Protein AF-0000000078824421 (afdb_homodimer)

Foldseek 3Di:
DDPVVVVVVVVLVVLVVVLVVVCVVQWFQDADPVFEDDQQEGEAQPPDQPAHKYWHWYWWWKFWQDDDLDDSPPTDIDTPPDFQQCPDDPNDGDAQFFKIKTKHKYFYNDWFKKKKWAFFAAFWKWKDKPSRTQDTAFDDDGDPVRTAGHGAIDITMDTDPHRMMMIMMIFGHDAALTHGRLDIMMMHHSVNVVVSLVSQVVVLVVLLVVLVVQLVVLCVCLVVPVQNLLSVLSSLLSVLLNLQSCCFQNVVVCVVPVPDGPQVSLLSNLLSLLSNLLSLLSNLCSQPVPLQDPVLSVVLVVLSVVLNVCSVPDGCVPSVNPPVVSVVNSVSSLVSSLNSLVSCVVVVHPLSVLLNSLSVLLVVLVVVQVCVSVPVDPGGTSTRCNSVSSSSNSVSVVVVVVVVVVVVVVVVVVVVLVVLVVLLPPDPVVLVVVLVVLLVVCCVVDVVVSVVSVVLVVLLVVLSPVDDSVPDQKDFQLSQVSNQVSSLVSVCSVVVNLEAEAEADDPVRRRPIDGPLLCNLVVVCCCVPFADPNGKYWYWHWDDDPQKIKIKIWMQGQWDDPVVVCCLQPPPPDPPNSSNNSSQVVCCVPAVKGWDWDIDGNGTIMIMIIHGRDDPPVVPD/DDPVVVVVVVVLVVLVVVLVVVCVVAWFQDADPVFEDDQQEGEAQPPDQVAHKYWHWYWWWKFWQDDDDDDSPPTDIDTPPDFQQCPDDPNDGDAQFFKIKTKHKYFYNDWFKKKKWAFFAAFWKWKAKPNRTFDTAFDDDGDDVRTAGHRAIDITMDTDPHRMMMIMMIFGHDAALTHGRLDIMMMHHSVNVVVSLVSQVVVLVVLLVVLVVQLVVLCVCLPPPVQNLLSVLSSLLSVLLNLQSCCFQNVVVCVVPVPDGPQVSLLSNLLSLLSNLLSLLSNLCSQVVPLQDPVLSVVLVVLSVVLNVCSVPDGCVPSVNPPVVSVVNSVSSLVSSLNSLVSCVVVVHPLSVLLNSLSVLLVVLVVVQVCVSVPVDPGGTSGRCNSVSSSSNSVSVVVVVVVVVVVVVVVVVVVVLVVLVVLLPPDPVVLVVVLVVLLVVCCVVDVVVSVVSVVLVVLLVVLSPVDDSVPDQKAFQLSQVSNQVSSLVSVCSVVVNLEAEAEAEDPVRRRPIDGPLLCNLVVVCCCVPFADPNGKYWYWHWDDDPQKIKIKIWMQGQWDDPVVVCCLQPPPPDPPNSSNNSSQVVCCVPAVKGWDWDIDGNGTIMIMIIHGRDDPPPPPD

Secondary structure (DSSP, 8-state):
--HHHHHHHHHHHHHHHHHHHHHHHHH-----TT--BBTTEEE-TT--TTT--EE--EEEEEEET---SS---S-EEEEESS-GGG-EETTEEPPSSEEEEEEEEEE-SS-EEEEEEE---BSEEEEEETTEEEEEESB--SSTTT-B-----EEEEEEESSSEEEEEEEEEESSSSS-B--S-EEEEEHHHHHHHHHHHHHHHHHHHHHHHHHHHHHHHGGG-GGGHHHHHHHHHHHHHHHHHHHHSTT-THHHH-TT--HHHHHHHHHHHHHHHHHHHHHHHHHH-TTTS-HHHHHHHHHHHHHHHHHHHHS-HHHHSS-HHHHHHHHHHHHHHHHHHHHHHHHTT-TTHHHHHHHHHHHHHHHHHHHHHHTT-S----SS-SHHHHHHHHHHHHHHHHHHHHHHHHHHHHHHHHHHHHHHHH---HHHHHHHHHHHHHHHHH-HHHHHHHHHHHHHHHHHHHT-BTTTB-EEEHHHHHHHHHHHHHHHHHHTTT-EEEEEE--GGGTT-EEETTSSHHHHHHHHHHH--TT-EEEEEEEEEETTEEEEEEEE-SS---HHHHHHHHH-TT-STTHHHHHHHHHHHHHH----EEEEETTTEEEEEEEEESS----TT-/--HHHHHHHHHHHHHHHHHHHHHHHHH-----TT--BBTTEEE-TT--TTT--EE--EEEEEEET---SS---S-EEEEESS-GGG-EETTEEPPSSEEEEEEEEEE-SS-EEEEEEE---BSEEEEEETTEEEEEESB--SSTTT-B-----EEEEEEESSSEEEEEEEEEESSSSS-B--SPEEEEEHHHHHHHHHHHHHHHHHHHHHHHHHHHHHHHGGG-GGGHHHHHHHHHHHHHHHHHHHHSTT-THHHH-TT--HHHHHHHHHHHHHHHHHHHHHHHHHH-TTTS-HHHHHHHHHHHHHHHHHHHHS-HHHHSS-HHHHHHHHHHHHHHHHHHHHHHHHTT-TTHHHHHHHHHHHHHHHHHHHHHHTT-S----SS-SHHHHHHHHHHHHHHHHHHHHHHHHHHHHHHHHHHHHHHHH---HHHHHHHHHHHHHHHHH-HHHHHHHHHHHHHHHHHHHT-BTTTB-EEEHHHHHHHHHHHHHHHHHHTTT-EEEEEE--GGGTT-EEETTSSHHHHHHHHHHH-BTTBEEEEEEEEEETTEEEEEEEE-SS---HHHHHHHHH-TT-STTHHHHHHHHHHHHHH----EEEEETTTEEEEEEEEESS----TT-

Structure (mmCIF, N/CA/C/O backbone):
data_AF-0000000078824421-model_v1
#
loop_
_entity.id
_entity.type
_entity.pdbx_description
1 polymer 'Predicted sensor protein'
#
loop_
_atom_site.group_PDB
_atom_site.id
_atom_site.type_symbol
_atom_site.label_atom_id
_atom_site.label_alt_id
_atom_site.label_comp_id
_atom_site.label_asym_id
_atom_site.label_entity_id
_atom_site.label_seq_id
_atom_site.pdbx_PDB_ins_code
_atom_site.Cartn_x
_atom_site.Cartn_y
_atom_site.Cartn_z
_atom_site.occupancy
_atom_site.B_iso_or_equiv
_atom_site.auth_seq_id
_atom_site.auth_comp_id
_atom_site.auth_asym_id
_atom_site.auth_atom_id
_atom_site.pdbx_PDB_model_num
ATOM 1 N N . MET A 1 1 ? 18.969 7.34 28.594 1 39.47 1 MET A N 1
ATOM 2 C CA . MET A 1 1 ? 18.375 7.074 27.297 1 39.47 1 MET A CA 1
ATOM 3 C C . MET A 1 1 ? 16.875 7.336 27.312 1 39.47 1 MET A C 1
ATOM 5 O O . MET A 1 1 ? 16.156 6.738 28.109 1 39.47 1 MET A O 1
ATOM 9 N N . HIS A 1 2 ? 16.422 8.445 26.891 1 52 2 HIS A N 1
ATOM 10 C CA . HIS A 1 2 ? 15.031 8.891 27 1 52 2 HIS A CA 1
ATOM 11 C C . HIS A 1 2 ? 14.078 7.914 26.328 1 52 2 HIS A C 1
ATOM 13 O O . HIS A 1 2 ? 14.484 7.164 25.438 1 52 2 HIS A O 1
ATOM 19 N N . ASN A 1 3 ? 12.914 7.762 27 1 53.03 3 ASN A N 1
ATOM 20 C CA . ASN A 1 3 ? 11.828 6.859 26.641 1 53.03 3 ASN A CA 1
ATOM 21 C C . ASN A 1 3 ? 11.617 6.809 25.125 1 53.03 3 ASN A C 1
ATOM 23 O O . ASN A 1 3 ? 11.32 5.746 24.578 1 53.03 3 ASN A O 1
ATOM 27 N N . LYS A 1 4 ? 11.898 7.883 24.547 1 61.66 4 LYS A N 1
ATOM 28 C CA . LYS A 1 4 ? 11.742 7.961 23.094 1 61.66 4 LYS A CA 1
ATOM 29 C C . LYS A 1 4 ? 12.82 7.164 22.375 1 61.66 4 LYS A C 1
ATOM 31 O O . LYS A 1 4 ? 12.562 6.543 21.344 1 61.66 4 LYS A O 1
ATOM 36 N N . ASP A 1 5 ? 13.969 7.07 22.922 1 60.97 5 ASP A N 1
ATOM 37 C CA . ASP A 1 5 ? 15.07 6.344 22.297 1 60.97 5 ASP A CA 1
ATOM 38 C C . ASP A 1 5 ? 14.867 4.836 22.422 1 60.97 5 ASP A C 1
ATOM 40 O O . ASP A 1 5 ? 15.172 4.086 21.484 1 60.97 5 ASP A O 1
ATOM 44 N N . ILE A 1 6 ? 14.258 4.469 23.484 1 57.25 6 ILE A N 1
ATOM 45 C CA . ILE A 1 6 ? 13.984 3.053 23.703 1 57.25 6 ILE A CA 1
ATOM 46 C C . ILE A 1 6 ? 12.922 2.578 22.703 1 57.25 6 ILE A C 1
ATOM 48 O O . ILE A 1 6 ? 13.039 1.488 22.141 1 57.25 6 ILE A O 1
ATOM 52 N N . ALA A 1 7 ? 12.055 3.414 22.5 1 60.78 7 ALA A N 1
ATOM 53 C CA . ALA A 1 7 ? 10.984 3.053 21.578 1 60.78 7 ALA A CA 1
ATOM 54 C C . ALA A 1 7 ? 11.516 2.879 20.156 1 60.78 7 ALA A C 1
ATOM 56 O O . ALA A 1 7 ? 11.102 1.966 19.438 1 60.78 7 ALA A O 1
ATOM 57 N N . LYS A 1 8 ? 12.508 3.646 19.969 1 65.56 8 LYS A N 1
ATOM 58 C CA . LYS A 1 8 ? 13.156 3.527 18.656 1 65.56 8 LYS A CA 1
ATOM 59 C C . LYS A 1 8 ? 13.891 2.195 18.531 1 65.56 8 LYS A C 1
ATOM 61 O O . LYS A 1 8 ? 13.82 1.539 17.484 1 65.56 8 LYS A O 1
ATOM 66 N N . ILE A 1 9 ? 14.438 1.854 19.516 1 61.06 9 ILE A N 1
ATOM 67 C CA . ILE A 1 9 ? 15.227 0.625 19.516 1 61.06 9 ILE A CA 1
ATOM 68 C C . ILE A 1 9 ? 14.297 -0.582 19.422 1 61.06 9 ILE A C 1
ATOM 70 O O . ILE A 1 9 ? 14.547 -1.519 18.672 1 61.06 9 ILE A O 1
ATOM 74 N N . ILE A 1 10 ? 13.234 -0.468 20.016 1 58.38 10 ILE A N 1
ATOM 75 C CA . ILE A 1 10 ? 12.281 -1.572 20.016 1 58.38 10 ILE A CA 1
ATOM 76 C C . ILE A 1 10 ? 11.68 -1.731 18.625 1 58.38 10 ILE A C 1
ATOM 78 O O . ILE A 1 10 ? 11.547 -2.85 18.125 1 58.38 10 ILE A O 1
ATOM 82 N N . LEU A 1 11 ? 11.516 -0.625 18.094 1 63.53 11 LEU A N 1
ATOM 83 C CA . LEU A 1 11 ? 10.961 -0.686 16.75 1 63.53 11 LEU A CA 1
ATOM 84 C C . LEU A 1 11 ? 11.953 -1.312 15.781 1 63.53 11 LEU A C 1
ATOM 86 O O . LEU A 1 11 ? 11.578 -2.141 14.945 1 63.53 11 LEU A O 1
ATOM 90 N N . ALA A 1 12 ? 13.164 -0.911 16.031 1 63 12 ALA A N 1
ATOM 91 C CA . ALA A 1 12 ? 14.219 -1.475 15.18 1 63 12 ALA A CA 1
ATOM 92 C C . ALA A 1 12 ? 14.336 -2.982 15.383 1 63 12 ALA A C 1
ATOM 94 O O . ALA A 1 12 ? 14.477 -3.736 14.414 1 63 12 ALA A O 1
ATOM 95 N N . ILE A 1 13 ? 14.164 -3.393 16.469 1 59.22 13 ILE A N 1
ATOM 96 C CA . ILE A 1 13 ? 14.281 -4.809 16.797 1 59.22 13 ILE A CA 1
ATOM 97 C C . ILE A 1 13 ? 13.102 -5.578 16.219 1 59.22 13 ILE A C 1
ATOM 99 O O . ILE A 1 13 ? 13.281 -6.645 15.617 1 59.22 13 ILE A O 1
ATOM 103 N N . ILE A 1 14 ? 12.023 -4.957 16.297 1 58.12 14 ILE A N 1
ATOM 104 C CA . ILE A 1 14 ? 10.82 -5.629 15.812 1 58.12 14 ILE A CA 1
ATOM 105 C C . ILE A 1 14 ? 10.883 -5.742 14.289 1 58.12 14 ILE A C 1
ATOM 107 O O . ILE A 1 14 ? 10.617 -6.809 13.734 1 58.12 14 ILE A O 1
ATOM 111 N N . LEU A 1 15 ? 11.422 -4.699 13.789 1 61.94 15 LEU A N 1
ATOM 112 C CA . LEU A 1 15 ? 11.469 -4.727 12.328 1 61.94 15 LEU A CA 1
ATOM 113 C C . LEU A 1 15 ? 12.516 -5.727 11.836 1 61.94 15 LEU A C 1
ATOM 115 O O . LEU A 1 15 ? 12.266 -6.469 10.883 1 61.94 15 LEU A O 1
ATOM 119 N N . THR A 1 16 ? 13.594 -5.766 12.562 1 61.06 16 THR A N 1
ATOM 120 C CA . THR A 1 16 ? 14.648 -6.711 12.195 1 61.06 16 THR A CA 1
ATOM 121 C C . THR A 1 16 ? 14.195 -8.148 12.453 1 61.06 16 THR A C 1
ATOM 123 O O . THR A 1 16 ? 14.484 -9.039 11.656 1 61.06 16 THR A O 1
ATOM 126 N N . ALA A 1 17 ? 13.445 -8.312 13.438 1 58.34 17 ALA A N 1
ATOM 127 C CA . ALA A 1 17 ? 12.938 -9.648 13.75 1 58.34 17 ALA A CA 1
ATOM 128 C C . ALA A 1 17 ? 11.945 -10.109 12.688 1 58.34 17 ALA A C 1
ATOM 130 O O . ALA A 1 17 ? 12 -11.258 12.234 1 58.34 17 ALA A O 1
ATOM 131 N N . ILE A 1 18 ? 11.117 -9.219 12.32 1 58.75 18 ILE A N 1
ATOM 132 C CA . ILE A 1 18 ? 10.125 -9.555 11.305 1 58.75 18 ILE A CA 1
ATOM 133 C C . ILE A 1 18 ? 10.82 -9.898 9.992 1 58.75 18 ILE A C 1
ATOM 135 O O . ILE A 1 18 ? 10.445 -10.852 9.312 1 58.75 18 ILE A O 1
ATOM 139 N N . PHE A 1 19 ? 11.883 -9.156 9.883 1 61.84 19 PHE A N 1
ATOM 140 C CA . PHE A 1 19 ? 12.672 -9.375 8.68 1 61.84 19 PHE A CA 1
ATOM 141 C C . PHE A 1 19 ? 13.336 -10.742 8.711 1 61.84 19 PHE A C 1
ATOM 143 O O . PHE A 1 19 ? 13.289 -11.484 7.727 1 61.84 19 PHE A O 1
ATOM 150 N N . LEU A 1 20 ? 13.773 -11.172 9.836 1 59.06 20 LEU A N 1
ATOM 151 C CA . LEU A 1 20 ? 14.461 -12.453 9.969 1 59.06 20 LEU A CA 1
ATOM 152 C C . LEU A 1 20 ? 13.469 -13.609 9.922 1 59.06 20 LEU A C 1
ATOM 154 O O . LEU A 1 20 ? 13.758 -14.656 9.328 1 59.06 20 LEU A O 1
ATOM 158 N N . ILE A 1 21 ? 12.336 -13.398 10.484 1 57.28 21 ILE A N 1
ATOM 159 C CA . ILE A 1 21 ? 11.297 -14.414 10.445 1 57.28 21 ILE A CA 1
ATOM 160 C C . ILE A 1 21 ? 10.828 -14.625 9 1 57.28 21 ILE A C 1
ATOM 162 O O . ILE A 1 21 ? 10.641 -15.758 8.562 1 57.28 21 ILE A O 1
ATOM 166 N N . TYR A 1 22 ? 10.734 -13.531 8.422 1 58.75 22 TYR A N 1
ATOM 167 C CA . TYR A 1 22 ? 10.32 -13.617 7.027 1 58.75 22 TYR A CA 1
ATOM 168 C C . TYR A 1 22 ? 11.336 -14.391 6.199 1 58.75 22 TYR A C 1
ATOM 170 O O . TYR A 1 22 ? 10.961 -15.227 5.367 1 58.75 22 TYR A O 1
ATOM 178 N N . LEU A 1 23 ? 12.57 -14.148 6.484 1 58.44 23 LEU A N 1
ATOM 179 C CA . LEU A 1 23 ? 13.625 -14.859 5.762 1 58.44 23 LEU A CA 1
ATOM 180 C C . LEU A 1 23 ? 13.57 -16.359 6.059 1 58.44 23 LEU A C 1
ATOM 182 O O . LEU A 1 23 ? 13.805 -17.172 5.172 1 58.44 23 LEU A O 1
ATOM 186 N N . ARG A 1 24 ? 13.133 -16.609 7.258 1 57.06 24 ARG A N 1
ATOM 187 C CA . ARG A 1 24 ? 13.055 -18.016 7.637 1 57.06 24 ARG A CA 1
ATOM 188 C C . ARG A 1 24 ? 11.828 -18.688 7.02 1 57.06 24 ARG A C 1
ATOM 190 O O . ARG A 1 24 ? 11.898 -19.828 6.566 1 57.06 24 ARG A O 1
ATOM 197 N N . LEU A 1 25 ? 10.703 -18.062 7.09 1 53.81 25 LEU A N 1
ATOM 198 C CA . LEU A 1 25 ? 9.445 -18.656 6.648 1 53.81 25 LEU A CA 1
ATOM 199 C C . LEU A 1 25 ? 9.438 -18.859 5.137 1 53.81 25 LEU A C 1
ATOM 201 O O . LEU A 1 25 ? 8.852 -19.812 4.637 1 53.81 25 LEU A O 1
ATOM 205 N N . PHE A 1 26 ? 9.93 -17.953 4.449 1 53.06 26 PHE A N 1
ATOM 206 C CA . PHE A 1 26 ? 9.727 -18.031 3.008 1 53.06 26 PHE A CA 1
ATOM 207 C C . PHE A 1 26 ? 10.898 -18.719 2.332 1 53.06 26 PHE A C 1
ATOM 209 O O . PHE A 1 26 ? 10.836 -19.047 1.144 1 53.06 26 PHE A O 1
ATOM 216 N N . ASN A 1 27 ? 11.953 -18.828 2.953 1 55.16 27 ASN A N 1
ATOM 217 C CA . ASN A 1 27 ? 13.031 -19.281 2.08 1 55.16 27 ASN A CA 1
ATOM 218 C C . ASN A 1 27 ? 13.258 -20.797 2.203 1 55.16 27 ASN A C 1
ATOM 220 O O . ASN A 1 27 ? 13.633 -21.453 1.232 1 55.16 27 ASN A O 1
ATOM 224 N N . GLY A 1 28 ? 13.695 -21.422 3.252 1 55.31 28 GLY A N 1
ATOM 225 C CA . GLY A 1 28 ? 14.609 -22.547 3.127 1 55.31 28 GLY A CA 1
ATOM 226 C C . GLY A 1 28 ? 13.891 -23.891 3.064 1 55.31 28 GLY A C 1
ATOM 227 O O . GLY A 1 28 ? 13.008 -24.172 3.877 1 55.31 28 GLY A O 1
ATOM 228 N N . ILE A 1 29 ? 13.586 -24.453 1.746 1 61.97 29 ILE A N 1
ATOM 229 C CA . ILE A 1 29 ? 13.203 -25.859 1.654 1 61.97 29 ILE A CA 1
ATOM 230 C C . ILE A 1 29 ? 14.438 -26.734 1.853 1 61.97 29 ILE A C 1
ATOM 232 O O . ILE A 1 29 ? 15.469 -26.531 1.204 1 61.97 29 ILE A O 1
ATOM 236 N N . SER A 1 30 ? 14.273 -27.484 2.85 1 60.59 30 SER A N 1
ATOM 237 C CA . SER A 1 30 ? 15.383 -28.406 3.119 1 60.59 30 SER A CA 1
ATOM 238 C C . SER A 1 30 ? 15.477 -29.5 2.062 1 60.59 30 SER A C 1
ATOM 240 O O . SER A 1 30 ? 14.453 -30.016 1.609 1 60.59 30 SER A O 1
ATOM 242 N N . TYR A 1 31 ? 16.516 -29.469 1.315 1 63.38 31 TYR A N 1
ATOM 243 C CA . TYR A 1 31 ? 16.766 -30.578 0.4 1 63.38 31 TYR A CA 1
ATOM 244 C C . TYR A 1 31 ? 17.969 -31.406 0.852 1 63.38 31 TYR A C 1
ATOM 246 O O . TYR A 1 31 ? 18.797 -30.938 1.64 1 63.38 31 TYR A O 1
ATOM 254 N N . GLU A 1 32 ? 17.812 -32.719 0.594 1 65.19 32 GLU A N 1
ATOM 255 C CA . GLU A 1 32 ? 18.906 -33.625 0.968 1 65.19 32 GLU A CA 1
ATOM 256 C C . GLU A 1 32 ? 20.172 -33.281 0.182 1 65.19 32 GLU A C 1
ATOM 258 O O . GLU A 1 32 ? 20.234 -33.5 -1.029 1 65.19 32 GLU A O 1
ATOM 263 N N . LYS A 1 33 ? 21.219 -32.719 0.879 1 66.12 33 LYS A N 1
ATOM 264 C CA . LYS A 1 33 ? 22.453 -32.281 0.247 1 66.12 33 LYS A CA 1
ATOM 265 C C . LYS A 1 33 ? 23.312 -33.469 -0.159 1 66.12 33 LYS A C 1
ATOM 267 O O . LYS A 1 33 ? 24.156 -33.344 -1.056 1 66.12 33 LYS A O 1
ATOM 272 N N . ASP A 1 34 ? 23.016 -34.531 0.33 1 69.88 34 ASP A N 1
ATOM 273 C CA . ASP A 1 34 ? 23.969 -35.625 0.174 1 69.88 34 ASP A CA 1
ATOM 274 C C . ASP A 1 34 ? 23.703 -36.406 -1.113 1 69.88 34 ASP A C 1
ATOM 276 O O . ASP A 1 34 ? 24.547 -37.188 -1.559 1 69.88 34 ASP A O 1
ATOM 280 N N . ILE A 1 35 ? 22.688 -36.094 -1.797 1 86.12 35 ILE A N 1
ATOM 281 C CA . ILE A 1 35 ? 22.406 -36.812 -3.031 1 86.12 35 ILE A CA 1
ATOM 282 C C . ILE A 1 35 ? 22.922 -36.031 -4.227 1 86.12 35 ILE A C 1
ATOM 284 O O . ILE A 1 35 ? 22.391 -34.969 -4.551 1 86.12 35 ILE A O 1
ATOM 288 N N . LYS A 1 36 ? 24.031 -36.562 -4.848 1 92.19 36 LYS A N 1
ATOM 289 C CA . LYS A 1 36 ? 24.641 -35.906 -5.996 1 92.19 36 LYS A CA 1
ATOM 290 C C . LYS A 1 36 ? 24.844 -36.906 -7.145 1 92.19 36 LYS A C 1
ATOM 292 O O . LYS A 1 36 ? 25.062 -38.094 -6.918 1 92.19 36 LYS A O 1
ATOM 297 N N . ALA A 1 37 ? 24.703 -36.375 -8.328 1 95.88 37 ALA A N 1
ATOM 298 C CA . ALA A 1 37 ? 25 -37.188 -9.508 1 95.88 37 ALA A CA 1
ATOM 299 C C . ALA A 1 37 ? 26.484 -37.5 -9.602 1 95.88 37 ALA A C 1
ATOM 301 O O . ALA A 1 37 ? 27.328 -36.625 -9.297 1 95.88 37 ALA A O 1
ATOM 302 N N . ASN A 1 38 ? 26.766 -38.75 -9.883 1 95.62 38 ASN A N 1
ATOM 303 C CA . ASN A 1 38 ? 28.125 -39.219 -10.094 1 95.62 38 ASN A CA 1
ATOM 304 C C . ASN A 1 38 ? 28.281 -39.938 -11.43 1 95.62 38 ASN A C 1
ATOM 306 O O . ASN A 1 38 ? 27.578 -40.938 -11.688 1 95.62 38 ASN A O 1
ATOM 310 N N . LEU A 1 39 ? 29.188 -39.438 -12.25 1 95.75 39 LEU A N 1
ATOM 311 C CA . LEU A 1 39 ? 29.5 -40.031 -13.555 1 95.75 39 LEU A CA 1
ATOM 312 C C . LEU A 1 39 ? 28.234 -40.125 -14.406 1 95.75 39 LEU A C 1
ATOM 314 O O . LEU A 1 39 ? 27.953 -41.188 -14.984 1 95.75 39 LEU A O 1
ATOM 318 N N . GLY A 1 40 ? 27.422 -39.125 -14.258 1 96.56 40 GLY A N 1
ATOM 319 C CA . GLY A 1 40 ? 26.25 -39.031 -15.109 1 96.56 40 GLY A CA 1
ATOM 320 C C . GLY A 1 40 ? 25.078 -39.844 -14.602 1 96.56 40 GLY A C 1
ATOM 321 O O . GLY A 1 40 ? 24.109 -40.062 -15.336 1 96.56 40 GLY A O 1
ATOM 322 N N . TYR A 1 41 ? 25.219 -40.281 -13.398 1 97.19 41 TYR A N 1
ATOM 323 C CA . TYR A 1 41 ? 24.172 -41.156 -12.867 1 97.19 41 TYR A CA 1
ATOM 324 C C . TYR A 1 41 ? 23.781 -40.719 -11.453 1 97.19 41 TYR A C 1
ATOM 326 O O . TYR A 1 41 ? 24.625 -40.344 -10.664 1 97.19 41 TYR A O 1
ATOM 334 N N . MET A 1 42 ? 22.5 -40.781 -11.242 1 95.62 42 MET A N 1
ATOM 335 C CA . MET A 1 42 ? 21.969 -40.469 -9.922 1 95.62 42 MET A CA 1
ATOM 336 C C . MET A 1 42 ? 20.938 -41.5 -9.484 1 95.62 42 MET A C 1
ATOM 338 O O . MET A 1 42 ? 19.938 -41.719 -10.172 1 95.62 42 MET A O 1
ATOM 342 N N . ASP A 1 43 ? 21.109 -42.125 -8.367 1 94.94 43 ASP A N 1
ATOM 343 C CA . ASP A 1 43 ? 20.203 -43.156 -7.848 1 94.94 43 ASP A CA 1
ATOM 344 C C . ASP A 1 43 ? 19.219 -42.562 -6.852 1 94.94 43 ASP A C 1
ATOM 346 O O . ASP A 1 43 ? 19.609 -42.219 -5.73 1 94.94 43 ASP A O 1
ATOM 350 N N . LEU A 1 44 ? 18.031 -42.5 -7.352 1 94.5 44 LEU A N 1
ATOM 351 C CA . LEU A 1 44 ? 16.984 -41.938 -6.492 1 94.5 44 LEU A CA 1
ATOM 352 C C . LEU A 1 44 ? 15.953 -43 -6.129 1 94.5 44 LEU A C 1
ATOM 354 O O . LEU A 1 44 ? 14.805 -42.688 -5.82 1 94.5 44 LEU A O 1
ATOM 358 N N . SER A 1 45 ? 16.266 -44.188 -6.141 1 93.19 45 SER A N 1
ATOM 359 C CA . SER A 1 45 ? 15.336 -45.312 -5.93 1 93.19 45 SER A CA 1
ATOM 360 C C . SER A 1 45 ? 14.781 -45.281 -4.508 1 93.19 45 SER A C 1
ATOM 362 O O . SER A 1 45 ? 13.68 -45.781 -4.266 1 93.19 45 SER A O 1
ATOM 364 N N . SER A 1 46 ? 15.523 -44.688 -3.572 1 89.12 46 SER A N 1
ATOM 365 C CA . SER A 1 46 ? 15.086 -44.688 -2.178 1 89.12 46 SER A CA 1
ATOM 366 C C . SER A 1 46 ? 14.594 -43.312 -1.743 1 89.12 46 SER A C 1
ATOM 368 O O . SER A 1 46 ? 14.32 -43.094 -0.562 1 89.12 46 SER A O 1
ATOM 370 N N . ALA A 1 47 ? 14.477 -42.438 -2.693 1 88.25 47 ALA A N 1
ATOM 371 C CA . ALA A 1 47 ? 14.078 -41.062 -2.346 1 88.25 47 ALA A CA 1
ATOM 372 C C . ALA A 1 47 ? 12.578 -41 -2.062 1 88.25 47 ALA A C 1
ATOM 374 O O . ALA A 1 47 ? 11.781 -41.688 -2.699 1 88.25 47 ALA A O 1
ATOM 375 N N . ASP A 1 48 ? 12.195 -40.219 -1.082 1 85.69 48 ASP A N 1
ATOM 376 C CA . ASP A 1 48 ? 10.797 -39.969 -0.759 1 85.69 48 ASP A CA 1
ATOM 377 C C . ASP A 1 48 ? 10.273 -38.719 -1.484 1 85.69 48 ASP A C 1
ATOM 379 O O . ASP A 1 48 ? 10.406 -37.625 -0.983 1 85.69 48 ASP A O 1
ATOM 383 N N . PHE A 1 49 ? 9.586 -38.906 -2.58 1 86.56 49 PHE A N 1
ATOM 384 C CA . PHE A 1 49 ? 9.156 -37.812 -3.428 1 86.56 49 PHE A CA 1
ATOM 385 C C . PHE A 1 49 ? 7.809 -37.25 -2.967 1 86.56 49 PHE A C 1
ATOM 387 O O . PHE A 1 49 ? 7.312 -36.281 -3.508 1 86.56 49 PHE A O 1
ATOM 394 N N . ASP A 1 50 ? 7.207 -37.781 -1.91 1 80 50 ASP A N 1
ATOM 395 C CA . ASP A 1 50 ? 5.914 -37.281 -1.442 1 80 50 ASP A CA 1
ATOM 396 C C . ASP A 1 50 ? 6.082 -36.031 -0.597 1 80 50 ASP A C 1
ATOM 398 O O . ASP A 1 50 ? 5.164 -35.188 -0.511 1 80 50 ASP A O 1
ATOM 402 N N . ASN A 1 51 ? 7.273 -35.906 -0.112 1 77.88 51 ASN A N 1
ATOM 403 C CA . ASN A 1 51 ? 7.441 -34.75 0.767 1 77.88 51 ASN A CA 1
ATOM 404 C C . ASN A 1 51 ? 8.695 -33.938 0.408 1 77.88 51 ASN A C 1
ATOM 406 O O . ASN A 1 51 ? 8.844 -32.781 0.831 1 77.88 51 ASN A O 1
ATOM 410 N N . ASP A 1 52 ? 9.531 -34.562 -0.365 1 81.25 52 ASP A N 1
ATOM 411 C CA . ASP A 1 52 ? 10.82 -33.906 -0.549 1 81.25 52 ASP A CA 1
ATOM 412 C C . ASP A 1 52 ? 11.094 -33.625 -2.027 1 81.25 52 ASP A C 1
ATOM 414 O O . ASP A 1 52 ? 10.469 -34.25 -2.898 1 81.25 52 ASP A O 1
ATOM 418 N N . ILE A 1 53 ? 11.914 -32.688 -2.24 1 87.81 53 ILE A N 1
ATOM 419 C CA . ILE A 1 53 ? 12.422 -32.406 -3.578 1 87.81 53 ILE A CA 1
ATOM 420 C C . ILE A 1 53 ? 13.906 -32.719 -3.648 1 87.81 53 ILE A C 1
ATOM 422 O O . ILE A 1 53 ? 14.586 -32.781 -2.621 1 87.81 53 ILE A O 1
ATOM 426 N N . ILE A 1 54 ? 14.344 -33 -4.781 1 91.25 54 ILE A N 1
ATOM 427 C CA . ILE A 1 54 ? 15.758 -33.281 -5.004 1 91.25 54 ILE A CA 1
ATOM 428 C C . ILE A 1 54 ? 16.344 -32.281 -5.988 1 91.25 54 ILE A C 1
ATOM 430 O O . ILE A 1 54 ? 15.695 -31.922 -6.973 1 91.25 54 ILE A O 1
ATOM 434 N N . ILE A 1 55 ? 17.484 -31.828 -5.695 1 90.69 55 ILE A N 1
ATOM 435 C CA . ILE A 1 55 ? 18.219 -30.984 -6.625 1 90.69 55 ILE A CA 1
ATOM 436 C C . ILE A 1 55 ? 19.141 -31.844 -7.492 1 90.69 55 ILE A C 1
ATOM 438 O O . ILE A 1 55 ? 19.906 -32.656 -6.98 1 90.69 55 ILE A O 1
ATOM 442 N N . LEU A 1 56 ? 19.031 -31.656 -8.805 1 93.88 56 LEU A N 1
ATOM 443 C CA . LEU A 1 56 ? 19.844 -32.438 -9.719 1 93.88 56 LEU A CA 1
ATOM 444 C C . LEU A 1 56 ? 21.234 -31.859 -9.859 1 93.88 56 LEU A C 1
ATOM 446 O O . LEU A 1 56 ? 21.625 -31.422 -10.945 1 93.88 56 LEU A O 1
ATOM 450 N N . GLN A 1 57 ? 21.906 -32.031 -8.797 1 92.06 57 GLN A N 1
ATOM 451 C CA . GLN A 1 57 ? 23.266 -31.484 -8.766 1 92.06 57 GLN A CA 1
ATOM 452 C C . GLN A 1 57 ? 24.297 -32.594 -8.844 1 92.06 57 GLN A C 1
ATOM 454 O O . GLN A 1 57 ? 23.984 -33.781 -8.602 1 92.06 57 GLN A O 1
ATOM 459 N N . GLY A 1 58 ? 25.531 -32.219 -9.25 1 93.81 58 GLY A N 1
ATOM 460 C CA . GLY A 1 58 ? 26.641 -33.188 -9.32 1 93.81 58 GLY A CA 1
ATOM 461 C C . GLY A 1 58 ? 27.281 -33.25 -10.688 1 93.81 58 GLY A C 1
ATOM 462 O O . GLY A 1 58 ? 27.266 -32.281 -11.445 1 93.81 58 GLY A O 1
ATOM 463 N N . LYS A 1 59 ? 27.891 -34.406 -10.961 1 96.69 59 LYS A N 1
ATOM 464 C CA . LYS A 1 59 ? 28.625 -34.594 -12.203 1 96.69 59 LYS A CA 1
ATOM 465 C C . LYS A 1 59 ? 27.734 -35.156 -13.297 1 96.69 59 LYS A C 1
ATOM 467 O O . LYS A 1 59 ? 27.375 -36.344 -13.242 1 96.69 59 LYS A O 1
ATOM 472 N N . TRP A 1 60 ? 27.453 -34.344 -14.289 1 97.75 60 TRP A N 1
ATOM 473 C CA . TRP A 1 60 ? 26.672 -34.781 -15.453 1 97.75 60 TRP A CA 1
ATOM 474 C C . TRP A 1 60 ? 27.594 -35.156 -16.609 1 97.75 60 TRP A C 1
ATOM 476 O O . TRP A 1 60 ? 28.75 -34.719 -16.656 1 97.75 60 TRP A O 1
ATOM 486 N N . GLU A 1 61 ? 27.094 -35.938 -17.531 1 97.62 61 GLU A N 1
ATOM 487 C CA . GLU A 1 61 ? 27.781 -36.094 -18.812 1 97.62 61 GLU A CA 1
ATOM 488 C C . GLU A 1 61 ? 27.672 -34.812 -19.656 1 97.62 61 GLU A C 1
ATOM 490 O O . GLU A 1 61 ? 26.625 -34.156 -19.641 1 97.62 61 GLU A O 1
ATOM 495 N N . PHE A 1 62 ? 28.75 -34.531 -20.281 1 96.94 62 PHE A N 1
ATOM 496 C CA . PHE A 1 62 ? 28.75 -33.281 -21.031 1 96.94 62 PHE A CA 1
ATOM 497 C C . PHE A 1 62 ? 29.453 -33.469 -22.375 1 96.94 62 PHE A C 1
ATOM 499 O O . PHE A 1 62 ? 30.516 -34.094 -22.453 1 96.94 62 PHE A O 1
ATOM 506 N N . TYR A 1 63 ? 28.828 -32.969 -23.438 1 96.19 63 TYR A N 1
ATOM 507 C CA . TYR A 1 63 ? 29.344 -33 -24.812 1 96.19 63 TYR A CA 1
ATOM 508 C C . TYR A 1 63 ? 29.422 -31.578 -25.391 1 96.19 63 TYR A C 1
ATOM 510 O O . TYR A 1 63 ? 28.438 -31.078 -25.938 1 96.19 63 TYR A O 1
ATOM 518 N N . PRO A 1 64 ? 30.578 -31 -25.312 1 94.94 64 PRO A N 1
ATOM 519 C CA . PRO A 1 64 ? 30.734 -29.609 -25.719 1 94.94 64 PRO A CA 1
ATOM 520 C C . PRO A 1 64 ? 30.625 -29.406 -27.234 1 94.94 64 PRO A C 1
ATOM 522 O O . PRO A 1 64 ? 31.078 -30.266 -28 1 94.94 64 PRO A O 1
ATOM 525 N N . TYR A 1 65 ? 29.938 -28.344 -27.719 1 92.94 65 TYR A N 1
ATOM 526 C CA . TYR A 1 65 ? 29.875 -27.812 -29.062 1 92.94 65 TYR A CA 1
ATOM 527 C C . TYR A 1 65 ? 29.109 -28.75 -29.984 1 92.94 65 TYR A C 1
ATOM 529 O O . TYR A 1 65 ? 29.359 -28.781 -31.188 1 92.94 65 TYR A O 1
ATOM 537 N N . GLU A 1 66 ? 28.219 -29.531 -29.359 1 92.88 66 GLU A N 1
ATOM 538 C CA . GLU A 1 66 ? 27.406 -30.453 -30.156 1 92.88 66 GLU A CA 1
ATOM 539 C C . GLU A 1 66 ? 26.031 -30.672 -29.516 1 92.88 66 GLU A C 1
ATOM 541 O O . GLU A 1 66 ? 25.922 -30.688 -28.297 1 92.88 66 GLU A O 1
ATOM 546 N N . PHE A 1 67 ? 25.062 -30.828 -30.391 1 95.44 67 PHE A N 1
ATOM 547 C CA . PHE A 1 67 ? 23.75 -31.266 -29.953 1 95.44 67 PHE A CA 1
ATOM 548 C C . PHE A 1 67 ? 23.562 -32.75 -30.234 1 95.44 67 PHE A C 1
ATOM 550 O O . PHE A 1 67 ? 23.406 -33.156 -31.391 1 95.44 67 PHE A O 1
ATOM 557 N N . ARG A 1 68 ? 23.578 -33.469 -29.219 1 93.69 68 ARG A N 1
ATOM 558 C CA . ARG A 1 68 ? 23.516 -34.906 -29.375 1 93.69 68 ARG A CA 1
ATOM 559 C C . ARG A 1 68 ? 22.203 -35.469 -28.828 1 93.69 68 ARG A C 1
ATOM 561 O O . ARG A 1 68 ? 21.703 -35 -27.797 1 93.69 68 ARG A O 1
ATOM 568 N N . THR A 1 69 ? 21.641 -36.406 -29.516 1 91.94 69 THR A N 1
ATOM 569 C CA . THR A 1 69 ? 20.453 -37.125 -29.031 1 91.94 69 THR A CA 1
ATOM 570 C C . THR A 1 69 ? 20.734 -38.625 -28.938 1 91.94 69 THR A C 1
ATOM 572 O O . THR A 1 69 ? 19.953 -39.344 -28.312 1 91.94 69 THR A O 1
ATOM 575 N N . SER A 1 70 ? 21.828 -38.969 -29.641 1 91.31 70 SER A N 1
ATOM 576 C CA . SER A 1 70 ? 22.219 -40.375 -29.641 1 91.31 70 SER A CA 1
ATOM 577 C C . SER A 1 70 ? 23.734 -40.531 -29.688 1 91.31 70 SER A C 1
ATOM 579 O O . SER A 1 70 ? 24.469 -39.562 -29.828 1 91.31 70 SER A O 1
ATOM 581 N N . ASN A 1 71 ? 24.281 -41.719 -29.484 1 89.56 71 ASN A N 1
ATOM 582 C CA . ASN A 1 71 ? 25.719 -42 -29.547 1 89.56 71 ASN A CA 1
ATOM 583 C C . ASN A 1 71 ? 26.516 -41.156 -28.562 1 89.56 71 ASN A C 1
ATOM 585 O O . ASN A 1 71 ? 27.344 -40.344 -28.969 1 89.56 71 ASN A O 1
ATOM 589 N N . PHE A 1 72 ? 26.438 -41.469 -27.328 1 92.69 72 PHE A N 1
ATOM 590 C CA . PHE A 1 72 ? 27.016 -40.656 -26.25 1 92.69 72 PHE A CA 1
ATOM 591 C C . PHE A 1 72 ? 28.438 -41.125 -25.938 1 92.69 72 PHE A C 1
ATOM 593 O O . PHE A 1 72 ? 28.719 -41.562 -24.828 1 92.69 72 PHE A O 1
ATOM 600 N N . GLU A 1 73 ? 29.344 -41.188 -26.875 1 90.69 73 GLU A N 1
ATOM 601 C CA . GLU A 1 73 ? 30.781 -41.438 -26.734 1 90.69 73 GLU A CA 1
ATOM 602 C C . GLU A 1 73 ? 31.609 -40.406 -27.5 1 90.69 73 GLU A C 1
ATOM 604 O O . GLU A 1 73 ? 31.203 -39.969 -28.578 1 90.69 73 GLU A O 1
ATOM 609 N N . PRO A 1 74 ? 32.75 -40 -26.969 1 88.56 74 PRO A N 1
ATOM 610 C CA . PRO A 1 74 ? 33.344 -40.188 -25.656 1 88.56 74 PRO A CA 1
ATOM 611 C C . PRO A 1 74 ? 32.656 -39.406 -24.547 1 88.56 74 PRO A C 1
ATOM 613 O O . PRO A 1 74 ? 32.156 -38.312 -24.797 1 88.56 74 PRO A O 1
ATOM 616 N N . ILE A 1 75 ? 32.781 -39.875 -23.344 1 91.62 75 ILE A N 1
ATOM 617 C CA . ILE A 1 75 ? 32.031 -39.281 -22.234 1 91.62 75 ILE A CA 1
ATOM 618 C C . ILE A 1 75 ? 32.938 -38.312 -21.484 1 91.62 75 ILE A C 1
ATOM 620 O O . ILE A 1 75 ? 34.094 -38.625 -21.156 1 91.62 75 ILE A O 1
ATOM 624 N N . ASN A 1 76 ? 32.438 -37.062 -21.344 1 94 76 ASN A N 1
ATOM 625 C CA . ASN A 1 76 ? 33 -36.094 -20.438 1 94 76 ASN A CA 1
ATOM 626 C C . ASN A 1 76 ? 32.062 -35.688 -19.328 1 94 76 ASN A C 1
ATOM 628 O O . ASN A 1 76 ? 30.844 -35.938 -19.422 1 94 76 ASN A O 1
ATOM 632 N N . TYR A 1 77 ? 32.656 -35.188 -18.25 1 95.81 77 TYR A N 1
ATOM 633 C CA . TYR A 1 77 ? 31.812 -34.844 -17.109 1 95.81 77 TYR A CA 1
ATOM 634 C C . TYR A 1 77 ? 31.969 -33.375 -16.734 1 95.81 77 TYR A C 1
ATOM 636 O O . TYR A 1 77 ? 33.031 -32.812 -16.891 1 95.81 77 TYR A O 1
ATOM 644 N N . ILE A 1 78 ? 30.891 -32.812 -16.266 1 95.31 78 ILE A N 1
ATOM 645 C CA . ILE A 1 78 ? 30.891 -31.422 -15.836 1 95.31 78 ILE A CA 1
ATOM 646 C C . ILE A 1 78 ? 30.031 -31.281 -14.578 1 95.31 78 ILE A C 1
ATOM 648 O O . ILE A 1 78 ? 29.062 -32.031 -14.383 1 95.31 78 ILE A O 1
ATOM 652 N N . ASP A 1 79 ? 30.297 -30.359 -13.711 1 93.44 79 ASP A N 1
ATOM 653 C CA . ASP A 1 79 ? 29.531 -30.109 -12.5 1 93.44 79 ASP A CA 1
ATOM 654 C C . ASP A 1 79 ? 28.297 -29.25 -12.805 1 93.44 79 ASP A C 1
ATOM 656 O O . ASP A 1 79 ? 28.391 -28.266 -13.523 1 93.44 79 ASP A O 1
ATOM 660 N N . VAL A 1 80 ? 27.203 -29.656 -12.297 1 92.75 80 VAL A N 1
ATOM 661 C CA . VAL A 1 80 ? 25.953 -28.906 -12.406 1 92.75 80 VAL A CA 1
ATOM 662 C C . VAL A 1 80 ? 25.391 -28.641 -11.016 1 92.75 80 VAL A C 1
ATOM 664 O O . VAL A 1 80 ? 25.234 -29.547 -10.203 1 92.75 80 VAL A O 1
ATOM 667 N N . PRO A 1 81 ? 25.031 -27.562 -10.688 1 89.62 81 PRO A N 1
ATOM 668 C CA . PRO A 1 81 ? 25.125 -26.359 -11.531 1 89.62 81 PRO A CA 1
ATOM 669 C C . PRO A 1 81 ? 26.516 -25.75 -11.523 1 89.62 81 PRO A C 1
ATOM 671 O O . PRO A 1 81 ? 27.203 -25.781 -10.5 1 89.62 81 PRO A O 1
ATOM 674 N N . ASN A 1 82 ? 26.938 -25.234 -12.656 1 89 82 ASN A N 1
ATOM 675 C CA . ASN A 1 82 ? 28.188 -24.5 -12.805 1 89 82 ASN A CA 1
ATOM 676 C C . ASN A 1 82 ? 28.312 -23.859 -14.188 1 89 82 ASN A C 1
ATOM 678 O O . ASN A 1 82 ? 27.766 -24.375 -15.164 1 89 82 ASN A O 1
ATOM 682 N N . GLN A 1 83 ? 29.062 -22.844 -14.242 1 89.56 83 GLN A N 1
ATOM 683 C CA . GLN A 1 83 ? 29.328 -22.234 -15.539 1 89.56 83 GLN A CA 1
ATOM 684 C C . GLN A 1 83 ? 30.328 -23.047 -16.344 1 89.56 83 GLN A C 1
ATOM 686 O O . GLN A 1 83 ? 31.312 -23.562 -15.797 1 89.56 83 GLN A O 1
ATOM 691 N N . TRP A 1 84 ? 30.047 -23.203 -17.625 1 92.5 84 TRP A N 1
ATOM 692 C CA . TRP A 1 84 ? 30.938 -24.062 -18.406 1 92.5 84 TRP A CA 1
ATOM 693 C C . TRP A 1 84 ? 32.188 -23.297 -18.844 1 92.5 84 TRP A C 1
ATOM 695 O O . TRP A 1 84 ? 33.156 -23.891 -19.344 1 92.5 84 TRP A O 1
ATOM 705 N N . ASN A 1 85 ? 32.188 -21.984 -18.5 1 86.81 85 ASN A N 1
ATOM 706 C CA . ASN A 1 85 ? 33.406 -21.219 -18.734 1 86.81 85 ASN A CA 1
ATOM 707 C C . ASN A 1 85 ? 34.594 -21.781 -17.938 1 86.81 85 ASN A C 1
ATOM 709 O O . ASN A 1 85 ? 35.75 -21.609 -18.328 1 86.81 85 ASN A O 1
ATOM 713 N N . ASN A 1 86 ? 34.375 -22.469 -16.859 1 83.25 86 ASN A N 1
ATOM 714 C CA . ASN A 1 86 ? 35.406 -23.031 -15.992 1 83.25 86 ASN A CA 1
ATOM 715 C C . ASN A 1 86 ? 35.75 -24.453 -16.406 1 83.25 86 ASN A C 1
ATOM 717 O O . ASN A 1 86 ? 36.656 -25.062 -15.828 1 83.25 86 ASN A O 1
ATOM 721 N N . TYR A 1 87 ? 35.031 -24.922 -17.375 1 89.25 87 TYR A N 1
ATOM 722 C CA . TYR A 1 87 ? 35.219 -26.281 -17.844 1 89.25 87 TYR A CA 1
ATOM 723 C C . TYR A 1 87 ? 36.344 -26.359 -18.875 1 89.25 87 TYR A C 1
ATOM 725 O O . TYR A 1 87 ? 36.438 -25.5 -19.766 1 89.25 87 TYR A O 1
ATOM 733 N N . THR A 1 88 ? 37.25 -27.266 -18.672 1 90.25 88 THR A N 1
ATOM 734 C CA . THR A 1 88 ? 38.344 -27.453 -19.609 1 90.25 88 THR A CA 1
ATOM 735 C C . THR A 1 88 ? 38.094 -28.609 -20.547 1 90.25 88 THR A C 1
ATOM 737 O O . THR A 1 88 ? 37.844 -29.734 -20.109 1 90.25 88 THR A O 1
ATOM 740 N N . TYR A 1 89 ? 3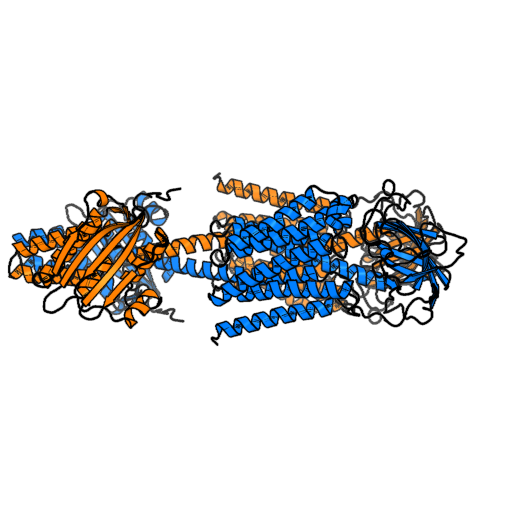8.031 -28.297 -21.766 1 87.94 89 TYR A N 1
ATOM 741 C CA . TYR A 1 89 ? 37.844 -29.281 -22.828 1 87.94 89 TYR A CA 1
ATOM 742 C C . TYR A 1 89 ? 39.031 -29.281 -23.781 1 87.94 89 TYR A C 1
ATOM 744 O O . TYR A 1 89 ? 39.375 -28.25 -24.359 1 87.94 89 TYR A O 1
ATOM 752 N N . ASN A 1 90 ? 39.719 -30.391 -23.984 1 87.75 90 ASN A N 1
ATOM 753 C CA . ASN A 1 90 ? 40.875 -30.547 -24.844 1 87.75 90 ASN A CA 1
ATOM 754 C C . ASN A 1 90 ? 41.969 -29.547 -24.484 1 87.75 90 ASN A C 1
ATOM 756 O O . ASN A 1 90 ? 42.531 -28.891 -25.359 1 87.75 90 ASN A O 1
ATOM 760 N N . GLY A 1 91 ? 42.156 -29.25 -23.188 1 84.56 91 GLY A N 1
ATOM 761 C CA . GLY A 1 91 ? 43.25 -28.438 -22.672 1 84.56 91 GLY A CA 1
ATOM 762 C C . GLY A 1 91 ? 42.938 -26.953 -22.688 1 84.56 91 GLY A C 1
ATOM 763 O O . GLY A 1 91 ? 43.75 -26.125 -22.266 1 84.56 91 GLY A O 1
ATOM 764 N N . ARG A 1 92 ? 41.812 -26.547 -23.156 1 89.75 92 ARG A N 1
ATOM 765 C CA . ARG A 1 92 ? 41.438 -25.141 -23.188 1 89.75 92 ARG A CA 1
ATOM 766 C C . ARG A 1 92 ? 40.125 -24.922 -22.453 1 89.75 92 ARG A C 1
ATOM 768 O O . ARG A 1 92 ? 39.219 -25.781 -22.469 1 89.75 92 ARG A O 1
ATOM 775 N N . LYS A 1 93 ? 40.031 -23.844 -21.875 1 91.38 93 LYS A N 1
ATOM 776 C CA . LYS A 1 93 ? 38.781 -23.469 -21.203 1 91.38 93 LYS A CA 1
ATOM 777 C C . LYS A 1 93 ? 37.688 -23.172 -22.219 1 91.38 93 LYS A C 1
ATOM 779 O O . LYS A 1 93 ? 37.906 -22.547 -23.25 1 91.38 93 LYS A O 1
ATOM 784 N N . MET A 1 94 ? 36.562 -23.688 -21.938 1 91.94 94 MET A N 1
ATOM 785 C CA . MET A 1 94 ? 35.438 -23.469 -22.828 1 91.94 94 MET A CA 1
ATOM 786 C C . MET A 1 94 ? 35.031 -22 -22.844 1 91.94 94 MET A C 1
ATOM 788 O O . MET A 1 94 ? 35.062 -21.328 -21.797 1 91.94 94 MET A O 1
ATOM 792 N N . ASN A 1 95 ? 34.719 -21.516 -23.969 1 88.25 95 ASN A N 1
ATOM 793 C CA . ASN A 1 95 ? 34.25 -20.125 -24.125 1 88.25 95 ASN A CA 1
ATOM 794 C C . ASN A 1 95 ? 32.875 -19.922 -23.5 1 88.25 95 ASN A C 1
ATOM 796 O O . ASN A 1 95 ? 32.094 -20.844 -23.406 1 88.25 95 ASN A O 1
ATOM 800 N N . THR A 1 96 ? 32.656 -18.75 -23.172 1 88 96 THR A N 1
ATOM 801 C CA . THR A 1 96 ? 31.359 -18.391 -22.609 1 88 96 THR A CA 1
ATOM 802 C C . THR A 1 96 ? 30.25 -18.641 -23.625 1 88 96 THR A C 1
ATOM 804 O O . THR A 1 96 ? 29.156 -19.125 -23.266 1 88 96 THR A O 1
ATOM 807 N N . TYR A 1 97 ? 30.594 -18.328 -24.875 1 91.06 97 TYR A N 1
ATOM 808 C CA . TYR A 1 97 ? 29.609 -18.516 -25.953 1 91.06 97 TYR A CA 1
ATOM 809 C C . TYR A 1 97 ? 29.828 -19.859 -26.641 1 91.06 97 TYR A C 1
ATOM 811 O O . TYR A 1 97 ? 30.938 -20.172 -27.078 1 91.06 97 TYR A O 1
ATOM 819 N N . GLY A 1 98 ? 28.844 -20.625 -26.594 1 93.75 98 GLY A N 1
ATOM 820 C CA . GLY A 1 98 ? 28.906 -21.953 -27.188 1 93.75 98 GLY A CA 1
ATOM 821 C C . GLY A 1 98 ? 27.641 -22.766 -26.938 1 93.75 98 GLY A C 1
ATOM 822 O O . GLY A 1 98 ? 26.578 -22.188 -26.656 1 93.75 98 GLY A O 1
ATOM 823 N N . CYS A 1 99 ? 27.734 -23.969 -27.25 1 95.75 99 CYS A N 1
ATOM 824 C CA . CYS A 1 99 ? 26.625 -24.875 -27.062 1 95.75 99 CYS A CA 1
ATOM 825 C C . CYS A 1 99 ? 27.109 -26.234 -26.562 1 95.75 99 CYS A C 1
ATOM 827 O O . CYS A 1 99 ? 28.312 -26.5 -26.562 1 95.75 99 CYS A O 1
ATOM 829 N N . GLY A 1 100 ? 26.219 -26.984 -26.031 1 96 100 GLY A N 1
ATOM 830 C CA . GLY A 1 100 ? 26.562 -28.312 -25.531 1 96 100 GLY A CA 1
ATOM 831 C C . GLY A 1 100 ? 25.344 -29.125 -25.125 1 96 100 GLY A C 1
ATOM 832 O O . GLY A 1 100 ? 24.234 -28.594 -25.031 1 96 100 GLY A O 1
ATOM 833 N N . THR A 1 101 ? 25.594 -30.406 -24.953 1 97.62 101 THR A N 1
ATOM 834 C CA . THR A 1 101 ? 24.547 -31.344 -24.531 1 97.62 101 THR A CA 1
ATOM 835 C C . THR A 1 101 ? 24.875 -31.938 -23.172 1 97.62 101 THR A C 1
ATOM 837 O O . THR A 1 101 ? 25.969 -32.469 -22.953 1 97.62 101 THR A O 1
ATOM 840 N N . TYR A 1 102 ? 24.016 -31.719 -22.234 1 97.81 102 TYR A N 1
ATOM 841 C CA . TYR A 1 102 ? 24.094 -32.344 -20.922 1 97.81 102 TYR A CA 1
ATOM 842 C C . TYR A 1 102 ? 23.266 -33.625 -20.875 1 97.81 102 TYR A C 1
ATOM 844 O O . TYR A 1 102 ? 22.188 -33.688 -21.469 1 97.81 102 TYR A O 1
ATOM 852 N N . ARG A 1 103 ? 23.703 -34.656 -20.188 1 98.06 103 ARG A N 1
ATOM 853 C CA . ARG A 1 103 ? 22.953 -35.906 -20.031 1 98.06 103 ARG A CA 1
ATOM 854 C C . ARG A 1 103 ? 23.047 -36.406 -18.609 1 98.06 103 ARG A C 1
ATOM 856 O O . ARG A 1 103 ? 24.125 -36.469 -18.016 1 98.06 103 ARG A O 1
ATOM 863 N N . LEU A 1 104 ? 21.953 -36.719 -18.016 1 98.19 104 LEU A N 1
ATOM 864 C CA . LEU A 1 104 ? 21.875 -37.312 -16.688 1 98.19 104 LEU A CA 1
ATOM 865 C C . LEU A 1 104 ? 20.906 -38.5 -16.672 1 98.19 104 LEU A C 1
ATOM 867 O O . LEU A 1 104 ? 19.797 -38.406 -17.203 1 98.19 104 LEU A O 1
ATOM 871 N N . ARG A 1 105 ? 21.328 -39.594 -16.188 1 97.56 105 ARG A N 1
ATOM 872 C CA . ARG A 1 105 ? 20.484 -40.781 -16 1 97.56 105 ARG A CA 1
ATOM 873 C C . ARG A 1 105 ? 20.094 -40.938 -14.547 1 97.56 105 ARG A C 1
ATOM 875 O O . ARG A 1 105 ? 20.938 -40.844 -13.656 1 97.56 105 ARG A O 1
ATOM 882 N N . LEU A 1 106 ? 18.766 -41.031 -14.352 1 95.5 106 LEU A N 1
ATOM 883 C CA . LEU A 1 106 ? 18.219 -41.188 -13.008 1 95.5 106 LEU A CA 1
ATOM 884 C C . LEU A 1 106 ? 17.422 -42.469 -12.867 1 95.5 106 LEU A C 1
ATOM 886 O O . LEU A 1 106 ? 16.859 -42.969 -13.852 1 95.5 106 LEU A O 1
ATOM 890 N N . LYS A 1 107 ? 17.406 -43 -11.648 1 96.81 107 LYS A N 1
ATOM 891 C CA . LYS A 1 107 ? 16.531 -44.125 -11.289 1 96.81 107 LYS A CA 1
ATOM 892 C C . LYS A 1 107 ? 15.547 -43.719 -10.195 1 96.81 107 LYS A C 1
ATOM 894 O O . LYS A 1 107 ? 15.961 -43.344 -9.094 1 96.81 107 LYS A O 1
ATOM 899 N N . VAL A 1 108 ? 14.312 -43.719 -10.531 1 95.44 108 VAL A N 1
ATOM 900 C CA . VAL A 1 108 ? 13.281 -43.312 -9.586 1 95.44 108 VAL A CA 1
ATOM 901 C C . VAL A 1 108 ? 12.641 -44.531 -8.93 1 95.44 108 VAL A C 1
ATOM 903 O O . VAL A 1 108 ? 12.773 -45.656 -9.422 1 95.44 108 VAL A O 1
ATOM 906 N N . PRO A 1 109 ? 11.977 -44.375 -7.855 1 94.62 109 PRO A N 1
ATOM 907 C CA . PRO A 1 109 ? 11.398 -45.5 -7.129 1 94.62 109 PRO A CA 1
ATOM 908 C C . PRO A 1 109 ? 10.234 -46.156 -7.879 1 94.62 109 PRO A C 1
ATOM 910 O O . PRO A 1 109 ? 10.086 -47.375 -7.844 1 94.62 109 PRO A O 1
ATOM 913 N N . GLU A 1 110 ? 9.375 -45.344 -8.555 1 93.69 110 GLU A N 1
ATOM 914 C CA . GLU A 1 110 ? 8.211 -45.875 -9.266 1 93.69 110 GLU A CA 1
ATOM 915 C C . GLU A 1 110 ? 7.906 -45.062 -10.516 1 93.69 110 GLU A C 1
ATOM 917 O O . GLU A 1 110 ? 8.352 -43.906 -10.633 1 93.69 110 GLU A O 1
ATOM 922 N N . LYS A 1 111 ? 7.176 -45.719 -11.375 1 91.44 111 LYS A N 1
ATOM 923 C CA . LYS A 1 111 ? 6.691 -45 -12.547 1 91.44 111 LYS A CA 1
ATOM 924 C C . LYS A 1 111 ? 5.613 -43.969 -12.172 1 91.44 111 LYS A C 1
ATOM 926 O O . LYS A 1 111 ? 4.988 -44.094 -11.109 1 91.44 111 LYS A O 1
ATOM 931 N N . GLY A 1 112 ? 5.527 -42.938 -13.031 1 90.44 112 GLY A N 1
ATOM 932 C CA . GLY A 1 112 ? 4.484 -41.969 -12.734 1 90.44 112 GLY A CA 1
ATOM 933 C C . GLY A 1 112 ? 4.809 -40.594 -13.219 1 90.44 112 GLY A C 1
ATOM 934 O O . GLY A 1 112 ? 5.598 -40.406 -14.148 1 90.44 112 GLY A O 1
ATOM 935 N N . LEU A 1 113 ? 4.066 -39.688 -12.656 1 92.94 113 LEU A N 1
ATOM 936 C CA . LEU A 1 113 ? 4.188 -38.312 -13.055 1 92.94 113 LEU A CA 1
ATOM 937 C C . LEU A 1 113 ? 5.223 -37.562 -12.203 1 92.94 113 LEU A C 1
ATOM 939 O O . LEU A 1 113 ? 5.09 -37.5 -10.977 1 92.94 113 LEU A O 1
ATOM 943 N N . TYR A 1 114 ? 6.258 -37.094 -12.773 1 94.81 114 TYR A N 1
ATOM 944 C CA . TYR A 1 114 ? 7.309 -36.312 -12.148 1 94.81 114 TYR A CA 1
ATOM 945 C C . TYR A 1 114 ? 7.367 -34.906 -12.766 1 94.81 114 TYR A C 1
ATOM 947 O O . TYR A 1 114 ? 6.609 -34.594 -13.688 1 94.81 114 TYR A O 1
ATOM 955 N N . CYS A 1 115 ? 8.109 -34.094 -12.141 1 96 115 CYS A N 1
ATOM 956 C CA . CYS A 1 115 ? 8.141 -32.688 -12.594 1 96 115 CYS A CA 1
ATOM 957 C C . CYS A 1 115 ? 9.523 -32.094 -12.367 1 96 115 CYS A C 1
ATOM 959 O O . CYS A 1 115 ? 10.188 -32.406 -11.383 1 96 115 CYS A O 1
ATOM 961 N N . LEU A 1 116 ? 9.969 -31.297 -13.273 1 95.88 116 LEU A N 1
ATOM 962 C CA . LEU A 1 116 ? 11.188 -30.5 -13.156 1 95.88 116 LEU A CA 1
ATOM 963 C C . LEU A 1 116 ? 10.859 -29.016 -13.047 1 95.88 116 LEU A C 1
ATOM 965 O O . LEU A 1 116 ? 9.961 -28.516 -13.727 1 95.88 116 LEU A O 1
ATOM 969 N N . LYS A 1 117 ? 11.367 -28.453 -12.141 1 93.5 117 LYS A N 1
ATOM 970 C CA . LYS A 1 117 ? 11.367 -26.984 -12.109 1 93.5 117 LYS A CA 1
ATOM 971 C C . LYS A 1 117 ? 12.719 -26.438 -12.555 1 93.5 117 LYS A C 1
ATOM 973 O O . LYS A 1 117 ? 13.734 -26.641 -11.883 1 93.5 117 LYS A O 1
ATOM 978 N N . ILE A 1 118 ? 12.75 -25.766 -13.656 1 93.12 118 ILE A N 1
ATOM 979 C CA . ILE A 1 118 ? 13.984 -25.281 -14.266 1 93.12 118 ILE A CA 1
ATOM 980 C C . ILE A 1 118 ? 13.977 -23.75 -14.297 1 93.12 118 ILE A C 1
ATOM 982 O O . ILE A 1 118 ? 13.148 -23.156 -14.984 1 93.12 118 ILE A O 1
ATOM 986 N N . ASN A 1 119 ? 14.828 -23.312 -13.562 1 87.25 119 ASN A N 1
ATOM 987 C CA . ASN A 1 119 ? 15.062 -21.875 -13.703 1 87.25 119 ASN A CA 1
ATOM 988 C C . ASN A 1 119 ? 15.766 -21.547 -15.016 1 87.25 119 ASN A C 1
ATOM 990 O O . ASN A 1 119 ? 16.062 -22.438 -15.805 1 87.25 119 ASN A O 1
ATOM 994 N N . PHE A 1 120 ? 16.031 -20.406 -15.32 1 83.25 120 PHE A N 1
ATOM 995 C CA . PHE A 1 120 ? 16.562 -20.078 -16.641 1 83.25 120 PHE A CA 1
ATOM 996 C C . PHE A 1 120 ? 17.922 -20.719 -16.844 1 83.25 120 PHE A C 1
ATOM 998 O O . PHE A 1 120 ? 18.719 -20.844 -15.906 1 83.25 120 PHE A O 1
ATOM 1005 N N . ILE A 1 121 ? 18.141 -21.328 -17.922 1 89.75 121 ILE A N 1
ATOM 1006 C CA . ILE A 1 121 ? 19.406 -21.812 -18.453 1 89.75 121 ILE A CA 1
ATOM 1007 C C . ILE A 1 121 ? 19.891 -20.922 -19.578 1 89.75 121 ILE A C 1
ATOM 1009 O O . ILE A 1 121 ? 19.125 -20.625 -20.516 1 89.75 121 ILE A O 1
ATOM 1013 N N . SER A 1 122 ? 21.031 -20.391 -19.516 1 85.06 122 SER A N 1
ATOM 1014 C CA . SER A 1 122 ? 21.578 -19.453 -20.5 1 85.06 122 SER A CA 1
ATOM 1015 C C . SER A 1 122 ? 21.922 -20.156 -21.812 1 85.06 122 SER A C 1
ATOM 1017 O O . SER A 1 122 ? 22.625 -21.172 -21.812 1 85.06 122 SER A O 1
ATOM 1019 N N . SER A 1 123 ? 21.469 -19.594 -22.859 1 89.94 123 SER A N 1
ATOM 1020 C CA . SER A 1 123 ? 20.391 -18.625 -22.969 1 89.94 123 SER A CA 1
ATOM 1021 C C . SER A 1 123 ? 19.141 -19.266 -23.578 1 89.94 123 SER A C 1
ATOM 1023 O O . SER A 1 123 ? 18.125 -18.609 -23.766 1 89.94 123 SER A O 1
ATOM 1025 N N . ALA A 1 124 ? 19.328 -20.516 -24.031 1 95.38 124 ALA A N 1
ATOM 1026 C CA . ALA A 1 124 ? 18.25 -21.344 -24.578 1 95.38 124 ALA A CA 1
ATOM 1027 C C . ALA A 1 124 ? 18.5 -22.828 -24.328 1 95.38 124 ALA A C 1
ATOM 1029 O O . ALA A 1 124 ? 19.656 -23.25 -24.203 1 95.38 124 ALA A O 1
ATOM 1030 N N . TYR A 1 125 ? 17.469 -23.531 -24.219 1 96.88 125 TYR A N 1
ATOM 1031 C CA . TYR A 1 125 ? 17.703 -24.953 -24 1 96.88 125 TYR A CA 1
ATOM 1032 C C . TYR A 1 125 ? 16.547 -25.781 -24.547 1 96.88 125 TYR A C 1
ATOM 1034 O O . TYR A 1 125 ? 15.445 -25.25 -24.75 1 96.88 125 TYR A O 1
ATOM 1042 N N . LYS A 1 126 ? 16.828 -26.938 -24.891 1 97.31 126 LYS A N 1
ATOM 1043 C CA . LYS A 1 126 ? 15.883 -27.969 -25.297 1 97.31 126 LYS A CA 1
ATOM 1044 C C . LYS A 1 126 ? 15.961 -29.172 -24.359 1 97.31 126 LYS A C 1
ATOM 1046 O O . LYS A 1 126 ? 17.047 -29.719 -24.109 1 97.31 126 LYS A O 1
ATOM 1051 N N . LEU A 1 127 ? 14.867 -29.562 -23.797 1 97.5 127 LEU A N 1
ATOM 1052 C CA . LEU A 1 127 ? 14.805 -30.656 -22.844 1 97.5 127 LEU A CA 1
ATOM 1053 C C . LEU A 1 127 ? 14.227 -31.906 -23.484 1 97.5 127 LEU A C 1
ATOM 1055 O O . LEU A 1 127 ? 13.133 -31.875 -24.047 1 97.5 127 LEU A O 1
ATOM 1059 N N . ILE A 1 128 ? 14.953 -33 -23.422 1 97.25 128 ILE A N 1
ATOM 1060 C CA . ILE A 1 128 ? 14.547 -34.281 -23.922 1 97.25 128 ILE A CA 1
ATOM 1061 C C . ILE A 1 128 ? 14.57 -35.312 -22.797 1 97.25 128 ILE A C 1
ATOM 1063 O O . ILE A 1 128 ? 15.57 -35.438 -22.078 1 97.25 128 ILE A O 1
ATOM 1067 N N . ILE A 1 129 ? 13.492 -35.969 -22.578 1 96.62 129 ILE A N 1
ATOM 1068 C CA . ILE A 1 129 ? 13.414 -37 -21.547 1 96.62 129 ILE A CA 1
ATOM 1069 C C . ILE A 1 129 ? 13 -38.344 -22.172 1 96.62 129 ILE A C 1
ATOM 1071 O O . ILE A 1 129 ? 11.961 -38.406 -22.844 1 96.62 129 ILE A O 1
ATOM 1075 N N . ASN A 1 130 ? 13.727 -39.312 -21.969 1 94.75 130 ASN A N 1
ATOM 1076 C CA . ASN A 1 130 ? 13.469 -40.656 -22.531 1 94.75 130 ASN A CA 1
ATOM 1077 C C . ASN A 1 130 ? 13.148 -40.594 -24.016 1 94.75 130 ASN A C 1
ATOM 1079 O O . ASN A 1 130 ? 12.133 -41.125 -24.469 1 94.75 130 ASN A O 1
ATOM 1083 N N . ASN A 1 131 ? 13.898 -39.781 -24.719 1 91.88 131 ASN A N 1
ATOM 1084 C CA . ASN A 1 131 ? 13.906 -39.688 -26.172 1 91.88 131 ASN A CA 1
ATOM 1085 C C . ASN A 1 131 ? 12.672 -38.938 -26.672 1 91.88 131 ASN A C 1
ATOM 1087 O O . ASN A 1 131 ? 12.312 -39.031 -27.844 1 91.88 131 ASN A O 1
ATOM 1091 N N . GLU A 1 132 ? 12.008 -38.281 -25.828 1 92 132 GLU A N 1
ATOM 1092 C CA . GLU A 1 132 ? 10.883 -37.438 -26.203 1 92 132 GLU A CA 1
ATOM 1093 C C . GLU A 1 132 ? 11.18 -35.969 -25.922 1 92 132 GLU A C 1
ATOM 1095 O O . GLU A 1 132 ? 11.609 -35.594 -24.828 1 92 132 GLU A O 1
ATOM 1100 N N . LYS A 1 133 ? 10.992 -35.188 -26.938 1 93.75 133 LYS A N 1
ATOM 1101 C CA . LYS A 1 133 ? 11.125 -33.719 -26.75 1 93.75 133 LYS A CA 1
ATOM 1102 C C . LYS A 1 133 ? 10.008 -33.188 -25.875 1 93.75 133 LYS A C 1
ATOM 1104 O O . LYS A 1 133 ? 8.828 -33.25 -26.25 1 93.75 133 LYS A O 1
ATOM 1109 N N . ILE A 1 134 ? 10.336 -32.656 -24.75 1 92.75 134 ILE A N 1
ATOM 1110 C CA . ILE A 1 134 ? 9.336 -32.219 -23.797 1 92.75 134 ILE A CA 1
ATOM 1111 C C . ILE A 1 134 ? 9.062 -30.719 -23.969 1 92.75 134 ILE A C 1
ATOM 1113 O O . ILE A 1 134 ? 7.914 -30.312 -24.141 1 92.75 134 ILE A O 1
ATOM 1117 N N . ILE A 1 135 ? 10.18 -29.969 -23.906 1 93.19 135 ILE A N 1
ATOM 1118 C CA . ILE A 1 135 ? 9.984 -28.516 -24.031 1 93.19 135 ILE A CA 1
ATOM 1119 C C . ILE A 1 135 ? 11.219 -27.891 -24.672 1 93.19 135 ILE A C 1
ATOM 1121 O O . ILE A 1 135 ? 12.305 -28.469 -24.641 1 93.19 135 ILE A O 1
ATOM 1125 N N . VAL A 1 136 ? 10.984 -26.734 -25.281 1 94.19 136 VAL A N 1
ATOM 1126 C CA . VAL A 1 136 ? 12.047 -25.859 -25.797 1 94.19 136 VAL A CA 1
ATOM 1127 C C . VAL A 1 136 ? 11.875 -24.453 -25.234 1 94.19 136 VAL A C 1
ATOM 1129 O O . VAL A 1 136 ? 10.789 -23.875 -25.297 1 94.19 136 VAL A O 1
ATOM 1132 N N . ASN A 1 137 ? 12.797 -24.031 -24.578 1 93.75 137 ASN A N 1
ATOM 1133 C CA . ASN A 1 137 ? 12.836 -22.641 -24.125 1 93.75 137 ASN A CA 1
ATOM 1134 C C . ASN A 1 137 ? 13.68 -21.766 -25.047 1 93.75 137 ASN A C 1
ATOM 1136 O O . ASN A 1 137 ? 14.906 -21.797 -24.984 1 93.75 137 ASN A O 1
ATOM 1140 N N . GLY A 1 138 ? 13.008 -21.031 -25.828 1 92.56 138 GLY A N 1
ATOM 1141 C CA . GLY A 1 138 ? 13.688 -20.344 -26.906 1 92.56 138 GLY A CA 1
ATOM 1142 C C . GLY A 1 138 ? 13.977 -21.234 -28.109 1 92.56 138 GLY A C 1
ATOM 1143 O O . GLY A 1 138 ? 13.117 -22.016 -28.516 1 92.56 138 GLY A O 1
ATOM 1144 N N . ALA A 1 139 ? 15.062 -20.953 -28.719 1 94.69 139 ALA A N 1
ATOM 1145 C CA . ALA A 1 139 ? 15.523 -21.797 -29.828 1 94.69 139 ALA A CA 1
ATOM 1146 C C . ALA A 1 139 ? 17.031 -22.016 -29.75 1 94.69 139 ALA A C 1
ATOM 1148 O O . ALA A 1 139 ? 17.812 -21.062 -29.781 1 94.69 139 ALA A O 1
ATOM 1149 N N . VAL A 1 140 ? 17.344 -23.25 -29.547 1 96.25 140 VAL A N 1
ATOM 1150 C CA . VAL A 1 140 ? 18.766 -23.594 -29.453 1 96.25 140 VAL A CA 1
ATOM 1151 C C . VAL A 1 140 ? 19.391 -23.547 -30.844 1 96.25 140 VAL A C 1
ATOM 1153 O O . VAL A 1 140 ? 18.766 -23.938 -31.828 1 96.25 140 VAL A O 1
ATOM 1156 N N . ASN A 1 141 ? 20.562 -23 -30.844 1 94.56 141 ASN A N 1
ATOM 1157 C CA . ASN A 1 141 ? 21.328 -22.938 -32.094 1 94.56 141 ASN A CA 1
ATOM 1158 C C . ASN A 1 141 ? 22.828 -22.844 -31.812 1 94.56 141 ASN A C 1
ATOM 1160 O O . ASN A 1 141 ? 23.25 -22.625 -30.672 1 94.56 141 ASN A O 1
ATOM 1164 N N . ASN A 1 142 ? 23.656 -23.016 -32.875 1 92.81 142 ASN A N 1
ATOM 1165 C CA . ASN A 1 142 ? 25.109 -22.953 -32.719 1 92.81 142 ASN A CA 1
ATOM 1166 C C . ASN A 1 142 ? 25.656 -21.594 -33.094 1 92.81 142 ASN A C 1
ATOM 1168 O O . ASN A 1 142 ? 26.875 -21.422 -33.219 1 92.81 142 ASN A O 1
ATOM 1172 N N . SER A 1 143 ? 24.719 -20.641 -33.25 1 91.94 143 SER A N 1
ATOM 1173 C CA . SER A 1 143 ? 25.156 -19.312 -33.625 1 91.94 143 SER A CA 1
ATOM 1174 C C . SER A 1 143 ? 24.344 -18.234 -32.906 1 91.94 143 SER A C 1
ATOM 1176 O O . SER A 1 143 ? 23.203 -18.484 -32.5 1 91.94 143 SER A O 1
ATOM 1178 N N . TYR A 1 144 ? 24.969 -17.156 -32.812 1 89 144 TYR A N 1
ATOM 1179 C CA . TYR A 1 144 ? 24.359 -16.016 -32.156 1 89 144 TYR A CA 1
ATOM 1180 C C . TYR A 1 144 ? 23.125 -15.555 -32.938 1 89 144 TYR A C 1
ATOM 1182 O O . TYR A 1 144 ? 22.109 -15.203 -32.312 1 89 144 TYR A O 1
ATOM 1190 N N . VAL A 1 145 ? 23.109 -15.562 -34.188 1 89 145 VAL A N 1
ATOM 1191 C CA . VAL A 1 145 ? 22.094 -14.984 -35.062 1 89 145 VAL A CA 1
ATOM 1192 C C . VAL A 1 145 ? 20.828 -15.836 -35 1 89 145 VAL A C 1
ATOM 1194 O O . VAL A 1 145 ? 19.703 -15.312 -35.031 1 89 145 VAL A O 1
ATOM 1197 N N . ASN A 1 146 ? 20.984 -17.125 -34.781 1 92.44 146 ASN A N 1
ATOM 1198 C CA . ASN A 1 146 ? 19.828 -18.016 -34.906 1 92.44 146 ASN A CA 1
ATOM 1199 C C . ASN A 1 146 ? 19.312 -18.438 -33.531 1 92.44 146 ASN A C 1
ATOM 1201 O O . ASN A 1 146 ? 18.203 -18.984 -33.438 1 92.44 146 ASN A O 1
ATOM 1205 N N . GLU A 1 147 ? 20.109 -18.172 -32.562 1 93.69 147 GLU A N 1
ATOM 1206 C CA . GLU A 1 147 ? 19.641 -18.484 -31.219 1 93.69 147 GLU A CA 1
ATOM 1207 C C . GLU A 1 147 ? 18.578 -17.5 -30.766 1 93.69 147 GLU A C 1
ATOM 1209 O O . GLU A 1 147 ? 18.703 -16.297 -30.984 1 93.69 147 GLU A O 1
ATOM 1214 N N . ILE A 1 148 ? 17.484 -17.984 -30.281 1 93.25 148 ILE A N 1
ATOM 1215 C CA . ILE A 1 148 ? 16.484 -17.141 -29.625 1 93.25 148 ILE A CA 1
ATOM 1216 C C . ILE A 1 148 ? 16.516 -17.391 -28.125 1 93.25 148 ILE A C 1
ATOM 1218 O O . ILE A 1 148 ? 16.109 -18.453 -27.641 1 93.25 148 ILE A O 1
ATOM 1222 N N . PRO A 1 149 ? 17.031 -16.422 -27.391 1 91.75 149 PRO A N 1
ATOM 1223 C CA . PRO A 1 149 ? 17.141 -16.594 -25.938 1 91.75 149 PRO A CA 1
ATOM 1224 C C . PRO A 1 149 ? 15.797 -16.469 -25.219 1 91.75 149 PRO A C 1
ATOM 1226 O O . PRO A 1 149 ? 14.906 -15.766 -25.703 1 91.75 149 PRO A O 1
ATOM 1229 N N . SER A 1 150 ? 15.625 -17.25 -24.078 1 90.19 150 SER A N 1
ATOM 1230 C CA . SER A 1 150 ? 14.469 -17.156 -23.188 1 90.19 150 SER A CA 1
ATOM 1231 C C . SER A 1 150 ? 14.844 -17.516 -21.75 1 90.19 150 SER A C 1
ATOM 1233 O O . SER A 1 150 ? 15.422 -18.578 -21.5 1 90.19 150 SER A O 1
ATOM 1235 N N . TRP A 1 151 ? 14.484 -16.672 -20.859 1 87.56 151 TRP A N 1
ATOM 1236 C CA . TRP A 1 151 ? 14.789 -16.906 -19.453 1 87.56 151 TRP A CA 1
ATOM 1237 C C . TRP A 1 151 ? 13.539 -17.297 -18.688 1 87.56 151 TRP A C 1
ATOM 1239 O O . TRP A 1 151 ? 13.516 -17.234 -17.453 1 87.56 151 TRP A O 1
ATOM 1249 N N . LYS A 1 152 ? 12.594 -17.75 -19.375 1 88.5 152 LYS A N 1
ATOM 1250 C CA . LYS A 1 152 ? 11.328 -18.109 -18.734 1 88.5 152 LYS A CA 1
ATOM 1251 C C . LYS A 1 152 ? 11.492 -19.328 -17.828 1 88.5 152 LYS A C 1
ATOM 1253 O O . LYS A 1 152 ? 12.055 -20.344 -18.234 1 88.5 152 LYS A O 1
ATOM 1258 N N . LEU A 1 153 ? 11.078 -19.141 -16.578 1 89.81 153 LEU A N 1
ATOM 1259 C CA . LEU A 1 153 ? 11.023 -20.281 -15.672 1 89.81 153 LEU A CA 1
ATOM 1260 C C . LEU A 1 153 ? 9.977 -21.297 -16.125 1 89.81 153 LEU A C 1
ATOM 1262 O O . LEU A 1 153 ? 8.883 -20.922 -16.547 1 89.81 153 LEU A O 1
ATOM 1266 N N . ARG A 1 154 ? 10.391 -22.562 -16.078 1 91.75 154 ARG A N 1
ATOM 1267 C CA . ARG A 1 154 ? 9.469 -23.594 -16.562 1 91.75 154 ARG A CA 1
ATOM 1268 C C . ARG A 1 154 ? 9.266 -24.672 -15.5 1 91.75 154 ARG A C 1
ATOM 1270 O O . ARG A 1 154 ? 10.219 -25.109 -14.852 1 91.75 154 ARG A O 1
ATOM 1277 N N . VAL A 1 155 ? 8.055 -24.953 -15.25 1 93.12 155 VAL A N 1
ATOM 1278 C CA . VAL A 1 155 ? 7.648 -26.156 -14.531 1 93.12 155 VAL A CA 1
ATOM 1279 C C . VAL A 1 155 ? 7.184 -27.219 -15.523 1 93.12 155 VAL A C 1
ATOM 1281 O O . VAL A 1 155 ? 6.172 -27.031 -16.203 1 93.12 155 VAL A O 1
ATOM 1284 N N . VAL A 1 156 ? 7.934 -28.281 -15.562 1 95.06 156 VAL A N 1
ATOM 1285 C CA . VAL A 1 156 ? 7.746 -29.234 -16.656 1 95.06 156 VAL A CA 1
ATOM 1286 C C . VAL A 1 156 ? 7.352 -30.594 -16.094 1 95.06 156 VAL A C 1
ATOM 1288 O O . VAL A 1 156 ? 8.211 -31.438 -15.805 1 95.06 156 VAL A O 1
ATOM 1291 N N . PRO A 1 157 ? 6.051 -30.828 -16.078 1 95.88 157 PRO A N 1
ATOM 1292 C CA . PRO A 1 157 ? 5.633 -32.188 -15.734 1 95.88 157 PRO A CA 1
ATOM 1293 C C . PRO A 1 157 ? 5.867 -33.188 -16.875 1 95.88 157 PRO A C 1
ATOM 1295 O O . PRO A 1 157 ? 5.746 -32.844 -18.047 1 95.88 157 PRO A O 1
ATOM 1298 N N . PHE A 1 158 ? 6.258 -34.406 -16.578 1 94.75 158 PHE A N 1
ATOM 1299 C CA . PHE A 1 158 ? 6.398 -35.469 -17.562 1 94.75 158 PHE A CA 1
ATOM 1300 C C . PHE A 1 158 ? 6.07 -36.812 -16.938 1 94.75 158 PHE A C 1
ATOM 1302 O O . PHE A 1 158 ? 6.172 -37 -15.727 1 94.75 158 PHE A O 1
ATOM 1309 N N . TYR A 1 159 ? 5.613 -37.688 -17.781 1 93.56 159 TYR A N 1
ATOM 1310 C CA . TYR A 1 159 ? 5.262 -39.031 -17.344 1 93.56 159 TYR A CA 1
ATOM 1311 C C . TYR A 1 159 ? 6.312 -40.031 -17.797 1 93.56 159 TYR A C 1
ATOM 1313 O O . TYR A 1 159 ? 6.809 -39.969 -18.922 1 93.56 159 TYR A O 1
ATOM 1321 N N . THR A 1 160 ? 6.758 -40.875 -16.859 1 93.75 160 THR A N 1
ATOM 1322 C CA . THR A 1 160 ? 7.715 -41.938 -17.203 1 93.75 160 THR A CA 1
ATOM 1323 C C . THR A 1 160 ? 7.102 -43.312 -17 1 93.75 160 THR A C 1
ATOM 1325 O O . THR A 1 160 ? 6.457 -43.562 -15.977 1 93.75 160 THR A O 1
ATOM 1328 N N . GLN A 1 161 ? 7.297 -44.156 -17.938 1 90 161 GLN A N 1
ATOM 1329 C CA . GLN A 1 161 ? 6.82 -45.531 -17.859 1 90 161 GLN A CA 1
ATOM 1330 C C . GLN A 1 161 ? 7.883 -46.438 -17.281 1 90 161 GLN A C 1
ATOM 1332 O O . GLN A 1 161 ? 7.598 -47.594 -16.953 1 90 161 GLN A O 1
ATOM 1337 N N . SER A 1 162 ? 9.047 -45.906 -17.141 1 93.44 162 SER A N 1
ATOM 1338 C CA . SER A 1 162 ? 10.164 -46.688 -16.625 1 93.44 162 SER A CA 1
ATOM 1339 C C . SER A 1 162 ? 10.75 -46.031 -15.375 1 93.44 162 SER A C 1
ATOM 1341 O O . SER A 1 162 ? 10.57 -44.844 -15.156 1 93.44 162 SER A O 1
ATOM 1343 N N . LYS A 1 163 ? 11.438 -46.875 -14.586 1 95.88 163 LYS A N 1
ATOM 1344 C CA . LYS A 1 163 ? 12.125 -46.344 -13.406 1 95.88 163 LYS A CA 1
ATOM 1345 C C . LYS A 1 163 ? 13.406 -45.625 -13.805 1 95.88 163 LYS A C 1
ATOM 1347 O O . LYS A 1 163 ? 13.938 -44.812 -13.031 1 95.88 163 LYS A O 1
ATOM 1352 N N . ASP A 1 164 ? 13.867 -46.031 -14.953 1 96.75 164 ASP A N 1
ATOM 1353 C CA . ASP A 1 164 ? 15.07 -45.375 -15.461 1 96.75 164 ASP A CA 1
ATOM 1354 C C . ASP A 1 164 ? 14.711 -44.188 -16.328 1 96.75 164 ASP A C 1
ATOM 1356 O O . ASP A 1 164 ? 13.969 -44.312 -17.312 1 96.75 164 ASP A O 1
ATOM 1360 N N . ILE A 1 165 ? 15.188 -43.062 -15.969 1 97.19 165 ILE A N 1
ATOM 1361 C CA . ILE A 1 165 ? 14.906 -41.812 -16.688 1 97.19 165 ILE A CA 1
ATOM 1362 C C . ILE A 1 165 ? 16.188 -41.281 -17.281 1 97.19 165 ILE A C 1
ATOM 1364 O O . ILE A 1 165 ? 17.234 -41.219 -16.609 1 97.19 165 ILE A O 1
ATOM 1368 N N . GLU A 1 166 ? 16.141 -40.906 -18.469 1 97.38 166 GLU A N 1
ATOM 1369 C CA . GLU A 1 166 ? 17.234 -40.25 -19.141 1 97.38 166 GLU A CA 1
ATOM 1370 C C . GLU A 1 166 ? 16.875 -38.781 -19.453 1 97.38 166 GLU A C 1
ATOM 1372 O O . GLU A 1 166 ? 15.922 -38.531 -20.188 1 97.38 166 GLU A O 1
ATOM 1377 N N . ILE A 1 167 ? 17.641 -37.906 -18.875 1 97.88 167 ILE A N 1
ATOM 1378 C CA . ILE A 1 167 ? 17.422 -36.5 -19.094 1 97.88 167 ILE A CA 1
ATOM 1379 C C . ILE A 1 167 ? 18.531 -35.938 -19.984 1 97.88 167 ILE A C 1
ATOM 1381 O O . ILE A 1 167 ? 19.719 -36.031 -19.656 1 97.88 167 ILE A O 1
ATOM 1385 N N . ILE A 1 168 ? 18.188 -35.344 -21.109 1 98.12 168 ILE A N 1
ATOM 1386 C CA . ILE A 1 168 ? 19.109 -34.688 -22.031 1 98.12 168 ILE A CA 1
ATOM 1387 C C . ILE A 1 168 ? 18.719 -33.219 -22.172 1 98.12 168 ILE A C 1
ATOM 1389 O O . ILE A 1 168 ? 17.578 -32.906 -22.484 1 98.12 168 ILE A O 1
ATOM 1393 N N . ILE A 1 169 ? 19.625 -32.375 -21.891 1 98.06 169 ILE A N 1
ATOM 1394 C CA . ILE A 1 169 ? 19.391 -30.953 -22.062 1 98.06 169 ILE A CA 1
ATOM 1395 C C . ILE A 1 169 ? 20.406 -30.375 -23.047 1 98.06 169 ILE A C 1
ATOM 1397 O O . ILE A 1 169 ? 21.609 -30.375 -22.781 1 98.06 169 ILE A O 1
ATOM 1401 N N . GLN A 1 170 ? 19.953 -29.922 -24.141 1 97.81 170 GLN A N 1
ATOM 1402 C CA . GLN A 1 170 ? 20.797 -29.203 -25.094 1 97.81 170 GLN A CA 1
ATOM 1403 C C . GLN A 1 170 ? 20.781 -27.703 -24.812 1 97.81 170 GLN A C 1
ATOM 1405 O O . GLN A 1 170 ? 19.719 -27.078 -24.828 1 97.81 170 GLN A O 1
ATOM 1410 N N . VAL A 1 171 ? 21.922 -27.172 -24.562 1 97.31 171 VAL A N 1
ATOM 1411 C CA . VAL A 1 171 ? 22.016 -25.766 -24.141 1 97.31 171 VAL A CA 1
ATOM 1412 C C . VAL A 1 171 ? 22.844 -24.984 -25.172 1 97.31 171 VAL A C 1
ATOM 1414 O O . VAL A 1 171 ? 23.844 -25.484 -25.688 1 97.31 171 VAL A O 1
ATOM 1417 N N . SER A 1 172 ? 22.375 -23.859 -25.562 1 96.44 172 SER A N 1
ATOM 1418 C CA . SER A 1 172 ? 23.141 -22.875 -26.328 1 96.44 172 SER A CA 1
ATOM 1419 C C . SER A 1 172 ? 23.203 -21.531 -25.609 1 96.44 172 SER A C 1
ATOM 1421 O O . SER A 1 172 ? 22.203 -21.078 -25.062 1 96.44 172 SER A O 1
ATOM 1423 N N . ASN A 1 173 ? 24.391 -20.953 -25.547 1 94.38 173 ASN A N 1
ATOM 1424 C CA . ASN A 1 173 ? 24.547 -19.656 -24.891 1 94.38 173 ASN A CA 1
ATOM 1425 C C . ASN A 1 173 ? 25.312 -18.672 -25.766 1 94.38 173 ASN A C 1
ATOM 1427 O O . ASN A 1 173 ? 26.531 -18.766 -25.875 1 94.38 173 ASN A O 1
ATOM 1431 N N . TYR A 1 174 ? 24.609 -17.688 -26.234 1 90.62 174 TYR A N 1
ATOM 1432 C CA . TYR A 1 174 ? 25.25 -16.672 -27.047 1 90.62 174 TYR A CA 1
ATOM 1433 C C . TYR A 1 174 ? 24.797 -15.281 -26.641 1 90.62 174 TYR A C 1
ATOM 1435 O O . TYR A 1 174 ? 25.203 -14.289 -27.25 1 90.62 174 TYR A O 1
ATOM 1443 N N . HIS A 1 175 ? 24.016 -15.234 -25.594 1 87.06 175 HIS A N 1
ATOM 1444 C CA . HIS A 1 175 ? 23.453 -13.938 -25.219 1 87.06 175 HIS A CA 1
ATOM 1445 C C . HIS A 1 175 ? 23.688 -13.641 -23.734 1 87.06 175 HIS A C 1
ATOM 1447 O O . HIS A 1 175 ? 23.266 -12.594 -23.25 1 87.06 175 HIS A O 1
ATOM 1453 N N . HIS A 1 176 ? 24.25 -14.531 -23.062 1 83.5 176 HIS A N 1
ATOM 1454 C CA . HIS A 1 176 ? 24.516 -14.344 -21.641 1 83.5 176 HIS A CA 1
ATOM 1455 C C . HIS A 1 176 ? 26 -14.531 -21.328 1 83.5 176 HIS A C 1
ATOM 1457 O O . HIS A 1 176 ? 26.688 -15.297 -22 1 83.5 176 HIS A O 1
ATOM 1463 N N . ASN A 1 177 ? 26.438 -13.914 -20.297 1 80.94 177 ASN A N 1
ATOM 1464 C CA . ASN A 1 177 ? 27.859 -13.922 -19.969 1 80.94 177 ASN A CA 1
ATOM 1465 C C . ASN A 1 177 ? 28.25 -15.164 -19.188 1 80.94 177 ASN A C 1
ATOM 1467 O O . ASN A 1 177 ? 29.438 -15.43 -18.984 1 80.94 177 ASN A O 1
ATOM 1471 N N . LYS A 1 178 ? 27.312 -15.875 -18.766 1 82.56 178 LYS A N 1
ATOM 1472 C CA . LYS A 1 178 ? 27.547 -17.156 -18.125 1 82.56 178 LYS A CA 1
ATOM 1473 C C . LYS A 1 178 ? 26.875 -18.297 -18.891 1 82.56 178 LYS A C 1
ATOM 1475 O O . LYS A 1 178 ? 25.656 -18.312 -19.047 1 82.56 178 LYS A O 1
ATOM 1480 N N . GLY A 1 179 ? 27.719 -19.234 -19.25 1 88.25 179 GLY A N 1
ATOM 1481 C CA . GLY A 1 179 ? 27.156 -20.297 -20.062 1 88.25 179 GLY A CA 1
ATOM 1482 C C . GLY A 1 179 ? 26.906 -21.578 -19.281 1 88.25 179 GLY A C 1
ATOM 1483 O O . GLY A 1 179 ? 27.531 -21.812 -18.234 1 88.25 179 GLY A O 1
ATOM 1484 N N . GLY A 1 180 ? 25.875 -22.328 -19.781 1 92.81 180 GLY A N 1
ATOM 1485 C CA . GLY A 1 180 ? 25.609 -23.625 -19.188 1 92.81 180 GLY A CA 1
ATOM 1486 C C . GLY A 1 180 ? 24.484 -23.594 -18.172 1 92.81 180 GLY A C 1
ATOM 1487 O O . GLY A 1 180 ? 23.641 -22.703 -18.188 1 92.81 180 GLY A O 1
ATOM 1488 N N . ILE A 1 181 ? 24.406 -24.625 -17.375 1 94.25 181 ILE A N 1
ATOM 1489 C CA . ILE A 1 181 ? 23.406 -24.734 -16.328 1 94.25 181 ILE A CA 1
ATOM 1490 C C . ILE A 1 181 ? 23.953 -24.156 -15.023 1 94.25 181 ILE A C 1
ATOM 1492 O O . ILE A 1 181 ? 24.656 -24.844 -14.281 1 94.25 181 ILE A O 1
ATOM 1496 N N . ILE A 1 182 ? 23.547 -22.953 -14.766 1 87.75 182 ILE A N 1
ATOM 1497 C CA . ILE A 1 182 ? 24.156 -22.234 -13.656 1 87.75 182 ILE A CA 1
ATOM 1498 C C . ILE A 1 182 ? 23.234 -22.25 -12.453 1 87.75 182 ILE A C 1
ATOM 1500 O O . ILE A 1 182 ? 23.625 -21.844 -11.352 1 87.75 182 ILE A O 1
ATOM 1504 N N . ASN A 1 183 ? 21.969 -22.688 -12.641 1 85.81 183 ASN A N 1
ATOM 1505 C CA . ASN A 1 183 ? 21 -22.75 -11.562 1 85.81 183 ASN A CA 1
ATOM 1506 C C . ASN A 1 183 ? 20.609 -24.188 -11.234 1 85.81 183 ASN A C 1
ATOM 1508 O O . ASN A 1 183 ? 20.766 -25.078 -12.07 1 85.81 183 ASN A O 1
ATOM 1512 N N . ASN A 1 184 ? 20.062 -24.297 -10.078 1 85.94 184 ASN A N 1
ATOM 1513 C CA . ASN A 1 184 ? 19.609 -25.609 -9.641 1 85.94 184 ASN A CA 1
ATOM 1514 C C . ASN A 1 184 ? 18.375 -26.062 -10.398 1 85.94 184 ASN A C 1
ATOM 1516 O O . ASN A 1 184 ? 17.5 -25.266 -10.711 1 85.94 184 ASN A O 1
ATOM 1520 N N . ILE A 1 185 ? 18.359 -27.281 -10.695 1 92.12 185 ILE A N 1
ATOM 1521 C CA . ILE A 1 185 ? 17.172 -27.922 -11.258 1 92.12 185 ILE A CA 1
ATOM 1522 C C . ILE A 1 185 ? 16.484 -28.766 -10.188 1 92.12 185 ILE A C 1
ATOM 1524 O O . ILE A 1 185 ? 17.094 -29.656 -9.594 1 92.12 185 ILE A O 1
ATOM 1528 N N . VAL A 1 186 ? 15.266 -28.438 -9.969 1 91.94 186 VAL A N 1
ATOM 1529 C CA . VAL A 1 186 ? 14.508 -29.125 -8.93 1 91.94 186 VAL A CA 1
ATOM 1530 C C . VAL A 1 186 ? 13.711 -30.281 -9.539 1 91.94 186 VAL A C 1
ATOM 1532 O O . VAL A 1 186 ? 13.125 -30.125 -10.617 1 91.94 186 VAL A O 1
ATOM 1535 N N . PHE A 1 187 ? 13.781 -31.391 -8.898 1 94.5 187 PHE A N 1
ATOM 1536 C CA . PHE A 1 187 ? 13.102 -32.594 -9.367 1 94.5 187 PHE A CA 1
ATOM 1537 C C . PHE A 1 187 ? 12.266 -33.188 -8.25 1 94.5 187 PHE A C 1
ATOM 1539 O O . PHE A 1 187 ? 12.68 -33.219 -7.086 1 94.5 187 PHE A O 1
ATOM 1546 N N . GLY A 1 188 ? 11.07 -33.594 -8.562 1 93.5 188 GLY A N 1
ATOM 1547 C CA . GLY A 1 188 ? 10.18 -34.25 -7.613 1 93.5 188 GLY A CA 1
ATOM 1548 C C . GLY A 1 188 ? 8.828 -34.594 -8.211 1 93.5 188 GLY A C 1
ATOM 1549 O O . GLY A 1 188 ? 8.656 -34.594 -9.43 1 93.5 188 GLY A O 1
ATOM 1550 N N . ARG A 1 189 ? 7.949 -35.031 -7.375 1 92.75 189 ARG A N 1
ATOM 1551 C CA . ARG A 1 189 ? 6.578 -35.25 -7.82 1 92.75 189 ARG A CA 1
ATOM 1552 C C . ARG A 1 189 ? 5.902 -33.938 -8.188 1 92.75 189 ARG A C 1
ATOM 1554 O O . ARG A 1 189 ? 6.219 -32.906 -7.613 1 92.75 189 ARG A O 1
ATOM 1561 N N . PHE A 1 190 ? 5.012 -34.031 -9.07 1 92 190 PHE A N 1
ATOM 1562 C CA . PHE A 1 190 ? 4.395 -32.812 -9.602 1 92 190 PHE A CA 1
ATOM 1563 C C . PHE A 1 190 ? 3.773 -31.984 -8.484 1 92 190 PHE A C 1
ATOM 1565 O O . PHE A 1 190 ? 3.992 -30.766 -8.406 1 92 190 PHE A O 1
ATOM 1572 N N . ASN A 1 191 ? 3.068 -32.625 -7.602 1 87.38 191 ASN A N 1
ATOM 1573 C CA . ASN A 1 191 ? 2.342 -31.906 -6.559 1 87.38 191 ASN A CA 1
ATOM 1574 C C . ASN A 1 191 ? 3.287 -31.109 -5.656 1 87.38 191 ASN A C 1
ATOM 1576 O O . ASN A 1 191 ? 2.988 -29.984 -5.281 1 87.38 191 ASN A O 1
ATOM 1580 N N . VAL A 1 192 ? 4.418 -31.656 -5.359 1 88.19 192 VAL A N 1
ATOM 1581 C CA . VAL A 1 192 ? 5.371 -31.031 -4.453 1 88.19 192 VAL A CA 1
ATOM 1582 C C . VAL A 1 192 ? 6.09 -29.891 -5.168 1 88.19 192 VAL A C 1
ATOM 1584 O O . VAL A 1 192 ? 6.203 -28.781 -4.633 1 88.19 192 VAL A O 1
ATOM 1587 N N . VAL A 1 193 ? 6.527 -30.141 -6.395 1 90.69 193 VAL A N 1
ATOM 1588 C CA . VAL A 1 193 ? 7.27 -29.141 -7.16 1 90.69 193 VAL A CA 1
ATOM 1589 C C . VAL A 1 193 ? 6.352 -27.969 -7.512 1 90.69 193 VAL A C 1
ATOM 1591 O O . VAL A 1 193 ? 6.758 -26.812 -7.426 1 90.69 193 VAL A O 1
ATOM 1594 N N . ASP A 1 194 ? 5.145 -28.297 -7.855 1 89.31 194 ASP A N 1
ATOM 1595 C CA . ASP A 1 194 ? 4.176 -27.25 -8.203 1 89.31 194 ASP A CA 1
ATOM 1596 C C . ASP A 1 194 ? 3.857 -26.375 -7 1 89.31 194 ASP A C 1
ATOM 1598 O O . ASP A 1 194 ? 3.662 -25.156 -7.145 1 89.31 194 ASP A O 1
ATOM 1602 N N . ASN A 1 195 ? 3.748 -26.984 -5.852 1 87.44 195 ASN A N 1
ATOM 1603 C CA . ASN A 1 195 ? 3.49 -26.219 -4.633 1 87.44 195 ASN A CA 1
ATOM 1604 C C . ASN A 1 195 ? 4.609 -25.219 -4.355 1 87.44 195 ASN A C 1
ATOM 1606 O O . ASN A 1 195 ? 4.344 -24.062 -3.984 1 87.44 195 ASN A O 1
ATOM 1610 N N . ILE A 1 196 ? 5.773 -25.656 -4.551 1 85.62 196 ILE A N 1
ATOM 1611 C CA . ILE A 1 196 ? 6.922 -24.781 -4.32 1 85.62 196 ILE A CA 1
ATOM 1612 C C . ILE A 1 196 ? 6.918 -23.641 -5.332 1 85.62 196 ILE A C 1
ATOM 1614 O O . ILE A 1 196 ? 7.125 -22.469 -4.973 1 85.62 196 ILE A O 1
ATOM 1618 N N . ALA A 1 197 ? 6.676 -23.984 -6.574 1 88.88 197 ALA A N 1
ATOM 1619 C CA . ALA A 1 197 ? 6.629 -22.969 -7.629 1 88.88 197 ALA A CA 1
ATOM 1620 C C . ALA A 1 197 ? 5.512 -21.969 -7.367 1 88.88 197 ALA A C 1
ATOM 1622 O O . ALA A 1 197 ? 5.703 -20.766 -7.547 1 88.88 197 ALA A O 1
ATOM 1623 N N . SER A 1 198 ? 4.371 -22.469 -6.902 1 90 198 SER A N 1
ATOM 1624 C CA . SER A 1 198 ? 3.217 -21.609 -6.641 1 90 198 SER A CA 1
ATOM 1625 C C . SER A 1 198 ? 3.48 -20.672 -5.465 1 90 198 SER A C 1
ATOM 1627 O O . SER A 1 198 ? 3.141 -19.484 -5.52 1 90 198 SER A O 1
ATOM 1629 N N . ILE A 1 199 ? 4.109 -21.172 -4.469 1 87.62 199 ILE A N 1
ATOM 1630 C CA . ILE A 1 199 ? 4.406 -20.359 -3.297 1 87.62 199 ILE A CA 1
ATOM 1631 C C . ILE A 1 199 ? 5.367 -19.234 -3.682 1 87.62 199 ILE A C 1
ATOM 1633 O O . ILE A 1 199 ? 5.223 -18.109 -3.221 1 87.62 199 ILE A O 1
ATOM 1637 N N . ASN A 1 200 ? 6.297 -19.547 -4.492 1 87.62 200 ASN A N 1
ATOM 1638 C CA . ASN A 1 200 ? 7.227 -18.516 -4.953 1 87.62 200 ASN A CA 1
ATOM 1639 C C . ASN A 1 200 ? 6.523 -17.453 -5.781 1 87.62 200 ASN A C 1
ATOM 1641 O O . ASN A 1 200 ? 6.848 -16.266 -5.684 1 87.62 200 ASN A O 1
ATOM 1645 N N . MET A 1 201 ? 5.676 -17.938 -6.539 1 90.56 201 MET A N 1
ATOM 1646 C CA . MET A 1 201 ? 4.906 -17.016 -7.363 1 90.56 201 MET A CA 1
ATOM 1647 C C . MET A 1 201 ? 4.035 -16.109 -6.5 1 90.56 201 MET A C 1
ATOM 1649 O O . MET A 1 201 ? 3.949 -14.898 -6.75 1 90.56 201 MET A O 1
ATOM 1653 N N . ILE A 1 202 ? 3.408 -16.672 -5.5 1 91.56 202 ILE A N 1
ATOM 1654 C CA . ILE A 1 202 ? 2.555 -15.922 -4.586 1 91.56 202 ILE A CA 1
ATOM 1655 C C . ILE A 1 202 ? 3.387 -14.875 -3.844 1 91.56 202 ILE A C 1
ATOM 1657 O O . ILE A 1 202 ? 2.99 -13.711 -3.752 1 91.56 202 ILE A O 1
ATOM 1661 N N . LYS A 1 203 ? 4.504 -15.273 -3.41 1 88.44 203 LYS A N 1
ATOM 1662 C CA . LYS A 1 203 ? 5.379 -14.359 -2.678 1 88.44 203 LYS A CA 1
ATOM 1663 C C . LYS A 1 203 ? 5.793 -13.18 -3.549 1 88.44 203 LYS A C 1
ATOM 1665 O O . LYS A 1 203 ? 5.723 -12.023 -3.113 1 88.44 203 LYS A O 1
ATOM 1670 N N . SER A 1 204 ? 6.219 -13.484 -4.719 1 91.12 204 SER A N 1
ATOM 1671 C CA . SER A 1 204 ? 6.656 -12.438 -5.641 1 91.12 204 SER A CA 1
ATOM 1672 C C . SER A 1 204 ? 5.516 -11.469 -5.957 1 91.12 204 SER A C 1
ATOM 1674 O O . SER A 1 204 ? 5.699 -10.25 -5.922 1 91.12 204 SER A O 1
ATOM 1676 N N . ALA A 1 205 ? 4.367 -12.047 -6.191 1 92.88 205 ALA A N 1
ATOM 1677 C CA . ALA A 1 205 ? 3.217 -11.211 -6.539 1 92.88 205 ALA A CA 1
ATOM 1678 C C . ALA A 1 205 ? 2.771 -10.375 -5.344 1 92.88 205 ALA A C 1
ATOM 1680 O O . ALA A 1 205 ? 2.367 -9.219 -5.508 1 92.88 205 ALA A O 1
ATOM 1681 N N . LEU A 1 206 ? 2.857 -10.938 -4.199 1 93.06 206 LEU A N 1
ATOM 1682 C CA . LEU A 1 206 ? 2.502 -10.219 -2.98 1 93.06 206 LEU A CA 1
ATOM 1683 C C . LEU A 1 206 ? 3.396 -9 -2.785 1 93.06 206 LEU A C 1
ATOM 1685 O O . LEU A 1 206 ? 2.91 -7.914 -2.48 1 93.06 206 LEU A O 1
ATOM 1689 N N . ILE A 1 207 ? 4.645 -9.211 -2.963 1 92.75 207 ILE A N 1
ATOM 1690 C CA . ILE A 1 207 ? 5.609 -8.133 -2.775 1 92.75 207 ILE A CA 1
ATOM 1691 C C . ILE A 1 207 ? 5.363 -7.035 -3.807 1 92.75 207 ILE A C 1
ATOM 1693 O O . ILE A 1 207 ? 5.371 -5.848 -3.473 1 92.75 207 ILE A O 1
ATOM 1697 N N . ILE A 1 208 ? 5.078 -7.426 -5.02 1 94.56 208 ILE A N 1
ATOM 1698 C CA . ILE A 1 208 ? 4.758 -6.461 -6.066 1 94.56 208 ILE A CA 1
ATOM 1699 C C . ILE A 1 208 ? 3.514 -5.668 -5.676 1 94.56 208 ILE A C 1
ATOM 1701 O O . ILE A 1 208 ? 3.467 -4.449 -5.848 1 94.56 208 ILE A O 1
ATOM 1705 N N . GLY A 1 209 ? 2.57 -6.387 -5.113 1 94.81 209 GLY A N 1
ATOM 1706 C CA . GLY A 1 209 ? 1.351 -5.723 -4.684 1 94.81 209 GLY A CA 1
ATOM 1707 C C . GLY A 1 209 ? 1.585 -4.691 -3.594 1 94.81 209 GLY A C 1
ATOM 1708 O O . GLY A 1 209 ? 1.004 -3.605 -3.627 1 94.81 209 GLY A O 1
ATOM 1709 N N . VAL A 1 210 ? 2.434 -4.996 -2.686 1 95.19 210 VAL A N 1
ATOM 1710 C CA . VAL A 1 210 ? 2.734 -4.07 -1.599 1 95.19 210 VAL A CA 1
ATOM 1711 C C . VAL A 1 210 ? 3.391 -2.811 -2.16 1 95.19 210 VAL A C 1
ATOM 1713 O O . VAL A 1 210 ? 2.992 -1.693 -1.826 1 95.19 210 VAL A O 1
ATOM 1716 N N . PHE A 1 211 ? 4.359 -3.014 -3.049 1 96 211 PHE A N 1
ATOM 1717 C CA . PHE A 1 211 ? 5.016 -1.874 -3.678 1 96 211 PHE A CA 1
ATOM 1718 C C . PHE A 1 211 ? 4.016 -1.049 -4.48 1 96 211 PHE A C 1
ATOM 1720 O O . PHE A 1 211 ? 4.094 0.181 -4.5 1 96 211 PHE A O 1
ATOM 1727 N N . ALA A 1 212 ? 3.092 -1.755 -5.098 1 93.94 212 ALA A N 1
ATOM 1728 C CA . ALA A 1 212 ? 2.111 -1.066 -5.934 1 93.94 212 ALA A CA 1
ATOM 1729 C C . ALA A 1 212 ? 1.155 -0.233 -5.082 1 93.94 212 ALA A C 1
ATOM 1731 O O . ALA A 1 212 ? 0.873 0.923 -5.406 1 93.94 212 ALA A O 1
ATOM 1732 N N . GLY A 1 213 ? 0.683 -0.807 -4.016 1 92.69 213 GLY A N 1
ATOM 1733 C CA . GLY A 1 213 ? -0.221 -0.081 -3.137 1 92.69 213 GLY A CA 1
ATOM 1734 C C . GLY A 1 213 ? 0.418 1.138 -2.498 1 92.69 213 GLY A C 1
ATOM 1735 O O . GLY A 1 213 ? -0.125 2.242 -2.574 1 92.69 213 GLY A O 1
ATOM 1736 N N . LEU A 1 214 ? 1.548 0.965 -1.968 1 93.69 214 LEU A N 1
ATOM 1737 C CA . LEU A 1 214 ? 2.252 2.059 -1.307 1 93.69 214 LEU A CA 1
ATOM 1738 C C . LEU A 1 214 ? 2.736 3.088 -2.322 1 93.69 214 LEU A C 1
ATOM 1740 O O . LEU A 1 214 ? 2.695 4.293 -2.061 1 93.69 214 LEU A O 1
ATOM 1744 N N . GLY A 1 215 ? 3.201 2.518 -3.5 1 92.25 215 GLY A N 1
ATOM 1745 C CA . GLY A 1 215 ? 3.615 3.428 -4.559 1 92.25 215 GLY A CA 1
ATOM 1746 C C . GLY A 1 215 ? 2.49 4.316 -5.051 1 92.25 215 GLY A C 1
ATOM 1747 O O . GLY A 1 215 ? 2.697 5.508 -5.297 1 92.25 215 GLY A O 1
ATOM 1748 N N . PHE A 1 216 ? 1.352 3.777 -5.109 1 88.31 216 PHE A N 1
ATOM 1749 C CA . PHE A 1 216 ? 0.184 4.539 -5.531 1 88.31 216 PHE A CA 1
ATOM 1750 C C . PHE A 1 216 ? -0.11 5.668 -4.551 1 88.31 216 PHE A C 1
ATOM 1752 O O . PHE A 1 216 ? -0.356 6.805 -4.961 1 88.31 216 PHE A O 1
ATOM 1759 N N . TYR A 1 217 ? -0.089 5.355 -3.332 1 90 217 TYR A N 1
ATOM 1760 C CA . TYR A 1 217 ? -0.325 6.359 -2.301 1 90 217 TYR A CA 1
ATOM 1761 C C . TYR A 1 217 ? 0.72 7.465 -2.367 1 90 217 TYR A C 1
ATOM 1763 O O . TYR A 1 217 ? 0.388 8.648 -2.266 1 90 217 TYR A O 1
ATOM 1771 N N . LEU A 1 218 ? 1.931 7.078 -2.555 1 90.5 218 LEU A N 1
ATOM 1772 C CA . LEU A 1 218 ? 3.021 8.047 -2.607 1 90.5 218 LEU A CA 1
ATOM 1773 C C . LEU A 1 218 ? 2.881 8.961 -3.822 1 90.5 218 LEU A C 1
ATOM 1775 O O . LEU A 1 218 ? 3.195 10.148 -3.75 1 90.5 218 LEU A O 1
ATOM 1779 N N . LEU A 1 219 ? 2.391 8.461 -4.883 1 88.38 219 LEU A N 1
ATOM 1780 C CA . LEU A 1 219 ? 2.18 9.25 -6.09 1 88.38 219 LEU A CA 1
ATOM 1781 C C . LEU A 1 219 ? 1.086 10.297 -5.871 1 88.38 219 LEU A C 1
ATOM 1783 O O . LEU A 1 219 ? 1.148 11.391 -6.426 1 88.38 219 LEU A O 1
ATOM 1787 N N . LEU A 1 220 ? 0.126 9.938 -5.027 1 85.75 220 LEU A N 1
ATOM 1788 C CA . LEU A 1 220 ? -0.955 10.867 -4.73 1 85.75 220 LEU A CA 1
ATOM 1789 C C . LEU A 1 220 ? -0.454 12.031 -3.877 1 85.75 220 LEU A C 1
ATOM 1791 O O . LEU A 1 220 ? -0.937 13.156 -4.008 1 85.75 220 LEU A O 1
ATOM 1795 N N . LEU A 1 221 ? 0.505 11.75 -3.053 1 86.5 221 LEU A N 1
ATOM 1796 C CA . LEU A 1 221 ? 1.025 12.766 -2.146 1 86.5 221 LEU A CA 1
ATOM 1797 C C . LEU A 1 221 ? 1.97 13.711 -2.881 1 86.5 221 LEU A C 1
ATOM 1799 O O . LEU A 1 221 ? 2.381 14.734 -2.33 1 86.5 221 LEU A O 1
ATOM 1803 N N . TYR A 1 222 ? 2.277 13.414 -4.09 1 81.38 222 TYR A N 1
ATOM 1804 C CA . TYR A 1 222 ? 3.135 14.266 -4.902 1 81.38 222 TYR A CA 1
ATOM 1805 C C . TYR A 1 222 ? 2.549 15.672 -5.023 1 81.38 222 TYR A C 1
ATOM 1807 O O . TYR A 1 222 ? 3.283 16.641 -5.223 1 81.38 222 TYR A O 1
ATOM 1815 N N . LYS A 1 223 ? 1.306 15.867 -4.801 1 75.88 223 LYS A N 1
ATOM 1816 C CA . LYS A 1 223 ? 0.637 17.156 -4.918 1 75.88 223 LYS A CA 1
ATOM 1817 C C . LYS A 1 223 ? 0.986 18.078 -3.744 1 75.88 223 LYS A C 1
ATOM 1819 O O . LYS A 1 223 ? 0.727 19.281 -3.787 1 75.88 223 LYS A O 1
ATOM 1824 N N . LEU A 1 224 ? 1.668 17.406 -2.811 1 75.19 224 LEU A N 1
ATOM 1825 C CA . LEU A 1 224 ? 2.123 18.203 -1.676 1 75.19 224 LEU A CA 1
ATOM 1826 C C . LEU A 1 224 ? 3.342 19.047 -2.051 1 75.19 224 LEU A C 1
ATOM 1828 O O . LEU A 1 224 ? 4.418 18.5 -2.303 1 75.19 224 LEU A O 1
ATOM 1832 N N . GLU A 1 225 ? 3.188 20.234 -2.18 1 70.25 225 GLU A N 1
ATOM 1833 C CA . GLU A 1 225 ? 4.191 21.141 -2.721 1 70.25 225 GLU A CA 1
ATOM 1834 C C . GLU A 1 225 ? 5.441 21.172 -1.845 1 70.25 225 GLU A C 1
ATOM 1836 O O . GLU A 1 225 ? 6.562 21.203 -2.354 1 70.25 225 GLU A O 1
ATOM 1841 N N . SER A 1 226 ? 5.258 21.125 -0.563 1 70.12 226 SER A N 1
ATOM 1842 C CA . SER A 1 226 ? 6.395 21.312 0.335 1 70.12 226 SER A CA 1
ATOM 1843 C C . SER A 1 226 ? 7.324 20.109 0.309 1 70.12 226 SER A C 1
ATOM 1845 O O . SER A 1 226 ? 8.523 20.234 0.568 1 70.12 226 SER A O 1
ATOM 1847 N N . ARG A 1 227 ? 6.844 18.938 -0.126 1 80.56 227 ARG A N 1
ATOM 1848 C CA . ARG A 1 227 ? 7.629 17.703 -0.087 1 80.56 227 ARG A CA 1
ATOM 1849 C C . ARG A 1 227 ? 7.43 16.891 -1.358 1 80.56 227 ARG A C 1
ATOM 1851 O O . ARG A 1 227 ? 7.508 15.664 -1.33 1 80.56 227 ARG A O 1
ATOM 1858 N N . LYS A 1 228 ? 7.141 17.531 -2.379 1 78.94 228 LYS A N 1
ATOM 1859 C CA . LYS A 1 228 ? 6.742 16.891 -3.627 1 78.94 228 LYS A CA 1
ATOM 1860 C C . LYS A 1 228 ? 7.84 15.977 -4.152 1 78.94 228 LYS A C 1
ATOM 1862 O O . LYS A 1 228 ? 7.566 14.852 -4.582 1 78.94 228 LYS A O 1
ATOM 1867 N N . TYR A 1 229 ? 9.023 16.312 -3.994 1 84.75 229 TYR A N 1
ATOM 1868 C CA . TYR A 1 229 ? 10.117 15.547 -4.578 1 84.75 229 TYR A CA 1
ATOM 1869 C C . TYR A 1 229 ? 10.422 14.312 -3.742 1 84.75 229 TYR A C 1
ATOM 1871 O O . TYR A 1 229 ? 10.719 13.242 -4.285 1 84.75 229 TYR A O 1
ATOM 1879 N N . THR A 1 230 ? 10.258 14.477 -2.496 1 88.12 230 THR A N 1
ATOM 1880 C CA . THR A 1 230 ? 10.516 13.344 -1.612 1 88.12 230 THR A CA 1
ATOM 1881 C C . THR A 1 230 ? 9.555 12.195 -1.917 1 88.12 230 THR A C 1
ATOM 1883 O O . THR A 1 230 ? 9.984 11.047 -2.088 1 88.12 230 THR A O 1
ATOM 1886 N N . TYR A 1 231 ? 8.32 12.508 -2.111 1 89.81 231 TYR A N 1
ATOM 1887 C CA . TYR A 1 231 ? 7.316 11.484 -2.387 1 89.81 231 TYR A CA 1
ATOM 1888 C C . TYR A 1 231 ? 7.469 10.938 -3.799 1 89.81 231 TYR A C 1
ATOM 1890 O O . TYR A 1 231 ? 7.281 9.734 -4.031 1 89.81 231 TYR A O 1
ATOM 1898 N N . MET A 1 232 ? 7.863 11.773 -4.664 1 91.5 232 MET A N 1
ATOM 1899 C CA . MET A 1 232 ? 8.055 11.344 -6.047 1 91.5 232 MET A CA 1
ATOM 1900 C C . MET A 1 232 ? 9.211 10.359 -6.156 1 91.5 232 MET A C 1
ATOM 1902 O O . MET A 1 232 ? 9.109 9.344 -6.852 1 91.5 232 MET A O 1
ATOM 1906 N N . TYR A 1 233 ? 10.297 10.633 -5.48 1 94.38 233 TYR A N 1
ATOM 1907 C CA . TYR A 1 233 ? 11.461 9.758 -5.535 1 94.38 233 TYR A CA 1
ATOM 1908 C C . TYR A 1 233 ? 11.141 8.391 -4.926 1 94.38 233 TYR A C 1
ATOM 1910 O O . TYR A 1 233 ? 11.562 7.359 -5.449 1 94.38 233 TYR A O 1
ATOM 1918 N N . LEU A 1 234 ? 10.391 8.43 -3.904 1 93.69 234 LEU A N 1
ATOM 1919 C CA . LEU A 1 234 ? 9.992 7.164 -3.293 1 93.69 234 LEU A CA 1
ATOM 1920 C C . LEU A 1 234 ? 9.031 6.395 -4.195 1 93.69 234 LEU A C 1
ATOM 1922 O O . LEU A 1 234 ? 9.062 5.164 -4.23 1 93.69 234 LEU A O 1
ATOM 1926 N N . ALA A 1 235 ? 8.156 7.148 -4.879 1 94.12 235 ALA A N 1
ATOM 1927 C CA . ALA A 1 235 ? 7.27 6.5 -5.84 1 94.12 235 ALA A CA 1
ATOM 1928 C C . ALA A 1 235 ? 8.062 5.855 -6.973 1 94.12 235 ALA A C 1
ATOM 1930 O O . ALA A 1 235 ? 7.758 4.742 -7.402 1 94.12 235 ALA A O 1
ATOM 1931 N N . LEU A 1 236 ? 9.078 6.523 -7.391 1 95.19 236 LEU A N 1
ATOM 1932 C CA . LEU A 1 236 ? 9.945 5.98 -8.43 1 95.19 236 LEU A CA 1
ATOM 1933 C C . LEU A 1 236 ? 10.688 4.746 -7.922 1 95.19 236 LEU A C 1
ATOM 1935 O O . LEU A 1 236 ? 10.891 3.789 -8.672 1 95.19 236 LEU A O 1
ATOM 1939 N N . PHE A 1 237 ? 11.094 4.828 -6.652 1 96.56 237 PHE A N 1
ATOM 1940 C CA . PHE A 1 237 ? 11.695 3.676 -6 1 96.56 237 PHE A CA 1
ATOM 1941 C C . PHE A 1 237 ? 10.766 2.473 -6.043 1 96.56 237 PHE A C 1
ATOM 1943 O O . PHE A 1 237 ? 11.188 1.359 -6.355 1 96.56 237 PHE A O 1
ATOM 1950 N N . CYS A 1 238 ? 9.492 2.656 -5.82 1 96.19 238 CYS A N 1
ATOM 1951 C CA . CYS A 1 238 ? 8.508 1.584 -5.828 1 96.19 238 CYS A CA 1
ATOM 1952 C C . CYS A 1 238 ? 8.289 1.052 -7.238 1 96.19 238 CYS A C 1
ATOM 1954 O O . CYS A 1 238 ? 8.25 -0.162 -7.449 1 96.19 238 CYS A O 1
ATOM 1956 N N . ILE A 1 239 ? 8.219 1.928 -8.227 1 95.69 239 ILE A N 1
ATOM 1957 C CA . ILE A 1 239 ? 7.992 1.52 -9.602 1 95.69 239 ILE A CA 1
ATOM 1958 C C . ILE A 1 239 ? 9.164 0.669 -10.094 1 95.69 239 ILE A C 1
ATOM 1960 O O . ILE A 1 239 ? 8.969 -0.387 -10.695 1 95.69 239 ILE A O 1
ATOM 1964 N N . SER A 1 240 ? 10.352 1.105 -9.75 1 96.62 240 SER A N 1
ATOM 1965 C CA . SER A 1 240 ? 11.539 0.356 -10.148 1 96.62 240 SER A CA 1
ATOM 1966 C C . SER A 1 240 ? 11.594 -1.001 -9.453 1 96.62 240 SER A C 1
ATOM 1968 O O . SER A 1 240 ? 12 -1.997 -10.055 1 96.62 240 SER A O 1
ATOM 1970 N N . SER A 1 241 ? 11.18 -1.023 -8.227 1 96.06 241 SER A N 1
ATOM 1971 C CA . SER A 1 241 ? 11.18 -2.275 -7.477 1 96.06 241 SER A CA 1
ATOM 1972 C C . SER A 1 241 ? 10.148 -3.254 -8.039 1 96.06 241 SER A C 1
ATOM 1974 O O . SER A 1 241 ? 10.383 -4.465 -8.062 1 96.06 241 SER A O 1
ATOM 1976 N N . ILE A 1 242 ? 9.008 -2.725 -8.531 1 95.94 242 ILE A N 1
ATOM 1977 C CA . ILE A 1 242 ? 7.965 -3.549 -9.133 1 95.94 242 ILE A CA 1
ATOM 1978 C C . ILE A 1 242 ? 8.5 -4.207 -10.406 1 95.94 242 ILE A C 1
ATOM 1980 O O . ILE A 1 242 ? 8.359 -5.418 -10.586 1 95.94 242 ILE A O 1
ATOM 1984 N N . ILE A 1 243 ? 9.148 -3.455 -11.164 1 95 243 ILE A N 1
ATOM 1985 C CA . ILE A 1 243 ? 9.688 -3.971 -12.422 1 95 243 ILE A CA 1
ATOM 1986 C C . ILE A 1 243 ? 10.773 -5.004 -12.133 1 95 243 ILE A C 1
ATOM 1988 O O . ILE A 1 243 ? 10.789 -6.082 -12.727 1 95 243 ILE A O 1
ATOM 1992 N N . LEU A 1 244 ? 11.578 -4.715 -11.219 1 93.88 244 LEU A N 1
ATOM 1993 C CA . LEU A 1 244 ? 12.672 -5.621 -10.875 1 93.88 244 LEU A CA 1
ATOM 1994 C C . LEU A 1 244 ? 12.133 -6.953 -10.367 1 93.88 244 LEU A C 1
ATOM 1996 O O . LEU A 1 244 ? 12.562 -8.016 -10.82 1 93.88 244 LEU A O 1
ATOM 2000 N N . GLU A 1 245 ? 11.219 -6.867 -9.438 1 92.75 245 GLU A N 1
ATOM 2001 C CA . GLU A 1 245 ? 10.656 -8.086 -8.859 1 92.75 245 GLU A CA 1
ATOM 2002 C C . GLU A 1 245 ? 9.914 -8.906 -9.914 1 92.75 245 GLU A C 1
ATOM 2004 O O . GLU A 1 245 ? 9.898 -10.133 -9.852 1 92.75 245 GLU A O 1
ATOM 2009 N N . SER A 1 246 ? 9.281 -8.234 -10.906 1 92.69 246 SER A N 1
ATOM 2010 C CA . SER A 1 246 ? 8.555 -8.945 -11.961 1 92.69 246 SER A CA 1
ATOM 2011 C C . SER A 1 246 ? 9.508 -9.742 -12.844 1 92.69 246 SER A C 1
ATOM 2013 O O . SER A 1 246 ? 9.102 -10.695 -13.508 1 92.69 246 SER A O 1
ATOM 2015 N N . ILE A 1 247 ? 10.742 -9.359 -12.797 1 90.81 247 ILE A N 1
ATOM 2016 C CA . ILE A 1 247 ? 11.719 -10 -13.672 1 90.81 247 ILE A CA 1
ATOM 2017 C C . ILE A 1 247 ? 12.523 -11.023 -12.883 1 90.81 247 ILE A C 1
ATOM 2019 O O . ILE A 1 247 ? 12.82 -12.109 -13.383 1 90.81 247 ILE A O 1
ATOM 2023 N N . LEU A 1 248 ? 12.664 -10.688 -11.602 1 83.44 248 LEU A N 1
ATOM 2024 C CA . LEU A 1 248 ? 13.516 -11.547 -10.789 1 83.44 248 LEU A CA 1
ATOM 2025 C C . LEU A 1 248 ? 12.742 -12.766 -10.305 1 83.44 248 LEU A C 1
ATOM 2027 O O . LEU A 1 248 ? 11.516 -12.711 -10.156 1 83.44 248 LEU A O 1
ATOM 2031 N N . ASP A 1 249 ? 13.273 -13.82 -10.148 1 77.12 249 ASP A N 1
ATOM 2032 C CA . ASP A 1 249 ? 12.805 -15.023 -9.477 1 77.12 249 ASP A CA 1
ATOM 2033 C C . ASP A 1 249 ? 11.844 -15.812 -10.367 1 77.12 249 ASP A C 1
ATOM 2035 O O . ASP A 1 249 ? 12.273 -16.484 -11.305 1 77.12 249 ASP A O 1
ATOM 2039 N N . VAL A 1 250 ? 10.406 -15.391 -10.281 1 82.44 250 VAL A N 1
ATOM 2040 C CA . VAL A 1 250 ? 9.406 -16.203 -10.961 1 82.44 250 VAL A CA 1
ATOM 2041 C C . VAL A 1 250 ? 9.109 -15.625 -12.344 1 82.44 250 VAL A C 1
ATOM 2043 O O . VAL A 1 250 ? 8.43 -16.25 -13.156 1 82.44 250 VAL A O 1
ATOM 2046 N N . ASN A 1 251 ? 9.758 -14.484 -12.711 1 88.31 251 ASN A N 1
ATOM 2047 C CA . ASN A 1 251 ? 9.578 -13.828 -14.008 1 88.31 251 ASN A CA 1
ATOM 2048 C C . ASN A 1 251 ? 8.094 -13.641 -14.328 1 88.31 251 ASN A C 1
ATOM 2050 O O . ASN A 1 251 ? 7.629 -14.055 -15.391 1 88.31 251 ASN A O 1
ATOM 2054 N N . ILE A 1 252 ? 7.426 -13.047 -13.469 1 90.81 252 ILE A N 1
ATOM 2055 C CA . ILE A 1 252 ? 5.996 -12.781 -13.609 1 90.81 252 ILE A CA 1
ATOM 2056 C C . ILE A 1 252 ? 5.746 -11.984 -14.883 1 90.81 252 ILE A C 1
ATOM 2058 O O . ILE A 1 252 ? 4.68 -12.094 -15.5 1 90.81 252 ILE A O 1
ATOM 2062 N N . ILE A 1 253 ? 6.762 -11.312 -15.352 1 89.81 253 ILE A N 1
ATOM 2063 C CA . ILE A 1 253 ? 6.633 -10.438 -16.516 1 89.81 253 ILE A CA 1
ATOM 2064 C C . ILE A 1 253 ? 6.258 -11.266 -17.734 1 89.81 253 ILE A C 1
ATOM 2066 O O . ILE A 1 253 ? 5.531 -10.789 -18.609 1 89.81 253 ILE A O 1
ATOM 2070 N N . TYR A 1 254 ? 6.68 -12.555 -17.766 1 88.38 254 TYR A N 1
ATOM 2071 C CA . TYR A 1 254 ? 6.387 -13.406 -18.906 1 88.38 254 TYR A CA 1
ATOM 2072 C C . TYR A 1 254 ? 4.922 -13.828 -18.922 1 88.38 254 TYR A C 1
ATOM 2074 O O . TYR A 1 254 ? 4.379 -14.195 -19.969 1 88.38 254 TYR A O 1
ATOM 2082 N N . TYR A 1 255 ? 4.297 -13.836 -17.75 1 85.81 255 TYR A N 1
ATOM 2083 C CA . TYR A 1 255 ? 2.883 -14.188 -17.672 1 85.81 255 TYR A CA 1
ATOM 2084 C C . TYR A 1 255 ? 2.002 -13.039 -18.141 1 85.81 255 TYR A C 1
ATOM 2086 O O . TYR A 1 255 ? 0.921 -13.258 -18.688 1 85.81 255 TYR A O 1
ATOM 2094 N N . VAL A 1 256 ? 2.549 -11.883 -17.969 1 81.81 256 VAL A N 1
ATOM 2095 C CA . VAL A 1 256 ? 1.782 -10.695 -18.312 1 81.81 256 VAL A CA 1
ATOM 2096 C C . VAL A 1 256 ? 2.053 -10.32 -19.781 1 81.81 256 VAL A C 1
ATOM 2098 O O . VAL A 1 256 ? 1.128 -9.984 -20.516 1 81.81 256 VAL A O 1
ATOM 2101 N N . PHE A 1 257 ? 3.332 -10.414 -20.078 1 85 257 PHE A N 1
ATOM 2102 C CA . PHE A 1 257 ? 3.738 -10.117 -21.438 1 85 257 PHE A CA 1
ATOM 2103 C C . PHE A 1 257 ? 4.312 -11.352 -22.125 1 85 257 PHE A C 1
ATOM 2105 O O . PHE A 1 257 ? 5.504 -11.641 -22 1 85 257 PHE A O 1
ATOM 2112 N N . LYS A 1 258 ? 3.539 -12.047 -22.922 1 79.81 258 LYS A N 1
ATOM 2113 C CA . LYS A 1 258 ? 3.883 -13.352 -23.484 1 79.81 258 LYS A CA 1
ATOM 2114 C C . LYS A 1 258 ? 4.988 -13.227 -24.531 1 79.81 258 LYS A C 1
ATOM 2116 O O . LYS A 1 258 ? 5.84 -14.109 -24.641 1 79.81 258 LYS A O 1
ATOM 2121 N N . ASN A 1 259 ? 5.07 -12.07 -25.25 1 83.62 259 ASN A N 1
ATOM 2122 C CA . ASN A 1 259 ? 6.008 -11.992 -26.375 1 83.62 259 ASN A CA 1
ATOM 2123 C C . ASN A 1 259 ? 7.086 -10.945 -26.125 1 83.62 259 ASN A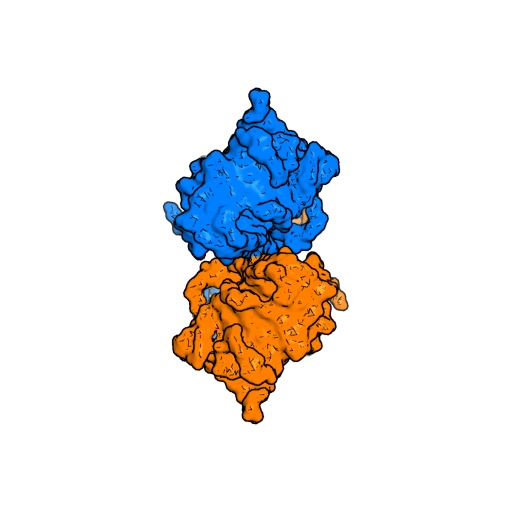 C 1
ATOM 2125 O O . ASN A 1 259 ? 7.578 -10.312 -27.062 1 83.62 259 ASN A O 1
ATOM 2129 N N . ILE A 1 260 ? 7.473 -10.914 -24.859 1 87.81 260 ILE A N 1
ATOM 2130 C CA . ILE A 1 260 ? 8.516 -9.938 -24.562 1 87.81 260 ILE A CA 1
ATOM 2131 C C . ILE A 1 260 ? 9.883 -10.523 -24.891 1 87.81 260 ILE A C 1
ATOM 2133 O O . ILE A 1 260 ? 10.148 -11.695 -24.594 1 87.81 260 ILE A O 1
ATOM 2137 N N . SER A 1 261 ? 10.68 -9.727 -25.547 1 88.5 261 SER A N 1
ATOM 2138 C CA . SER A 1 261 ? 11.992 -10.203 -25.969 1 88.5 261 SER A CA 1
ATOM 2139 C C . SER A 1 261 ? 12.969 -10.219 -24.797 1 88.5 261 SER A C 1
ATOM 2141 O O . SER A 1 261 ? 12.812 -9.461 -23.844 1 88.5 261 SER A O 1
ATOM 2143 N N . PHE A 1 262 ? 13.953 -11.047 -24.906 1 87.38 262 PHE A N 1
ATOM 2144 C CA . PHE A 1 262 ? 14.992 -11.188 -23.875 1 87.38 262 PHE A CA 1
ATOM 2145 C C . PHE A 1 262 ? 15.773 -9.891 -23.734 1 87.38 262 PHE A C 1
ATOM 2147 O O . PHE A 1 262 ? 16.141 -9.492 -22.625 1 87.38 262 PHE A O 1
ATOM 2154 N N . ASN A 1 263 ? 16.031 -9.172 -24.766 1 85.19 263 ASN A N 1
ATOM 2155 C CA . ASN A 1 263 ? 16.797 -7.934 -24.734 1 85.19 263 ASN A CA 1
ATOM 2156 C C . ASN A 1 263 ? 16.094 -6.852 -23.922 1 85.19 263 ASN A C 1
ATOM 2158 O O . ASN A 1 263 ? 16.734 -6.137 -23.141 1 85.19 263 ASN A O 1
ATOM 2162 N N . VAL A 1 264 ? 14.82 -6.836 -24.125 1 89.69 264 VAL A N 1
ATOM 2163 C CA . VAL A 1 264 ? 14.047 -5.836 -23.406 1 89.69 264 VAL A CA 1
ATOM 2164 C C . VAL A 1 264 ? 14.031 -6.168 -21.906 1 89.69 264 VAL A C 1
ATOM 2166 O O . VAL A 1 264 ? 14.195 -5.281 -21.062 1 89.69 264 VAL A O 1
ATOM 2169 N N . ILE A 1 265 ? 13.93 -7.406 -21.594 1 90.19 265 ILE A N 1
ATOM 2170 C CA . ILE A 1 265 ? 13.852 -7.836 -20.203 1 90.19 265 ILE A CA 1
ATOM 2171 C C . ILE A 1 265 ? 15.18 -7.57 -19.5 1 90.19 265 ILE A C 1
ATOM 2173 O O . ILE A 1 265 ? 15.211 -7.094 -18.359 1 90.19 265 ILE A O 1
ATOM 2177 N N . SER A 1 266 ? 16.266 -7.859 -20.172 1 87.38 266 SER A N 1
ATOM 2178 C CA . SER A 1 266 ? 17.594 -7.641 -19.594 1 87.38 266 SER A CA 1
ATOM 2179 C C . SER A 1 266 ? 17.844 -6.156 -19.359 1 87.38 266 SER A C 1
ATOM 2181 O O . SER A 1 266 ? 18.359 -5.773 -18.312 1 87.38 266 SER A O 1
ATOM 2183 N N . LYS A 1 267 ? 17.469 -5.367 -20.312 1 89.81 267 LYS A N 1
ATOM 2184 C CA . LYS A 1 267 ? 17.656 -3.928 -20.141 1 89.81 267 LYS A CA 1
ATOM 2185 C C . LYS A 1 267 ? 16.781 -3.393 -19 1 89.81 267 LYS A C 1
ATOM 2187 O O . LYS A 1 267 ? 17.234 -2.564 -18.219 1 89.81 267 LYS A O 1
ATOM 2192 N N . LEU A 1 268 ? 15.57 -3.916 -18.953 1 91.44 268 LEU A N 1
ATOM 2193 C CA . LEU A 1 268 ? 14.656 -3.475 -17.906 1 91.44 268 LEU A CA 1
ATOM 2194 C C . LEU A 1 268 ? 15.188 -3.861 -16.516 1 91.44 268 LEU A C 1
ATOM 2196 O O . LEU A 1 268 ? 14.992 -3.129 -15.547 1 91.44 268 LEU A O 1
ATOM 2200 N N . GLU A 1 269 ? 15.766 -4.992 -16.469 1 90.69 269 GLU A N 1
ATOM 2201 C CA . GLU A 1 269 ? 16.328 -5.445 -15.195 1 90.69 269 GLU A CA 1
ATOM 2202 C C . GLU A 1 269 ? 17.406 -4.48 -14.695 1 90.69 269 GLU A C 1
ATOM 2204 O O . GLU A 1 269 ? 17.344 -4.008 -13.555 1 90.69 269 GLU A O 1
ATOM 2209 N N . TYR A 1 270 ? 18.281 -4.09 -15.539 1 89.94 270 TYR A N 1
ATOM 2210 C CA . TYR A 1 270 ? 19.391 -3.223 -15.133 1 89.94 270 TYR A CA 1
ATOM 2211 C C . TYR A 1 270 ? 18.906 -1.787 -14.945 1 89.94 270 TYR A C 1
ATOM 2213 O O . TYR A 1 270 ? 19.406 -1.068 -14.07 1 89.94 270 TYR A O 1
ATOM 2221 N N . LEU A 1 271 ? 17.953 -1.434 -15.766 1 92.19 271 LEU A N 1
ATOM 2222 C CA . LEU A 1 271 ? 17.375 -0.108 -15.594 1 92.19 271 LEU A CA 1
ATOM 2223 C C . LEU A 1 271 ? 16.672 0.01 -14.242 1 92.19 271 LEU A C 1
ATOM 2225 O O . LEU A 1 271 ? 16.703 1.069 -13.609 1 92.19 271 LEU A O 1
ATOM 2229 N N . SER A 1 272 ? 16.078 -1.067 -13.852 1 93.38 272 SER A N 1
ATOM 2230 C CA . SER A 1 272 ? 15.383 -1.057 -12.57 1 93.38 272 SER A CA 1
ATOM 2231 C C . SER A 1 272 ? 16.375 -0.944 -11.406 1 93.38 272 SER A C 1
ATOM 2233 O O . SER A 1 272 ? 16.125 -0.218 -10.445 1 93.38 272 SER A O 1
ATOM 2235 N N . TYR A 1 273 ? 17.469 -1.6 -11.516 1 90 273 TYR A N 1
ATOM 2236 C CA . TYR A 1 273 ? 18.5 -1.475 -10.492 1 90 273 TYR A CA 1
ATOM 2237 C C . TYR A 1 273 ? 18.984 -0.033 -10.375 1 90 273 TYR A C 1
ATOM 2239 O O . TYR A 1 273 ? 19.125 0.495 -9.273 1 90 273 TYR A O 1
ATOM 2247 N N . MET A 1 274 ? 19.188 0.553 -11.477 1 92.12 274 MET A N 1
ATOM 2248 C CA . MET A 1 274 ? 19.656 1.934 -11.477 1 92.12 274 MET A CA 1
ATOM 2249 C C . MET A 1 274 ? 18.578 2.883 -10.977 1 92.12 274 MET A C 1
ATOM 2251 O O . MET A 1 274 ? 18.875 3.855 -10.281 1 92.12 274 MET A O 1
ATOM 2255 N N . GLY A 1 275 ? 17.328 2.545 -11.43 1 93.62 275 GLY A N 1
ATOM 2256 C CA . GLY A 1 275 ? 16.234 3.357 -10.93 1 93.62 275 GLY A CA 1
ATOM 2257 C C . GLY A 1 275 ? 16.125 3.354 -9.414 1 93.62 275 GLY A C 1
ATOM 2258 O O . GLY A 1 275 ? 15.867 4.391 -8.805 1 93.62 275 GLY A O 1
ATOM 2259 N N . ILE A 1 276 ? 16.375 2.256 -8.828 1 94.12 276 ILE A N 1
ATOM 2260 C CA . ILE A 1 276 ? 16.328 2.115 -7.375 1 94.12 276 ILE A CA 1
ATOM 2261 C C . ILE A 1 276 ? 17.453 2.926 -6.742 1 94.12 276 ILE A C 1
ATOM 2263 O O . ILE A 1 276 ? 17.234 3.693 -5.805 1 94.12 276 ILE A O 1
ATOM 2267 N N . ASN A 1 277 ? 18.609 2.836 -7.312 1 92.81 277 ASN A N 1
ATOM 2268 C CA . ASN A 1 277 ? 19.766 3.535 -6.754 1 92.81 277 ASN A CA 1
ATOM 2269 C C . ASN A 1 277 ? 19.625 5.047 -6.891 1 92.81 277 ASN A C 1
ATOM 2271 O O . ASN A 1 277 ? 19.875 5.789 -5.934 1 92.81 277 ASN A O 1
ATOM 2275 N N . ILE A 1 278 ? 19.219 5.465 -8.039 1 94.44 278 ILE A N 1
ATOM 2276 C CA . ILE A 1 278 ? 19.078 6.895 -8.297 1 94.44 278 ILE A CA 1
ATOM 2277 C C . ILE A 1 278 ? 17.969 7.465 -7.402 1 94.44 278 ILE A C 1
ATOM 2279 O O . ILE A 1 278 ? 18.156 8.508 -6.77 1 94.44 278 ILE A O 1
ATOM 2283 N N . SER A 1 279 ? 16.859 6.777 -7.34 1 94.69 279 SER A N 1
ATOM 2284 C CA . SER A 1 279 ? 15.758 7.25 -6.516 1 94.69 279 SER A CA 1
ATOM 2285 C C . SER A 1 279 ? 16.141 7.289 -5.039 1 94.69 279 SER A C 1
ATOM 2287 O O . SER A 1 279 ? 15.758 8.211 -4.316 1 94.69 279 SER A O 1
ATOM 2289 N N . LEU A 1 280 ? 16.906 6.344 -4.652 1 92.75 280 LEU A N 1
ATOM 2290 C CA . LEU A 1 280 ? 17.344 6.281 -3.264 1 92.75 280 LEU A CA 1
ATOM 2291 C C . LEU A 1 280 ? 18.234 7.469 -2.924 1 92.75 280 LEU A C 1
ATOM 2293 O O . LEU A 1 280 ? 18.047 8.117 -1.892 1 92.75 280 LEU A O 1
ATOM 2297 N N . GLN A 1 281 ? 19.172 7.797 -3.756 1 93 281 GLN A N 1
ATOM 2298 C CA . GLN A 1 281 ? 20.078 8.906 -3.521 1 93 281 GLN A CA 1
ATOM 2299 C C . GLN A 1 281 ? 19.344 10.242 -3.521 1 93 281 GLN A C 1
ATOM 2301 O O . GLN A 1 281 ? 19.594 11.094 -2.664 1 93 281 GLN A O 1
ATOM 2306 N N . LEU A 1 282 ? 18.484 10.359 -4.484 1 93.12 282 LEU A N 1
ATOM 2307 C CA . LEU A 1 282 ? 17.703 11.602 -4.57 1 93.12 282 LEU A CA 1
ATOM 2308 C C . LEU A 1 282 ? 16.797 11.75 -3.361 1 93.12 282 LEU A C 1
ATOM 2310 O O . LEU A 1 282 ? 16.609 12.859 -2.846 1 93.12 282 LEU A O 1
ATOM 2314 N N . PHE A 1 283 ? 16.281 10.711 -2.869 1 93.12 283 PHE A N 1
ATOM 2315 C CA . PHE A 1 283 ? 15.398 10.719 -1.712 1 93.12 283 PHE A CA 1
ATOM 2316 C C . PHE A 1 283 ? 16.141 11.156 -0.458 1 93.12 283 PHE A C 1
ATOM 2318 O O . PHE A 1 283 ? 15.695 12.047 0.26 1 93.12 283 PHE A O 1
ATOM 2325 N N . ILE A 1 284 ? 17.281 10.555 -0.249 1 90.5 284 ILE A N 1
ATOM 2326 C CA . ILE A 1 284 ? 18.062 10.867 0.94 1 90.5 284 ILE A CA 1
ATOM 2327 C C . ILE A 1 284 ? 18.5 12.336 0.899 1 90.5 284 ILE A C 1
ATOM 2329 O O . ILE A 1 284 ? 18.438 13.039 1.912 1 90.5 284 ILE A O 1
ATOM 2333 N N . LYS A 1 285 ? 18.828 12.797 -0.287 1 90.62 285 LYS A N 1
ATOM 2334 C CA . LYS A 1 285 ? 19.219 14.195 -0.448 1 90.62 285 LYS A CA 1
ATOM 2335 C C . LYS A 1 285 ? 18.047 15.133 -0.174 1 90.62 285 LYS A C 1
ATOM 2337 O O . LYS A 1 285 ? 18.234 16.219 0.369 1 90.62 285 LYS A O 1
ATOM 2342 N N . SER A 1 286 ? 16.875 14.672 -0.494 1 89.44 286 SER A N 1
ATOM 2343 C CA . SER A 1 286 ? 15.695 15.508 -0.319 1 89.44 286 SER A CA 1
ATOM 2344 C C . SER A 1 286 ? 15.32 15.625 1.154 1 89.44 286 SER A C 1
ATOM 2346 O O . SER A 1 286 ? 14.805 16.656 1.584 1 89.44 286 SER A O 1
ATOM 2348 N N . ILE A 1 287 ? 15.57 14.625 1.924 1 86.31 287 ILE A N 1
ATOM 2349 C CA . ILE A 1 287 ? 15.211 14.625 3.338 1 86.31 287 ILE A CA 1
ATOM 2350 C C . ILE A 1 287 ? 16.297 15.336 4.148 1 86.31 287 ILE A C 1
ATOM 2352 O O . ILE A 1 287 ? 15.992 16.062 5.102 1 86.31 287 ILE A O 1
ATOM 2356 N N . TYR A 1 288 ? 17.516 15.031 3.764 1 87.25 288 TYR A N 1
ATOM 2357 C CA . TYR A 1 288 ? 18.641 15.641 4.469 1 87.25 288 TYR A CA 1
ATOM 2358 C C . TYR A 1 288 ? 19.516 16.438 3.512 1 87.25 288 TYR A C 1
ATOM 2360 O O . TYR A 1 288 ? 20.672 16.062 3.246 1 87.25 288 TYR A O 1
ATOM 2368 N N . PRO A 1 289 ? 19.047 17.5 3.121 1 83.75 289 PRO A N 1
ATOM 2369 C CA . PRO A 1 289 ? 19.75 18.266 2.1 1 83.75 289 PRO A CA 1
ATOM 2370 C C . PRO A 1 289 ? 21.078 18.828 2.6 1 83.75 289 PRO A C 1
ATOM 2372 O O . PRO A 1 289 ? 22.031 18.969 1.823 1 83.75 289 PRO A O 1
ATOM 2375 N N . ASN A 1 290 ? 21.188 19.109 3.881 1 81.31 290 ASN A N 1
ATOM 2376 C CA . ASN A 1 290 ? 22.375 19.766 4.406 1 81.31 290 ASN A CA 1
ATOM 2377 C C . ASN A 1 290 ? 23.469 18.766 4.77 1 81.31 290 ASN A C 1
ATOM 2379 O O . ASN A 1 290 ? 24.641 19.125 4.875 1 81.31 290 ASN A O 1
ATOM 2383 N N . GLU A 1 291 ? 23.078 17.625 4.961 1 82.25 291 GLU A N 1
ATOM 2384 C CA . GLU A 1 291 ? 24.031 16.625 5.41 1 82.25 291 GLU A CA 1
ATOM 2385 C C . GLU A 1 291 ? 24.672 15.891 4.227 1 82.25 291 GLU A C 1
ATOM 2387 O O . GLU A 1 291 ? 25.688 15.211 4.379 1 82.25 291 GLU A O 1
ATOM 2392 N N . SER A 1 292 ? 24.047 16.109 3.123 1 80 292 SER A N 1
ATOM 2393 C CA . SER A 1 292 ? 24.625 15.508 1.92 1 80 292 SER A CA 1
ATOM 2394 C C . SER A 1 292 ? 25.625 16.438 1.262 1 80 292 SER A C 1
ATOM 2396 O O . SER A 1 292 ? 25.297 17.562 0.884 1 80 292 SER A O 1
ATOM 2398 N N . ASN A 1 293 ? 26.906 16.016 1.313 1 82.69 293 ASN A N 1
ATOM 2399 C CA . ASN A 1 293 ? 27.922 16.812 0.625 1 82.69 293 ASN A CA 1
ATOM 2400 C C . AS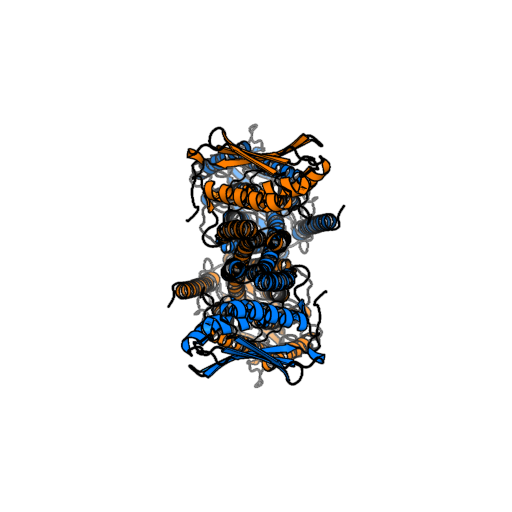N A 1 293 ? 27.609 16.953 -0.861 1 82.69 293 ASN A C 1
ATOM 2402 O O . ASN A 1 293 ? 27.359 15.969 -1.547 1 82.69 293 ASN A O 1
ATOM 2406 N N . ARG A 1 294 ? 27.688 18.125 -1.316 1 85.75 294 ARG A N 1
ATOM 2407 C CA . ARG A 1 294 ? 27.281 18.406 -2.691 1 85.75 294 ARG A CA 1
ATOM 2408 C C . ARG A 1 294 ? 28.188 17.703 -3.686 1 85.75 294 ARG A C 1
ATOM 2410 O O . ARG A 1 294 ? 27.719 17.094 -4.648 1 85.75 294 ARG A O 1
ATOM 2417 N N . SER A 1 295 ? 29.438 17.734 -3.395 1 87.56 295 SER A N 1
ATOM 2418 C CA . SER A 1 295 ? 30.391 17.141 -4.32 1 87.56 295 SER A CA 1
ATOM 2419 C C . SER A 1 295 ? 30.219 15.625 -4.398 1 87.56 295 SER A C 1
ATOM 2421 O O . SER A 1 295 ? 30.234 15.047 -5.488 1 87.56 295 SER A O 1
ATOM 2423 N N . SER A 1 296 ? 30.078 15.039 -3.252 1 86.94 296 SER A N 1
ATOM 2424 C CA . SER A 1 296 ? 29.891 13.594 -3.215 1 86.94 296 SER A CA 1
ATOM 2425 C C . SER A 1 296 ? 28.578 13.188 -3.898 1 86.94 296 SER A C 1
ATOM 2427 O O . SER A 1 296 ? 28.531 12.172 -4.598 1 86.94 296 SER A O 1
ATOM 2429 N N . PHE A 1 297 ? 27.594 13.969 -3.752 1 91 297 PHE A N 1
ATOM 2430 C CA . PHE A 1 297 ? 26.297 13.695 -4.355 1 91 297 PHE A CA 1
ATOM 2431 C C . PHE A 1 297 ? 26.375 13.781 -5.875 1 91 297 PHE A C 1
ATOM 2433 O O . PHE A 1 297 ? 25.859 12.906 -6.578 1 91 297 PHE A O 1
ATOM 2440 N N . ILE A 1 298 ? 27.062 14.773 -6.336 1 92.19 298 ILE A N 1
ATOM 2441 C CA . ILE A 1 298 ? 27.219 14.961 -7.777 1 92.19 298 ILE A CA 1
ATOM 2442 C C . ILE A 1 298 ? 28.031 13.82 -8.367 1 92.19 298 ILE A C 1
ATOM 2444 O O . ILE A 1 298 ? 27.688 13.281 -9.422 1 92.19 298 ILE A O 1
ATOM 2448 N N . LEU A 1 299 ? 29.016 13.445 -7.625 1 92.19 299 LEU A N 1
ATOM 2449 C CA . LEU A 1 299 ? 29.891 12.375 -8.094 1 92.19 299 LEU A CA 1
ATOM 2450 C C . LEU A 1 299 ? 29.125 11.055 -8.188 1 92.19 299 LEU A C 1
ATOM 2452 O O . LEU A 1 299 ? 29.234 10.344 -9.195 1 92.19 299 LEU A O 1
ATOM 2456 N N . ILE A 1 300 ? 28.422 10.734 -7.223 1 92.56 300 ILE A N 1
ATOM 2457 C CA . ILE A 1 300 ? 27.688 9.477 -7.188 1 92.56 300 ILE A CA 1
ATOM 2458 C C . ILE A 1 300 ? 26.625 9.469 -8.281 1 92.56 300 ILE A C 1
ATOM 2460 O O . ILE A 1 300 ? 26.422 8.453 -8.953 1 92.56 300 ILE A O 1
ATOM 2464 N N . ASN A 1 301 ? 25.969 10.555 -8.492 1 91.44 301 ASN A N 1
ATOM 2465 C CA . ASN A 1 301 ? 24.953 10.625 -9.523 1 91.44 301 ASN A CA 1
ATOM 2466 C C . ASN A 1 301 ? 25.562 10.594 -10.922 1 91.44 301 ASN A C 1
ATOM 2468 O O . ASN A 1 301 ? 24.953 10.055 -11.859 1 91.44 301 ASN A O 1
ATOM 2472 N N . LEU A 1 302 ? 26.703 11.164 -10.938 1 92.75 302 LEU A N 1
ATOM 2473 C CA . LEU A 1 302 ? 27.406 11.078 -12.219 1 92.75 302 LEU A CA 1
ATOM 2474 C C . LEU A 1 302 ? 27.719 9.625 -12.562 1 92.75 302 LEU A C 1
ATOM 2476 O O . LEU A 1 302 ? 27.516 9.195 -13.703 1 92.75 302 LEU A O 1
ATOM 2480 N N . ILE A 1 303 ? 28.203 8.914 -11.617 1 92.56 303 ILE A N 1
ATOM 2481 C CA . ILE A 1 303 ? 28.5 7.496 -11.805 1 92.56 303 ILE A CA 1
ATOM 2482 C C . ILE A 1 303 ? 27.234 6.75 -12.203 1 92.56 303 ILE A C 1
ATOM 2484 O O . ILE A 1 303 ? 27.234 5.949 -13.141 1 92.56 303 ILE A O 1
ATOM 2488 N N . ASN A 1 304 ? 26.141 7.027 -11.57 1 92.88 304 ASN A N 1
ATOM 2489 C CA . ASN A 1 304 ? 24.875 6.363 -11.836 1 92.88 304 ASN A CA 1
ATOM 2490 C C . ASN A 1 304 ? 24.344 6.703 -13.227 1 92.88 304 ASN A C 1
ATOM 2492 O O . ASN A 1 304 ? 23.891 5.82 -13.953 1 92.88 304 ASN A O 1
ATOM 2496 N N . PHE A 1 305 ? 24.5 7.926 -13.602 1 92.5 305 PHE A N 1
ATOM 2497 C CA . PHE A 1 305 ? 23.953 8.336 -14.898 1 92.5 305 PHE A CA 1
ATOM 2498 C C . PHE A 1 305 ? 24.859 7.859 -16.031 1 92.5 305 PHE A C 1
ATOM 2500 O O . PHE A 1 305 ? 24.359 7.543 -17.125 1 92.5 305 PHE A O 1
ATOM 2507 N N . ILE A 1 306 ? 26.109 7.742 -15.75 1 91.06 306 ILE A N 1
ATOM 2508 C CA . ILE A 1 306 ? 27 7.168 -16.75 1 91.06 306 ILE A CA 1
ATOM 2509 C C . ILE A 1 306 ? 26.641 5.703 -16.984 1 91.06 306 ILE A C 1
ATOM 2511 O O . ILE A 1 306 ? 26.531 5.262 -18.125 1 91.06 306 ILE A O 1
ATOM 2515 N N . TYR A 1 307 ? 26.484 5.043 -15.969 1 89.06 307 TYR A N 1
ATOM 2516 C CA . TYR A 1 307 ? 26.109 3.641 -16.109 1 89.06 307 TYR A CA 1
ATOM 2517 C C . TYR A 1 307 ? 24.719 3.508 -16.75 1 89.06 307 TYR A C 1
ATOM 2519 O O . TYR A 1 307 ? 24.484 2.594 -17.531 1 89.06 307 TYR A O 1
ATOM 2527 N N . LEU A 1 308 ? 23.797 4.379 -16.359 1 90.69 308 LEU A N 1
ATOM 2528 C CA . LEU A 1 308 ? 22.484 4.402 -16.984 1 90.69 308 LEU A CA 1
ATOM 2529 C C . LEU A 1 308 ? 22.594 4.621 -18.484 1 90.69 308 LEU A C 1
ATOM 2531 O O . LEU A 1 308 ? 21.922 3.943 -19.266 1 90.69 308 LEU A O 1
ATOM 2535 N N . GLY A 1 309 ? 23.406 5.547 -18.875 1 90 309 GLY A N 1
ATOM 2536 C CA . GLY A 1 309 ? 23.656 5.793 -20.297 1 90 309 GLY A CA 1
ATOM 2537 C C . GLY A 1 309 ? 24.25 4.598 -21.016 1 90 309 GLY A C 1
ATOM 2538 O O . GLY A 1 309 ? 23.859 4.297 -22.141 1 90 309 GLY A O 1
ATOM 2539 N N . LEU A 1 310 ? 25.109 3.873 -20.297 1 88.56 310 LEU A N 1
ATOM 2540 C CA . LEU A 1 310 ? 25.719 2.678 -20.875 1 88.56 310 LEU A CA 1
ATOM 2541 C C . LEU A 1 310 ? 24.672 1.596 -21.125 1 88.56 310 LEU A C 1
ATOM 2543 O O . LEU A 1 310 ? 24.719 0.904 -22.141 1 88.56 310 LEU A O 1
ATOM 2547 N N . ILE A 1 311 ? 23.719 1.452 -20.25 1 89.25 311 ILE A N 1
ATOM 2548 C CA . ILE A 1 311 ? 22.672 0.446 -20.375 1 89.25 311 ILE A CA 1
ATOM 2549 C C . ILE A 1 311 ? 21.781 0.784 -21.562 1 89.25 311 ILE A C 1
ATOM 2551 O O . ILE A 1 311 ? 21.422 -0.097 -22.359 1 89.25 311 ILE A O 1
ATOM 2555 N N . ILE A 1 312 ? 21.484 2.051 -21.719 1 89.62 312 ILE A N 1
ATOM 2556 C CA . ILE A 1 312 ? 20.531 2.477 -22.75 1 89.62 312 ILE A CA 1
ATOM 2557 C C . ILE A 1 312 ? 21.203 2.408 -24.109 1 89.62 312 ILE A C 1
ATOM 2559 O O . ILE A 1 312 ? 20.594 1.972 -25.094 1 89.62 312 ILE A O 1
ATOM 2563 N N . LEU A 1 313 ? 22.516 2.607 -24.234 1 88.88 313 LEU A N 1
ATOM 2564 C CA . LEU A 1 313 ? 23.172 2.826 -25.531 1 88.88 313 LEU A CA 1
ATOM 2565 C C . LEU A 1 313 ? 23.859 1.558 -26 1 88.88 313 LEU A C 1
ATOM 2567 O O . LEU A 1 313 ? 24.125 1.399 -27.203 1 88.88 313 LEU A O 1
ATOM 2571 N N . THR A 1 314 ? 24.203 0.649 -25.125 1 85.75 314 THR A N 1
ATOM 2572 C CA . THR A 1 314 ? 25 -0.498 -25.531 1 85.75 314 THR A CA 1
ATOM 2573 C C . THR A 1 314 ? 24.203 -1.788 -25.438 1 85.75 314 THR A C 1
ATOM 2575 O O . THR A 1 314 ? 23.188 -1.842 -24.75 1 85.75 314 THR A O 1
ATOM 2578 N N . PRO A 1 315 ? 24.609 -2.773 -26.266 1 81.56 315 PRO A N 1
ATOM 2579 C CA . PRO A 1 315 ? 23.969 -4.082 -26.172 1 81.56 315 PRO A CA 1
ATOM 2580 C C . PRO A 1 315 ? 24.328 -4.824 -24.891 1 81.56 315 PRO A C 1
ATOM 2582 O O . PRO A 1 315 ? 25.219 -4.398 -24.156 1 81.56 315 PRO A O 1
ATOM 2585 N N . ILE A 1 316 ? 23.609 -5.816 -24.625 1 78.5 316 ILE A N 1
ATOM 2586 C CA . ILE A 1 316 ? 23.672 -6.574 -23.375 1 78.5 316 ILE A CA 1
ATOM 2587 C C . ILE A 1 316 ? 25.078 -7.109 -23.156 1 78.5 316 ILE A C 1
ATOM 2589 O O . ILE A 1 316 ? 25.531 -7.227 -22.016 1 78.5 316 ILE A O 1
ATOM 2593 N N . LYS A 1 317 ? 25.734 -7.457 -24.203 1 73.62 317 LYS A N 1
ATOM 2594 C CA . LYS A 1 317 ? 27.062 -8.047 -24.109 1 73.62 317 LYS A CA 1
ATOM 2595 C C . LYS A 1 317 ? 28.047 -7.102 -23.406 1 73.62 317 LYS A C 1
ATOM 2597 O O . LYS A 1 317 ? 28.969 -7.547 -22.734 1 73.62 317 LYS A O 1
ATOM 2602 N N . ILE A 1 318 ? 27.719 -5.828 -23.469 1 73 318 ILE A N 1
ATOM 2603 C CA . ILE A 1 318 ? 28.641 -4.828 -22.922 1 73 318 ILE A CA 1
ATOM 2604 C C . ILE A 1 318 ? 28.25 -4.512 -21.484 1 73 318 ILE A C 1
ATOM 2606 O O . ILE A 1 318 ? 29.062 -4.648 -20.562 1 73 318 ILE A O 1
ATOM 2610 N N . PHE A 1 319 ? 26.953 -4.188 -21.328 1 68.75 319 PHE A N 1
ATOM 2611 C CA . PHE A 1 319 ? 26.609 -3.709 -20 1 68.75 319 PHE A CA 1
ATOM 2612 C C . PHE A 1 319 ? 26.344 -4.875 -19.062 1 68.75 319 PHE A C 1
ATOM 2614 O O . PHE A 1 319 ? 26.406 -4.723 -17.828 1 68.75 319 PHE A O 1
ATOM 2621 N N . GLY A 1 320 ? 25.969 -6.066 -19.609 1 61.12 320 GLY A N 1
ATOM 2622 C CA . GLY A 1 320 ? 25.625 -7.234 -18.812 1 61.12 320 GLY A CA 1
ATOM 2623 C C . GLY A 1 320 ? 26.828 -7.934 -18.234 1 61.12 320 GLY A C 1
ATOM 2624 O O . GLY A 1 320 ? 26.703 -8.773 -17.344 1 61.12 320 GLY A O 1
ATOM 2625 N N . TYR A 1 321 ? 28 -7.871 -19.141 1 55.84 321 TYR A N 1
ATOM 2626 C CA . TYR A 1 321 ? 29.219 -8.625 -18.859 1 55.84 321 TYR A CA 1
ATOM 2627 C C . TYR A 1 321 ? 29.641 -8.438 -17.406 1 55.84 321 TYR A C 1
ATOM 2629 O O . TYR A 1 321 ? 30.172 -9.352 -16.781 1 55.84 321 TYR A O 1
ATOM 2637 N N . SER A 1 322 ? 29.484 -7.273 -16.672 1 60.09 322 SER A N 1
ATOM 2638 C CA . SER A 1 322 ? 30.266 -7.297 -15.438 1 60.09 322 SER A CA 1
ATOM 2639 C C . SER A 1 322 ? 29.359 -7.207 -14.203 1 60.09 322 SER A C 1
ATOM 2641 O O . SER A 1 322 ? 28.984 -6.109 -13.789 1 60.09 322 SER A O 1
ATOM 2643 N N . ASP A 1 323 ? 28.672 -8.344 -13.922 1 64.88 323 ASP A N 1
ATOM 2644 C CA . ASP A 1 323 ? 28.016 -8.406 -12.617 1 64.88 323 ASP A CA 1
ATOM 2645 C C . ASP A 1 323 ? 28.828 -7.664 -11.562 1 64.88 323 ASP A C 1
ATOM 2647 O O . ASP A 1 323 ? 28.281 -7.016 -10.68 1 64.88 323 ASP A O 1
ATOM 2651 N N . VAL A 1 324 ? 30.078 -7.676 -11.961 1 70.38 324 VAL A N 1
ATOM 2652 C CA . VAL A 1 324 ? 30.984 -7.062 -10.992 1 70.38 324 VAL A CA 1
ATOM 2653 C C . VAL A 1 324 ? 30.797 -5.547 -11.008 1 70.38 324 VAL A C 1
ATOM 2655 O O . VAL A 1 324 ? 30.797 -4.906 -9.953 1 70.38 324 VAL A O 1
ATOM 2658 N N . ILE A 1 325 ? 30.531 -5.062 -12.203 1 76.38 325 ILE A N 1
ATOM 2659 C CA . ILE A 1 325 ? 30.422 -3.611 -12.312 1 76.38 325 ILE A CA 1
ATOM 2660 C C . ILE A 1 325 ? 29.156 -3.137 -11.625 1 76.38 325 ILE A C 1
ATOM 2662 O O . ILE A 1 325 ? 29.188 -2.209 -10.812 1 76.38 325 ILE A O 1
ATOM 2666 N N . TYR A 1 326 ? 28.094 -3.814 -11.945 1 78.19 326 TYR A N 1
ATOM 2667 C CA . TYR A 1 326 ? 26.828 -3.381 -11.359 1 78.19 326 TYR A CA 1
ATOM 2668 C C . TYR A 1 326 ? 26.859 -3.557 -9.844 1 78.19 326 TYR A C 1
ATOM 2670 O O . TYR A 1 326 ? 26.359 -2.705 -9.102 1 78.19 326 TYR A O 1
ATOM 2678 N N . MET A 1 327 ? 27.422 -4.605 -9.43 1 76.81 327 MET A N 1
ATOM 2679 C CA . MET A 1 327 ? 27.484 -4.848 -7.992 1 76.81 327 MET A CA 1
ATOM 2680 C C . MET A 1 327 ? 28.328 -3.787 -7.301 1 76.81 327 MET A C 1
ATOM 2682 O O . MET A 1 327 ? 28.016 -3.352 -6.195 1 76.81 327 MET A O 1
ATOM 2686 N N . THR A 1 328 ? 29.391 -3.408 -7.953 1 78.94 328 THR A N 1
ATOM 2687 C CA . THR A 1 328 ? 30.234 -2.367 -7.398 1 78.94 328 THR A CA 1
ATOM 2688 C C . THR A 1 328 ? 29.5 -1.04 -7.312 1 78.94 328 THR A C 1
ATOM 2690 O O . THR A 1 328 ? 29.578 -0.334 -6.305 1 78.94 328 THR A O 1
ATOM 2693 N N . ILE A 1 329 ? 28.75 -0.788 -8.328 1 84.5 329 ILE A N 1
ATOM 2694 C CA . ILE A 1 329 ? 27.984 0.453 -8.344 1 84.5 329 ILE A CA 1
ATOM 2695 C C . ILE A 1 329 ? 26.938 0.426 -7.242 1 84.5 329 ILE A C 1
ATOM 2697 O O . ILE A 1 329 ? 26.734 1.426 -6.551 1 84.5 329 ILE A O 1
ATOM 2701 N N . LEU A 1 330 ? 26.328 -0.711 -7.055 1 83.31 330 LEU A N 1
ATOM 2702 C CA . LEU A 1 330 ? 25.312 -0.858 -6.012 1 83.31 330 LEU A CA 1
ATOM 2703 C C . LEU A 1 330 ? 25.938 -0.644 -4.629 1 83.31 330 LEU A C 1
ATOM 2705 O O . LEU A 1 330 ? 25.359 0.063 -3.797 1 83.31 330 LEU A O 1
ATOM 2709 N N . ILE A 1 331 ? 27.078 -1.169 -4.438 1 81 331 ILE A N 1
ATOM 2710 C CA . ILE A 1 331 ? 27.75 -1.078 -3.143 1 81 331 ILE A CA 1
ATOM 2711 C C . ILE A 1 331 ? 28.172 0.366 -2.881 1 81 331 ILE A C 1
ATOM 2713 O O . ILE A 1 331 ? 28 0.88 -1.773 1 81 331 ILE A O 1
ATOM 2717 N N . VAL A 1 332 ? 28.672 0.979 -3.879 1 86.12 332 VAL A N 1
ATOM 2718 C CA . VAL A 1 332 ? 29.125 2.361 -3.752 1 86.12 332 VAL A CA 1
ATOM 2719 C C . VAL A 1 332 ? 27.938 3.262 -3.412 1 86.12 332 VAL A C 1
ATOM 2721 O O . VAL A 1 332 ? 28.047 4.16 -2.574 1 86.12 332 VAL A O 1
ATOM 2724 N N . ASN A 1 333 ? 26.828 3.025 -4.047 1 90 333 ASN A N 1
ATOM 2725 C CA . ASN A 1 333 ? 25.625 3.814 -3.762 1 90 333 ASN A CA 1
ATOM 2726 C C . ASN A 1 333 ? 25.141 3.586 -2.336 1 90 333 ASN A C 1
ATOM 2728 O O . ASN A 1 333 ? 24.766 4.535 -1.642 1 90 333 ASN A O 1
ATOM 2732 N N . CYS A 1 334 ? 25.141 2.355 -1.896 1 86.5 334 CYS A N 1
ATOM 2733 C CA . CYS A 1 334 ? 24.688 2.039 -0.545 1 86.5 334 CYS A CA 1
ATOM 2734 C C . CYS A 1 334 ? 25.609 2.654 0.497 1 86.5 334 CYS A C 1
ATOM 2736 O O . CYS A 1 334 ? 25.156 3.193 1.505 1 86.5 334 CYS A O 1
ATOM 2738 N N . LEU A 1 335 ? 26.891 2.615 0.2 1 84.69 335 LEU A N 1
ATOM 2739 C CA . LEU A 1 335 ? 27.859 3.178 1.129 1 84.69 335 LEU A CA 1
ATOM 2740 C C . LEU A 1 335 ? 27.719 4.695 1.219 1 84.69 335 LEU A C 1
ATOM 2742 O O . LEU A 1 335 ? 27.797 5.266 2.309 1 84.69 335 LEU A O 1
ATOM 2746 N N . ALA A 1 336 ? 27.531 5.27 0.105 1 89.88 336 ALA A N 1
ATOM 2747 C CA . ALA A 1 336 ? 27.344 6.719 0.095 1 89.88 336 ALA A CA 1
ATOM 2748 C C . ALA A 1 336 ? 26.109 7.109 0.893 1 89.88 336 ALA A C 1
ATOM 2750 O O . ALA A 1 336 ? 26.125 8.086 1.646 1 89.88 336 ALA A O 1
ATOM 2751 N N . ALA A 1 337 ? 25.047 6.355 0.71 1 90.25 337 ALA A N 1
ATOM 2752 C CA . ALA A 1 337 ? 23.828 6.617 1.455 1 90.25 337 ALA A CA 1
ATOM 2753 C C . ALA A 1 337 ? 24.031 6.418 2.953 1 90.25 337 ALA A C 1
ATOM 2755 O O . ALA A 1 337 ? 23.547 7.207 3.766 1 90.25 337 ALA A O 1
ATOM 2756 N N . MET A 1 338 ? 24.781 5.414 3.262 1 88.38 338 MET A N 1
ATOM 2757 C CA . MET A 1 338 ? 25.047 5.121 4.664 1 88.38 338 MET A CA 1
ATOM 2758 C C . MET A 1 338 ? 25.859 6.242 5.312 1 88.38 338 MET A C 1
ATOM 2760 O O . MET A 1 338 ? 25.594 6.629 6.449 1 88.38 338 MET A O 1
ATOM 2764 N N . ILE A 1 339 ? 26.75 6.762 4.648 1 88.75 339 ILE A N 1
ATOM 2765 C CA . ILE A 1 339 ? 27.609 7.824 5.172 1 88.75 339 ILE A CA 1
ATOM 2766 C C . ILE A 1 339 ? 26.766 9.07 5.445 1 88.75 339 ILE A C 1
ATOM 2768 O O . ILE A 1 339 ? 26.891 9.688 6.504 1 88.75 339 ILE A O 1
ATOM 2772 N N . THR A 1 340 ? 25.953 9.367 4.512 1 90.81 340 THR A N 1
ATOM 2773 C CA . THR A 1 340 ? 25.078 10.531 4.684 1 90.81 340 THR A CA 1
ATOM 2774 C C . THR A 1 340 ? 24.156 10.336 5.883 1 90.81 340 THR A C 1
ATOM 2776 O O . THR A 1 340 ? 23.922 11.273 6.652 1 90.81 340 THR A O 1
ATOM 2779 N N . LEU A 1 341 ? 23.703 9.172 6.066 1 90.69 341 LEU A N 1
ATOM 2780 C CA . LEU A 1 341 ? 22.766 8.906 7.152 1 90.69 341 LEU A CA 1
ATOM 2781 C C . LEU A 1 341 ? 23.484 8.906 8.5 1 90.69 341 LEU A C 1
ATOM 2783 O O . LEU A 1 341 ? 22.938 9.367 9.5 1 90.69 341 LEU A O 1
ATOM 2787 N N . VAL A 1 342 ? 24.672 8.398 8.484 1 89.25 342 VAL A N 1
ATOM 2788 C CA . VAL A 1 342 ? 25.453 8.414 9.719 1 89.25 342 VAL A CA 1
ATOM 2789 C C . VAL A 1 342 ? 25.75 9.859 10.117 1 89.25 342 VAL A C 1
ATOM 2791 O O . VAL A 1 342 ? 25.625 10.219 11.289 1 89.25 342 VAL A O 1
ATOM 2794 N N . LYS A 1 343 ? 26.062 10.695 9.195 1 90.88 343 LYS A N 1
ATOM 2795 C CA . LYS A 1 343 ? 26.266 12.117 9.461 1 90.88 343 LYS A CA 1
ATOM 2796 C C . LYS A 1 343 ? 25 12.766 10.008 1 90.88 343 LYS A C 1
ATOM 2798 O O . LYS A 1 343 ? 25.062 13.586 10.922 1 90.88 343 LYS A O 1
ATOM 2803 N N . SER A 1 344 ? 23.906 12.305 9.43 1 89.69 344 SER A N 1
ATOM 2804 C CA . SER A 1 344 ? 22.625 12.859 9.852 1 89.69 344 SER A CA 1
ATOM 2805 C C . SER A 1 344 ? 22.281 12.422 11.266 1 89.69 344 SER A C 1
ATOM 2807 O O . SER A 1 344 ? 21.641 13.172 12.008 1 89.69 344 SER A O 1
ATOM 2809 N N . ILE A 1 345 ? 22.688 11.312 11.648 1 88.12 345 ILE A N 1
ATOM 2810 C CA . ILE A 1 345 ? 22.438 10.812 12.992 1 88.12 345 ILE A CA 1
ATOM 2811 C C . ILE A 1 345 ? 23.266 11.602 14 1 88.12 345 ILE A C 1
ATOM 2813 O O . ILE A 1 345 ? 22.766 11.977 15.07 1 88.12 345 ILE A O 1
ATOM 2817 N N . PHE A 1 346 ? 24.453 11.891 13.633 1 88.56 346 PHE A N 1
ATOM 2818 C CA . PHE A 1 346 ? 25.328 12.641 14.516 1 88.56 346 PHE A CA 1
ATOM 2819 C C . PHE A 1 346 ? 24.812 14.07 14.703 1 88.56 346 PHE A C 1
ATOM 2821 O O . PHE A 1 346 ? 25 14.672 15.758 1 88.56 346 PHE A O 1
ATOM 2828 N N . LYS A 1 347 ? 24.125 14.555 13.758 1 86.62 347 LYS A N 1
ATOM 2829 C CA . LYS A 1 347 ? 23.547 15.891 13.844 1 86.62 347 LYS A CA 1
ATOM 2830 C C . LYS A 1 347 ? 22.141 15.852 14.453 1 86.62 347 LYS A C 1
ATOM 2832 O O . LYS A 1 347 ? 21.422 16.859 14.43 1 86.62 347 LYS A O 1
ATOM 2837 N N . LYS A 1 348 ? 21.672 14.609 14.797 1 83 348 LYS A N 1
ATOM 2838 C CA . LYS A 1 348 ? 20.438 14.359 15.516 1 83 348 LYS A CA 1
ATOM 2839 C C . LYS A 1 348 ? 19.219 14.719 14.664 1 83 348 LYS A C 1
ATOM 2841 O O . LYS A 1 348 ? 18.266 15.344 15.148 1 83 348 LYS A O 1
ATOM 2846 N N . ARG A 1 349 ? 19.391 14.422 13.445 1 83.31 349 ARG A N 1
ATOM 2847 C CA . ARG A 1 349 ? 18.25 14.648 12.562 1 83.31 349 ARG A CA 1
ATOM 2848 C C . ARG A 1 349 ? 17.156 13.625 12.812 1 83.31 349 ARG A C 1
ATOM 2850 O O . ARG A 1 349 ? 17.438 12.461 13.117 1 83.31 349 ARG A O 1
ATOM 2857 N N . LYS A 1 350 ? 15.977 14.086 12.648 1 81.25 350 LYS A N 1
ATOM 2858 C CA . LYS A 1 350 ? 14.805 13.258 12.938 1 81.25 350 LYS A CA 1
ATOM 2859 C C . LYS A 1 350 ? 14.758 12.039 12.023 1 81.25 350 LYS A C 1
ATOM 2861 O O . LYS A 1 350 ? 14.938 12.164 10.805 1 81.25 350 LYS A O 1
ATOM 2866 N N . PHE A 1 351 ? 14.656 10.812 12.508 1 81.88 351 PHE A N 1
ATOM 2867 C CA . PHE A 1 351 ? 14.352 9.523 11.898 1 81.88 351 PHE A CA 1
ATOM 2868 C C . PHE A 1 351 ? 15.523 9.055 11.031 1 81.88 351 PHE A C 1
ATOM 2870 O O . PHE A 1 351 ? 15.367 8.156 10.203 1 81.88 351 PHE A O 1
ATOM 2877 N N . ALA A 1 352 ? 16.75 9.602 11.102 1 87.94 352 ALA A N 1
ATOM 2878 C CA . ALA A 1 352 ? 17.922 9.18 10.336 1 87.94 352 ALA A CA 1
ATOM 2879 C C . ALA A 1 352 ? 18.344 7.758 10.711 1 87.94 352 ALA A C 1
ATOM 2881 O O . ALA A 1 352 ? 18.766 6.98 9.852 1 87.94 352 ALA A O 1
ATOM 2882 N N . TRP A 1 353 ? 18.141 7.422 11.93 1 85.19 353 TRP A N 1
ATOM 2883 C CA . TRP A 1 353 ? 18.516 6.098 12.398 1 85.19 353 TRP A CA 1
ATOM 2884 C C . TRP A 1 353 ? 17.641 5.02 11.766 1 85.19 353 TRP A C 1
ATOM 2886 O O . TRP A 1 353 ? 18.125 3.932 11.445 1 85.19 353 TRP A O 1
ATOM 2896 N N . LEU A 1 354 ? 16.406 5.246 11.641 1 85.75 354 LEU A N 1
ATOM 2897 C CA . LEU A 1 354 ? 15.484 4.273 11.047 1 85.75 354 LEU A CA 1
ATOM 2898 C C . LEU A 1 354 ? 15.812 4.051 9.57 1 85.75 354 LEU A C 1
ATOM 2900 O O . LEU A 1 354 ? 15.727 2.924 9.078 1 85.75 354 LEU A O 1
ATOM 2904 N N . LEU A 1 355 ? 16.203 5.105 8.898 1 88 355 LEU A N 1
ATOM 2905 C CA . LEU A 1 355 ? 16.609 4.977 7.5 1 88 355 LEU A CA 1
ATOM 2906 C C . LEU A 1 355 ? 17.891 4.164 7.375 1 88 355 LEU A C 1
ATOM 2908 O O . LEU A 1 355 ? 18.047 3.396 6.422 1 88 355 LEU A O 1
ATOM 2912 N N . LEU A 1 356 ? 18.734 4.312 8.375 1 88.69 356 LEU A N 1
ATOM 2913 C CA . LEU A 1 356 ? 19.969 3.539 8.375 1 88.69 356 LEU A CA 1
ATOM 2914 C C . LEU A 1 356 ? 19.672 2.051 8.547 1 88.69 356 LEU A C 1
ATOM 2916 O O . LEU A 1 356 ? 20.297 1.214 7.891 1 88.69 356 LEU A O 1
ATOM 2920 N N . ILE A 1 357 ? 18.734 1.755 9.359 1 85.44 357 ILE A N 1
ATOM 2921 C CA . ILE A 1 357 ? 18.328 0.365 9.555 1 85.44 357 ILE A CA 1
ATOM 2922 C C . ILE A 1 357 ? 17.75 -0.193 8.258 1 85.44 357 ILE A C 1
ATOM 2924 O O . ILE A 1 357 ? 18.016 -1.345 7.898 1 85.44 357 ILE A O 1
ATOM 2928 N N . GLY A 1 358 ? 16.984 0.596 7.543 1 87.06 358 GLY A N 1
ATOM 2929 C CA . GLY A 1 358 ? 16.438 0.183 6.258 1 87.06 358 GLY A CA 1
ATOM 2930 C C . GLY A 1 358 ? 17.516 -0.135 5.23 1 87.06 358 GLY A C 1
ATOM 2931 O O . GLY A 1 358 ? 17.469 -1.186 4.586 1 87.06 358 GLY A O 1
ATOM 2932 N N . ILE A 1 359 ? 18.5 0.653 5.152 1 87.56 359 ILE A N 1
ATOM 2933 C CA . ILE A 1 359 ? 19.578 0.455 4.18 1 87.56 359 ILE A CA 1
ATOM 2934 C C . ILE A 1 359 ? 20.438 -0.731 4.602 1 87.56 359 ILE A C 1
ATOM 2936 O O . ILE A 1 359 ? 20.906 -1.496 3.752 1 87.56 359 ILE A O 1
ATOM 2940 N N . ALA A 1 360 ? 20.594 -0.871 5.859 1 84.06 360 ALA A N 1
ATOM 2941 C CA . ALA A 1 360 ? 21.328 -2.027 6.359 1 84.06 360 ALA A CA 1
ATOM 2942 C C . ALA A 1 360 ? 20.641 -3.33 5.98 1 84.06 360 ALA A C 1
ATOM 2944 O O . ALA A 1 360 ? 21.297 -4.324 5.664 1 84.06 360 ALA A O 1
ATOM 2945 N N . GLY A 1 361 ? 19.328 -3.322 6.062 1 81.81 361 GLY A N 1
ATOM 2946 C CA . GLY A 1 361 ? 18.578 -4.484 5.617 1 81.81 361 GLY A CA 1
ATOM 2947 C C . GLY A 1 361 ? 18.781 -4.801 4.148 1 81.81 361 GLY A C 1
ATOM 2948 O O . GLY A 1 361 ? 18.922 -5.969 3.775 1 81.81 361 GLY A O 1
ATOM 2949 N N . MET A 1 362 ? 18.875 -3.74 3.354 1 84 362 MET A N 1
ATOM 2950 C CA . MET A 1 362 ? 19.109 -3.924 1.925 1 84 362 MET A CA 1
ATOM 2951 C C . MET A 1 362 ? 20.5 -4.52 1.679 1 84 362 MET A C 1
ATOM 2953 O O . MET A 1 362 ? 20.641 -5.438 0.87 1 84 362 MET A O 1
ATOM 2957 N N . ILE A 1 363 ? 21.484 -4.07 2.395 1 82.25 363 ILE A N 1
ATOM 2958 C CA . ILE A 1 363 ? 22.844 -4.555 2.25 1 82.25 363 ILE A CA 1
ATOM 2959 C C . ILE A 1 363 ? 22.938 -6.008 2.717 1 82.25 363 ILE A C 1
ATOM 2961 O O . ILE A 1 363 ? 23.547 -6.844 2.055 1 82.25 363 ILE A O 1
ATOM 2965 N N . PHE A 1 364 ? 22.312 -6.238 3.75 1 80.12 364 PHE A N 1
ATOM 2966 C CA . PHE A 1 364 ? 22.328 -7.582 4.312 1 80.12 364 PHE A CA 1
ATOM 2967 C C . PHE A 1 364 ? 21.75 -8.594 3.324 1 80.12 364 PHE A C 1
ATOM 2969 O O . PHE A 1 364 ? 22.344 -9.648 3.096 1 80.12 364 PHE A O 1
ATOM 2976 N N . THR A 1 365 ? 20.609 -8.289 2.711 1 80.81 365 THR A N 1
ATOM 2977 C CA . THR A 1 365 ? 20 -9.219 1.772 1 80.81 365 THR A CA 1
ATOM 2978 C C . THR A 1 365 ? 20.844 -9.359 0.512 1 80.81 365 THR A C 1
ATOM 2980 O O . THR A 1 365 ? 20.875 -10.43 -0.096 1 80.81 365 THR A O 1
ATOM 2983 N N . THR A 1 366 ? 21.516 -8.312 0.143 1 77.06 366 THR A N 1
ATOM 2984 C CA . THR A 1 366 ? 22.406 -8.383 -1.003 1 77.06 366 THR A CA 1
ATOM 2985 C C . THR A 1 366 ? 23.578 -9.312 -0.707 1 77.06 366 THR A C 1
ATOM 2987 O O . THR A 1 366 ? 23.969 -10.117 -1.554 1 77.06 366 THR A O 1
ATOM 2990 N N . ILE A 1 367 ? 24.078 -9.211 0.478 1 76.25 367 ILE A N 1
ATOM 2991 C CA . ILE A 1 367 ? 25.188 -10.062 0.883 1 76.25 367 ILE A CA 1
ATOM 2992 C C . ILE A 1 367 ? 24.75 -11.516 0.919 1 76.25 367 ILE A C 1
ATOM 2994 O O . ILE A 1 367 ? 25.453 -12.406 0.452 1 76.25 367 ILE A O 1
ATOM 2998 N N . VAL A 1 368 ? 23.625 -11.758 1.376 1 75.31 368 VAL A N 1
ATOM 2999 C CA . VAL A 1 368 ? 23.078 -13.109 1.452 1 75.31 368 VAL A CA 1
ATOM 3000 C C . VAL A 1 368 ? 22.922 -13.688 0.046 1 75.31 368 VAL A C 1
ATOM 3002 O O . VAL A 1 368 ? 23.25 -14.844 -0.196 1 75.31 368 VAL A O 1
ATOM 3005 N N . ASP A 1 369 ? 22.438 -12.859 -0.862 1 74.69 369 ASP A N 1
ATOM 3006 C CA . ASP A 1 369 ? 22.281 -13.312 -2.24 1 74.69 369 ASP A CA 1
ATOM 3007 C C . ASP A 1 369 ? 23.625 -13.633 -2.879 1 74.69 369 ASP A C 1
ATOM 3009 O O . ASP A 1 369 ? 23.75 -14.609 -3.619 1 74.69 369 ASP A O 1
ATOM 3013 N N . ILE A 1 370 ? 24.625 -12.867 -2.537 1 72.44 370 ILE A N 1
ATOM 3014 C CA . ILE A 1 370 ? 25.953 -13.086 -3.078 1 72.44 370 ILE A CA 1
ATOM 3015 C C . ILE A 1 370 ? 26.531 -14.383 -2.51 1 72.44 370 ILE A C 1
ATOM 3017 O O . ILE A 1 370 ? 27.125 -15.18 -3.242 1 72.44 370 ILE A O 1
ATOM 3021 N N . LEU A 1 371 ? 26.328 -14.594 -1.268 1 70.25 371 LEU A N 1
ATOM 3022 C CA . LEU A 1 371 ? 26.828 -15.805 -0.621 1 70.25 371 LEU A CA 1
ATOM 3023 C C . LEU A 1 371 ? 26.141 -17.047 -1.182 1 70.25 371 LEU A C 1
ATOM 3025 O O . LEU A 1 371 ? 26.797 -18.078 -1.377 1 70.25 371 LEU A O 1
ATOM 3029 N N . TYR A 1 372 ? 24.953 -16.906 -1.564 1 68.56 372 TYR A N 1
ATOM 3030 C CA . TYR A 1 372 ? 24.188 -18.031 -2.1 1 68.56 372 TYR A CA 1
ATOM 3031 C C . TYR A 1 372 ? 24.609 -18.344 -3.531 1 68.56 372 TYR A C 1
ATOM 3033 O O . TYR A 1 372 ? 24.797 -19.516 -3.889 1 68.56 372 TYR A O 1
ATOM 3041 N N . THR A 1 373 ? 24.703 -17.328 -4.305 1 65.5 373 THR A N 1
ATOM 3042 C CA . THR A 1 373 ? 25.047 -17.531 -5.707 1 65.5 373 THR A CA 1
ATOM 3043 C C . THR A 1 373 ? 26.422 -18.172 -5.84 1 65.5 373 THR A C 1
ATOM 3045 O O . THR A 1 373 ? 26.688 -18.906 -6.793 1 65.5 373 THR A O 1
ATOM 3048 N N . ASN A 1 374 ? 27.25 -17.938 -4.793 1 64.19 374 ASN A N 1
ATOM 3049 C CA . ASN A 1 374 ? 28.594 -18.484 -4.871 1 64.19 374 ASN A CA 1
ATOM 3050 C C . ASN A 1 374 ? 28.734 -19.766 -4.062 1 64.19 374 ASN A C 1
ATOM 3052 O O . ASN A 1 374 ? 29.844 -20.25 -3.828 1 64.19 374 ASN A O 1
ATOM 3056 N N . ASN A 1 375 ? 27.562 -20.359 -3.627 1 62.62 375 ASN A N 1
ATOM 3057 C CA . ASN A 1 375 ? 27.438 -21.656 -2.953 1 62.62 375 ASN A CA 1
ATOM 3058 C C . ASN A 1 375 ? 28.219 -21.672 -1.643 1 62.62 375 ASN A C 1
ATOM 3060 O O . ASN A 1 375 ? 28.828 -22.688 -1.295 1 62.62 375 ASN A O 1
ATOM 3064 N N . TYR A 1 376 ? 28.297 -20.562 -1.023 1 63.31 376 TYR A N 1
ATOM 3065 C CA . TYR A 1 376 ? 28.984 -20.547 0.266 1 63.31 376 TYR A CA 1
ATOM 3066 C C . TYR A 1 376 ? 28.062 -21.016 1.381 1 63.31 376 TYR A C 1
ATOM 3068 O O . TYR A 1 376 ? 28.516 -21.438 2.441 1 63.31 376 TYR A O 1
ATOM 3076 N N . VAL A 1 377 ? 26.734 -20.984 1.138 1 60.72 377 VAL A N 1
ATOM 3077 C CA . VAL A 1 377 ? 25.734 -21.391 2.121 1 60.72 377 VAL A CA 1
ATOM 3078 C C . VAL A 1 377 ? 24.812 -22.438 1.51 1 60.72 377 VAL A C 1
ATOM 3080 O O . VAL A 1 377 ? 24.422 -22.328 0.345 1 60.72 377 VAL A O 1
ATOM 3083 N N . ASN A 1 378 ? 24.594 -23.578 2.25 1 59.91 378 ASN A N 1
ATOM 3084 C CA . ASN A 1 378 ? 23.781 -24.703 1.815 1 59.91 378 ASN A CA 1
ATOM 3085 C C . ASN A 1 378 ? 22.281 -24.422 2.018 1 59.91 378 ASN A C 1
ATOM 3087 O O . ASN A 1 378 ? 21.594 -25.219 2.65 1 59.91 378 ASN A O 1
ATOM 3091 N N . ILE A 1 379 ? 21.891 -23.297 1.916 1 60.03 379 ILE A N 1
ATOM 3092 C CA . ILE A 1 379 ? 20.484 -22.969 2.018 1 60.03 379 ILE A CA 1
ATOM 3093 C C . ILE A 1 379 ? 19.938 -22.594 0.64 1 60.03 379 ILE A C 1
ATOM 3095 O O . ILE A 1 379 ? 20.531 -21.781 -0.071 1 60.03 379 ILE A O 1
ATOM 3099 N N . TYR A 1 380 ? 18.984 -23.547 0.208 1 61.03 380 TYR A N 1
ATOM 3100 C CA . TYR A 1 380 ? 18.359 -23.234 -1.067 1 61.03 380 TYR A CA 1
ATOM 3101 C C . TYR A 1 380 ? 17.312 -22.125 -0.907 1 61.03 380 TYR A C 1
ATOM 3103 O O . TYR A 1 380 ? 16.391 -22.25 -0.096 1 61.03 380 TYR A O 1
ATOM 3111 N N . PHE A 1 381 ? 17.75 -21.031 -1.532 1 61.88 381 PHE A N 1
ATOM 3112 C CA . PHE A 1 381 ? 16.734 -20 -1.618 1 61.88 381 PHE A CA 1
ATOM 3113 C C . PHE A 1 381 ? 16.047 -20.031 -2.98 1 61.88 381 PHE A C 1
ATOM 3115 O O . PHE A 1 381 ? 16.719 -20.047 -4.016 1 61.88 381 PHE A O 1
ATOM 3122 N N . SER A 1 382 ? 14.703 -20.219 -2.859 1 61.75 382 SER A N 1
ATOM 3123 C CA . SER A 1 382 ? 13.945 -20.312 -4.105 1 61.75 382 SER A CA 1
ATOM 3124 C C . SER A 1 382 ? 13.898 -18.953 -4.812 1 61.75 382 SER A C 1
ATOM 3126 O O . SER A 1 382 ? 13.609 -18.891 -6.008 1 61.75 382 SER A O 1
ATOM 3128 N N . SER A 1 383 ? 14.141 -17.906 -4.027 1 65.12 383 SER A N 1
ATOM 3129 C CA . SER A 1 383 ? 13.977 -16.594 -4.648 1 65.12 383 SER A CA 1
ATOM 3130 C C . SER A 1 383 ? 15.023 -15.602 -4.141 1 65.12 383 SER A C 1
ATOM 3132 O O . SER A 1 383 ? 15.703 -15.867 -3.146 1 65.12 383 SER A O 1
ATOM 3134 N N . SER A 1 384 ? 15.266 -14.547 -4.93 1 71.75 384 SER A N 1
ATOM 3135 C CA . SER A 1 384 ? 16.156 -13.453 -4.539 1 71.75 384 SER A CA 1
ATOM 3136 C C . SER A 1 384 ? 15.641 -12.75 -3.285 1 71.75 384 SER A C 1
ATOM 3138 O O . SER A 1 384 ? 14.43 -12.578 -3.111 1 71.75 384 SER A O 1
ATOM 3140 N N . ASN A 1 385 ? 16.641 -12.5 -2.359 1 79.06 385 ASN A N 1
ATOM 3141 C CA . ASN A 1 385 ? 16.297 -11.836 -1.104 1 79.06 385 ASN A CA 1
ATOM 3142 C C . ASN A 1 385 ? 16.469 -10.328 -1.202 1 79.06 385 ASN A C 1
ATOM 3144 O O . ASN A 1 385 ? 16.062 -9.594 -0.298 1 79.06 385 ASN A O 1
ATOM 3148 N N . TYR A 1 386 ? 16.984 -9.867 -2.285 1 81.56 386 TYR A N 1
ATOM 3149 C CA . TYR A 1 386 ? 17.234 -8.438 -2.457 1 81.56 386 TYR A CA 1
ATOM 3150 C C . TYR A 1 386 ? 15.945 -7.645 -2.359 1 81.56 386 TYR A C 1
ATOM 3152 O O . TYR A 1 386 ? 15.898 -6.586 -1.725 1 81.56 386 TYR A O 1
ATOM 3160 N N . ILE A 1 387 ? 14.914 -8.18 -2.949 1 86.75 387 ILE A N 1
ATOM 3161 C CA . ILE A 1 387 ? 13.641 -7.469 -3.002 1 86.75 387 ILE A CA 1
ATOM 3162 C C . ILE A 1 387 ? 13.07 -7.336 -1.594 1 86.75 387 ILE A C 1
ATOM 3164 O O . ILE A 1 387 ? 12.391 -6.352 -1.282 1 86.75 387 ILE A O 1
ATOM 3168 N N . LEU A 1 388 ? 13.398 -8.305 -0.806 1 85.69 388 LEU A N 1
ATOM 3169 C CA . LEU A 1 388 ? 12.938 -8.227 0.576 1 85.69 388 LEU A CA 1
ATOM 3170 C C . LEU A 1 388 ? 13.617 -7.082 1.314 1 85.69 388 LEU A C 1
ATOM 3172 O O . LEU A 1 388 ? 13.008 -6.445 2.18 1 85.69 388 LEU A O 1
ATOM 3176 N N . GLY A 1 389 ? 14.859 -6.941 0.976 1 86.94 389 GLY A N 1
ATOM 3177 C CA . GLY A 1 389 ? 15.555 -5.797 1.544 1 86.94 389 GLY A CA 1
ATOM 3178 C C . GLY A 1 389 ? 14.969 -4.469 1.111 1 86.94 389 GLY A C 1
ATOM 3179 O O . GLY A 1 389 ? 14.852 -3.543 1.919 1 86.94 389 GLY A O 1
ATOM 3180 N N . LEU A 1 390 ? 14.609 -4.352 -0.134 1 91.5 390 LEU A N 1
ATOM 3181 C CA . LEU A 1 390 ? 13.969 -3.146 -0.648 1 91.5 390 LEU A CA 1
ATOM 3182 C C . LEU A 1 390 ? 12.648 -2.889 0.064 1 91.5 390 LEU A C 1
ATOM 3184 O O . LEU A 1 390 ? 12.336 -1.745 0.405 1 91.5 390 LEU A O 1
ATOM 3188 N N . LEU A 1 391 ? 11.922 -4.004 0.254 1 90.94 391 LEU A N 1
ATOM 3189 C CA . LEU A 1 391 ? 10.633 -3.893 0.928 1 90.94 391 LEU A CA 1
ATOM 3190 C C . LEU A 1 391 ? 10.812 -3.42 2.367 1 90.94 391 LEU A C 1
ATOM 3192 O O . LEU A 1 391 ? 10.047 -2.588 2.852 1 90.94 391 LEU A O 1
ATOM 3196 N N . PHE A 1 392 ? 11.781 -3.916 2.963 1 88.62 392 PHE A N 1
ATOM 3197 C CA . PHE A 1 392 ? 12.07 -3.529 4.34 1 88.62 392 PHE A CA 1
ATOM 3198 C C . PHE A 1 392 ? 12.391 -2.041 4.43 1 88.62 392 PHE A C 1
ATOM 3200 O O . PHE A 1 392 ? 11.906 -1.353 5.332 1 88.62 392 PHE A O 1
ATOM 3207 N N . PHE A 1 393 ? 13.164 -1.561 3.566 1 91.12 393 PHE A N 1
ATOM 3208 C CA . PHE A 1 393 ? 13.492 -0.14 3.525 1 91.12 393 PHE A CA 1
ATOM 3209 C C . PHE A 1 393 ? 12.227 0.698 3.336 1 91.12 393 PHE A C 1
ATOM 3211 O O . PHE A 1 393 ? 12.047 1.713 4.012 1 91.12 393 PHE A O 1
ATOM 3218 N N . LEU A 1 394 ? 11.438 0.255 2.385 1 92.06 394 LEU A N 1
ATOM 3219 C CA . LEU A 1 394 ? 10.211 0.99 2.094 1 92.06 394 LEU A CA 1
ATOM 3220 C C . LEU A 1 394 ? 9.312 1.06 3.326 1 92.06 394 LEU A C 1
ATOM 3222 O O . LEU A 1 394 ? 8.734 2.107 3.617 1 92.06 394 LEU A O 1
ATOM 3226 N N . LEU A 1 395 ? 9.188 -0.036 4.07 1 89 395 LEU A N 1
ATOM 3227 C CA . LEU A 1 395 ? 8.336 -0.07 5.254 1 89 395 LEU A CA 1
ATOM 3228 C C . LEU A 1 395 ? 8.867 0.865 6.332 1 89 395 LEU A C 1
ATOM 3230 O O . LEU A 1 395 ? 8.094 1.53 7.023 1 89 395 LEU A O 1
ATOM 3234 N N . CYS A 1 396 ? 10.172 0.934 6.465 1 88.44 396 CYS A N 1
ATOM 3235 C CA . CYS A 1 396 ? 10.773 1.883 7.395 1 88.44 396 CYS A CA 1
ATOM 3236 C C . CYS A 1 396 ? 10.445 3.316 7 1 88.44 396 CYS A C 1
ATOM 3238 O O . CYS A 1 396 ? 10.102 4.137 7.855 1 88.44 396 CYS A O 1
ATOM 3240 N N . GLU A 1 397 ? 10.469 3.5 5.762 1 88.38 397 GLU A N 1
ATOM 3241 C CA . GLU A 1 397 ? 10.203 4.848 5.27 1 88.38 397 GLU A CA 1
ATOM 3242 C C . GLU A 1 397 ? 8.727 5.219 5.441 1 88.38 397 GLU A C 1
ATOM 3244 O O . GLU A 1 397 ? 8.406 6.375 5.727 1 88.38 397 GLU A O 1
ATOM 3249 N N . ILE A 1 398 ? 7.887 4.281 5.227 1 87.5 398 ILE A N 1
ATOM 3250 C CA . ILE A 1 398 ? 6.461 4.543 5.375 1 87.5 398 ILE A CA 1
ATOM 3251 C C . ILE A 1 398 ? 6.145 4.875 6.832 1 87.5 398 ILE A C 1
ATOM 3253 O O . ILE A 1 398 ? 5.289 5.719 7.109 1 87.5 398 ILE A O 1
ATOM 3257 N N . TYR A 1 399 ? 6.859 4.277 7.672 1 86.5 399 TYR A N 1
ATOM 3258 C CA . TYR A 1 399 ? 6.703 4.621 9.086 1 86.5 399 TYR A CA 1
ATOM 3259 C C . TYR A 1 399 ? 7.109 6.066 9.336 1 86.5 399 TYR A C 1
ATOM 3261 O O . TYR A 1 399 ? 6.402 6.805 10.023 1 86.5 399 TYR A O 1
ATOM 3269 N N . VAL A 1 400 ? 8.203 6.465 8.82 1 86.5 400 VAL A N 1
ATOM 3270 C CA . VAL A 1 400 ? 8.711 7.824 8.984 1 86.5 400 VAL A CA 1
ATOM 3271 C C . VAL A 1 400 ? 7.703 8.828 8.422 1 86.5 400 VAL A C 1
ATOM 3273 O O . VAL A 1 400 ? 7.398 9.836 9.062 1 86.5 400 VAL A O 1
ATOM 3276 N N . LEU A 1 401 ? 7.246 8.555 7.301 1 83.88 401 LEU A N 1
ATOM 3277 C CA . LEU A 1 401 ? 6.289 9.438 6.645 1 83.88 401 LEU A CA 1
ATOM 3278 C C . LEU A 1 401 ? 4.992 9.523 7.445 1 83.88 401 LEU A C 1
ATOM 3280 O O . LEU A 1 401 ? 4.371 10.586 7.52 1 83.88 401 LEU A O 1
ATOM 3284 N N . SER A 1 402 ? 4.57 8.406 8.023 1 86.88 402 SER A N 1
ATOM 3285 C CA . SER A 1 402 ? 3.357 8.398 8.836 1 86.88 402 SER A CA 1
ATOM 3286 C C . SER A 1 402 ? 3.496 9.312 10.047 1 86.88 402 SER A C 1
ATOM 3288 O O . SER A 1 402 ? 2.553 10.016 10.414 1 86.88 402 SER A O 1
ATOM 3290 N N . VAL A 1 403 ? 4.645 9.359 10.602 1 85.19 403 VAL A N 1
ATOM 3291 C CA . VAL A 1 403 ? 4.887 10.219 11.75 1 85.19 403 VAL A CA 1
ATOM 3292 C C . VAL A 1 403 ? 4.844 11.68 11.32 1 85.19 403 VAL A C 1
ATOM 3294 O O . VAL A 1 403 ? 4.309 12.531 12.039 1 85.19 403 VAL A O 1
ATOM 3297 N N . ASP A 1 404 ? 5.379 11.93 10.211 1 84.81 404 ASP A N 1
ATOM 3298 C CA . ASP A 1 404 ? 5.348 13.281 9.672 1 84.81 404 ASP A CA 1
ATOM 3299 C C . ASP A 1 404 ? 3.91 13.758 9.461 1 84.81 404 ASP A C 1
ATOM 3301 O O . ASP A 1 404 ? 3.59 14.922 9.711 1 84.81 404 ASP A O 1
ATOM 3305 N N . VAL A 1 405 ? 3.139 12.914 8.992 1 85.06 405 VAL A N 1
ATOM 3306 C CA . VAL A 1 405 ? 1.736 13.242 8.758 1 85.06 405 VAL A CA 1
ATOM 3307 C C . VAL A 1 405 ? 1.03 13.5 10.086 1 85.06 405 VAL A C 1
ATOM 3309 O O . VAL A 1 405 ? 0.271 14.461 10.211 1 85.06 405 VAL A O 1
ATOM 3312 N N . ILE A 1 406 ? 1.317 12.688 11.062 1 86 406 ILE A N 1
ATOM 3313 C CA . ILE A 1 406 ? 0.727 12.844 12.383 1 86 406 ILE A CA 1
ATOM 3314 C C . ILE A 1 406 ? 1.122 14.203 12.969 1 86 406 ILE A C 1
ATOM 3316 O O . ILE A 1 406 ? 0.279 14.922 13.516 1 86 406 ILE A O 1
ATOM 3320 N N . ASP A 1 407 ? 2.318 14.57 12.766 1 84.19 407 ASP A N 1
ATOM 3321 C CA . ASP A 1 407 ? 2.816 15.852 13.25 1 84.19 407 ASP A CA 1
ATOM 3322 C C . ASP A 1 407 ? 2.152 17.016 12.516 1 84.19 407 ASP A C 1
ATOM 3324 O O . ASP A 1 407 ? 1.86 18.047 13.117 1 84.19 407 ASP A O 1
ATOM 3328 N N . ALA A 1 408 ? 1.986 16.797 11.289 1 83.62 408 ALA A N 1
ATOM 3329 C CA . ALA A 1 408 ? 1.339 17.844 10.492 1 83.62 408 ALA A CA 1
ATOM 3330 C C . ALA A 1 408 ? -0.088 18.094 10.977 1 83.62 408 ALA A C 1
ATOM 3332 O O . ALA A 1 408 ? -0.531 19.25 11.047 1 83.62 408 ALA A O 1
ATOM 3333 N N . PHE A 1 409 ? -0.743 17.094 11.305 1 84.5 409 PHE A N 1
ATOM 3334 C CA . PHE A 1 409 ? -2.107 17.234 11.797 1 84.5 409 PHE A CA 1
ATOM 3335 C C . PHE A 1 409 ? -2.121 17.906 13.164 1 84.5 409 PHE A C 1
ATOM 3337 O O . PHE A 1 409 ? -2.992 18.734 13.453 1 84.5 409 PHE A O 1
ATOM 3344 N N . LYS A 1 410 ? -1.185 17.562 13.953 1 82.69 410 LYS A N 1
ATOM 3345 C CA . LYS A 1 410 ? -1.073 18.203 15.258 1 82.69 410 LYS A CA 1
ATOM 3346 C C . LYS A 1 410 ? -0.817 19.703 15.125 1 82.69 410 LYS A C 1
ATOM 3348 O O . LYS A 1 410 ? -1.436 20.5 15.82 1 82.69 410 LYS A O 1
ATOM 3353 N N . SER A 1 411 ? 0.065 19.969 14.227 1 80.75 411 SER A N 1
ATOM 3354 C CA . SER A 1 411 ? 0.392 21.359 13.984 1 80.75 411 SER A CA 1
ATOM 3355 C C . SER A 1 411 ? -0.799 22.125 13.398 1 80.75 411 SER A C 1
ATOM 3357 O O . SER A 1 411 ? -1 23.297 13.688 1 80.75 411 SER A O 1
ATOM 3359 N N . SER A 1 412 ? -1.465 21.438 12.531 1 78.69 412 SER A N 1
ATOM 3360 C CA . SER A 1 412 ? -2.656 22.031 11.938 1 78.69 412 SER A CA 1
ATOM 3361 C C . SER A 1 412 ? -3.686 22.391 13.008 1 78.69 412 SER A C 1
ATOM 3363 O O . SER A 1 412 ? -4.32 23.438 12.938 1 78.69 412 SER A O 1
ATOM 3365 N N . ASN A 1 413 ? -3.789 21.531 13.938 1 75.81 413 ASN A N 1
ATOM 3366 C CA . ASN A 1 413 ? -4.695 21.812 15.047 1 75.81 413 ASN A CA 1
ATOM 3367 C C . ASN A 1 413 ? -4.207 23 15.883 1 75.81 413 ASN A C 1
ATOM 3369 O O . ASN A 1 413 ? -5.004 23.828 16.312 1 75.81 413 ASN A O 1
ATOM 3373 N N . LYS A 1 414 ? -2.994 23.094 16.016 1 73.56 414 LYS A N 1
ATOM 3374 C CA . LYS A 1 414 ? -2.402 24.203 16.75 1 73.56 414 LYS A CA 1
ATOM 3375 C C . LYS A 1 414 ? -2.602 25.516 15.984 1 73.56 414 LYS A C 1
ATOM 3377 O O . LYS A 1 414 ? -2.832 26.562 16.594 1 73.56 414 LYS A O 1
ATOM 3382 N N . ALA A 1 415 ? -2.508 25.391 14.742 1 72.69 415 ALA A N 1
ATOM 3383 C CA . ALA A 1 415 ? -2.713 26.578 13.906 1 72.69 415 ALA A CA 1
ATOM 3384 C C . ALA A 1 415 ? -4.105 27.156 14.117 1 72.69 415 ALA A C 1
ATOM 3386 O O . ALA A 1 415 ? -4.266 28.375 14.188 1 72.69 415 ALA A O 1
ATOM 3387 N N . LYS A 1 416 ? -5.02 26.312 14.195 1 69.25 416 LYS A N 1
ATOM 3388 C CA . LYS A 1 416 ? -6.383 26.781 14.422 1 69.25 416 LYS A CA 1
ATOM 3389 C C . LYS A 1 416 ? -6.508 27.484 15.773 1 69.25 416 LYS A C 1
ATOM 3391 O O . LYS A 1 416 ? -7.137 28.531 15.875 1 69.25 416 LYS A O 1
ATOM 3396 N N . ASP A 1 417 ? -5.801 26.969 16.672 1 68.12 417 ASP A N 1
ATOM 3397 C CA . ASP A 1 417 ? -5.789 27.562 18 1 68.12 417 ASP A CA 1
ATOM 3398 C C . ASP A 1 417 ? -5.09 28.922 17.984 1 68.12 417 ASP A C 1
ATOM 3400 O O . ASP A 1 417 ? -5.559 29.875 18.609 1 68.12 417 ASP A O 1
ATOM 3404 N N . MET A 1 418 ? -4.078 29 17.234 1 68.44 418 MET A N 1
ATOM 3405 C CA . MET A 1 418 ? -3.295 30.234 17.141 1 68.44 418 MET A CA 1
ATOM 3406 C C . MET A 1 418 ? -4.059 31.312 16.391 1 68.44 418 MET A C 1
ATOM 3408 O O . MET A 1 418 ? -3.955 32.5 16.703 1 68.44 418 MET A O 1
ATOM 3412 N N . GLU A 1 419 ? -4.66 30.828 15.414 1 68.5 419 GLU A N 1
ATOM 3413 C CA . GLU A 1 419 ? -5.492 31.766 14.672 1 68.5 419 GLU A CA 1
ATOM 3414 C C . GLU A 1 419 ? -6.523 32.438 15.578 1 68.5 419 GLU A C 1
ATOM 3416 O O . GLU A 1 419 ? -6.727 33.656 15.508 1 68.5 419 GLU A O 1
ATOM 3421 N N . ILE A 1 420 ? -7.062 31.656 16.422 1 62 420 ILE A N 1
ATOM 3422 C CA . ILE A 1 420 ? -8.039 32.188 17.375 1 62 420 ILE A CA 1
ATOM 3423 C C . ILE A 1 420 ? -7.359 33.125 18.359 1 62 420 ILE A C 1
ATOM 3425 O O . ILE A 1 420 ? -7.887 34.219 18.641 1 62 420 ILE A O 1
ATOM 3429 N N . ALA A 1 421 ? -6.211 32.719 18.734 1 63.06 421 ALA A N 1
ATOM 3430 C CA . ALA A 1 421 ? -5.441 33.531 19.641 1 63.06 421 ALA A CA 1
ATOM 3431 C C . ALA A 1 421 ? -5.051 34.875 18.984 1 63.06 421 ALA A C 1
ATOM 3433 O O . ALA A 1 421 ? -5.094 35.906 19.625 1 63.06 421 ALA A O 1
ATOM 3434 N N . PHE A 1 422 ? -4.672 34.688 17.766 1 63.91 422 PHE A N 1
ATOM 3435 C CA . PHE A 1 422 ? -4.266 35.875 17 1 63.91 422 PHE A CA 1
ATOM 3436 C C . PHE A 1 422 ? -5.426 36.844 16.859 1 63.91 422 PHE A C 1
ATOM 3438 O O . PHE A 1 422 ? -5.258 38.062 17.062 1 63.91 422 PHE A O 1
ATOM 3445 N N . LEU A 1 423 ? -6.48 36.375 16.531 1 59.84 423 LEU A N 1
ATOM 3446 C CA . LEU A 1 423 ? -7.66 37.219 16.375 1 59.84 423 LEU A CA 1
ATOM 3447 C C . LEU A 1 423 ? -8.023 37.906 17.688 1 59.84 423 LEU A C 1
ATOM 3449 O O . LEU A 1 423 ? -8.461 39.062 17.703 1 59.84 423 LEU A O 1
ATOM 3453 N N . GLN A 1 424 ? -7.648 37.25 18.703 1 60.12 424 GLN A N 1
ATOM 3454 C CA . GLN A 1 424 ? -7.945 37.781 20.031 1 60.12 424 GLN A CA 1
ATOM 3455 C C . GLN A 1 424 ? -6.938 38.875 20.422 1 60.12 424 GLN A C 1
ATOM 3457 O O . GLN A 1 424 ? -7.277 39.812 21.156 1 60.12 424 GLN A O 1
ATOM 3462 N N . ALA A 1 425 ? -5.746 38.5 19.938 1 59.06 425 ALA A N 1
ATOM 3463 C CA . ALA A 1 425 ? -4.668 39.406 20.297 1 59.06 425 ALA A CA 1
ATOM 3464 C C . ALA A 1 425 ? -4.781 40.719 19.531 1 59.06 425 ALA A C 1
ATOM 3466 O O . ALA A 1 425 ? -4.215 41.75 19.938 1 59.06 425 ALA A O 1
ATOM 3467 N N . GLN A 1 426 ? -5.445 40.594 18.484 1 56.31 426 GLN A N 1
ATOM 3468 C CA . GLN A 1 426 ? -5.555 41.812 17.672 1 56.31 426 GLN A CA 1
ATOM 3469 C C . GLN A 1 426 ? -6.281 42.906 18.438 1 56.31 426 GLN A C 1
ATOM 3471 O O . GLN A 1 426 ? -7.395 42.688 18.922 1 56.31 426 GLN A O 1
ATOM 3476 N N . ILE A 1 427 ? -5.48 43.75 19.094 1 55.12 427 ILE A N 1
ATOM 3477 C CA . ILE A 1 427 ? -6.023 44.938 19.719 1 55.12 427 ILE A CA 1
ATOM 3478 C C . ILE A 1 427 ? -6.602 45.875 18.656 1 55.12 427 ILE A C 1
ATOM 3480 O O . ILE A 1 427 ? -6.031 46.031 17.578 1 55.12 427 ILE A O 1
ATOM 3484 N N . ALA A 1 428 ? -7.801 46.375 18.844 1 58.44 428 ALA A N 1
ATOM 3485 C CA . ALA A 1 428 ? -8.391 47.344 17.906 1 58.44 428 ALA A CA 1
ATOM 3486 C C . ALA A 1 428 ? -7.594 48.625 17.859 1 58.44 428 ALA A C 1
ATOM 3488 O O . ALA A 1 428 ? -7.719 49.469 18.766 1 58.44 428 ALA A O 1
ATOM 3489 N N . PRO A 1 429 ? -6.66 48.812 17 1 62.62 429 PRO A N 1
ATOM 3490 C CA . PRO A 1 429 ? -5.816 50 16.938 1 62.62 429 PRO A CA 1
ATOM 3491 C C . PRO A 1 429 ? -6.629 51.312 16.891 1 62.62 429 PRO A C 1
ATOM 3493 O O . PRO A 1 429 ? -6.266 52.281 17.531 1 62.62 429 PRO A O 1
ATOM 3496 N N . HIS A 1 430 ? -7.762 51.281 16.281 1 65.62 430 HIS A N 1
ATOM 3497 C CA . HIS A 1 430 ? -8.602 52.469 16.141 1 65.62 430 HIS A CA 1
ATOM 3498 C C . HIS A 1 430 ? -9.156 52.906 17.484 1 65.62 430 HIS A C 1
ATOM 3500 O O . HIS A 1 430 ? -9.156 54.094 17.797 1 65.62 430 HIS A O 1
ATOM 3506 N N . PHE A 1 431 ? -9.539 51.969 18.219 1 73.38 431 PHE A N 1
ATOM 3507 C CA . PHE A 1 431 ? -10.055 52.281 19.547 1 73.38 431 PHE A CA 1
ATOM 3508 C C . PHE A 1 431 ? -8.969 52.906 20.422 1 73.38 431 PHE A C 1
ATOM 3510 O O . PHE A 1 431 ? -9.219 53.906 21.125 1 73.38 431 PHE A O 1
ATOM 3517 N N . PHE A 1 432 ? -7.812 52.469 20.266 1 75.44 432 PHE A N 1
ATOM 3518 C CA . PHE A 1 432 ? -6.68 52.969 21.047 1 75.44 432 PHE A CA 1
ATOM 3519 C C . PHE A 1 432 ? -6.344 54.406 20.641 1 75.44 432 PHE A C 1
ATOM 3521 O O . PHE A 1 432 ? -6.195 55.281 21.5 1 75.44 432 PHE A O 1
ATOM 3528 N N . PHE A 1 433 ? -6.352 54.594 19.391 1 75.81 433 PHE A N 1
ATOM 3529 C CA . PHE A 1 433 ? -6.027 55.906 18.859 1 75.81 433 PHE A CA 1
ATOM 3530 C C . PHE A 1 433 ? -7.078 56.938 19.266 1 75.81 433 PHE A C 1
ATOM 3532 O O . PHE A 1 433 ? -6.742 58.031 19.688 1 75.81 433 PHE A O 1
ATOM 3539 N N . ASN A 1 434 ? -8.242 56.531 19.219 1 74.94 434 ASN A N 1
ATOM 3540 C CA . ASN A 1 434 ? -9.328 57.438 19.578 1 74.94 434 ASN A CA 1
ATOM 3541 C C . ASN A 1 434 ? -9.297 57.781 21.062 1 74.94 434 ASN A C 1
ATOM 3543 O O . ASN A 1 434 ? -9.516 58.938 21.438 1 74.94 434 ASN A O 1
ATOM 3547 N N . THR A 1 435 ? -9.039 56.844 21.781 1 84.56 435 THR A N 1
ATOM 3548 C CA . THR A 1 435 ? -9 57.062 23.219 1 84.56 435 THR A CA 1
ATOM 3549 C C . THR A 1 435 ? -7.848 57.969 23.609 1 84.56 435 THR A C 1
ATOM 3551 O O . THR A 1 435 ? -8.031 58.906 24.375 1 84.56 435 THR A O 1
ATOM 3554 N N . LEU A 1 436 ? -6.742 57.781 23.016 1 86.25 436 LEU A N 1
ATOM 3555 C CA . LEU A 1 436 ? -5.574 58.625 23.297 1 86.25 436 LEU A CA 1
ATOM 3556 C C . LEU A 1 436 ? -5.793 60.062 22.812 1 86.25 436 LEU A C 1
ATOM 3558 O O . LEU A 1 436 ? -5.414 61 23.484 1 86.25 436 LEU A O 1
ATOM 3562 N N . ASN A 1 437 ? -6.402 60.156 21.75 1 82.12 437 ASN A N 1
ATOM 3563 C CA . ASN A 1 437 ? -6.738 61.5 21.234 1 82.12 437 ASN A CA 1
ATOM 3564 C C . ASN A 1 437 ? -7.746 62.219 22.125 1 82.12 437 ASN A C 1
ATOM 3566 O O . ASN A 1 437 ? -7.668 63.438 22.312 1 82.12 437 ASN A O 1
ATOM 3570 N N . ASN A 1 438 ? -8.688 61.531 22.609 1 85.69 438 ASN A N 1
ATOM 3571 C CA . ASN A 1 438 ? -9.648 62.094 23.547 1 85.69 438 ASN A CA 1
ATOM 3572 C C . ASN A 1 438 ? -8.969 62.562 24.828 1 85.69 438 ASN A C 1
ATOM 3574 O O . ASN A 1 438 ? -9.305 63.625 25.359 1 85.69 438 ASN A O 1
ATOM 3578 N N . ILE A 1 439 ? -8.062 61.75 25.234 1 88.94 439 ILE A N 1
ATOM 3579 C CA . ILE A 1 439 ? -7.301 62.125 26.422 1 88.94 439 ILE A CA 1
ATOM 3580 C C . ILE A 1 439 ? -6.504 63.406 26.125 1 88.94 439 ILE A C 1
ATOM 3582 O O . ILE A 1 439 ? -6.488 64.312 26.938 1 88.94 439 ILE A O 1
ATOM 3586 N N . TYR A 1 440 ? -5.926 63.438 24.984 1 88.69 440 TYR A N 1
ATOM 3587 C CA . TYR A 1 440 ? -5.145 64.562 24.531 1 88.69 440 TYR A CA 1
ATOM 3588 C C . TYR A 1 440 ? -5.988 65.875 24.516 1 88.69 440 TYR A C 1
ATOM 3590 O O . TYR A 1 440 ? -5.57 66.875 25.047 1 88.69 440 TYR A O 1
ATOM 3598 N N . CYS A 1 441 ? -7.148 65.812 24.047 1 88.56 441 CYS A N 1
ATOM 3599 C CA . CYS A 1 441 ? -8.031 67 23.938 1 88.56 441 CYS A CA 1
ATOM 3600 C C . CYS A 1 441 ? -8.602 67.375 25.297 1 88.56 441 CYS A C 1
ATOM 3602 O O . CYS A 1 441 ? -8.711 68.562 25.625 1 88.56 441 CYS A O 1
ATOM 3604 N N . LEU A 1 442 ? -8.938 66.438 26.094 1 88.19 442 LEU A N 1
ATOM 3605 C CA . LEU A 1 442 ? -9.547 66.688 27.391 1 88.19 442 LEU A CA 1
ATOM 3606 C C . LEU A 1 442 ? -8.578 67.375 28.344 1 88.19 442 LEU A C 1
ATOM 3608 O O . LEU A 1 442 ? -8.992 68.062 29.266 1 88.19 442 LEU A O 1
ATOM 3612 N N . MET A 1 443 ? -7.332 67.125 28.109 1 89.94 443 MET A N 1
ATOM 3613 C CA . MET A 1 443 ? -6.312 67.688 28.984 1 89.94 443 MET A CA 1
ATOM 3614 C C . MET A 1 443 ? -6.391 69.188 28.984 1 89.94 443 MET A C 1
ATOM 3616 O O . MET A 1 443 ? -6.09 69.812 30 1 89.94 443 MET A O 1
ATOM 3620 N N . ASP A 1 444 ? -6.832 69.812 27.875 1 88.44 444 ASP A N 1
ATOM 3621 C CA . ASP A 1 444 ? -6.961 71.25 27.766 1 88.44 444 ASP A CA 1
ATOM 3622 C C . ASP A 1 444 ? -8.203 71.75 28.516 1 88.44 444 ASP A C 1
ATOM 3624 O O . ASP A 1 444 ? -8.25 72.875 28.953 1 88.44 444 ASP A O 1
ATOM 3628 N N . GLU A 1 445 ? -9.188 70.938 28.656 1 86.81 445 GLU A N 1
ATOM 3629 C CA . GLU A 1 445 ? -10.445 71.312 29.297 1 86.81 445 GLU A CA 1
ATOM 3630 C C . GLU A 1 445 ? -10.406 71 30.797 1 86.81 445 GLU A C 1
ATOM 3632 O O . GLU A 1 445 ? -10.734 71.875 31.609 1 86.81 445 GLU A O 1
ATOM 3637 N N . SER A 1 446 ? -10.062 69.812 31.156 1 89.31 446 SER A N 1
ATOM 3638 C CA . SER A 1 446 ? -10.031 69.375 32.562 1 89.31 446 SER A CA 1
ATOM 3639 C C . SER A 1 446 ? -9.023 68.25 32.781 1 89.31 446 SER A C 1
ATOM 3641 O O . SER A 1 446 ? -9.195 67.125 32.281 1 89.31 446 SER A O 1
ATOM 3643 N N . VAL A 1 447 ? -7.996 68.5 33.5 1 90.69 447 VAL A N 1
ATOM 3644 C CA . VAL A 1 447 ? -6.977 67.5 33.875 1 90.69 447 VAL A CA 1
ATOM 3645 C C . VAL A 1 447 ? -7.613 66.375 34.656 1 90.69 447 VAL A C 1
ATOM 3647 O O . VAL A 1 447 ? -7.254 65.188 34.438 1 90.69 447 VAL A O 1
ATOM 3650 N N . SER A 1 448 ? -8.555 66.688 35.469 1 89.81 448 SER A N 1
ATOM 3651 C CA . SER A 1 448 ? -9.211 65.688 36.281 1 89.81 448 SER A CA 1
ATOM 3652 C C . SER A 1 448 ? -10 64.688 35.438 1 89.81 448 SER A C 1
ATOM 3654 O O . SER A 1 448 ? -9.922 63.5 35.625 1 89.81 448 SER A O 1
ATOM 3656 N N . LYS A 1 449 ? -10.703 65.188 34.5 1 88 449 LYS A N 1
ATOM 3657 C CA . LYS A 1 449 ? -11.461 64.312 33.594 1 88 449 LYS A CA 1
ATOM 3658 C C . LYS A 1 449 ? -10.539 63.438 32.75 1 88 449 LYS A C 1
ATOM 3660 O O . LYS A 1 449 ? -10.844 62.281 32.469 1 88 449 LYS A O 1
ATOM 3665 N N . SER A 1 450 ? -9.523 64 32.312 1 91.38 450 SER A N 1
ATOM 3666 C CA . SER A 1 450 ? -8.539 63.281 31.531 1 91.38 450 SER A CA 1
ATOM 3667 C C . SER A 1 450 ? -7.91 62.156 32.344 1 91.38 450 SER A C 1
ATOM 3669 O O . SER A 1 450 ? -7.703 61.062 31.828 1 91.38 450 SER A O 1
ATOM 3671 N N . LYS A 1 451 ? -7.566 62.406 33.5 1 90.94 451 LYS A N 1
ATOM 3672 C CA . LYS A 1 451 ? -7 61.406 34.406 1 90.94 451 LYS A CA 1
ATOM 3673 C C . LYS A 1 451 ? -7.98 60.25 34.625 1 90.94 451 LYS A C 1
ATOM 3675 O O . LYS A 1 451 ? -7.582 59.094 34.656 1 90.94 451 LYS A O 1
ATOM 3680 N N . ASP A 1 452 ? -9.164 60.594 34.812 1 88.12 452 ASP A N 1
ATOM 3681 C CA . ASP A 1 452 ? -10.203 59.562 34.969 1 88.12 452 ASP A CA 1
ATOM 3682 C C . ASP A 1 452 ? -10.281 58.688 33.719 1 88.12 452 ASP A C 1
ATOM 3684 O O . ASP A 1 452 ? -10.422 57.469 33.844 1 88.12 452 ASP A O 1
ATOM 3688 N N . LEU A 1 453 ? -10.227 59.25 32.625 1 88.62 453 LEU A N 1
ATOM 3689 C CA . LEU A 1 453 ? -10.281 58.5 31.375 1 88.62 453 LEU A CA 1
ATOM 3690 C C . LEU A 1 453 ? -9.094 57.562 31.25 1 88.62 453 LEU A C 1
ATOM 3692 O O . LEU A 1 453 ? -9.234 56.438 30.781 1 88.62 453 LEU A O 1
ATOM 3696 N N . ILE A 1 454 ? -7.945 57.969 31.547 1 89.81 454 ILE A N 1
ATOM 3697 C CA . ILE A 1 454 ? -6.746 57.125 31.516 1 89.81 454 ILE A CA 1
ATOM 3698 C C . ILE A 1 454 ? -6.938 55.938 32.438 1 89.81 454 ILE A C 1
ATOM 3700 O O . ILE A 1 454 ? -6.559 54.812 32.062 1 89.81 454 ILE A O 1
ATOM 3704 N N . LEU A 1 455 ? -7.473 56.125 33.562 1 87.06 455 LEU A N 1
ATOM 3705 C CA . LEU A 1 455 ? -7.691 55.031 34.5 1 87.06 455 LEU A CA 1
ATOM 3706 C C . LEU A 1 455 ? -8.664 54 33.938 1 87.06 455 LEU A C 1
ATOM 3708 O O . LEU A 1 455 ? -8.438 52.781 34.062 1 87.06 455 LEU A O 1
ATOM 3712 N N . HIS A 1 456 ? -9.688 54.5 33.375 1 83.81 456 HIS A N 1
ATOM 3713 C CA . HIS A 1 456 ? -10.633 53.594 32.75 1 83.81 456 HIS A CA 1
ATOM 3714 C C . HIS A 1 456 ? -9.969 52.812 31.609 1 83.81 456 HIS A C 1
ATOM 3716 O O . HIS A 1 456 ? -10.258 51.656 31.391 1 83.81 456 HIS A O 1
ATOM 3722 N N . PHE A 1 457 ? -9.234 53.531 30.906 1 85.88 457 PHE A N 1
ATOM 3723 C CA . PHE A 1 457 ? -8.508 52.906 29.797 1 85.88 457 PHE A CA 1
ATOM 3724 C C . PHE A 1 457 ? -7.555 51.844 30.328 1 85.88 457 PHE A C 1
ATOM 3726 O O . PHE A 1 457 ? -7.445 50.75 29.734 1 85.88 457 PHE A O 1
ATOM 3733 N N . CYS A 1 458 ? -6.797 52.031 31.297 1 81.44 458 CYS A N 1
ATOM 3734 C CA . CYS A 1 458 ? -5.914 51.062 31.938 1 81.44 458 CYS A CA 1
ATOM 3735 C C . CYS A 1 458 ? -6.699 49.844 32.406 1 81.44 458 CYS A C 1
ATOM 3737 O O . CYS A 1 458 ? -6.242 48.719 32.219 1 81.44 458 CYS A O 1
ATOM 3739 N N . ASP A 1 459 ? -7.809 50.062 33 1 79.44 459 ASP A N 1
ATOM 3740 C CA . ASP A 1 459 ? -8.656 48.969 33.438 1 79.44 459 ASP A CA 1
ATOM 3741 C C . ASP A 1 459 ? -9.094 48.094 32.281 1 79.44 459 ASP A C 1
ATOM 3743 O O . ASP A 1 459 ? -9.117 46.875 32.375 1 79.44 459 ASP A O 1
ATOM 3747 N N . PHE A 1 460 ? -9.445 48.781 31.312 1 78.94 460 PHE A N 1
ATOM 3748 C CA . PHE A 1 460 ? -9.836 48.062 30.078 1 78.94 460 PHE A CA 1
ATOM 3749 C C . PHE A 1 460 ? -8.695 47.188 29.578 1 78.94 460 PHE A C 1
ATOM 3751 O O . PHE A 1 460 ? -8.898 46.031 29.266 1 78.94 460 PHE A O 1
ATOM 3758 N N . LEU A 1 461 ? -7.523 47.719 29.484 1 74.94 461 LEU A N 1
ATOM 3759 C CA . LEU A 1 461 ? -6.352 47 28.969 1 74.94 461 LEU A CA 1
ATOM 3760 C C . LEU A 1 461 ? -5.973 45.844 29.891 1 74.94 461 LEU A C 1
ATOM 3762 O O . LEU A 1 461 ? -5.539 44.781 29.422 1 74.94 461 LEU A O 1
ATOM 3766 N N . ARG A 1 462 ? -6.078 46.062 31.094 1 70.81 462 ARG A N 1
ATOM 3767 C CA . ARG A 1 462 ? -5.738 45.062 32.094 1 70.81 462 ARG A CA 1
ATOM 3768 C C . ARG A 1 462 ? -6.578 43.781 31.891 1 70.81 462 ARG A C 1
ATOM 3770 O O . ARG A 1 462 ? -6.055 42.688 31.906 1 70.81 462 ARG A O 1
ATOM 3777 N N . VAL A 1 463 ? -7.805 44.031 31.766 1 69.31 463 VAL A N 1
ATOM 3778 C CA . VAL A 1 463 ? -8.703 42.906 31.594 1 69.31 463 VAL A CA 1
ATOM 3779 C C . VAL A 1 463 ? -8.484 42.25 30.234 1 69.31 463 VAL A C 1
ATOM 3781 O O . VAL A 1 463 ? -8.453 41.031 30.125 1 69.31 463 VAL A O 1
ATOM 3784 N N . LYS A 1 464 ? -8.305 43.031 29.266 1 69.38 464 LYS A N 1
ATOM 3785 C CA . LYS A 1 464 ? -8.156 42.531 27.906 1 69.38 464 LYS A CA 1
ATOM 3786 C C . LYS A 1 464 ? -6.883 41.688 27.75 1 69.38 464 LYS A C 1
ATOM 3788 O O . LYS A 1 464 ? -6.852 40.719 26.984 1 69.38 464 LYS A O 1
ATOM 3793 N N . HIS A 1 465 ? -5.875 41.969 28.469 1 66.75 465 HIS A N 1
ATOM 3794 C CA . HIS A 1 465 ? -4.586 41.312 28.281 1 66.75 465 HIS A CA 1
ATOM 3795 C C . HIS A 1 465 ? -4.418 40.125 29.234 1 66.75 465 HIS A C 1
ATOM 3797 O O . HIS A 1 465 ? -3.42 39.406 29.156 1 66.75 465 HIS A O 1
ATOM 3803 N N . LYS A 1 466 ? -5.258 39.969 30.062 1 61.25 466 LYS A N 1
ATOM 3804 C CA . LYS A 1 466 ? -5.223 38.75 30.859 1 61.25 466 LYS A CA 1
ATOM 3805 C C . LYS A 1 466 ? -5.332 37.5 29.969 1 61.25 466 LYS A C 1
ATOM 3807 O O . LYS A 1 466 ? -5.051 36.375 30.406 1 61.25 466 LYS A O 1
ATOM 3812 N N . PHE A 1 467 ? -5.559 37.812 28.797 1 54.69 467 PHE A N 1
ATOM 3813 C CA . PHE A 1 467 ? -5.777 36.719 27.859 1 54.69 467 PHE A CA 1
ATOM 3814 C C . PHE A 1 467 ? -4.465 36.031 27.516 1 54.69 467 PHE A C 1
ATOM 3816 O O . PHE A 1 467 ? -3.512 36.688 27.078 1 54.69 467 PHE A O 1
ATOM 3823 N N . ASP A 1 468 ? -4.223 34.875 28.062 1 55.28 468 ASP A N 1
ATOM 3824 C CA . ASP A 1 468 ? -3.168 33.969 27.609 1 55.28 468 ASP A CA 1
ATOM 3825 C C . ASP A 1 468 ? -3.756 32.719 26.984 1 55.28 468 ASP A C 1
ATOM 3827 O O . ASP A 1 468 ? -4.398 31.906 27.656 1 55.28 468 ASP A O 1
ATOM 3831 N N . TYR A 1 469 ? -3.695 32.625 25.625 1 53.88 469 TYR A N 1
ATOM 3832 C CA . TYR A 1 469 ? -4.305 31.516 24.891 1 53.88 469 TYR A CA 1
ATOM 3833 C C . TYR A 1 469 ? -3.814 30.172 25.438 1 53.88 469 TYR A C 1
ATOM 3835 O O . TYR A 1 469 ? -4.445 29.141 25.219 1 53.88 469 TYR A O 1
ATOM 3843 N N . ARG A 1 470 ? -2.664 30.141 25.906 1 53.41 470 ARG A N 1
ATOM 3844 C CA . ARG A 1 470 ? -2.098 28.891 26.406 1 53.41 470 ARG A CA 1
ATOM 3845 C C . ARG A 1 470 ? -2.646 28.562 27.797 1 53.41 470 ARG A C 1
ATOM 3847 O O . ARG A 1 470 ? -2.758 27.391 28.156 1 53.41 470 ARG A O 1
ATOM 3854 N N . ARG A 1 471 ? -2.928 29.562 28.625 1 53.06 471 ARG A N 1
ATOM 3855 C CA . ARG A 1 471 ? -3.113 29.25 30.047 1 53.06 471 ARG A CA 1
ATOM 3856 C C . ARG A 1 471 ? -4.492 29.688 30.516 1 53.06 471 ARG A C 1
ATOM 3858 O O . ARG A 1 471 ? -5.117 29.016 31.328 1 53.06 471 ARG A O 1
ATOM 3865 N N . ASN A 1 472 ? -4.969 30.906 30.016 1 55.03 472 ASN A N 1
ATOM 3866 C CA . ASN A 1 472 ? -6.191 31.453 30.594 1 55.03 472 ASN A CA 1
ATOM 3867 C C . ASN A 1 472 ? -7.168 31.906 29.5 1 55.03 472 ASN A C 1
ATOM 3869 O O . ASN A 1 472 ? -7.156 33.062 29.094 1 55.03 472 ASN A O 1
ATOM 3873 N N . VAL A 1 473 ? -7.93 30.891 29.109 1 67 473 VAL A N 1
ATOM 3874 C CA . VAL A 1 473 ? -8.859 31.172 28.031 1 67 473 VAL A CA 1
ATOM 3875 C C . VAL A 1 473 ? -10.203 31.625 28.594 1 67 473 VAL A C 1
ATOM 3877 O O . VAL A 1 473 ? -10.977 32.312 27.922 1 67 473 VAL A O 1
ATOM 3880 N N . PHE A 1 474 ? -10.359 31.406 29.953 1 76.06 474 PHE A N 1
ATOM 3881 C CA . PHE A 1 474 ? -11.641 31.719 30.562 1 76.06 474 PHE A CA 1
ATOM 3882 C C . PHE A 1 474 ? -11.469 32.781 31.641 1 76.06 474 PHE A C 1
ATOM 3884 O O . PHE A 1 474 ? -10.406 32.906 32.25 1 76.06 474 PHE A O 1
ATOM 3891 N N . TYR A 1 475 ? -12.344 33.656 31.734 1 79.31 475 TYR A N 1
ATOM 3892 C CA . TYR A 1 475 ? -12.484 34.531 32.875 1 79.31 475 TYR A CA 1
ATOM 3893 C C . TYR A 1 475 ? -13.938 34.625 33.344 1 79.31 475 TYR A C 1
ATOM 3895 O O . TYR A 1 475 ? -14.805 33.938 32.781 1 79.31 475 TYR A O 1
ATOM 3903 N N . SER A 1 476 ? -14.258 35.375 34.406 1 87.44 476 SER A N 1
ATOM 3904 C CA . SER A 1 476 ? -15.609 35.406 34.938 1 87.44 476 SER A CA 1
ATOM 3905 C C . SER A 1 476 ? -16.484 36.375 34.156 1 87.44 476 SER A C 1
ATOM 3907 O O . SER A 1 476 ? -15.992 37.312 33.531 1 87.44 476 SER A O 1
ATOM 3909 N N . LEU A 1 477 ? -17.734 36.094 34.281 1 91.94 477 LEU A N 1
ATOM 3910 C CA . LEU A 1 477 ? -18.703 37 33.688 1 91.94 477 LEU A CA 1
ATOM 3911 C C . LEU A 1 477 ? -18.547 38.406 34.25 1 91.94 477 LEU A C 1
ATOM 3913 O O . LEU A 1 477 ? -18.734 39.406 33.531 1 91.94 477 LEU A O 1
ATOM 3917 N N . ARG A 1 478 ? -18.219 38.5 35.469 1 91 478 ARG A N 1
ATOM 3918 C CA . ARG A 1 478 ? -17.984 39.781 36.125 1 91 478 ARG A CA 1
ATOM 3919 C C . ARG A 1 478 ? -16.859 40.531 35.438 1 91 478 ARG A C 1
ATOM 3921 O O . ARG A 1 478 ? -17 41.75 35.188 1 91 478 ARG A O 1
ATOM 3928 N N . GLU A 1 479 ? -15.836 39.844 35.188 1 87.12 479 GLU A N 1
ATOM 3929 C CA . GLU A 1 479 ? -14.695 40.5 34.531 1 87.12 479 GLU A CA 1
ATOM 3930 C C . GLU A 1 479 ? -15.07 41 33.156 1 87.12 479 GLU A C 1
ATOM 3932 O O . GLU A 1 479 ? -14.633 42.062 32.75 1 87.12 479 GLU A O 1
ATOM 3937 N N . GLU A 1 480 ? -15.867 40.281 32.5 1 89.88 480 GLU A N 1
ATOM 3938 C CA . GLU A 1 480 ? -16.328 40.688 31.172 1 89.88 480 GLU A CA 1
ATOM 3939 C C . GLU A 1 480 ? -17.188 41.938 31.25 1 89.88 480 GLU A C 1
ATOM 3941 O O . GLU A 1 480 ? -17.031 42.844 30.438 1 89.88 480 GLU A O 1
ATOM 3946 N N . ILE A 1 481 ? -17.969 41.906 32.219 1 92.69 481 ILE A N 1
ATOM 3947 C CA . ILE A 1 481 ? -18.891 43.031 32.375 1 92.69 481 ILE A CA 1
ATOM 3948 C C . ILE A 1 481 ? -18.094 44.281 32.781 1 92.69 481 ILE A C 1
ATOM 3950 O O . ILE A 1 481 ? -18.391 45.406 32.344 1 92.69 481 ILE A O 1
ATOM 3954 N N . ASP A 1 482 ? -17.188 44.062 33.656 1 88 482 ASP A N 1
ATOM 3955 C CA . ASP A 1 482 ? -16.344 45.188 34.062 1 88 482 ASP A CA 1
ATOM 3956 C C . ASP A 1 482 ? -15.594 45.781 32.875 1 88 482 ASP A C 1
ATOM 3958 O O . ASP A 1 482 ? -15.445 47 32.75 1 88 482 ASP A O 1
ATOM 3962 N N . LEU A 1 483 ? -15.148 44.938 32.062 1 87.25 483 LEU A N 1
ATOM 3963 C CA . LEU A 1 483 ? -14.484 45.344 30.844 1 87.25 483 LEU A CA 1
ATOM 3964 C C . LEU A 1 483 ? -15.422 46.188 29.969 1 87.25 483 LEU A C 1
ATOM 3966 O O . LEU A 1 483 ? -15.016 47.219 29.438 1 87.25 483 LEU A O 1
ATOM 3970 N N . ILE A 1 484 ? -16.578 45.781 29.891 1 91.38 484 ILE A N 1
ATOM 3971 C CA . ILE A 1 484 ? -17.578 46.438 29.062 1 91.38 484 ILE A CA 1
ATOM 3972 C C . ILE A 1 484 ? -17.922 47.812 29.656 1 91.38 484 ILE A C 1
ATOM 3974 O O . ILE A 1 484 ? -18.047 48.812 28.938 1 91.38 484 ILE A O 1
ATOM 3978 N N . LYS A 1 485 ? -18.078 47.844 30.938 1 90.19 485 LYS A N 1
ATOM 3979 C CA . LYS A 1 485 ? -18.359 49.125 31.609 1 90.19 485 LYS A CA 1
ATOM 3980 C C . LYS A 1 485 ? -17.234 50.125 31.375 1 90.19 485 LYS A C 1
ATOM 3982 O O . LYS A 1 485 ? -17.5 51.312 31.109 1 90.19 485 LYS A O 1
ATOM 3987 N N . SER A 1 486 ? -16.062 49.656 31.484 1 85.44 486 SER A N 1
ATOM 3988 C CA . SER A 1 486 ? -14.922 50.531 31.234 1 85.44 486 SER A CA 1
ATOM 3989 C C . SER A 1 486 ? -14.914 51.031 29.797 1 85.44 486 SER A C 1
ATOM 3991 O O . SER A 1 486 ? -14.656 52.188 29.531 1 85.44 486 SER A O 1
ATOM 3993 N N . TYR A 1 487 ? -15.203 50.188 28.969 1 87.62 487 TYR A N 1
ATOM 3994 C CA . TYR A 1 487 ? -15.258 50.5 27.547 1 87.62 487 TYR A CA 1
ATOM 3995 C C . TYR A 1 487 ? -16.297 51.594 27.266 1 87.62 487 TYR A C 1
ATOM 3997 O O . TYR A 1 487 ? -16.031 52.562 26.562 1 87.62 487 TYR A O 1
ATOM 4005 N N . VAL A 1 488 ? -17.438 51.375 27.797 1 90.69 488 VAL A N 1
ATOM 4006 C CA . VAL A 1 488 ? -18.547 52.312 27.594 1 90.69 488 VAL A CA 1
ATOM 4007 C C . VAL A 1 488 ? -18.203 53.688 28.188 1 90.69 488 VAL A C 1
ATOM 4009 O O . VAL A 1 488 ? -18.531 54.719 27.625 1 90.69 488 VAL A O 1
ATOM 4012 N N . LYS A 1 489 ? -17.594 53.594 29.344 1 87.81 489 LYS A N 1
ATOM 4013 C CA . LYS A 1 489 ? -17.188 54.844 29.984 1 87.81 489 LYS A CA 1
ATOM 4014 C C . LYS A 1 489 ? -16.203 55.625 29.094 1 87.81 489 LYS A C 1
ATOM 4016 O O . LYS A 1 489 ? -16.297 56.844 28.984 1 87.81 489 LYS A O 1
ATOM 4021 N N . ILE A 1 490 ? -15.344 54.969 28.484 1 86 490 ILE A N 1
ATOM 4022 C CA . ILE A 1 490 ? -14.367 55.562 27.594 1 86 490 ILE A CA 1
ATOM 4023 C C . ILE A 1 490 ? -15.07 56.156 26.375 1 86 490 ILE A C 1
ATOM 4025 O O . ILE A 1 490 ? -14.844 57.312 26 1 86 490 ILE A O 1
ATOM 4029 N N . GLU A 1 491 ? -15.938 55.438 25.812 1 86.31 491 GLU A N 1
ATOM 4030 C CA . GLU A 1 491 ? -16.656 55.875 24.609 1 86.31 491 GLU A CA 1
ATOM 4031 C C . GLU A 1 491 ? -17.578 57.062 24.906 1 86.31 491 GLU A C 1
ATOM 4033 O O . GLU A 1 491 ? -17.766 57.938 24.062 1 86.31 491 GLU A O 1
ATOM 4038 N N . ASN A 1 492 ? -18.125 57.031 26.078 1 88 492 ASN A N 1
ATOM 4039 C CA . ASN A 1 492 ? -19.031 58.125 26.469 1 88 492 ASN A CA 1
ATOM 4040 C C . ASN A 1 492 ? -18.297 59.438 26.578 1 88 492 ASN A C 1
ATOM 4042 O O . ASN A 1 492 ? -18.906 60.5 26.406 1 88 492 ASN A O 1
ATOM 4046 N N . THR A 1 493 ? -17.094 59.438 26.891 1 83.12 493 THR A N 1
ATOM 4047 C CA . THR A 1 493 ? -16.312 60.656 26.891 1 83.12 493 THR A CA 1
ATOM 4048 C C . THR A 1 493 ? -16.25 61.25 25.484 1 83.12 493 THR A C 1
ATOM 4050 O O . THR A 1 493 ? -16.219 62.469 25.328 1 83.12 493 THR A O 1
ATOM 4053 N N . ARG A 1 494 ? -16.328 60.438 24.609 1 80.31 494 ARG A N 1
ATOM 4054 C CA . ARG A 1 494 ? -16.266 60.844 23.203 1 80.31 494 ARG A CA 1
ATOM 4055 C C . ARG A 1 494 ? -17.641 61.219 22.688 1 80.31 494 ARG A C 1
ATOM 4057 O O . ARG A 1 494 ? -17.75 62.125 21.859 1 80.31 494 ARG A O 1
ATOM 4064 N N . PHE A 1 495 ? -18.594 60.625 23.156 1 85.31 495 PHE A N 1
ATOM 4065 C CA . PHE A 1 495 ? -19.922 60.812 22.578 1 85.31 495 PHE A CA 1
ATOM 4066 C C . PHE A 1 495 ? -20.844 61.562 23.547 1 85.31 495 PHE A C 1
ATOM 4068 O O . PHE A 1 495 ? -22.062 61.406 23.484 1 85.31 495 PHE A O 1
ATOM 4075 N N . ASN A 1 496 ? -20.25 62.312 24.438 1 82.62 496 ASN A N 1
ATOM 4076 C CA . ASN A 1 496 ? -20.953 63.188 25.344 1 82.62 496 ASN A CA 1
ATOM 4077 C C . ASN A 1 496 ? -22.078 62.469 26.094 1 82.62 496 ASN A C 1
ATOM 4079 O O . ASN A 1 496 ? -23.219 62.906 26.078 1 82.62 496 ASN A O 1
ATOM 4083 N N . ASP A 1 497 ? -21.75 61.25 26.594 1 88.44 497 ASP A N 1
ATOM 4084 C CA . ASP A 1 497 ? -22.641 60.438 27.438 1 88.44 497 ASP A CA 1
ATOM 4085 C C . ASP A 1 497 ? -23.906 60.031 26.688 1 88.44 497 ASP A C 1
ATOM 4087 O O . ASP A 1 497 ? -25 60.062 27.25 1 88.44 497 ASP A O 1
ATOM 4091 N N . SER A 1 498 ? -23.75 59.781 25.438 1 91.81 498 SER A N 1
ATOM 4092 C CA . SER A 1 498 ? -24.875 59.375 24.594 1 91.81 498 SER A CA 1
ATOM 4093 C C . SER A 1 498 ? -25.078 57.875 24.625 1 91.81 498 SER A C 1
ATOM 4095 O O . SER A 1 498 ? -25.938 57.344 23.922 1 91.81 498 SER A O 1
ATOM 4097 N N . ILE A 1 499 ? -24.312 57.219 25.422 1 94.06 499 ILE A N 1
ATOM 4098 C CA . ILE A 1 499 ? -24.422 55.75 25.484 1 94.06 499 ILE A CA 1
ATOM 4099 C C . ILE A 1 499 ? -24.906 55.344 26.859 1 94.06 499 ILE A C 1
ATOM 4101 O O . ILE A 1 499 ? -24.281 55.625 27.875 1 94.06 499 ILE A O 1
ATOM 4105 N N . ASN A 1 500 ? -26.031 54.625 26.906 1 94.5 500 ASN A N 1
ATOM 4106 C CA . ASN A 1 500 ? -26.594 54.094 28.156 1 94.5 500 ASN A CA 1
ATOM 4107 C C . ASN A 1 500 ? -26.5 52.594 28.219 1 94.5 500 ASN A C 1
ATOM 4109 O O . ASN A 1 500 ? -27.016 51.875 27.344 1 94.5 500 ASN A O 1
ATOM 4113 N N . LEU A 1 501 ? -25.812 52.094 29.203 1 96.19 501 LEU A N 1
ATOM 4114 C CA . LEU A 1 501 ? -25.641 50.656 29.375 1 96.19 501 LEU A CA 1
ATOM 4115 C C . LEU A 1 501 ? -26.422 50.125 30.578 1 96.19 501 LEU A C 1
ATOM 4117 O O . LEU A 1 501 ? -26.297 50.688 31.688 1 96.19 501 LEU A O 1
ATOM 4121 N N . THR A 1 502 ? -27.281 49.188 30.375 1 95.88 502 THR A N 1
ATOM 4122 C CA . THR A 1 502 ? -28.016 48.531 31.453 1 95.88 502 THR A CA 1
ATOM 4123 C C . THR A 1 502 ? -27.625 47.062 31.547 1 95.88 502 THR A C 1
ATOM 4125 O O . THR A 1 502 ? -27.578 46.344 30.531 1 95.88 502 THR A O 1
ATOM 4128 N N . VAL A 1 503 ? -27.25 46.625 32.719 1 96.19 503 VAL A N 1
ATOM 4129 C CA . VAL A 1 503 ? -26.844 45.25 32.938 1 96.19 503 VAL A CA 1
ATOM 4130 C C . VAL A 1 503 ? -27.797 44.594 33.938 1 96.19 503 VAL A C 1
ATOM 4132 O O . VAL A 1 503 ? -27.938 45.031 35.062 1 96.19 503 VAL A O 1
ATOM 4135 N N . ASP A 1 504 ? -28.516 43.625 33.438 1 95.5 504 ASP A N 1
ATOM 4136 C CA . ASP A 1 504 ? -29.453 42.844 34.25 1 95.5 504 ASP A CA 1
ATOM 4137 C C . ASP A 1 504 ? -28.984 41.406 34.406 1 95.5 504 ASP A C 1
ATOM 4139 O O . ASP A 1 504 ? -29.391 40.531 33.625 1 95.5 504 ASP A O 1
ATOM 4143 N N . ILE A 1 505 ? -28.125 41.219 35.375 1 95.12 505 ILE A N 1
ATOM 4144 C CA . ILE A 1 505 ? -27.562 39.906 35.656 1 95.12 505 ILE A CA 1
ATOM 4145 C C . ILE A 1 505 ? -27.641 39.625 37.156 1 95.12 505 ILE A C 1
ATOM 4147 O O . ILE A 1 505 ? -27.266 40.438 37.969 1 95.12 505 ILE A O 1
ATOM 4151 N N . LYS A 1 506 ? -28.141 38.5 37.469 1 92.5 506 LYS A N 1
ATOM 4152 C CA . LYS A 1 506 ? -28.172 38.094 38.875 1 92.5 506 LYS A CA 1
ATOM 4153 C C . LYS A 1 506 ? -26.766 37.812 39.375 1 92.5 506 LYS A C 1
ATOM 4155 O O . LYS A 1 506 ? -25.906 37.312 38.656 1 92.5 506 LYS A O 1
ATOM 4160 N N . GLU A 1 507 ? -26.547 38.125 40.625 1 91.5 507 GLU A N 1
ATOM 4161 C CA . GLU A 1 507 ? -25.234 38 41.25 1 91.5 507 GLU A CA 1
ATOM 4162 C C . GLU A 1 507 ? -24.75 36.562 41.219 1 91.5 507 GLU A C 1
ATOM 4164 O O . GLU A 1 507 ? -23.547 36.281 41.125 1 91.5 507 GLU A O 1
ATOM 4169 N N . GLU A 1 508 ? -25.672 35.656 41.156 1 90.25 508 GLU A N 1
ATOM 4170 C CA . GLU A 1 508 ? -25.312 34.219 41.156 1 90.25 508 GLU A CA 1
ATOM 4171 C C . GLU A 1 508 ? -24.641 33.812 39.844 1 90.25 508 GLU A C 1
ATOM 4173 O O . GLU A 1 508 ? -23.859 32.875 39.844 1 90.25 508 GLU A O 1
ATOM 4178 N N . TYR A 1 509 ? -24.859 34.625 38.844 1 92.44 509 TYR A N 1
ATOM 4179 C CA . TYR A 1 509 ? -24.328 34.25 37.531 1 92.44 509 TYR A CA 1
ATOM 4180 C C . TYR A 1 509 ? -23.016 34.969 37.25 1 92.44 509 TYR A C 1
ATOM 4182 O O . TYR A 1 509 ? -22.297 34.594 36.312 1 92.44 509 TYR A O 1
ATOM 4190 N N . MET A 1 510 ? -22.578 35.906 38.031 1 91.81 510 MET A N 1
ATOM 4191 C CA . MET A 1 510 ? -21.422 36.75 37.75 1 91.81 510 MET A CA 1
ATOM 4192 C C . MET A 1 510 ? -20.125 35.969 37.875 1 91.81 510 MET A C 1
ATOM 4194 O O . MET A 1 510 ? -19.109 36.344 37.281 1 91.81 510 MET A O 1
ATOM 4198 N N . SER A 1 511 ? -20.203 34.844 38.531 1 89.62 511 SER A N 1
ATOM 4199 C CA . SER A 1 511 ? -19 34.062 38.719 1 89.62 511 SER A CA 1
ATOM 4200 C C . SER A 1 511 ? -18.875 32.969 37.656 1 89.62 511 SER A C 1
ATOM 4202 O O . SER A 1 511 ? -17.875 32.25 37.594 1 89.62 511 SER A O 1
ATOM 4204 N N . THR A 1 512 ? -19.797 32.969 36.75 1 89.19 512 THR A N 1
ATOM 4205 C CA . THR A 1 512 ? -19.766 31.953 35.688 1 89.19 512 THR A CA 1
ATOM 4206 C C . THR A 1 512 ? -18.562 32.125 34.781 1 89.19 512 THR A C 1
ATOM 4208 O O . THR A 1 512 ? -18.312 33.25 34.312 1 89.19 512 THR A O 1
ATOM 4211 N N . PRO A 1 513 ? -17.766 31.078 34.562 1 86.88 513 PRO A N 1
ATOM 4212 C CA . PRO A 1 513 ? -16.641 31.172 33.625 1 86.88 513 PRO A CA 1
ATOM 4213 C C . PRO A 1 513 ? -17.078 31.25 32.156 1 86.88 513 PRO A C 1
ATOM 4215 O O . PRO A 1 513 ? -17.969 30.5 31.734 1 86.88 513 PRO A O 1
ATOM 4218 N N . ILE A 1 514 ? -16.547 32.25 31.391 1 86 514 ILE A N 1
ATOM 4219 C CA . ILE A 1 514 ? -16.844 32.344 29.969 1 86 514 ILE A CA 1
ATOM 4220 C C . ILE A 1 514 ? -15.547 32.594 29.203 1 86 514 ILE A C 1
ATOM 4222 O O . ILE A 1 514 ? -14.57 33.094 29.75 1 86 514 ILE A O 1
ATOM 4226 N N . PRO A 1 515 ? -15.57 32.188 27.938 1 80.5 515 PRO A N 1
ATOM 4227 C CA . PRO A 1 515 ? -14.43 32.594 27.109 1 80.5 515 PRO A CA 1
ATOM 4228 C C . PRO A 1 515 ? -14.242 34.125 27.047 1 80.5 515 PRO A C 1
ATOM 4230 O O . PRO A 1 515 ? -15.227 34.844 26.984 1 80.5 515 PRO A O 1
ATOM 4233 N N . GLN A 1 516 ? -13.047 34.531 27.078 1 77.5 516 GLN A N 1
ATOM 4234 C CA . GLN A 1 516 ? -12.742 35.938 27.109 1 77.5 516 GLN A CA 1
ATOM 4235 C C . GLN A 1 516 ? -13.242 36.625 25.844 1 77.5 516 GLN A C 1
ATOM 4237 O O . GLN A 1 516 ? -13.188 36.062 24.75 1 77.5 516 GLN A O 1
ATOM 4242 N N . LEU A 1 517 ? -13.773 37.812 25.969 1 80.5 517 LEU A N 1
ATOM 4243 C CA . LEU A 1 517 ? -14.148 38.719 24.891 1 80.5 517 LEU A CA 1
ATOM 4244 C C . LEU A 1 517 ? -15.266 38.125 24.031 1 80.5 517 LEU A C 1
ATOM 4246 O O . LEU A 1 517 ? -15.188 38.125 22.812 1 80.5 517 LEU A O 1
ATOM 4250 N N . LEU A 1 518 ? -16.203 37.594 24.672 1 86.06 518 LEU A N 1
ATOM 4251 C CA . LEU A 1 518 ? -17.375 37.094 23.953 1 86.06 518 LEU A CA 1
ATOM 4252 C C . LEU A 1 518 ? -18.422 38.188 23.781 1 86.06 518 LEU A C 1
ATOM 4254 O O . LEU A 1 518 ? -19.031 38.312 22.719 1 86.06 518 LEU A O 1
ATOM 4258 N N . ILE A 1 519 ? -18.625 38.969 24.859 1 90.88 519 ILE A N 1
ATOM 4259 C CA . ILE A 1 519 ? -19.703 39.938 24.891 1 90.88 519 ILE A CA 1
ATOM 4260 C C . ILE A 1 519 ? -19.203 41.281 24.391 1 90.88 519 ILE A C 1
ATOM 4262 O O . ILE A 1 519 ? -19.906 42 23.672 1 90.88 519 ILE A O 1
ATOM 4266 N N . GLN A 1 520 ? -17.969 41.531 24.719 1 87.75 520 GLN A N 1
ATOM 4267 C CA . GLN A 1 520 ? -17.391 42.844 24.422 1 87.75 520 GLN A CA 1
ATOM 4268 C C . GLN A 1 520 ? -17.453 43.156 22.938 1 87.75 520 GLN A C 1
ATOM 4270 O O . GLN A 1 520 ? -17.828 44.25 22.531 1 87.75 520 GLN A O 1
ATOM 4275 N N . PRO A 1 521 ? -17.094 42.25 22.094 1 84.75 521 PRO A N 1
ATOM 4276 C CA . PRO A 1 521 ? -17.188 42.562 20.656 1 84.75 521 PRO A CA 1
ATOM 4277 C C . PRO A 1 521 ? -18.609 42.844 20.203 1 84.75 521 PRO A C 1
ATOM 4279 O O . PRO A 1 521 ? -18.812 43.625 19.281 1 84.75 521 PRO A O 1
ATOM 4282 N N . ILE A 1 522 ? -19.547 42.344 20.859 1 89.94 522 ILE A N 1
ATOM 4283 C CA . ILE A 1 522 ? -20.953 42.562 20.531 1 89.94 522 ILE A CA 1
ATOM 4284 C C . ILE A 1 522 ? -21.359 43.969 20.922 1 89.94 522 ILE A C 1
ATOM 4286 O O . ILE A 1 522 ? -22 44.688 20.141 1 89.94 522 ILE A O 1
ATOM 4290 N N . VAL A 1 523 ? -21 44.344 22.062 1 91.25 523 VAL A N 1
ATOM 4291 C CA . VAL A 1 523 ? -21.266 45.719 22.531 1 91.25 523 VAL A CA 1
ATOM 4292 C C . VAL A 1 523 ? -20.562 46.719 21.641 1 91.25 523 VAL A C 1
ATOM 4294 O O . VAL A 1 523 ? -21.141 47.781 21.312 1 91.25 523 VAL A O 1
ATOM 4297 N N . GLU A 1 524 ? -19.359 46.375 21.297 1 86.62 524 GLU A N 1
ATOM 4298 C CA . GLU A 1 524 ? -18.594 47.25 20.406 1 86.62 524 GLU A CA 1
ATOM 4299 C C . GLU A 1 524 ? -19.328 47.469 19.094 1 86.62 524 GLU A C 1
ATOM 4301 O O . GLU A 1 524 ? -19.406 48.562 18.578 1 86.62 524 GLU A O 1
ATOM 4306 N N . ASN A 1 525 ? -19.844 46.5 18.641 1 84.25 525 ASN A N 1
ATOM 4307 C CA . ASN A 1 525 ? -20.594 46.562 17.391 1 84.25 525 ASN A CA 1
ATOM 4308 C C . ASN A 1 525 ? -21.859 47.406 17.531 1 84.25 525 ASN A C 1
ATOM 4310 O O . ASN A 1 525 ? -22.25 48.125 16.609 1 84.25 525 ASN A O 1
ATOM 4314 N N . SER A 1 526 ? -22.5 47.25 18.625 1 90.12 526 SER A N 1
ATOM 4315 C CA . SER A 1 526 ? -23.688 48.031 18.906 1 90.12 526 SER A CA 1
ATOM 4316 C C . SER A 1 526 ? -23.375 49.531 18.859 1 90.12 526 SER A C 1
ATOM 4318 O O . SER A 1 526 ? -24.141 50.312 18.297 1 90.12 526 SER A O 1
ATOM 4320 N N . ILE A 1 527 ? -22.312 49.875 19.406 1 88.5 527 ILE A N 1
ATOM 4321 C CA . ILE A 1 527 ? -21.938 51.281 19.5 1 88.5 527 ILE A CA 1
ATOM 4322 C C . ILE A 1 527 ? -21.469 51.781 18.125 1 88.5 527 ILE A C 1
ATOM 4324 O O . ILE A 1 527 ? -21.906 52.844 17.656 1 88.5 527 ILE A O 1
ATOM 4328 N N . LYS A 1 528 ? -20.594 51.031 17.469 1 83.25 528 LYS A N 1
ATOM 4329 C CA . LYS A 1 528 ? -19.984 51.438 16.203 1 83.25 528 LYS A CA 1
ATOM 4330 C C . LYS A 1 528 ? -21.031 51.562 15.109 1 83.25 528 LYS A C 1
ATOM 4332 O O . LYS A 1 528 ? -20.938 52.469 14.273 1 83.25 528 LYS A O 1
ATOM 4337 N N . HIS A 1 529 ? -21.922 50.75 15.211 1 84.44 529 HIS A N 1
ATOM 4338 C CA . HIS A 1 529 ? -22.859 50.688 14.094 1 84.44 529 HIS A CA 1
ATOM 4339 C C . HIS A 1 529 ? -24.25 51.156 14.508 1 84.44 529 HIS A C 1
ATOM 4341 O O . HIS A 1 529 ? -25.078 51.469 13.656 1 84.44 529 HIS A O 1
ATOM 4347 N N . GLY A 1 530 ? -24.484 51.25 15.75 1 85.5 530 GLY A N 1
ATOM 4348 C CA . GLY A 1 530 ? -25.828 51.562 16.219 1 85.5 530 GLY A CA 1
ATOM 4349 C C . GLY A 1 530 ? -25.984 53 16.703 1 85.5 530 GLY A C 1
ATOM 4350 O O . GLY A 1 530 ? -27.094 53.5 16.812 1 85.5 530 GLY A O 1
ATOM 4351 N N . LEU A 1 531 ? -24.922 53.594 16.984 1 85.44 531 LEU A N 1
ATOM 4352 C CA . LEU A 1 531 ? -25 54.938 17.547 1 85.44 531 LEU A CA 1
ATOM 4353 C C . LEU A 1 531 ? -25.656 55.906 16.578 1 85.44 531 LEU A C 1
ATOM 4355 O O . LEU A 1 531 ? -25.297 55.938 15.398 1 85.44 531 LEU A O 1
ATOM 4359 N N . ASN A 1 532 ? -26.688 56.594 17.156 1 82.12 532 ASN A N 1
ATOM 4360 C CA . ASN A 1 532 ? -27.406 57.625 16.391 1 82.12 532 ASN A CA 1
ATOM 4361 C C . ASN A 1 532 ? -27.297 59 17.047 1 82.12 532 ASN A C 1
ATOM 4363 O O . ASN A 1 532 ? -26.562 59.156 18.016 1 82.12 532 ASN A O 1
ATOM 4367 N N . SER A 1 533 ? -27.984 59.969 16.438 1 79.19 533 SER A N 1
ATOM 4368 C CA . SER A 1 533 ? -27.938 61.344 16.922 1 79.19 533 SER A CA 1
ATOM 4369 C C . SER A 1 533 ? -28.531 61.438 18.328 1 79.19 533 SER A C 1
ATOM 4371 O O . SER A 1 533 ? -28.125 62.312 19.109 1 79.19 533 SER A O 1
ATOM 4373 N N . TYR A 1 534 ? -29.453 60.5 18.734 1 81.69 534 TYR A N 1
ATOM 4374 C CA . TYR A 1 534 ? -30.125 60.594 20.016 1 81.69 534 TYR A CA 1
ATOM 4375 C C . TYR A 1 534 ? -29.453 59.688 21.047 1 81.69 534 TYR A C 1
ATOM 4377 O O . TYR A 1 534 ? -29.891 59.594 22.188 1 81.69 534 TYR A O 1
ATOM 4385 N N . GLY A 1 535 ? -28.422 59.125 20.609 1 89.62 535 GLY A N 1
ATOM 4386 C CA . GLY A 1 535 ? -27.75 58.219 21.516 1 89.62 535 GLY A CA 1
ATOM 4387 C C . GLY A 1 535 ? -28.156 56.781 21.328 1 89.62 535 GLY A C 1
ATOM 4388 O O . GLY A 1 535 ? -28.844 56.438 20.359 1 89.62 535 GLY A O 1
ATOM 4389 N N . ILE A 1 536 ? -27.594 55.906 22.188 1 93.56 536 ILE A N 1
ATOM 4390 C CA . ILE A 1 536 ? -27.906 54.469 22.094 1 93.56 536 ILE A CA 1
ATOM 4391 C C . ILE A 1 536 ? -28.031 53.875 23.484 1 93.56 536 ILE A C 1
ATOM 4393 O O . ILE A 1 536 ? -27.359 54.312 24.422 1 93.56 536 ILE A O 1
ATOM 4397 N N . THR A 1 537 ? -29.031 53 23.641 1 94.69 537 THR A N 1
ATOM 4398 C CA . THR A 1 537 ? -29.172 52.188 24.859 1 94.69 537 THR A CA 1
ATOM 4399 C C . THR A 1 537 ? -28.859 50.719 24.594 1 94.69 537 THR A C 1
ATOM 4401 O O . THR A 1 537 ? -29.391 50.125 23.656 1 94.69 537 THR A O 1
ATOM 4404 N N . ILE A 1 538 ? -27.922 50.25 25.344 1 96.19 538 ILE A N 1
ATOM 4405 C CA . ILE A 1 538 ? -27.516 48.844 25.25 1 96.19 538 ILE A CA 1
ATOM 4406 C C . ILE A 1 538 ? -27.922 48.094 26.516 1 96.19 538 ILE A C 1
ATOM 4408 O O . ILE A 1 538 ? -27.609 48.562 27.625 1 96.19 538 ILE A O 1
ATOM 4412 N N . ASN A 1 539 ? -28.609 47 26.344 1 96.38 539 ASN A N 1
ATOM 4413 C CA . ASN A 1 539 ? -29.047 46.156 27.469 1 96.38 539 ASN A CA 1
ATOM 4414 C C . ASN A 1 539 ? -28.422 44.781 27.422 1 96.38 539 ASN A C 1
ATOM 4416 O O . ASN A 1 539 ? -28.5 44.094 26.391 1 96.38 539 ASN A O 1
ATOM 4420 N N . ILE A 1 540 ? -27.75 44.406 28.5 1 97 540 ILE A N 1
ATOM 4421 C CA . ILE A 1 540 ? -27.219 43.062 28.641 1 97 540 ILE A CA 1
ATOM 4422 C C . ILE A 1 540 ? -28.031 42.281 29.672 1 97 540 ILE A C 1
ATOM 4424 O O . ILE A 1 540 ? -28.156 42.719 30.828 1 97 540 ILE A O 1
ATOM 4428 N N . LYS A 1 541 ? -28.594 41.188 29.234 1 96.5 541 LYS A N 1
ATOM 4429 C CA . LYS A 1 541 ? -29.422 40.375 30.109 1 96.5 541 LYS A CA 1
ATOM 4430 C C . LYS A 1 541 ? -28.953 38.906 30.109 1 96.5 541 LYS A C 1
ATOM 4432 O O . LYS A 1 541 ? -28.594 38.375 29.078 1 96.5 541 LYS A O 1
ATOM 4437 N N . VAL A 1 542 ? -28.828 38.375 31.281 1 95.12 542 VAL A N 1
ATOM 4438 C CA . VAL A 1 542 ? -28.5 36.969 31.438 1 95.12 542 VAL A CA 1
ATOM 4439 C C . VAL A 1 542 ? -29.609 36.25 32.219 1 95.12 542 VAL A C 1
ATOM 4441 O O . VAL A 1 542 ? -30.031 36.719 33.281 1 95.12 542 VAL A O 1
ATOM 4444 N N . SER A 1 543 ? -30.156 35.25 31.656 1 92.44 543 SER A N 1
ATOM 4445 C CA . SER A 1 543 ? -31.234 34.5 32.312 1 92.44 543 SER A CA 1
ATOM 4446 C C . SER A 1 543 ? -31.016 33 32.156 1 92.44 543 SER A C 1
ATOM 4448 O O . SER A 1 543 ? -30.297 32.562 31.281 1 92.44 543 SER A O 1
ATOM 4450 N N . LYS A 1 544 ? -31.578 32.281 33.125 1 91.31 544 LYS A N 1
ATOM 4451 C CA . LYS A 1 544 ? -31.531 30.828 33.062 1 91.31 544 LYS A CA 1
ATOM 4452 C C . LYS A 1 544 ? -32.594 30.266 32.125 1 91.31 544 LYS A C 1
ATOM 4454 O O . LYS A 1 544 ? -33.75 30.688 32.156 1 91.31 544 LYS A O 1
ATOM 4459 N N . LYS A 1 545 ? -32.125 29.516 31.219 1 88.31 545 LYS A N 1
ATOM 4460 C CA . LYS A 1 545 ? -33 28.781 30.312 1 88.31 545 LYS A CA 1
ATOM 4461 C C . LYS A 1 545 ? -32.719 27.281 30.359 1 88.31 545 LYS A C 1
ATOM 4463 O O . LYS A 1 545 ? -31.797 26.797 29.688 1 88.31 545 LYS A O 1
ATOM 4468 N N . ASP A 1 546 ? -33.531 26.594 31.047 1 81.38 546 ASP A N 1
ATOM 4469 C CA . ASP A 1 546 ? -33.344 25.172 31.234 1 81.38 546 ASP A CA 1
ATOM 4470 C C . ASP A 1 546 ? -32.031 24.875 31.938 1 81.38 546 ASP A C 1
ATOM 4472 O O . ASP A 1 546 ? -31.812 25.281 33.094 1 81.38 546 ASP A O 1
ATOM 4476 N N . ASN A 1 547 ? -31.031 24.234 31.281 1 82.44 547 ASN A N 1
ATOM 4477 C CA . ASN A 1 547 ? -29.734 23.906 31.875 1 82.44 547 ASN A CA 1
ATOM 4478 C C . ASN A 1 547 ? -28.641 24.812 31.328 1 82.44 547 ASN A C 1
ATOM 4480 O O . ASN A 1 547 ? -27.453 24.547 31.547 1 82.44 547 ASN A O 1
ATOM 4484 N N . ASN A 1 548 ? -29.141 25.828 30.672 1 89.94 548 ASN A N 1
ATOM 4485 C CA . ASN A 1 548 ? -28.188 26.766 30.078 1 89.94 548 ASN A CA 1
ATOM 4486 C C . ASN A 1 548 ? -28.438 28.203 30.547 1 89.94 548 ASN A C 1
ATOM 4488 O O . ASN A 1 548 ? -29.484 28.484 31.141 1 89.94 548 ASN A O 1
ATOM 4492 N N . LEU A 1 549 ? -27.438 28.984 30.453 1 92 549 LEU A N 1
ATOM 4493 C CA . LEU A 1 549 ? -27.547 30.422 30.625 1 92 549 LEU A CA 1
ATOM 4494 C C . LEU A 1 549 ? -27.672 31.125 29.266 1 92 549 LEU A C 1
ATOM 4496 O O . LEU A 1 549 ? -26.906 30.828 28.344 1 92 549 LEU A O 1
ATOM 4500 N N . GLU A 1 550 ? -28.672 31.828 29.125 1 94.56 550 GLU A N 1
ATOM 4501 C CA . GLU A 1 550 ? -28.844 32.625 27.906 1 94.56 550 GLU A CA 1
ATOM 4502 C C . GLU A 1 550 ? -28.359 34.031 28.109 1 94.56 550 GLU A C 1
ATOM 4504 O O . GLU A 1 550 ? -28.781 34.719 29.047 1 94.56 550 GLU A O 1
ATOM 4509 N N . ILE A 1 551 ? -27.453 34.5 27.25 1 95 551 ILE A N 1
ATOM 4510 C CA . ILE A 1 551 ? -26.938 35.875 27.266 1 95 551 ILE A CA 1
ATOM 4511 C C . ILE A 1 551 ? -27.516 36.656 26.094 1 95 551 ILE A C 1
ATOM 4513 O O . ILE A 1 551 ? -27.406 36.219 24.938 1 95 551 ILE A O 1
ATOM 4517 N N . ILE A 1 552 ? -28.141 37.781 26.406 1 95.94 552 ILE A N 1
ATOM 4518 C CA . ILE A 1 552 ? -28.766 38.594 25.375 1 95.94 552 ILE A CA 1
ATOM 4519 C C . ILE A 1 552 ? -28.203 40.031 25.406 1 95.94 552 ILE A C 1
ATOM 4521 O O . ILE A 1 552 ? -28.156 40.656 26.469 1 95.94 552 ILE A O 1
ATOM 4525 N N . VAL A 1 553 ? -27.703 40.531 24.344 1 95.88 553 VAL A N 1
ATOM 4526 C CA . VAL A 1 553 ? -27.297 41.906 24.172 1 95.88 553 VAL A CA 1
ATOM 4527 C C . VAL A 1 553 ? -28.219 42.594 23.156 1 95.88 553 VAL A C 1
ATOM 4529 O O . VAL A 1 553 ? -28.312 42.156 22.016 1 95.88 553 VAL A O 1
ATOM 4532 N N . SER A 1 554 ? -28.922 43.625 23.641 1 95.5 554 SER A N 1
ATOM 4533 C CA . SER A 1 554 ? -29.875 44.312 22.781 1 95.5 554 SER A CA 1
ATOM 4534 C C . SER A 1 554 ? -29.578 45.812 22.75 1 95.5 554 SER A C 1
ATOM 4536 O O . SER A 1 554 ? -29.203 46.406 23.766 1 95.5 554 SER A O 1
ATOM 4538 N N . ASP A 1 555 ? -29.641 46.375 21.609 1 93.62 555 ASP A N 1
ATOM 4539 C CA . ASP A 1 555 ? -29.469 47.812 21.469 1 93.62 555 ASP A CA 1
ATOM 4540 C C . ASP A 1 555 ? -30.641 48.438 20.719 1 93.62 555 ASP A C 1
ATOM 4542 O O . ASP A 1 555 ? -31.422 47.719 20.078 1 93.62 555 ASP A O 1
ATOM 4546 N N . ASN A 1 556 ? -30.938 49.719 20.875 1 91.94 556 ASN A N 1
ATOM 4547 C CA . ASN A 1 556 ? -31.969 50.438 20.156 1 91.94 556 ASN A CA 1
ATOM 4548 C C . ASN A 1 556 ? -31.375 51.312 19.047 1 91.94 556 ASN A C 1
ATOM 4550 O O . ASN A 1 556 ? -31.812 52.469 18.844 1 91.94 556 ASN A O 1
ATOM 4554 N N . GLY A 1 557 ? -30.312 50.844 18.5 1 88.56 557 GLY A N 1
ATOM 4555 C CA . GLY A 1 557 ? -29.641 51.625 17.469 1 88.56 557 GLY A CA 1
ATOM 4556 C C . GLY A 1 557 ? -30.297 51.531 16.109 1 88.56 557 GLY A C 1
ATOM 4557 O O . GLY A 1 557 ? -31.516 51.312 16.031 1 88.56 557 GLY A O 1
ATOM 4558 N N . LYS A 1 558 ? -29.484 51.812 15.031 1 86.06 558 LYS A N 1
ATOM 4559 C CA . LYS A 1 558 ? -29.969 51.906 13.656 1 86.06 558 LYS A CA 1
ATOM 4560 C C . LYS A 1 558 ? -30.469 50.562 13.148 1 86.06 558 LYS A C 1
ATOM 4562 O O . LYS A 1 558 ? -31.312 50.5 12.258 1 86.06 558 LYS A O 1
ATOM 4567 N N . GLY A 1 559 ? -30 49.5 13.758 1 84.75 559 GLY A N 1
ATOM 4568 C CA . GLY A 1 559 ? -30.359 48.188 13.289 1 84.75 559 GLY A CA 1
ATOM 4569 C C . GLY A 1 559 ? -29.562 47.719 12.078 1 84.75 559 GLY A C 1
ATOM 4570 O O . GLY A 1 559 ? -28.781 48.5 11.516 1 84.75 559 GLY A O 1
ATOM 4571 N N . ILE A 1 560 ? -29.562 46.438 11.852 1 79.12 560 ILE A N 1
ATOM 4572 C CA . ILE A 1 560 ? -28.844 45.844 10.734 1 79.12 560 ILE A CA 1
ATOM 4573 C C . ILE A 1 560 ? -29.828 45.281 9.711 1 79.12 560 ILE A C 1
ATOM 4575 O O . ILE A 1 560 ? -30.828 44.688 10.078 1 79.12 560 ILE A O 1
ATOM 4579 N N . GLY A 1 561 ? -29.578 45.562 8.461 1 77.75 561 GLY A N 1
ATOM 4580 C CA . GLY A 1 561 ? -30.438 45.031 7.41 1 77.75 561 GLY A CA 1
ATOM 4581 C C . GLY A 1 561 ? -30.328 43.531 7.258 1 77.75 561 GLY A C 1
ATOM 4582 O O . GLY A 1 561 ? -29.328 42.938 7.625 1 77.75 561 GLY A O 1
ATOM 4583 N N . LYS A 1 562 ? -31.328 42.875 6.828 1 75.56 562 LYS A N 1
ATOM 4584 C CA . LYS A 1 562 ? -31.438 41.438 6.68 1 75.56 562 LYS A CA 1
ATOM 4585 C C . LYS A 1 562 ? -30.312 40.875 5.793 1 75.56 562 LYS A C 1
ATOM 4587 O O . LYS A 1 562 ? -29.781 39.812 6.059 1 75.56 562 LYS A O 1
ATOM 4592 N N . GLU A 1 563 ? -29.938 41.594 4.855 1 69.56 563 GLU A N 1
ATOM 4593 C CA . GLU A 1 563 ? -28.906 41.125 3.926 1 69.56 563 GLU A CA 1
ATOM 4594 C C . GLU A 1 563 ? -27.547 41.062 4.602 1 69.56 563 GLU A C 1
ATOM 4596 O O . GLU A 1 563 ? -26.797 40.094 4.375 1 69.56 563 GLU A O 1
ATOM 4601 N N . VAL A 1 564 ? -27.25 41.938 5.461 1 72.19 564 VAL A N 1
ATOM 4602 C CA . VAL A 1 564 ? -25.953 42.031 6.129 1 72.19 564 VAL A CA 1
ATOM 4603 C C . VAL A 1 564 ? -25.844 40.906 7.156 1 72.19 564 VAL A C 1
ATOM 4605 O O . VAL A 1 564 ? -24.781 40.281 7.316 1 72.19 564 VAL A O 1
ATOM 4608 N N . ILE A 1 565 ? -26.938 40.594 7.672 1 73.69 565 ILE A N 1
ATOM 4609 C CA . ILE A 1 565 ? -26.953 39.531 8.688 1 73.69 565 ILE A CA 1
ATOM 4610 C C . ILE A 1 565 ? -26.594 38.188 8.055 1 73.69 565 ILE A C 1
ATOM 4612 O O . ILE A 1 565 ? -25.812 37.438 8.617 1 73.69 565 ILE A O 1
ATOM 4616 N N . SER A 1 566 ? -27.125 38 6.957 1 69.56 566 SER A N 1
ATOM 4617 C CA . SER A 1 566 ? -26.859 36.75 6.254 1 69.56 566 SER A CA 1
ATOM 4618 C C . SER A 1 566 ? -25.391 36.625 5.871 1 69.56 566 SER A C 1
ATOM 4620 O O . SER A 1 566 ? -24.797 35.562 5.957 1 69.56 566 SER A O 1
ATOM 4622 N N . GLN A 1 567 ? -24.844 37.719 5.57 1 65.12 567 GLN A N 1
ATOM 4623 C CA . GLN A 1 567 ? -23.438 37.719 5.172 1 65.12 567 GLN A CA 1
ATOM 4624 C C . GLN A 1 567 ? -22.531 37.469 6.371 1 65.12 567 GLN A C 1
ATOM 4626 O O . GLN A 1 567 ? -21.531 36.781 6.262 1 65.12 567 GLN A O 1
ATOM 4631 N N . LEU A 1 568 ? -22.844 38.062 7.434 1 65.56 568 LEU A N 1
ATOM 4632 C CA . LEU A 1 568 ? -22.062 37.969 8.656 1 65.56 568 LEU A CA 1
ATOM 4633 C C . LEU A 1 568 ? -22 36.531 9.148 1 65.56 568 LEU A C 1
ATOM 4635 O O . LEU A 1 568 ? -20.953 36.062 9.641 1 65.56 568 LEU A O 1
ATOM 4639 N N . LEU A 1 569 ? -23.125 35.844 8.93 1 63 569 LEU A N 1
ATOM 4640 C CA . LEU A 1 569 ? -23.219 34.5 9.5 1 63 569 LEU A CA 1
ATOM 4641 C C . LEU A 1 569 ? -22.703 33.438 8.516 1 63 569 LEU A C 1
ATOM 4643 O O . LEU A 1 569 ? -22.219 32.406 8.922 1 63 569 LEU A O 1
ATOM 4647 N N . HIS A 1 570 ? -22.859 33.75 7.215 1 58.22 570 HIS A N 1
ATOM 4648 C CA . HIS A 1 570 ? -22.578 32.688 6.254 1 58.22 570 HIS A CA 1
ATOM 4649 C C . HIS A 1 570 ? -21.281 32.969 5.504 1 58.22 570 HIS A C 1
ATOM 4651 O O . HIS A 1 570 ? -20.703 32.062 4.906 1 58.22 570 HIS A O 1
ATOM 4657 N N . ASN A 1 571 ? -20.875 34.312 5.426 1 52.84 571 ASN A N 1
ATOM 4658 C CA . ASN A 1 571 ? -19.766 34.625 4.531 1 52.84 571 ASN A CA 1
ATOM 4659 C C . ASN A 1 571 ? -18.438 34.656 5.281 1 52.84 571 ASN A C 1
ATOM 4661 O O . ASN A 1 571 ? -18.172 35.562 6.07 1 52.84 571 ASN A O 1
ATOM 4665 N N . ARG A 1 572 ? -17.734 33.562 5.211 1 48.09 572 ARG A N 1
ATOM 4666 C CA . ARG A 1 572 ? -16.453 33.281 5.852 1 48.09 572 ARG A CA 1
ATOM 4667 C C . ARG A 1 572 ? -15.391 34.312 5.422 1 48.09 572 ARG A C 1
ATOM 4669 O O . ARG A 1 572 ? -14.391 34.5 6.113 1 48.09 572 ARG A O 1
ATOM 4676 N N . ASP A 1 573 ? -15.555 34.812 4.199 1 46.47 573 ASP A N 1
ATOM 4677 C CA . ASP A 1 573 ? -14.422 35.5 3.604 1 46.47 573 ASP A CA 1
ATOM 4678 C C . ASP A 1 573 ? -14.531 37.031 3.832 1 46.47 573 ASP A C 1
ATOM 4680 O O . ASP A 1 573 ? -13.664 37.781 3.393 1 46.47 573 ASP A O 1
ATOM 4684 N N . SER A 1 574 ? -15.594 37.5 4.484 1 46.06 574 SER A N 1
ATOM 4685 C CA . SER A 1 574 ? -15.68 38.938 4.531 1 46.06 574 SER A CA 1
ATOM 4686 C C . SER A 1 574 ? -14.836 39.5 5.668 1 46.06 574 SER A C 1
ATOM 4688 O O . SER A 1 574 ? -14.852 39 6.785 1 46.06 574 SER A O 1
ATOM 4690 N N . ILE A 1 575 ? -13.883 40.406 5.297 1 46.69 575 ILE A N 1
ATOM 4691 C CA . ILE A 1 575 ? -12.984 41.156 6.156 1 46.69 575 ILE A CA 1
ATOM 4692 C C . ILE A 1 575 ? -13.789 41.906 7.211 1 46.69 575 ILE A C 1
ATOM 4694 O O . ILE A 1 575 ? -13.312 42.125 8.328 1 46.69 575 ILE A O 1
ATOM 4698 N N . SER A 1 576 ? -15.188 42.25 6.824 1 49.94 576 SER A N 1
ATOM 4699 C CA . SER A 1 576 ? -16.062 43 7.719 1 49.94 576 SER A CA 1
ATOM 4700 C C . SER A 1 576 ? -16.734 42.062 8.734 1 49.94 576 SER A C 1
ATOM 4702 O O . SER A 1 576 ? -17.062 40.938 8.422 1 49.94 576 SER A O 1
ATOM 4704 N N . GLY A 1 577 ? -16.531 42.312 10.016 1 58.12 577 GLY A N 1
ATOM 4705 C CA . GLY A 1 577 ? -17.281 41.625 11.055 1 58.12 577 GLY A CA 1
ATOM 4706 C C . GLY A 1 577 ? -16.484 40.531 11.727 1 58.12 577 GLY A C 1
ATOM 4707 O O . GLY A 1 577 ? -17.062 39.5 12.148 1 58.12 577 GLY A O 1
ATOM 4708 N N . VAL A 1 578 ? -15.227 40.688 11.641 1 60.06 578 VAL A N 1
ATOM 4709 C CA . VAL A 1 578 ? -14.273 39.688 12.164 1 60.06 578 VAL A CA 1
ATOM 4710 C C . VAL A 1 578 ? -14.586 39.406 13.633 1 60.06 578 VAL A C 1
ATOM 4712 O O . VAL A 1 578 ? -14.492 38.25 14.078 1 60.06 578 VAL A O 1
ATOM 4715 N N . GLY A 1 579 ? -15.117 40.5 14.242 1 71.5 579 GLY A N 1
ATOM 4716 C CA . GLY A 1 579 ? -15.391 40.312 15.664 1 71.5 579 GLY A CA 1
ATOM 4717 C C . GLY A 1 579 ? -16.484 39.312 15.938 1 71.5 579 GLY A C 1
ATOM 4718 O O . GLY A 1 579 ? -16.297 38.375 16.719 1 71.5 579 GLY A O 1
ATOM 4719 N N . LEU A 1 580 ? -17.562 39.438 15.211 1 77.19 580 LEU A N 1
ATOM 4720 C CA . LEU A 1 580 ? -18.703 38.594 15.461 1 77.19 580 LEU A CA 1
ATOM 4721 C C . LEU A 1 580 ? -18.438 37.156 14.953 1 77.19 580 LEU A C 1
ATOM 4723 O O . LEU A 1 580 ? -18.906 36.188 15.547 1 77.19 580 LEU A O 1
ATOM 4727 N N . LYS A 1 581 ? -17.688 37.156 13.922 1 73.44 581 LYS A N 1
ATOM 4728 C CA . LYS A 1 581 ? -17.312 35.844 13.391 1 73.44 581 LYS A CA 1
ATOM 4729 C C . LYS A 1 581 ? -16.469 35.062 14.398 1 73.44 581 LYS A C 1
ATOM 4731 O O . LYS A 1 581 ? -16.641 33.844 14.555 1 73.44 581 LYS A O 1
ATOM 4736 N N . ASN A 1 582 ? -15.617 35.781 14.977 1 72.56 582 ASN A N 1
ATOM 4737 C CA . ASN A 1 582 ? -14.781 35.156 16 1 72.56 582 ASN A CA 1
ATOM 4738 C C . ASN A 1 582 ? -15.602 34.656 17.172 1 72.56 582 ASN A C 1
ATOM 4740 O O . ASN A 1 582 ? -15.312 33.594 17.734 1 72.56 582 ASN A O 1
ATOM 4744 N N . VAL A 1 583 ? -16.578 35.469 17.484 1 82.19 583 VAL A N 1
ATOM 4745 C CA . VAL A 1 583 ? -17.438 35.094 18.609 1 82.19 583 VAL A CA 1
ATOM 4746 C C . VAL A 1 583 ? -18.219 33.844 18.234 1 82.19 583 VAL A C 1
ATOM 4748 O O . VAL A 1 583 ? -18.312 32.906 19.047 1 82.19 583 VAL A O 1
ATOM 4751 N N . SER A 1 584 ? -18.719 33.844 17.047 1 81 584 SER A N 1
ATOM 4752 C CA . SER A 1 584 ? -19.484 32.688 16.578 1 81 584 SER A CA 1
ATOM 4753 C C . SER A 1 584 ? -18.609 31.422 16.547 1 81 584 SER A C 1
ATOM 4755 O O . SER A 1 584 ? -19.047 30.344 16.969 1 81 584 SER A O 1
ATOM 4757 N N . PHE A 1 585 ? -17.5 31.625 16.062 1 73.62 585 PHE A N 1
ATOM 4758 C CA . PHE A 1 585 ? -16.578 30.5 15.953 1 73.62 585 PHE A CA 1
ATOM 4759 C C . PHE A 1 585 ? -16.25 29.938 17.328 1 73.62 585 PHE A C 1
ATOM 4761 O O . PHE A 1 585 ? -16.25 28.719 17.531 1 73.62 585 PHE A O 1
ATOM 4768 N N . ARG A 1 586 ? -15.984 30.719 18.25 1 74.62 586 ARG A N 1
ATOM 4769 C CA . ARG A 1 586 ? -15.602 30.312 19.594 1 74.62 586 ARG A CA 1
ATOM 4770 C C . ARG A 1 586 ? -16.766 29.656 20.328 1 74.62 586 ARG A C 1
ATOM 4772 O O . ARG A 1 586 ? -16.578 28.688 21.078 1 74.62 586 ARG A O 1
ATOM 4779 N N . LEU A 1 587 ? -17.891 30.234 20.094 1 82.06 587 LEU A N 1
ATOM 4780 C CA . LEU A 1 587 ? -19.094 29.672 20.703 1 82.06 587 LEU A CA 1
ATOM 4781 C C . LEU A 1 587 ? -19.344 28.25 20.188 1 82.06 587 LEU A C 1
ATOM 4783 O O . LEU A 1 587 ? -19.688 27.359 20.953 1 82.06 587 LEU A O 1
ATOM 4787 N N . MET A 1 588 ? -19.109 28.109 18.969 1 76.94 588 MET A N 1
ATOM 4788 C CA . MET A 1 588 ? -19.297 26.797 18.359 1 76.94 588 MET A CA 1
ATOM 4789 C C . MET A 1 588 ? -18.25 25.812 18.859 1 76.94 588 MET A C 1
ATOM 4791 O O . MET A 1 588 ? -18.562 24.656 19.172 1 76.94 588 MET A O 1
ATOM 4795 N N . LYS A 1 589 ? -17.078 26.297 18.906 1 69.88 589 LYS A N 1
ATOM 4796 C CA . LYS A 1 589 ? -15.961 25.453 19.297 1 69.88 589 LYS A CA 1
ATOM 4797 C C . LYS A 1 589 ? -16.062 25.047 20.766 1 69.88 589 LYS A C 1
ATOM 4799 O O . LYS A 1 589 ? -15.828 23.891 21.125 1 69.88 589 LYS A O 1
ATOM 4804 N N . CYS A 1 590 ? -16.484 25.906 21.609 1 71.12 590 CYS A N 1
ATOM 4805 C CA . CYS A 1 590 ? -16.453 25.688 23.047 1 71.12 590 CYS A CA 1
ATOM 4806 C C . CYS A 1 590 ? -17.75 25.047 23.531 1 71.12 590 CYS A C 1
ATOM 4808 O O . CYS A 1 590 ? -17.734 24.219 24.453 1 71.12 590 CYS A O 1
ATOM 4810 N N . TYR A 1 591 ? -18.812 25.5 22.875 1 76.25 591 TYR A N 1
ATOM 4811 C CA . TYR A 1 591 ? -20.094 25.141 23.469 1 76.25 591 TYR A CA 1
ATOM 4812 C C . TYR A 1 591 ? -21.031 24.531 22.422 1 76.25 591 TYR A C 1
ATOM 4814 O O . TYR A 1 591 ? -22.141 24.109 22.75 1 76.25 591 TYR A O 1
ATOM 4822 N N . GLN A 1 592 ? -20.547 24.391 21.156 1 73.44 592 GLN A N 1
ATOM 4823 C CA . GLN A 1 592 ? -21.438 24 20.062 1 73.44 592 GLN A CA 1
ATOM 4824 C C . GLN A 1 592 ? -22.703 24.844 20.031 1 73.44 592 GLN A C 1
ATOM 4826 O O . GLN A 1 592 ? -23.797 24.328 19.828 1 73.44 592 GLN A O 1
ATOM 4831 N N . SER A 1 593 ? -22.547 26.094 20.484 1 78.25 593 SER A N 1
ATOM 4832 C CA . SER A 1 593 ? -23.641 27.062 20.516 1 78.25 593 SER A CA 1
ATOM 4833 C C . SER A 1 593 ? -23.562 28.016 19.312 1 78.25 593 SER A C 1
ATOM 4835 O O . SER A 1 593 ? -22.5 28.188 18.719 1 78.25 593 SER A O 1
ATOM 4837 N N . LYS A 1 594 ? -24.703 28.453 18.922 1 82.81 594 LYS A N 1
ATOM 4838 C CA . LYS A 1 594 ? -24.766 29.359 17.766 1 82.81 594 LYS A CA 1
ATOM 4839 C C . LYS A 1 594 ? -25.188 30.766 18.203 1 82.81 594 LYS A C 1
ATOM 4841 O O . LYS A 1 594 ? -25.984 30.922 19.125 1 82.81 594 LYS A O 1
ATOM 4846 N N . LEU A 1 595 ? -24.609 31.734 17.516 1 87.19 595 LEU A N 1
ATOM 4847 C CA . LEU A 1 595 ? -24.984 33.125 17.703 1 87.19 595 LEU A CA 1
ATOM 4848 C C . LEU A 1 595 ? -26.281 33.469 16.984 1 87.19 595 LEU A C 1
ATOM 4850 O O . LEU A 1 595 ? -26.469 33.094 15.812 1 87.19 595 LEU A O 1
ATOM 4854 N N . LYS A 1 596 ? -27.344 33.906 17.672 1 88.75 596 LYS A N 1
ATOM 4855 C CA . LYS A 1 596 ? -28.609 34.312 17.094 1 88.75 596 LYS A CA 1
ATOM 4856 C C . LYS A 1 596 ? -28.703 35.844 17 1 88.75 596 LYS A C 1
ATOM 4858 O O . LYS A 1 596 ? -28.484 36.562 17.984 1 88.75 596 LYS A O 1
ATOM 4863 N N . ILE A 1 597 ? -28.953 36.375 15.82 1 89.81 597 ILE A N 1
ATOM 4864 C CA . ILE A 1 597 ? -29.047 37.812 15.594 1 89.81 597 ILE A CA 1
ATOM 4865 C C . ILE A 1 597 ? -30.453 38.156 15.133 1 89.81 597 ILE A C 1
ATOM 4867 O O . ILE A 1 597 ? -30.953 37.594 14.156 1 89.81 597 ILE A O 1
ATOM 4871 N N . VAL A 1 598 ? -31.156 38.906 15.883 1 88.88 598 VAL A N 1
ATOM 4872 C CA . VAL A 1 598 ? -32.438 39.469 15.508 1 88.88 598 VAL A CA 1
ATOM 4873 C C . VAL A 1 598 ? -32.375 40.969 15.398 1 88.88 598 VAL A C 1
ATOM 4875 O O . VAL A 1 598 ? -31.969 41.656 16.344 1 88.88 598 VAL A O 1
ATOM 4878 N N . SER A 1 599 ? -32.5 41.5 14.203 1 87.94 599 SER A N 1
ATOM 4879 C CA . SER A 1 599 ? -32.375 42.938 14.023 1 87.94 599 SER A CA 1
ATOM 4880 C C . SER A 1 599 ? -33.469 43.469 13.117 1 87.94 599 SER A C 1
ATOM 4882 O O . SER A 1 599 ? -33.969 42.75 12.242 1 87.94 599 SER A O 1
ATOM 4884 N N . LYS A 1 600 ? -34.031 44.594 13.422 1 82.88 600 LYS A N 1
ATOM 4885 C CA . LYS A 1 600 ? -34.969 45.344 12.586 1 82.88 600 LYS A CA 1
ATOM 4886 C C . LYS A 1 600 ? -34.469 46.781 12.375 1 82.88 600 LYS A C 1
ATOM 4888 O O . LYS A 1 600 ? -33.969 47.406 13.312 1 82.88 600 LYS A O 1
ATOM 4893 N N . LEU A 1 601 ? -34.531 47.188 11.195 1 82.62 601 LEU A N 1
ATOM 4894 C CA . LEU A 1 601 ? -34.094 48.531 10.875 1 82.62 601 LEU A CA 1
ATOM 4895 C C . LEU A 1 601 ? -34.844 49.594 11.703 1 82.62 601 LEU A C 1
ATOM 4897 O O . LEU A 1 601 ? -36.062 49.5 11.852 1 82.62 601 LEU A O 1
ATOM 4901 N N . SER A 1 602 ? -34.219 50.469 12.234 1 80.38 602 SER A N 1
ATOM 4902 C CA . SER A 1 602 ? -34.688 51.625 13.008 1 80.38 602 SER A CA 1
ATOM 4903 C C . SER A 1 602 ? -35.188 51.188 14.383 1 80.38 602 SER A C 1
ATOM 4905 O O . SER A 1 602 ? -35.625 52.031 15.18 1 80.38 602 SER A O 1
ATOM 4907 N N . TYR A 1 603 ? -35.156 49.938 14.703 1 83.94 603 TYR A N 1
ATOM 4908 C CA . TYR A 1 603 ? -35.625 49.469 16 1 83.94 603 TYR A CA 1
ATOM 4909 C C . TYR A 1 603 ? -34.469 48.938 16.844 1 83.94 603 TYR A C 1
ATOM 4911 O O . TYR A 1 603 ? -34.562 48.875 18.062 1 83.94 603 TYR A O 1
ATOM 4919 N N . GLY A 1 604 ? -33.469 48.531 16.203 1 90.25 604 GLY A N 1
ATOM 4920 C CA . GLY A 1 604 ? -32.312 48.062 16.938 1 90.25 604 GLY A CA 1
ATOM 4921 C C . GLY A 1 604 ? -31.938 46.625 16.641 1 90.25 604 GLY A C 1
ATOM 4922 O O . GLY A 1 604 ? -32.406 46.062 15.641 1 90.25 604 GLY A O 1
ATOM 4923 N N . THR A 1 605 ? -30.969 46.094 17.312 1 92.19 605 THR A N 1
ATOM 4924 C CA . THR A 1 605 ? -30.438 44.75 17.094 1 92.19 605 THR A CA 1
ATOM 4925 C C . THR A 1 605 ? -30.328 44 18.406 1 92.19 605 THR A C 1
ATOM 4927 O O . THR A 1 605 ? -30 44.562 19.438 1 92.19 605 THR A O 1
ATOM 4930 N N . SER A 1 606 ? -30.719 42.688 18.375 1 93.88 606 SER A N 1
ATOM 4931 C CA . SER A 1 606 ? -30.562 41.812 19.516 1 93.88 606 SER A CA 1
ATOM 4932 C C . SER A 1 606 ? -29.734 40.594 19.156 1 93.88 606 SER A C 1
ATOM 4934 O O . SER A 1 606 ? -30.047 39.875 18.188 1 93.88 606 SER A O 1
ATOM 4936 N N . ILE A 1 607 ? -28.656 40.406 19.844 1 93.56 607 ILE A N 1
ATOM 4937 C CA . ILE A 1 607 ? -27.781 39.25 19.641 1 93.56 607 ILE A CA 1
ATOM 4938 C C . ILE A 1 607 ? -27.812 38.375 20.891 1 93.56 607 ILE A C 1
ATOM 4940 O O . ILE A 1 607 ? -27.672 38.844 22.016 1 93.56 607 ILE A O 1
ATOM 4944 N N . SER A 1 608 ? -28.031 37.094 20.75 1 94.25 608 SER A N 1
ATOM 4945 C CA . SER A 1 608 ? -28.125 36.188 21.891 1 94.25 608 SER A CA 1
ATOM 4946 C C . SER A 1 608 ? -27.359 34.906 21.641 1 94.25 608 SER A C 1
ATOM 4948 O O . SER A 1 608 ? -27.156 34.5 20.5 1 94.25 608 SER A O 1
ATOM 4950 N N . PHE A 1 609 ? -26.875 34.312 22.656 1 93.06 609 PHE A N 1
ATOM 4951 C CA . PHE A 1 609 ? -26.25 33 22.625 1 93.06 609 PHE A CA 1
ATOM 4952 C C . PHE A 1 609 ? -26.391 32.281 23.953 1 93.06 609 PHE A C 1
ATOM 4954 O O . PHE A 1 609 ? -26.75 32.906 24.969 1 93.06 609 PHE A O 1
ATOM 4961 N N . GLU A 1 610 ? -26.219 30.984 23.984 1 92 610 GLU A N 1
ATOM 4962 C CA . GLU A 1 610 ? -26.391 30.172 25.188 1 92 610 GLU A CA 1
ATOM 4963 C C . GLU A 1 610 ? -25.078 29.5 25.594 1 92 610 GLU A C 1
ATOM 4965 O O . GLU A 1 610 ? -24.297 29.094 24.75 1 92 610 GLU A O 1
ATOM 4970 N N . ILE A 1 611 ? -24.797 29.453 26.891 1 88.62 611 ILE A N 1
ATOM 4971 C CA . ILE A 1 611 ? -23.656 28.734 27.438 1 88.62 611 ILE A CA 1
ATOM 4972 C C . ILE A 1 611 ? -24.109 27.812 28.562 1 88.62 611 ILE A C 1
ATOM 4974 O O . ILE A 1 611 ? -25.125 28.078 29.219 1 88.62 611 ILE A O 1
ATOM 4978 N N . PRO A 1 612 ? -23.453 26.688 28.797 1 85.19 612 PRO A N 1
ATOM 4979 C CA . PRO A 1 612 ? -23.844 25.797 29.891 1 85.19 612 PRO A CA 1
ATOM 4980 C C . PRO A 1 612 ? -23.656 26.438 31.266 1 85.19 612 PRO A C 1
ATOM 4982 O O . PRO A 1 612 ? -22.703 27.172 31.484 1 85.19 612 PRO A O 1
ATOM 4985 N N . GLU A 1 613 ? -24.656 26.344 32.188 1 75.31 613 GLU A N 1
ATOM 4986 C CA . GLU A 1 613 ? -24.609 26.922 33.531 1 75.31 613 GLU A CA 1
ATOM 4987 C C . GLU A 1 613 ? -23.438 26.344 34.344 1 75.31 613 GLU A C 1
ATOM 4989 O O . GLU A 1 613 ? -22.75 27.078 35.062 1 75.31 613 GLU A O 1
ATOM 4994 N N . ASN A 1 614 ? -23.297 24.922 34.594 1 60.16 614 ASN A N 1
ATOM 4995 C CA . ASN A 1 614 ? -22.359 24.328 35.562 1 60.16 614 ASN A CA 1
ATOM 4996 C C . ASN A 1 614 ? -21.031 23.984 34.875 1 60.16 614 ASN A C 1
ATOM 4998 O O . ASN A 1 614 ? -20.156 23.375 35.5 1 60.16 614 ASN A O 1
ATOM 5002 N N . LYS A 1 615 ? -20.922 23.438 33.719 1 48.34 615 LYS A N 1
ATOM 5003 C CA . LYS A 1 615 ? -19.906 22.453 33.344 1 48.34 615 LYS A CA 1
ATOM 5004 C C . LYS A 1 615 ? -18.562 23.125 33.062 1 48.34 615 LYS A C 1
ATOM 5006 O O . LYS A 1 615 ? -18.359 23.75 32.031 1 48.34 615 LYS A O 1
ATOM 5011 N N . TYR A 1 616 ? -17.938 23.641 34.031 1 46.44 616 TYR A N 1
ATOM 5012 C CA . TYR A 1 616 ? -16.531 23.75 33.688 1 46.44 616 TYR A CA 1
ATOM 5013 C C . TYR A 1 616 ? -15.984 22.391 33.219 1 46.44 616 TYR A C 1
ATOM 5015 O O . TYR A 1 616 ? -15.734 21.516 34.031 1 46.44 616 TYR A O 1
ATOM 5023 N N . LYS A 1 617 ? -16.297 21.438 32.656 1 37.44 617 LYS A N 1
ATOM 5024 C CA . LYS A 1 617 ? -15.141 20.562 32.5 1 37.44 617 LYS A CA 1
ATOM 5025 C C . LYS A 1 617 ? -14.008 21.297 31.781 1 37.44 617 LYS A C 1
ATOM 5027 O O . LYS A 1 617 ? -14.148 21.719 30.641 1 37.44 617 LYS A O 1
ATOM 5032 N N . ILE A 1 618 ? -13.203 22.062 32.531 1 36.69 618 ILE A N 1
ATOM 5033 C CA . ILE A 1 618 ? -11.844 22.344 32.094 1 36.69 618 ILE A CA 1
ATOM 5034 C C . ILE A 1 618 ? -11.281 21.141 31.344 1 36.69 618 ILE A C 1
ATOM 5036 O O . ILE A 1 618 ? -11.164 20.047 31.906 1 36.69 618 ILE A O 1
ATOM 5040 N N . GLY A 1 619 ? -11.688 20.828 30.312 1 32.34 619 GLY A N 1
ATOM 5041 C CA . GLY A 1 619 ? -10.93 19.75 29.703 1 32.34 619 GLY A CA 1
ATOM 5042 C C . GLY A 1 619 ? -9.438 19.828 29.984 1 32.34 619 GLY A C 1
ATOM 5043 O O . GLY A 1 619 ? -8.695 20.5 29.266 1 32.34 619 GLY A O 1
ATOM 5044 N N . GLY A 1 620 ? -8.992 20.062 31.266 1 27.28 620 GLY A N 1
ATOM 5045 C CA . GLY A 1 620 ? -7.645 19.688 31.672 1 27.28 620 GLY A CA 1
ATOM 5046 C C . GLY A 1 620 ? -7.219 18.328 31.156 1 27.28 620 GLY A C 1
ATOM 5047 O O . GLY A 1 620 ? -6.031 18 31.172 1 27.28 620 GLY A O 1
ATOM 5048 N N . GLU A 1 621 ? -7.898 17.156 31.188 1 25.02 621 GLU A N 1
ATOM 5049 C CA . GLU A 1 621 ? -7.07 15.977 30.922 1 25.02 621 GLU A CA 1
ATOM 5050 C C . GLU A 1 621 ? -6.637 15.914 29.469 1 25.02 621 GLU A C 1
ATOM 5052 O O . GLU A 1 621 ? -7.422 16.219 28.562 1 25.02 621 GLU A O 1
ATOM 5057 N N . MET B 1 1 ? -20.656 25.047 -13.266 1 39.66 1 MET B N 1
ATOM 5058 C CA . MET B 1 1 ? -20 23.906 -12.633 1 39.66 1 MET B CA 1
ATOM 5059 C C . MET B 1 1 ? -18.516 24.219 -12.398 1 39.66 1 MET B C 1
ATOM 5061 O O . MET B 1 1 ? -17.781 24.516 -13.336 1 39.66 1 MET B O 1
ATOM 5065 N N . HIS B 1 2 ? -18.141 24.609 -11.258 1 52.22 2 HIS B N 1
ATOM 5066 C CA . HIS B 1 2 ? -16.797 25.109 -10.945 1 52.22 2 HIS B CA 1
ATOM 5067 C C . HIS B 1 2 ? -15.742 24.047 -11.234 1 52.22 2 HIS B C 1
ATOM 5069 O O . HIS B 1 2 ? -16.047 22.844 -11.258 1 52.22 2 HIS B O 1
ATOM 5075 N N . ASN B 1 3 ? -14.602 24.562 -11.734 1 52.88 3 ASN B N 1
ATOM 5076 C CA . ASN B 1 3 ? -13.422 23.812 -12.172 1 52.88 3 ASN B CA 1
ATOM 5077 C C . ASN B 1 3 ? -13.141 22.641 -11.242 1 52.88 3 ASN B C 1
ATOM 5079 O O . ASN B 1 3 ? -12.742 21.562 -11.703 1 52.88 3 ASN B O 1
ATOM 5083 N N . LYS B 1 4 ? -13.5 22.844 -10.062 1 61.34 4 LYS B N 1
ATOM 5084 C CA . LYS B 1 4 ? -13.281 21.781 -9.078 1 61.34 4 LYS B CA 1
ATOM 5085 C C . LYS B 1 4 ? -14.258 20.625 -9.273 1 61.34 4 LYS B C 1
ATOM 5087 O O . LYS B 1 4 ? -13.898 19.469 -9.109 1 61.34 4 LYS B O 1
ATOM 5092 N N . ASP B 1 5 ? -15.414 20.875 -9.734 1 60.97 5 ASP B N 1
ATOM 5093 C CA . ASP B 1 5 ? -16.422 19.844 -9.938 1 60.97 5 ASP B CA 1
ATOM 5094 C C . ASP B 1 5 ? -16.094 19 -11.172 1 60.97 5 ASP B C 1
ATOM 5096 O O . ASP B 1 5 ? -16.281 17.781 -11.172 1 60.97 5 ASP B O 1
ATOM 5100 N N . ILE B 1 6 ? -15.508 19.641 -12.109 1 56.97 6 ILE B N 1
ATOM 5101 C CA . ILE B 1 6 ? -15.109 18.953 -13.328 1 56.97 6 ILE B CA 1
ATOM 5102 C C . ILE B 1 6 ? -13.969 17.984 -13.016 1 56.97 6 ILE B C 1
ATOM 5104 O O . ILE B 1 6 ? -13.961 16.844 -13.508 1 56.97 6 ILE B O 1
ATOM 5108 N N . ALA B 1 7 ? -13.164 18.422 -12.211 1 60.56 7 ALA B N 1
ATOM 5109 C CA . ALA B 1 7 ? -12.016 17.578 -11.867 1 60.56 7 ALA B CA 1
ATOM 5110 C C . ALA B 1 7 ? -12.469 16.328 -11.117 1 60.56 7 ALA B C 1
ATOM 5112 O O . ALA B 1 7 ? -11.938 15.242 -11.359 1 60.56 7 ALA B O 1
ATOM 5113 N N . LYS B 1 8 ? -13.508 16.578 -10.445 1 65.19 8 LYS B N 1
ATOM 5114 C CA . LYS B 1 8 ? -14.078 15.438 -9.742 1 65.19 8 LYS B CA 1
ATOM 5115 C C . LYS B 1 8 ? -14.68 14.43 -10.711 1 65.19 8 LYS B C 1
ATOM 5117 O O . LYS B 1 8 ? -14.5 13.227 -10.562 1 65.19 8 LYS B O 1
ATOM 5122 N N . ILE B 1 9 ? -15.266 14.922 -11.625 1 60.25 9 ILE B N 1
ATOM 5123 C CA . ILE B 1 9 ? -15.93 14.078 -12.609 1 60.25 9 ILE B CA 1
ATOM 5124 C C . ILE B 1 9 ? -14.891 13.344 -13.445 1 60.25 9 ILE B C 1
ATOM 5126 O O . ILE B 1 9 ? -15.023 12.141 -13.695 1 60.25 9 ILE B O 1
ATOM 5130 N N . ILE B 1 10 ? -13.883 13.977 -13.688 1 57.5 10 ILE B N 1
ATOM 5131 C CA . ILE B 1 10 ? -12.836 13.367 -14.5 1 57.5 10 ILE B CA 1
ATOM 5132 C C . ILE B 1 10 ? -12.156 12.25 -13.719 1 57.5 10 ILE B C 1
ATOM 5134 O O . ILE B 1 10 ? -11.906 11.164 -14.258 1 57.5 10 ILE B O 1
ATOM 5138 N N . LEU B 1 11 ? -12.07 12.547 -12.516 1 63.25 11 LEU B N 1
ATOM 5139 C CA . LEU B 1 11 ? -11.445 11.523 -11.688 1 63.25 11 LEU B CA 1
ATOM 5140 C C . LEU B 1 11 ? -12.336 10.289 -11.594 1 63.25 11 LEU B C 1
ATOM 5142 O O . LEU B 1 11 ? -11.852 9.156 -11.695 1 63.25 11 LEU B O 1
ATOM 5146 N N . ALA B 1 12 ? -13.578 10.625 -11.492 1 62.53 12 ALA B N 1
ATOM 5147 C CA . ALA B 1 12 ? -14.531 9.516 -11.438 1 62.53 12 ALA B CA 1
ATOM 5148 C C . ALA B 1 12 ? -14.523 8.719 -12.734 1 62.53 12 ALA B C 1
ATOM 5150 O O . ALA B 1 12 ? -14.555 7.488 -12.719 1 62.53 12 ALA B O 1
ATOM 5151 N N . ILE B 1 13 ? -14.375 9.32 -13.734 1 58.38 13 ILE B N 1
ATOM 5152 C CA . ILE B 1 13 ? -14.375 8.688 -15.047 1 58.38 13 ILE B CA 1
ATOM 5153 C C . ILE B 1 13 ? -13.109 7.852 -15.219 1 58.38 13 ILE B C 1
ATOM 5155 O O . ILE B 1 13 ? -13.164 6.711 -15.68 1 58.38 13 ILE B O 1
ATOM 5159 N N . ILE B 1 14 ? -12.094 8.406 -14.758 1 57.62 14 ILE B N 1
ATOM 5160 C CA . ILE B 1 14 ? -10.82 7.719 -14.922 1 57.62 14 ILE B CA 1
ATOM 5161 C C . ILE B 1 14 ? -10.797 6.461 -14.047 1 57.62 14 ILE B C 1
ATOM 5163 O O . ILE B 1 14 ? -10.414 5.387 -14.508 1 57.62 14 ILE B O 1
ATOM 5167 N N . LEU B 1 15 ? -11.406 6.688 -12.945 1 61.66 15 LEU B N 1
ATOM 5168 C CA . LEU B 1 15 ? -11.383 5.539 -12.047 1 61.66 15 LEU B CA 1
ATOM 5169 C C . LEU B 1 15 ? -12.305 4.434 -12.547 1 61.66 15 LEU B C 1
ATOM 5171 O O . LEU B 1 15 ? -11.953 3.254 -12.508 1 61.66 15 LEU B O 1
ATOM 5175 N N . THR B 1 16 ? -13.406 4.871 -13.086 1 60.12 16 THR B N 1
ATOM 5176 C CA . THR B 1 16 ? -14.352 3.9 -13.633 1 60.12 16 THR B CA 1
ATOM 5177 C C . THR B 1 16 ? -13.789 3.236 -14.883 1 60.12 16 THR B C 1
ATOM 5179 O O . THR B 1 16 ? -13.945 2.029 -15.078 1 60.12 16 THR B O 1
ATOM 5182 N N . ALA B 1 17 ? -13.07 3.971 -15.602 1 57.62 17 ALA B N 1
ATOM 5183 C CA . ALA B 1 17 ? -12.461 3.42 -16.812 1 57.62 17 ALA B CA 1
ATOM 5184 C C . ALA B 1 17 ? -11.375 2.4 -16.453 1 57.62 17 ALA B C 1
ATOM 5186 O O . ALA B 1 17 ? -11.312 1.324 -17.047 1 57.62 17 ALA B O 1
ATOM 5187 N N . ILE B 1 18 ? -10.625 2.746 -15.5 1 58.41 18 ILE B N 1
ATOM 5188 C CA . ILE B 1 18 ? -9.555 1.843 -15.078 1 58.41 18 ILE B CA 1
ATOM 5189 C C . ILE B 1 18 ? -10.164 0.548 -14.539 1 58.41 18 ILE B C 1
ATOM 5191 O O . ILE B 1 18 ? -9.672 -0.544 -14.828 1 58.41 18 ILE B O 1
ATOM 5195 N N . PHE B 1 19 ? -11.289 0.834 -13.93 1 61.41 19 PHE B N 1
ATOM 5196 C CA . PHE B 1 19 ? -11.992 -0.312 -13.367 1 61.41 19 PHE B CA 1
ATOM 5197 C C . PHE B 1 19 ? -12.531 -1.208 -14.477 1 61.41 19 PHE B C 1
ATOM 5199 O O . PHE B 1 19 ? -12.383 -2.43 -14.43 1 61.41 19 PHE B O 1
ATOM 5206 N N . LEU B 1 20 ? -12.977 -0.644 -15.547 1 58.47 20 LEU B N 1
ATOM 5207 C CA . LEU B 1 20 ? -13.555 -1.407 -16.641 1 58.47 20 LEU B CA 1
ATOM 5208 C C . LEU B 1 20 ? -12.461 -2.08 -17.469 1 58.47 20 LEU B C 1
ATOM 5210 O O . LEU B 1 20 ? -12.617 -3.221 -17.906 1 58.47 20 LEU B O 1
ATOM 5214 N N . ILE B 1 21 ? -11.367 -1.396 -17.641 1 56.84 21 ILE B N 1
ATOM 5215 C CA . ILE B 1 21 ? -10.234 -1.974 -18.344 1 56.84 21 ILE B CA 1
ATOM 5216 C C . ILE B 1 21 ? -9.695 -3.174 -17.578 1 56.84 21 ILE B C 1
ATOM 5218 O O . ILE B 1 21 ? -9.383 -4.211 -18.172 1 56.84 21 ILE B O 1
ATOM 5222 N N . TYR B 1 22 ? -9.68 -2.928 -16.359 1 58.06 22 TYR B N 1
ATOM 5223 C CA . TYR B 1 22 ? -9.195 -4.016 -15.516 1 58.06 22 TYR B CA 1
ATOM 5224 C C . TYR B 1 22 ? -10.094 -5.242 -15.633 1 58.06 22 TYR B C 1
ATOM 5226 O O . TYR B 1 22 ? -9.609 -6.371 -15.734 1 58.06 22 TYR B O 1
ATOM 5234 N N . LEU B 1 23 ? -11.375 -4.969 -15.664 1 58.16 23 LEU B N 1
ATOM 5235 C CA . LEU B 1 23 ? -12.32 -6.074 -15.797 1 58.16 23 LEU B CA 1
ATOM 5236 C C . LEU B 1 23 ? -12.141 -6.777 -17.141 1 58.16 23 LEU B C 1
ATOM 5238 O O . LEU B 1 23 ? -12.258 -8 -17.219 1 58.16 23 LEU B O 1
ATOM 5242 N N . ARG B 1 24 ? -11.742 -5.969 -18.078 1 56.5 24 ARG B N 1
ATOM 5243 C CA . ARG B 1 24 ? -11.547 -6.555 -19.406 1 56.5 24 ARG B CA 1
ATOM 5244 C C . ARG B 1 24 ? -10.234 -7.34 -19.469 1 56.5 24 ARG B C 1
ATOM 5246 O O . ARG B 1 24 ? -10.18 -8.414 -20.062 1 56.5 24 ARG B O 1
ATOM 5253 N N . LEU B 1 25 ? -9.18 -6.793 -19 1 53.41 25 LEU B N 1
ATOM 5254 C CA . LEU B 1 25 ? -7.852 -7.395 -19.125 1 53.41 25 LEU B CA 1
ATOM 5255 C C . LEU B 1 25 ? -7.766 -8.68 -18.312 1 53.41 25 LEU B C 1
ATOM 5257 O O . LEU B 1 25 ? -7.07 -9.625 -18.703 1 53.41 25 LEU B O 1
ATOM 5261 N N . PHE B 1 26 ? -8.297 -8.68 -17.188 1 52.66 26 PHE B N 1
ATOM 5262 C CA . PHE B 1 26 ? -8.031 -9.82 -16.328 1 52.66 26 PHE B CA 1
ATOM 5263 C C . PHE B 1 26 ? -9.094 -10.891 -16.5 1 52.66 26 PHE B C 1
ATOM 5265 O O . PHE B 1 26 ? -8.953 -12.008 -15.984 1 52.66 26 PHE B O 1
ATOM 5272 N N . ASN B 1 27 ? -10.164 -10.586 -17.031 1 54.91 27 ASN B N 1
ATOM 5273 C CA . ASN B 1 27 ? -11.148 -11.648 -16.875 1 54.91 27 ASN B CA 1
ATOM 5274 C C . ASN B 1 27 ? -11.211 -12.539 -18.109 1 54.91 27 ASN B C 1
ATOM 5276 O O . ASN B 1 27 ? -11.375 -13.758 -18 1 54.91 27 ASN B O 1
ATOM 5280 N N . GLY B 1 28 ? -11.711 -12.211 -19.266 1 55.31 28 GLY B N 1
ATOM 5281 C CA . GLY B 1 28 ? -12.492 -13.133 -20.062 1 55.31 28 GLY B CA 1
ATOM 5282 C C . GLY B 1 28 ? -11.656 -13.953 -21.031 1 55.31 28 GLY B C 1
ATOM 5283 O O . GLY B 1 28 ? -10.805 -13.406 -21.734 1 55.31 28 GLY B O 1
ATOM 5284 N N . ILE B 1 29 ? -11.203 -15.266 -20.609 1 62 29 ILE B N 1
ATOM 5285 C CA . ILE B 1 29 ? -10.68 -16.188 -21.609 1 62 29 ILE B CA 1
ATOM 5286 C C . ILE B 1 29 ? -11.82 -16.703 -22.484 1 62 29 ILE B C 1
ATOM 5288 O O . ILE B 1 29 ? -12.836 -17.172 -21.969 1 62 29 ILE B O 1
ATOM 5292 N N . SER B 1 30 ? -11.633 -16.375 -23.688 1 60.66 30 SER B N 1
ATOM 5293 C CA . SER B 1 30 ? -12.656 -16.844 -24.609 1 60.66 30 SER B CA 1
ATOM 5294 C C . SER B 1 30 ? -12.602 -18.359 -24.781 1 60.66 30 SER B C 1
ATOM 5296 O O . SER B 1 30 ? -11.516 -18.938 -24.844 1 60.66 30 SER B O 1
ATOM 5298 N N . TYR B 1 31 ? -13.609 -19.016 -24.344 1 63.5 31 TYR B N 1
ATOM 5299 C CA . TYR B 1 31 ? -13.719 -20.438 -24.625 1 63.5 31 TYR B CA 1
ATOM 5300 C C . TYR B 1 31 ? -14.852 -20.719 -25.594 1 63.5 31 TYR B C 1
ATOM 5302 O O . TYR B 1 31 ? -15.742 -19.891 -25.781 1 63.5 31 TYR B O 1
ATOM 5310 N N . GLU B 1 32 ? -14.562 -21.734 -26.438 1 65.5 32 GLU B N 1
ATOM 5311 C CA . GLU B 1 32 ? -15.586 -22.125 -27.406 1 65.5 32 GLU B CA 1
ATOM 5312 C C . GLU B 1 32 ? -16.844 -22.625 -26.703 1 65.5 32 GLU B C 1
ATOM 5314 O O . GLU B 1 32 ? -16.844 -23.703 -26.109 1 65.5 32 GLU B O 1
ATOM 5319 N N . LYS B 1 33 ? -17.953 -21.812 -26.75 1 66.69 33 LYS B N 1
ATOM 5320 C CA . LYS B 1 33 ? -19.203 -22.125 -26.062 1 66.69 33 LYS B CA 1
ATOM 5321 C C . LYS B 1 33 ? -19.953 -23.266 -26.75 1 66.69 33 LYS B C 1
ATOM 5323 O O . LYS B 1 33 ? -20.75 -23.953 -26.125 1 66.69 33 LYS B O 1
ATOM 5328 N N . ASP B 1 34 ? -19.578 -23.531 -27.875 1 70.19 34 ASP B N 1
ATOM 5329 C CA . ASP B 1 34 ? -20.438 -24.438 -28.656 1 70.19 34 ASP B CA 1
ATOM 5330 C C . ASP B 1 34 ? -20.047 -25.891 -28.422 1 70.19 34 ASP B C 1
ATOM 5332 O O . ASP B 1 34 ? -20.812 -26.797 -28.766 1 70.19 34 ASP B O 1
ATOM 5336 N N . ILE B 1 35 ? -19.031 -26.125 -27.734 1 86.12 35 ILE B N 1
ATOM 5337 C CA . ILE B 1 35 ? -18.625 -27.5 -27.484 1 86.12 35 ILE B CA 1
ATOM 5338 C C . ILE B 1 35 ? -19.172 -27.984 -26.141 1 86.12 35 ILE B C 1
ATOM 5340 O O . ILE B 1 35 ? -18.734 -27.516 -25.094 1 86.12 35 ILE B O 1
ATOM 5344 N N . LYS B 1 36 ? -20.188 -28.906 -26.234 1 92.31 36 LYS B N 1
ATOM 5345 C CA . LYS B 1 36 ? -20.797 -29.422 -25.016 1 92.31 36 LYS B CA 1
ATOM 5346 C C . LYS B 1 36 ? -20.875 -30.953 -25.062 1 92.31 36 LYS B C 1
ATOM 5348 O O . LYS B 1 36 ? -21 -31.547 -26.141 1 92.31 36 LYS B O 1
ATOM 5353 N N . ALA B 1 37 ? -20.734 -31.531 -23.891 1 95.88 37 ALA B N 1
ATOM 5354 C CA . ALA B 1 37 ? -20.906 -32.969 -23.781 1 95.88 37 ALA B CA 1
ATOM 5355 C C . ALA B 1 37 ? -22.359 -33.375 -24.031 1 95.88 37 ALA B C 1
ATOM 5357 O O . ALA B 1 37 ? -23.281 -32.688 -23.594 1 95.88 37 ALA B O 1
ATOM 5358 N N . ASN B 1 38 ? -22.5 -34.406 -24.844 1 95.69 38 ASN B N 1
ATOM 5359 C CA . ASN B 1 38 ? -23.812 -35 -25.125 1 95.69 38 ASN B CA 1
ATOM 5360 C C . ASN B 1 38 ? -23.844 -36.5 -24.844 1 95.69 38 ASN B C 1
ATOM 5362 O O . ASN B 1 38 ? -23.031 -37.25 -25.406 1 95.69 38 ASN B O 1
ATOM 5366 N N . LEU B 1 39 ? -24.75 -36.906 -23.984 1 95.75 39 LEU B N 1
ATOM 5367 C CA . LEU B 1 39 ? -24.938 -38.312 -23.609 1 95.75 39 LEU B CA 1
ATOM 5368 C C . LEU B 1 39 ? -23.641 -38.906 -23.109 1 95.75 39 LEU B C 1
ATOM 5370 O O . LEU B 1 39 ? -23.25 -40 -23.531 1 95.75 39 LEU B O 1
ATOM 5374 N N . GLY B 1 40 ? -22.938 -38.094 -22.391 1 96.56 40 GLY B N 1
ATOM 5375 C CA . GLY B 1 40 ? -21.734 -38.562 -21.719 1 96.56 40 GLY B CA 1
ATOM 5376 C C . GLY B 1 40 ? -20.516 -38.594 -22.609 1 96.56 40 GLY B C 1
ATOM 5377 O O . GLY B 1 40 ? -19.5 -39.219 -22.281 1 96.56 40 GLY B O 1
ATOM 5378 N N . TYR B 1 41 ? -20.672 -37.969 -23.734 1 97.19 41 TYR B N 1
ATOM 5379 C CA . TYR B 1 41 ? -19.578 -38 -24.688 1 97.19 41 TYR B CA 1
ATOM 5380 C C . TYR B 1 41 ? -19.281 -36.594 -25.25 1 97.19 41 TYR B C 1
ATOM 5382 O O . TYR B 1 41 ? -20.203 -35.812 -25.484 1 97.19 41 TYR B O 1
ATOM 5390 N N . MET B 1 42 ? -18.031 -36.344 -25.375 1 95.62 42 MET B N 1
ATOM 5391 C CA . MET B 1 42 ? -17.578 -35.094 -25.938 1 95.62 42 MET B CA 1
ATOM 5392 C C . MET B 1 42 ? -16.484 -35.312 -26.969 1 95.62 42 MET B C 1
ATOM 5394 O O . MET B 1 42 ? -15.438 -35.875 -26.656 1 95.62 42 MET B O 1
ATOM 5398 N N . ASP B 1 43 ? -16.656 -34.875 -28.172 1 94.94 43 ASP B N 1
ATOM 5399 C CA . ASP B 1 43 ? -15.68 -35.031 -29.25 1 94.94 43 ASP B CA 1
ATOM 5400 C C . ASP B 1 43 ? -14.789 -33.781 -29.375 1 94.94 43 ASP B C 1
ATOM 5402 O O . ASP B 1 43 ? -15.25 -32.75 -29.844 1 94.94 43 ASP B O 1
ATOM 5406 N N . LEU B 1 44 ? -13.586 -34.031 -28.969 1 94.5 44 LEU B N 1
ATOM 5407 C CA . LEU B 1 44 ? -12.641 -32.938 -29.031 1 94.5 44 LEU B CA 1
ATOM 5408 C C . LEU B 1 44 ? -11.531 -33.219 -30.031 1 94.5 44 LEU B C 1
ATOM 5410 O O . LEU B 1 44 ? -10.43 -32.656 -29.922 1 94.5 44 LEU B O 1
ATOM 5414 N N . SER B 1 45 ? -11.727 -34 -30.953 1 93.25 45 SER B N 1
ATOM 5415 C CA . SER B 1 45 ? -10.711 -34.438 -31.906 1 93.25 45 SER B CA 1
ATOM 5416 C C . SER B 1 45 ? -10.227 -33.312 -32.781 1 93.25 45 SER B C 1
ATOM 5418 O O . SER B 1 45 ? -9.094 -33.312 -33.25 1 93.25 45 SER B O 1
ATOM 5420 N N . SER B 1 46 ? -11.055 -32.25 -32.938 1 89.19 46 SER B N 1
ATOM 5421 C CA . SER B 1 46 ? -10.688 -31.141 -33.812 1 89.19 46 SER B CA 1
ATOM 5422 C C . SER B 1 46 ? -10.336 -29.891 -33 1 89.19 46 SER B C 1
ATOM 5424 O O . SER B 1 46 ? -10.125 -28.812 -33.562 1 89.19 46 SER B O 1
ATOM 5426 N N . ALA B 1 47 ? -10.266 -30.078 -31.719 1 88.25 47 ALA B N 1
ATOM 5427 C CA . ALA B 1 47 ? -10.008 -28.906 -30.875 1 88.25 47 ALA B CA 1
ATOM 5428 C C . ALA B 1 47 ? -8.539 -28.5 -30.922 1 88.25 47 ALA B C 1
ATOM 5430 O O . ALA B 1 47 ? -7.656 -29.359 -31.031 1 88.25 47 ALA B O 1
ATOM 5431 N N . ASP B 1 48 ? -8.273 -27.219 -30.922 1 85.75 48 ASP B N 1
ATOM 5432 C CA . ASP B 1 48 ? -6.914 -26.688 -30.875 1 85.75 48 ASP B CA 1
ATOM 5433 C C . ASP B 1 48 ? -6.48 -26.422 -29.438 1 85.75 48 ASP B C 1
ATOM 5435 O O . ASP B 1 48 ? -6.746 -25.344 -28.891 1 85.75 48 ASP B O 1
ATOM 5439 N N . PHE B 1 49 ? -5.711 -27.297 -28.844 1 86.69 49 PHE B N 1
ATOM 5440 C CA . PHE B 1 49 ? -5.344 -27.219 -27.438 1 86.69 49 PHE B CA 1
ATOM 5441 C C . PHE B 1 49 ? -4.074 -26.406 -27.266 1 86.69 49 PHE B C 1
ATOM 5443 O O . PHE B 1 49 ? -3.646 -26.156 -26.125 1 86.69 49 PHE B O 1
ATOM 5450 N N . ASP B 1 50 ? -3.482 -25.859 -28.297 1 80.19 50 ASP B N 1
ATOM 5451 C CA . ASP B 1 50 ? -2.258 -25.078 -28.172 1 80.19 50 ASP B CA 1
ATOM 5452 C C . ASP B 1 50 ? -2.57 -23.656 -27.734 1 80.19 50 ASP B C 1
ATOM 5454 O O . ASP B 1 50 ? -1.734 -22.984 -27.109 1 80.19 50 ASP B O 1
ATOM 5458 N N . ASN B 1 51 ? -3.793 -23.297 -28 1 78 51 ASN B N 1
ATOM 5459 C CA . ASN B 1 51 ? -4.105 -21.922 -27.672 1 78 51 ASN B CA 1
ATOM 5460 C C . ASN B 1 51 ? -5.402 -21.797 -26.875 1 78 51 ASN B C 1
ATOM 5462 O O . ASN B 1 51 ? -5.668 -20.766 -26.25 1 78 51 ASN B O 1
ATOM 5466 N N . ASP B 1 52 ? -6.145 -22.875 -26.906 1 81.62 52 ASP B N 1
ATOM 5467 C CA . ASP B 1 52 ? -7.477 -22.719 -26.328 1 81.62 52 ASP B CA 1
ATOM 5468 C C . ASP B 1 52 ? -7.715 -23.719 -25.203 1 81.62 52 ASP B C 1
ATOM 5470 O O . ASP B 1 52 ? -7.004 -24.719 -25.094 1 81.62 52 ASP B O 1
ATOM 5474 N N . ILE B 1 53 ? -8.609 -23.344 -24.375 1 88 53 ILE B N 1
ATOM 5475 C CA . ILE B 1 53 ? -9.078 -24.25 -23.328 1 88 53 ILE B CA 1
ATOM 5476 C C . ILE B 1 53 ? -10.531 -24.656 -23.594 1 88 53 ILE B C 1
ATOM 5478 O O . ILE B 1 53 ? -11.242 -23.953 -24.328 1 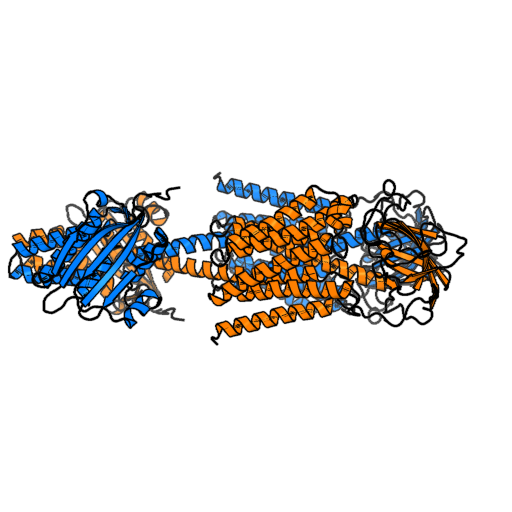88 53 ILE B O 1
ATOM 5482 N N . ILE B 1 54 ? -10.883 -25.734 -23.109 1 91.38 54 ILE B N 1
ATOM 5483 C CA . ILE B 1 54 ? -12.25 -26.219 -23.25 1 91.38 54 ILE B CA 1
ATOM 5484 C C . ILE B 1 54 ? -12.883 -26.391 -21.875 1 91.38 54 ILE B C 1
ATOM 5486 O O . ILE B 1 54 ? -12.227 -26.859 -20.938 1 91.38 54 ILE B O 1
ATOM 5490 N N . ILE B 1 55 ? -14.07 -25.984 -21.766 1 90.81 55 ILE B N 1
ATOM 5491 C CA . ILE B 1 55 ? -14.844 -26.234 -20.547 1 90.81 55 ILE B CA 1
ATOM 5492 C C . ILE B 1 55 ? -15.641 -27.531 -20.703 1 90.81 55 ILE B C 1
ATOM 5494 O O . ILE B 1 55 ? -16.359 -27.719 -21.688 1 90.81 55 ILE B O 1
ATOM 5498 N N . LEU B 1 56 ? -15.484 -28.406 -19.719 1 93.94 56 LEU B N 1
ATOM 5499 C CA . LEU B 1 56 ? -16.188 -29.688 -19.781 1 93.94 56 LEU B CA 1
ATOM 5500 C C . LEU B 1 56 ? -17.625 -29.547 -19.297 1 93.94 56 LEU B C 1
ATOM 5502 O O . LEU B 1 56 ? -18 -30.156 -18.281 1 93.94 56 LEU B O 1
ATOM 5506 N N . GLN B 1 57 ? -18.312 -28.906 -20.125 1 92.12 57 GLN B N 1
ATOM 5507 C CA . GLN B 1 57 ? -19.719 -28.656 -19.781 1 92.12 57 GLN B CA 1
ATOM 5508 C C . GLN B 1 57 ? -20.641 -29.516 -20.641 1 92.12 57 GLN B C 1
ATOM 5510 O O . GLN B 1 57 ? -20.234 -30.031 -21.672 1 92.12 57 GLN B O 1
ATOM 5515 N N . GLY B 1 58 ? -21.906 -29.703 -20.156 1 93.81 58 GLY B N 1
ATOM 5516 C CA . GLY B 1 58 ? -22.906 -30.453 -20.891 1 93.81 58 GLY B CA 1
ATOM 5517 C C . GLY B 1 58 ? -23.469 -31.625 -20.109 1 93.81 58 GLY B C 1
ATOM 5518 O O . GLY B 1 58 ? -23.516 -31.578 -18.875 1 93.81 58 GLY B O 1
ATOM 5519 N N . LYS B 1 59 ? -23.953 -32.594 -20.844 1 96.69 59 LYS B N 1
ATOM 5520 C CA . LYS B 1 59 ? -24.625 -33.75 -20.219 1 96.69 59 LYS B CA 1
ATOM 5521 C C . LYS B 1 59 ? -23.656 -34.875 -19.938 1 96.69 59 LYS B C 1
ATOM 5523 O O . LYS B 1 59 ? -23.188 -35.531 -20.875 1 96.69 59 LYS B O 1
ATOM 5528 N N . TRP B 1 60 ? -23.391 -35.094 -18.672 1 97.75 60 TRP B N 1
ATOM 5529 C CA . TRP B 1 60 ? -22.531 -36.188 -18.219 1 97.75 60 TRP B CA 1
ATOM 5530 C C . TRP B 1 60 ? -23.359 -37.406 -17.797 1 97.75 60 TRP B C 1
ATOM 5532 O O . TRP B 1 60 ? -24.547 -37.281 -17.5 1 97.75 60 TRP B O 1
ATOM 5542 N N . GLU B 1 61 ? -22.75 -38.562 -17.828 1 97.69 61 GLU B N 1
ATOM 5543 C CA . GLU B 1 61 ? -23.375 -39.719 -17.156 1 97.69 61 GLU B CA 1
ATOM 5544 C C . GLU B 1 61 ? -23.328 -39.562 -15.641 1 97.69 61 GLU B C 1
ATOM 5546 O O . GLU B 1 61 ? -22.359 -39.031 -15.094 1 97.69 61 GLU B O 1
ATOM 5551 N N . PHE B 1 62 ? -24.422 -39.969 -15.07 1 96.94 62 PHE B N 1
ATOM 5552 C CA . PHE B 1 62 ? -24.5 -39.75 -13.625 1 96.94 62 PHE B CA 1
ATOM 5553 C C . PHE B 1 62 ? -25.125 -40.969 -12.945 1 96.94 62 PHE B C 1
ATOM 5555 O O . PHE B 1 62 ? -26.109 -41.531 -13.43 1 96.94 62 PHE B O 1
ATOM 5562 N N . TYR B 1 63 ? -24.5 -41.406 -11.852 1 96.25 63 TYR B N 1
ATOM 5563 C CA . TYR B 1 63 ? -24.938 -42.531 -11.016 1 96.25 63 TYR B CA 1
ATOM 5564 C C . TYR B 1 63 ? -25.109 -42.094 -9.57 1 96.25 63 TYR B C 1
ATOM 5566 O O . TYR B 1 63 ? -24.156 -42.094 -8.789 1 96.25 63 TYR B O 1
ATOM 5574 N N . PRO B 1 64 ? -26.328 -41.781 -9.219 1 94.94 64 PRO B N 1
ATOM 5575 C CA . PRO B 1 64 ? -26.578 -41.219 -7.887 1 94.94 64 PRO B CA 1
ATOM 5576 C C . PRO B 1 64 ? -26.422 -42.25 -6.773 1 94.94 64 PRO B C 1
ATOM 5578 O O . PRO B 1 64 ? -26.781 -43.438 -6.957 1 94.94 64 PRO B O 1
ATOM 5581 N N . TYR B 1 65 ? -25.828 -41.906 -5.621 1 93 65 TYR B N 1
ATOM 5582 C CA . TYR B 1 65 ? -25.75 -42.594 -4.344 1 93 65 TYR B CA 1
ATOM 5583 C C . TYR B 1 65 ? -24.859 -43.812 -4.445 1 93 65 TYR B C 1
ATOM 5585 O O . TYR B 1 65 ? -25.047 -44.812 -3.723 1 93 65 TYR B O 1
ATOM 5593 N N . GLU B 1 66 ? -23.922 -43.75 -5.41 1 92.88 66 GLU B N 1
ATOM 5594 C CA . GLU B 1 66 ? -23 -44.875 -5.578 1 92.88 66 GLU B CA 1
ATOM 5595 C C . GLU B 1 66 ? -21.641 -44.406 -6.09 1 92.88 66 GLU B C 1
ATOM 5597 O O . GLU B 1 66 ? -21.578 -43.438 -6.871 1 92.88 66 GLU B O 1
ATOM 5602 N N . PHE B 1 67 ? -20.641 -45.094 -5.609 1 95.38 67 PHE B N 1
ATOM 5603 C CA . PHE B 1 67 ? -19.297 -44.906 -6.168 1 95.38 67 PHE B CA 1
ATOM 5604 C C . PHE B 1 67 ? -18.953 -46.031 -7.129 1 95.38 67 PHE B C 1
ATOM 5606 O O . PHE B 1 67 ? -18.703 -47.156 -6.703 1 95.38 67 PHE B O 1
ATOM 5613 N N . ARG B 1 68 ? -18.984 -45.719 -8.328 1 93.56 68 ARG B N 1
ATOM 5614 C CA . ARG B 1 68 ? -18.781 -46.719 -9.352 1 93.56 68 ARG B CA 1
ATOM 5615 C C . ARG B 1 68 ? -17.453 -46.531 -10.062 1 93.56 68 ARG B C 1
ATOM 5617 O O . ARG B 1 68 ? -17.047 -45.406 -10.328 1 93.56 68 ARG B O 1
ATOM 5624 N N . THR B 1 69 ? -16.766 -47.625 -10.328 1 91.94 69 THR B N 1
ATOM 5625 C CA . THR B 1 69 ? -15.562 -47.594 -11.133 1 91.94 69 THR B CA 1
ATOM 5626 C C . THR B 1 69 ? -15.695 -48.469 -12.367 1 91.94 69 THR B C 1
ATOM 5628 O O . THR B 1 69 ? -14.891 -48.406 -13.289 1 91.94 69 THR B O 1
ATOM 5631 N N . SER B 1 70 ? -16.734 -49.344 -12.25 1 91.25 70 SER B N 1
ATOM 5632 C CA . SER B 1 70 ? -16.984 -50.281 -13.352 1 91.25 70 SER B CA 1
ATOM 5633 C C . SER B 1 70 ? -18.484 -50.562 -13.5 1 91.25 70 SER B C 1
ATOM 5635 O O . SER B 1 70 ? -19.281 -50.094 -12.68 1 91.25 70 SER B O 1
ATOM 5637 N N . ASN B 1 71 ? -18.938 -51.156 -14.555 1 89.62 71 ASN B N 1
ATOM 5638 C CA . ASN B 1 71 ? -20.328 -51.531 -14.805 1 89.62 71 ASN B CA 1
ATOM 5639 C C . ASN B 1 71 ? -21.234 -50.312 -14.805 1 89.62 71 ASN B C 1
ATOM 5641 O O . ASN B 1 71 ? -22.125 -50.188 -13.961 1 89.62 71 ASN B O 1
ATOM 5645 N N . PHE B 1 72 ? -21.188 -49.562 -15.836 1 92.75 72 PHE B N 1
ATOM 5646 C CA . PHE B 1 72 ? -21.891 -48.281 -15.914 1 92.75 72 PHE B CA 1
ATOM 5647 C C . PHE B 1 72 ? -23.266 -48.438 -16.531 1 92.75 72 PHE B C 1
ATOM 5649 O O . PHE B 1 72 ? -23.547 -47.906 -17.594 1 92.75 72 PHE B O 1
ATOM 5656 N N . GLU B 1 73 ? -24.125 -49.281 -16.016 1 90.69 73 GLU B N 1
ATOM 5657 C CA . GLU B 1 73 ? -25.531 -49.469 -16.359 1 90.69 73 GLU B CA 1
ATOM 5658 C C . GLU B 1 73 ? -26.422 -49.469 -15.117 1 90.69 73 GLU B C 1
ATOM 5660 O O . GLU B 1 73 ? -26.016 -50 -14.07 1 90.69 73 GLU B O 1
ATOM 5665 N N . PRO B 1 74 ? -27.594 -48.906 -15.188 1 88.75 74 PRO B N 1
ATOM 5666 C CA . PRO B 1 74 ? -28.234 -48.094 -16.219 1 88.75 74 PRO B CA 1
ATOM 5667 C C . PRO B 1 74 ? -27.672 -46.656 -16.266 1 88.75 74 PRO B C 1
ATOM 5669 O O . PRO B 1 74 ? -27.25 -46.125 -15.242 1 88.75 74 PRO B O 1
ATOM 5672 N N . ILE B 1 75 ? -27.797 -46.062 -17.406 1 91.75 75 ILE B N 1
ATOM 5673 C CA . ILE B 1 75 ? -27.172 -44.75 -17.609 1 91.75 75 ILE B CA 1
ATOM 5674 C C . ILE B 1 75 ? -28.188 -43.656 -17.391 1 91.75 75 ILE B C 1
ATOM 5676 O O . ILE B 1 75 ? -29.312 -43.719 -17.891 1 91.75 75 ILE B O 1
ATOM 5680 N N . ASN B 1 76 ? -27.812 -42.688 -16.516 1 93.94 76 ASN B N 1
ATOM 5681 C CA . ASN B 1 76 ? -28.516 -41.438 -16.344 1 93.94 76 ASN B CA 1
ATOM 5682 C C . ASN B 1 76 ? -27.641 -40.25 -16.703 1 93.94 76 ASN B C 1
ATOM 5684 O O . ASN B 1 76 ? -26.422 -40.375 -16.797 1 93.94 76 ASN B O 1
ATOM 5688 N N . TYR B 1 77 ? -28.344 -39.156 -17.031 1 95.81 77 TYR B N 1
ATOM 5689 C CA . TYR B 1 77 ? -27.578 -38 -17.453 1 95.81 77 TYR B CA 1
ATOM 5690 C C . TYR B 1 77 ? -27.875 -36.781 -16.562 1 95.81 77 TYR B C 1
ATOM 5692 O O . TYR B 1 77 ? -28.984 -36.625 -16.062 1 95.81 77 TYR B O 1
ATOM 5700 N N . ILE B 1 78 ? -26.875 -35.969 -16.375 1 95.25 78 ILE B N 1
ATOM 5701 C CA . ILE B 1 78 ? -27.016 -34.75 -15.57 1 95.25 78 ILE B CA 1
ATOM 5702 C C . ILE B 1 78 ? -26.234 -33.625 -16.234 1 95.25 78 ILE B C 1
ATOM 5704 O O . ILE B 1 78 ? -25.203 -33.844 -16.875 1 95.25 78 ILE B O 1
ATOM 5708 N N . ASP B 1 79 ? -26.625 -32.406 -16.078 1 93.38 79 ASP B N 1
ATOM 5709 C CA . ASP B 1 79 ? -25.938 -31.234 -16.609 1 93.38 79 ASP B CA 1
ATOM 5710 C C . ASP B 1 79 ? -24.766 -30.828 -15.719 1 93.38 79 ASP B C 1
ATOM 5712 O O . ASP B 1 79 ? -24.922 -30.766 -14.492 1 93.38 79 ASP B O 1
ATOM 5716 N N . VAL B 1 80 ? -23.656 -30.578 -16.297 1 92.69 80 VAL B N 1
ATOM 5717 C CA . VAL B 1 80 ? -22.484 -30.094 -15.602 1 92.69 80 VAL B CA 1
ATOM 5718 C C . VAL B 1 80 ? -22 -28.797 -16.25 1 92.69 80 VAL B C 1
ATOM 5720 O O . VAL B 1 80 ? -21.812 -28.734 -17.469 1 92.69 80 VAL B O 1
ATOM 5723 N N . PRO B 1 81 ? -21.766 -27.828 -15.617 1 89.75 81 PRO B N 1
ATOM 5724 C CA . PRO B 1 81 ? -21.922 -27.719 -14.164 1 89.75 81 PRO B CA 1
ATOM 5725 C C . PRO B 1 81 ? -23.359 -27.453 -13.75 1 89.75 81 PRO B C 1
ATOM 5727 O O . PRO B 1 81 ? -24.094 -26.75 -14.445 1 89.75 81 PRO B O 1
ATOM 5730 N N . ASN B 1 82 ? -23.766 -28.047 -12.648 1 89.12 82 ASN B N 1
ATOM 5731 C CA . ASN B 1 82 ? -25.078 -27.812 -12.047 1 89.12 82 ASN B CA 1
ATOM 5732 C C . ASN B 1 82 ? -25.188 -28.484 -10.68 1 89.12 82 ASN B C 1
ATOM 5734 O O . ASN B 1 82 ? -24.562 -29.516 -10.43 1 89.12 82 ASN B O 1
ATOM 5738 N N . GLN B 1 83 ? -26.031 -27.953 -9.891 1 89.56 83 GLN B N 1
ATOM 5739 C CA . GLN B 1 83 ? -26.281 -28.594 -8.602 1 89.56 83 GLN B CA 1
ATOM 5740 C C . GLN B 1 83 ? -27.172 -29.812 -8.766 1 89.56 83 GLN B C 1
ATOM 5742 O O . GLN B 1 83 ? -28.125 -29.812 -9.555 1 89.56 83 GLN B O 1
ATOM 5747 N N . TRP B 1 84 ? -26.828 -30.891 -8.055 1 92.56 84 TRP B N 1
ATOM 5748 C CA . TRP B 1 84 ? -27.609 -32.094 -8.258 1 92.56 84 TRP B CA 1
ATOM 5749 C C . TRP B 1 84 ? -28.906 -32.062 -7.449 1 92.56 84 TRP B C 1
ATOM 5751 O O . TRP B 1 84 ? -29.766 -32.938 -7.613 1 92.56 84 TRP B O 1
ATOM 5761 N N . ASN B 1 85 ? -29.047 -30.969 -6.668 1 86.81 85 ASN B N 1
ATOM 5762 C CA . ASN B 1 85 ? -30.328 -30.781 -5.977 1 86.81 85 ASN B CA 1
ATOM 5763 C C . ASN B 1 85 ? -31.484 -30.641 -6.965 1 86.81 85 ASN B C 1
ATOM 5765 O O . ASN B 1 85 ? -32.625 -30.938 -6.629 1 86.81 85 ASN B O 1
ATOM 5769 N N . ASN B 1 86 ? -31.25 -30.203 -8.172 1 83.06 86 ASN B N 1
ATOM 5770 C CA . ASN B 1 86 ? -32.25 -29.984 -9.195 1 83.06 86 ASN B CA 1
ATOM 5771 C C . ASN B 1 86 ? -32.469 -31.234 -10.055 1 83.06 86 ASN B C 1
ATOM 5773 O O . ASN B 1 86 ? -33.344 -31.25 -10.922 1 83.06 86 ASN B O 1
ATOM 5777 N N . TYR B 1 87 ? -31.656 -32.219 -9.758 1 89 87 TYR B N 1
ATOM 5778 C CA . TYR B 1 87 ? -31.703 -33.469 -10.523 1 89 87 TYR B CA 1
ATOM 5779 C C . TYR B 1 87 ? -32.781 -34.406 -9.961 1 89 87 TYR B C 1
ATOM 5781 O O . TYR B 1 87 ? -32.875 -34.562 -8.742 1 89 87 TYR B O 1
ATOM 5789 N N . THR B 1 88 ? -33.594 -34.906 -10.836 1 90.25 88 THR B N 1
ATOM 5790 C CA . THR B 1 88 ? -34.625 -35.844 -10.43 1 90.25 88 THR B CA 1
ATOM 5791 C C . THR B 1 88 ? -34.219 -37.281 -10.711 1 90.25 88 THR B C 1
ATOM 5793 O O . THR B 1 88 ? -33.875 -37.625 -11.844 1 90.25 88 THR B O 1
ATOM 5796 N N . TYR B 1 89 ? -34.156 -38 -9.688 1 87.75 89 TYR B N 1
ATOM 5797 C CA . TYR B 1 89 ? -33.844 -39.438 -9.773 1 87.75 89 TYR B CA 1
ATOM 5798 C C . TYR B 1 89 ? -34.969 -40.281 -9.219 1 87.75 89 TYR B C 1
ATOM 5800 O O . TYR B 1 89 ? -35.406 -40.094 -8.07 1 87.75 89 TYR B O 1
ATOM 5808 N N . ASN B 1 90 ? -35.531 -41.188 -9.977 1 87.69 90 ASN B N 1
ATOM 5809 C CA . ASN B 1 90 ? -36.656 -42.062 -9.594 1 87.69 90 ASN B CA 1
ATOM 5810 C C . ASN B 1 90 ? -37.844 -41.25 -9.109 1 87.69 90 ASN B C 1
ATOM 5812 O O . ASN B 1 90 ? -38.438 -41.562 -8.07 1 87.69 90 ASN B O 1
ATOM 5816 N N . GLY B 1 91 ? -38.125 -40.062 -9.711 1 84.5 91 GLY B N 1
ATOM 5817 C CA . GLY B 1 91 ? -39.312 -39.25 -9.445 1 84.5 91 GLY B CA 1
ATOM 5818 C C . GLY B 1 91 ? -39.125 -38.312 -8.289 1 84.5 91 GLY B C 1
ATOM 5819 O O . GLY B 1 91 ? -40.031 -37.531 -7.961 1 84.5 91 GLY B O 1
ATOM 5820 N N . ARG B 1 92 ? -38 -38.312 -7.641 1 89.94 92 ARG B N 1
ATOM 5821 C CA . ARG B 1 92 ? -37.75 -37.406 -6.523 1 89.94 92 ARG B CA 1
ATOM 5822 C C . ARG B 1 92 ? -36.5 -36.594 -6.762 1 89.94 92 ARG B C 1
ATOM 5824 O O . ARG B 1 92 ? -35.531 -37.062 -7.383 1 89.94 92 ARG B O 1
ATOM 5831 N N . LYS B 1 93 ? -36.531 -35.469 -6.289 1 91.38 93 LYS B N 1
ATOM 5832 C CA . LYS B 1 93 ? -35.344 -34.594 -6.371 1 91.38 93 LYS B CA 1
ATOM 5833 C C . LYS B 1 93 ? -34.219 -35.094 -5.461 1 91.38 93 LYS B C 1
ATOM 5835 O O . LYS B 1 93 ? -34.5 -35.5 -4.328 1 91.38 93 LYS B O 1
ATOM 5840 N N . MET B 1 94 ? -33.094 -35.094 -5.98 1 91.94 94 MET B N 1
ATOM 5841 C CA . MET B 1 94 ? -31.953 -35.562 -5.191 1 91.94 94 MET B CA 1
ATOM 5842 C C . MET B 1 94 ? -31.688 -34.594 -4.031 1 91.94 94 MET B C 1
ATOM 5844 O O . MET B 1 94 ? -31.812 -33.375 -4.184 1 91.94 94 MET B O 1
ATOM 5848 N N . ASN B 1 95 ? -31.344 -35.125 -2.924 1 88.31 95 ASN B N 1
ATOM 5849 C CA . ASN B 1 95 ? -31.031 -34.344 -1.743 1 88.31 95 ASN B CA 1
ATOM 5850 C C . ASN B 1 95 ? -29.703 -33.594 -1.907 1 88.31 95 ASN B C 1
ATOM 5852 O O . ASN B 1 95 ? -28.828 -34.062 -2.652 1 88.31 95 ASN B O 1
ATOM 5856 N N . THR B 1 96 ? -29.594 -32.594 -1.22 1 88 96 THR B N 1
ATOM 5857 C CA . THR B 1 96 ? -28.359 -31.812 -1.228 1 88 96 THR B CA 1
ATOM 5858 C C . THR B 1 96 ? -27.188 -32.656 -0.736 1 88 96 THR B C 1
ATOM 5860 O O . THR B 1 96 ? -26.078 -32.594 -1.286 1 88 96 THR B O 1
ATOM 5863 N N . TYR B 1 97 ? -27.5 -33.438 0.293 1 91.06 97 TYR B N 1
ATOM 5864 C CA . TYR B 1 97 ? -26.469 -34.312 0.873 1 91.06 97 TYR B CA 1
ATOM 5865 C C . TYR B 1 97 ? -26.531 -35.719 0.271 1 91.06 97 TYR B C 1
ATOM 5867 O O . TYR B 1 97 ? -27.578 -36.344 0.257 1 91.06 97 TYR B O 1
ATOM 5875 N N . GLY B 1 98 ? -25.484 -36.062 -0.312 1 93.75 98 GLY B N 1
ATOM 5876 C CA . GLY B 1 98 ? -25.391 -37.344 -0.972 1 93.75 98 GLY B CA 1
ATOM 5877 C C . GLY B 1 98 ? -24.062 -37.562 -1.691 1 93.75 98 GLY B C 1
ATOM 5878 O O . GLY B 1 98 ? -23.078 -36.906 -1.396 1 93.75 98 GLY B O 1
ATOM 5879 N N . CYS B 1 99 ? -24.031 -38.562 -2.43 1 95.81 99 CYS B N 1
ATOM 5880 C CA . CYS B 1 99 ? -22.859 -38.906 -3.217 1 95.81 99 CYS B CA 1
ATOM 5881 C C . CYS B 1 99 ? -23.25 -39.406 -4.598 1 95.81 99 CYS B C 1
ATOM 5883 O O . CYS B 1 99 ? -24.422 -39.719 -4.852 1 95.81 99 CYS B O 1
ATOM 5885 N N . GLY B 1 100 ? -22.312 -39.406 -5.477 1 96.06 100 GLY B N 1
ATOM 5886 C CA . GLY B 1 100 ? -22.562 -39.875 -6.828 1 96.06 100 GLY B CA 1
ATOM 5887 C C . GLY B 1 100 ? -21.297 -39.969 -7.668 1 96.06 100 GLY B C 1
ATOM 5888 O O . GLY B 1 100 ? -20.25 -39.469 -7.27 1 96.06 100 GLY B O 1
ATOM 5889 N N . THR B 1 101 ? -21.438 -40.688 -8.773 1 97.69 101 THR B N 1
ATOM 5890 C CA . THR B 1 101 ? -20.328 -40.844 -9.711 1 97.69 101 THR B CA 1
ATOM 5891 C C . THR B 1 101 ? -20.656 -40.188 -11.055 1 97.69 101 THR B C 1
ATOM 5893 O O . THR B 1 101 ? -21.703 -40.469 -11.641 1 97.69 101 THR B O 1
ATOM 5896 N N . TYR B 1 102 ? -19.859 -39.25 -11.453 1 97.88 102 TYR B N 1
ATOM 5897 C CA . TYR B 1 102 ? -19.938 -38.656 -12.773 1 97.88 102 TYR B CA 1
ATOM 5898 C C . TYR B 1 102 ? -19 -39.344 -13.75 1 97.88 102 TYR B C 1
ATOM 5900 O O . TYR B 1 102 ? -17.891 -39.75 -13.383 1 97.88 102 TYR B O 1
ATOM 5908 N N . ARG B 1 103 ? -19.375 -39.5 -15 1 98.12 103 ARG B N 1
ATOM 5909 C CA . ARG B 1 103 ? -18.531 -40.094 -16.016 1 98.12 103 ARG B CA 1
ATOM 5910 C C . ARG B 1 103 ? -18.641 -39.344 -17.344 1 98.12 103 ARG B C 1
ATOM 5912 O O . ARG B 1 103 ? -19.734 -39 -17.781 1 98.12 103 ARG B O 1
ATOM 5919 N N . LEU B 1 104 ? -17.547 -38.969 -17.906 1 98.25 104 LEU B N 1
ATOM 5920 C CA . LEU B 1 104 ? -17.469 -38.312 -19.203 1 98.25 104 LEU B CA 1
ATOM 5921 C C . LEU B 1 104 ? -16.406 -38.938 -20.078 1 98.25 104 LEU B C 1
ATOM 5923 O O . LEU B 1 104 ? -15.281 -39.188 -19.625 1 98.25 104 LEU B O 1
ATOM 5927 N N . ARG B 1 105 ? -16.75 -39.312 -21.25 1 97.56 105 ARG B N 1
ATOM 5928 C CA . ARG B 1 105 ? -15.805 -39.844 -22.234 1 97.56 105 ARG B CA 1
ATOM 5929 C C . ARG B 1 105 ? -15.469 -38.781 -23.281 1 97.56 105 ARG B C 1
ATOM 5931 O O . ARG B 1 105 ? -16.359 -38.125 -23.812 1 97.56 105 ARG B O 1
ATOM 5938 N N . LEU B 1 106 ? -14.156 -38.562 -23.438 1 95.56 106 LEU B N 1
ATOM 5939 C CA . LEU B 1 106 ? -13.672 -37.562 -24.391 1 95.56 106 LEU B CA 1
ATOM 5940 C C . LEU B 1 106 ? -12.75 -38.219 -25.422 1 95.56 106 LEU B C 1
ATOM 5942 O O . LEU B 1 106 ? -12.102 -39.219 -25.141 1 95.56 106 LEU B O 1
ATOM 5946 N N . LYS B 1 107 ? -12.734 -37.594 -26.609 1 96.88 107 LYS B N 1
ATOM 5947 C CA . LYS B 1 107 ? -11.766 -37.938 -27.641 1 96.88 107 LYS B CA 1
ATOM 5948 C C . LYS B 1 107 ? -10.875 -36.75 -27.984 1 96.88 107 LYS B C 1
ATOM 5950 O O . LYS B 1 107 ? -11.367 -35.719 -28.406 1 96.88 107 LYS B O 1
ATOM 5955 N N . VAL B 1 108 ? -9.633 -36.906 -27.734 1 95.5 108 VAL B N 1
ATOM 5956 C CA . VAL B 1 108 ? -8.695 -35.812 -27.953 1 95.5 108 VAL B CA 1
ATOM 5957 C C . VAL B 1 108 ? -7.965 -36.031 -29.281 1 95.5 108 VAL B C 1
ATOM 5959 O O . VAL B 1 108 ? -7.98 -37.125 -29.844 1 95.5 108 VAL B O 1
ATOM 5962 N N . PRO B 1 109 ? -7.375 -35.031 -29.828 1 94.75 109 PRO B N 1
ATOM 5963 C CA . PRO B 1 109 ? -6.723 -35.125 -31.141 1 94.75 109 PRO B CA 1
ATOM 5964 C C . PRO B 1 109 ? -5.48 -36 -31.109 1 94.75 109 PRO B C 1
ATOM 5966 O O . PRO B 1 109 ? -5.219 -36.75 -32.094 1 94.75 109 PRO B O 1
ATOM 5969 N N . GLU B 1 110 ? -4.664 -35.938 -30.031 1 93.81 110 GLU B N 1
ATOM 5970 C CA . GLU B 1 110 ? -3.432 -36.719 -29.938 1 93.81 110 GLU B CA 1
ATOM 5971 C C . GLU B 1 110 ? -3.148 -37.125 -28.5 1 93.81 110 GLU B C 1
ATOM 5973 O O . GLU B 1 110 ? -3.691 -36.531 -27.562 1 93.81 110 GLU B O 1
ATOM 5978 N N . LYS B 1 111 ? -2.328 -38.156 -28.422 1 91.62 111 LYS B N 1
ATOM 5979 C CA . LYS B 1 111 ? -1.857 -38.562 -27.109 1 91.62 111 LYS B CA 1
ATOM 5980 C C . LYS B 1 111 ? -0.894 -37.531 -26.516 1 91.62 111 LYS B C 1
ATOM 5982 O O . LYS B 1 111 ? -0.312 -36.719 -27.25 1 91.62 111 LYS B O 1
ATOM 5987 N N . GLY B 1 112 ? -0.858 -37.531 -25.172 1 90.56 112 GLY B N 1
ATOM 5988 C CA . GLY B 1 112 ? 0.084 -36.625 -24.578 1 90.56 112 GLY B CA 1
ATOM 5989 C C . GLY B 1 112 ? -0.346 -36.125 -23.203 1 90.56 112 GLY B C 1
ATOM 5990 O O . GLY B 1 112 ? -1.112 -36.812 -22.516 1 90.56 112 GLY B O 1
ATOM 5991 N N . LEU B 1 113 ? 0.288 -35.062 -22.844 1 93.06 113 LEU B N 1
ATOM 5992 C CA . LEU B 1 113 ? 0.066 -34.5 -21.516 1 93.06 113 LEU B CA 1
ATOM 5993 C C . LEU B 1 113 ? -1.068 -33.5 -21.531 1 93.06 113 LEU B C 1
ATOM 5995 O O . LEU B 1 113 ? -0.999 -32.5 -22.25 1 93.06 113 LEU B O 1
ATOM 5999 N N . TYR B 1 114 ? -2.117 -33.719 -20.859 1 94.94 114 TYR B N 1
ATOM 6000 C CA . TYR B 1 114 ? -3.262 -32.844 -20.672 1 94.94 114 TYR B CA 1
ATOM 6001 C C . TYR B 1 114 ? -3.418 -32.438 -19.219 1 94.94 114 TYR B C 1
ATOM 6003 O O . TYR B 1 114 ? -2.656 -32.906 -18.359 1 94.94 114 TYR B O 1
ATOM 6011 N N . CYS B 1 115 ? -4.258 -31.516 -19.016 1 96.06 115 CYS B N 1
ATOM 6012 C CA . CYS B 1 115 ? -4.398 -31 -17.656 1 96.06 115 CYS B CA 1
ATOM 6013 C C . CYS B 1 115 ? -5.832 -30.562 -17.391 1 96.06 115 CYS B C 1
ATOM 6015 O O . CYS B 1 115 ? -6.512 -30.062 -18.281 1 96.06 115 CYS B O 1
ATOM 6017 N N . LEU B 1 116 ? -6.305 -30.797 -16.203 1 96 116 LEU B N 1
ATOM 6018 C CA . LEU B 1 116 ? -7.594 -30.312 -15.719 1 96 116 LEU B CA 1
ATOM 6019 C C . LEU B 1 116 ? -7.41 -29.266 -14.633 1 96 116 LEU B C 1
ATOM 6021 O O . LEU B 1 116 ? -6.527 -29.406 -13.781 1 96 116 LEU B O 1
ATOM 6025 N N . LYS B 1 117 ? -8.008 -28.266 -14.805 1 93.69 117 LYS B N 1
ATOM 6026 C CA . LYS B 1 117 ? -8.148 -27.312 -13.695 1 93.69 117 LYS B CA 1
ATOM 6027 C C . LYS B 1 117 ? -9.523 -27.438 -13.047 1 93.69 117 LYS B C 1
ATOM 6029 O O . LYS B 1 117 ? -10.539 -27.141 -13.672 1 93.69 117 LYS B O 1
ATOM 6034 N N . ILE B 1 118 ? -9.562 -27.859 -11.828 1 93.31 118 ILE B N 1
ATOM 6035 C CA . ILE B 1 118 ? -10.805 -28.141 -11.117 1 93.31 118 ILE B CA 1
ATOM 6036 C C . ILE B 1 118 ? -10.938 -27.203 -9.914 1 93.31 118 ILE B C 1
ATOM 6038 O O . ILE B 1 118 ? -10.133 -27.281 -8.984 1 93.31 118 ILE B O 1
ATOM 6042 N N . ASN B 1 119 ? -11.859 -26.438 -10.078 1 87.56 119 ASN B N 1
ATOM 6043 C CA . ASN B 1 119 ? -12.203 -25.656 -8.891 1 87.56 119 ASN B CA 1
ATOM 6044 C C . ASN B 1 119 ? -12.875 -26.531 -7.832 1 87.56 119 ASN B C 1
ATOM 6046 O O . ASN B 1 119 ? -13.047 -27.734 -8.031 1 87.56 119 ASN B O 1
ATOM 6050 N N . PHE B 1 120 ? -13.242 -26.062 -6.773 1 83.62 120 PHE B N 1
ATOM 6051 C CA . PHE B 1 120 ? -13.734 -26.922 -5.707 1 83.62 120 PHE B CA 1
ATOM 6052 C C . PHE B 1 120 ? -15.031 -27.609 -6.125 1 83.62 120 PHE B C 1
ATOM 6054 O O . PHE B 1 120 ? -15.828 -27.047 -6.867 1 83.62 120 PHE B O 1
ATOM 6061 N N . ILE B 1 121 ? -15.133 -28.859 -5.91 1 90.06 121 ILE B N 1
ATOM 6062 C CA . ILE B 1 121 ? -16.328 -29.672 -6.012 1 90.06 121 ILE B CA 1
ATOM 6063 C C . ILE B 1 121 ? -16.828 -30.031 -4.613 1 90.06 121 ILE B C 1
ATOM 6065 O O . ILE B 1 121 ? -16.062 -30.5 -3.771 1 90.06 121 ILE B O 1
ATOM 6069 N N . SER B 1 122 ? -18.016 -29.75 -4.309 1 85.25 122 SER B N 1
ATOM 6070 C CA . SER B 1 122 ? -18.594 -29.969 -2.98 1 85.25 122 SER B CA 1
ATOM 6071 C C . SER B 1 122 ? -18.812 -31.453 -2.711 1 85.25 122 SER B C 1
ATOM 6073 O O . SER B 1 122 ? -19.422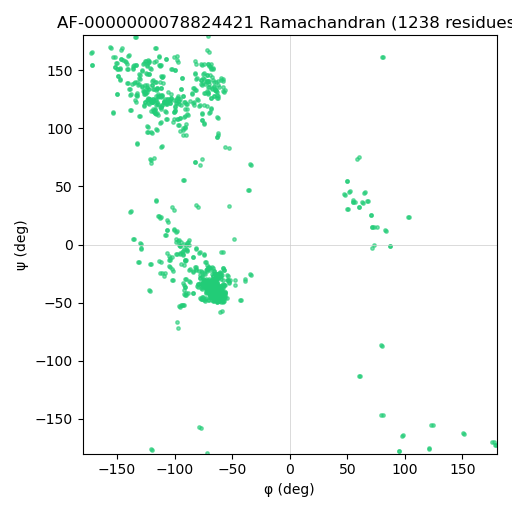 -32.156 -3.527 1 85.25 122 SER B O 1
ATOM 6075 N N . SER B 1 123 ? -18.391 -31.875 -1.592 1 90.19 123 SER B N 1
ATOM 6076 C CA . SER B 1 123 ? -17.391 -31.266 -0.726 1 90.19 123 SER B CA 1
ATOM 6077 C C . SER B 1 123 ? -16.078 -32 -0.79 1 90.19 123 SER B C 1
ATOM 6079 O O . SER B 1 123 ? -15.102 -31.641 -0.134 1 90.19 123 SER B O 1
ATOM 6081 N N . ALA B 1 124 ? -16.125 -33.188 -1.463 1 95.5 124 ALA B N 1
ATOM 6082 C CA . ALA B 1 124 ? -14.953 -34 -1.711 1 95.5 124 ALA B CA 1
ATOM 6083 C C . ALA B 1 124 ? -15.094 -34.781 -3.023 1 95.5 124 ALA B C 1
ATOM 6085 O O . ALA B 1 124 ? -16.203 -35.062 -3.469 1 95.5 124 ALA B O 1
ATOM 6086 N N . TYR B 1 125 ? -14.016 -35.031 -3.586 1 97 125 TYR B N 1
ATOM 6087 C CA . TYR B 1 125 ? -14.125 -35.781 -4.832 1 97 125 TYR B CA 1
ATOM 6088 C C . TYR B 1 125 ? -12.875 -36.625 -5.078 1 97 125 TYR B C 1
ATOM 6090 O O . TYR B 1 125 ? -11.82 -36.344 -4.504 1 97 125 TYR B O 1
ATOM 6098 N N . LYS B 1 126 ? -13.023 -37.656 -5.766 1 97.38 126 LYS B N 1
ATOM 6099 C CA . LYS B 1 126 ? -11.969 -38.531 -6.27 1 97.38 126 LYS B CA 1
ATOM 6100 C C . LYS B 1 126 ? -11.977 -38.562 -7.793 1 97.38 126 LYS B C 1
ATOM 6102 O O . LYS B 1 126 ? -13.016 -38.812 -8.406 1 97.38 126 LYS B O 1
ATOM 6107 N N . LEU B 1 127 ? -10.891 -38.281 -8.406 1 97.5 127 LEU B N 1
ATOM 6108 C CA . LEU B 1 127 ? -10.773 -38.219 -9.859 1 97.5 127 LEU B CA 1
ATOM 6109 C C . LEU B 1 127 ? -10.055 -39.469 -10.398 1 97.5 127 LEU B C 1
ATOM 6111 O O . LEU B 1 127 ? -8.945 -39.781 -9.961 1 97.5 127 LEU B O 1
ATOM 6115 N N . ILE B 1 128 ? -10.672 -40.156 -11.289 1 97.31 128 ILE B N 1
ATOM 6116 C CA . ILE B 1 128 ? -10.133 -41.344 -11.961 1 97.31 128 ILE B CA 1
ATOM 6117 C C . ILE B 1 128 ? -10.117 -41.094 -13.469 1 97.31 128 ILE B C 1
ATOM 6119 O O . ILE B 1 128 ? -11.133 -40.719 -14.055 1 97.31 128 ILE B O 1
ATOM 6123 N N . ILE B 1 129 ? -9 -41.25 -14.062 1 96.69 129 ILE B N 1
ATOM 6124 C CA . ILE B 1 129 ? -8.875 -41.094 -15.508 1 96.69 129 ILE B CA 1
ATOM 6125 C C . ILE B 1 129 ? -8.305 -42.375 -16.125 1 96.69 129 ILE B C 1
ATOM 6127 O O . ILE B 1 129 ? -7.238 -42.844 -15.711 1 96.69 129 ILE B O 1
ATOM 6131 N N . ASN B 1 130 ? -8.945 -42.906 -17.047 1 94.88 130 ASN B N 1
ATOM 6132 C CA . ASN B 1 130 ? -8.539 -44.156 -17.703 1 94.88 130 ASN B CA 1
ATOM 6133 C C . ASN B 1 130 ? -8.172 -45.219 -16.703 1 94.88 130 ASN B C 1
ATOM 6135 O O . ASN B 1 130 ? -7.09 -45.812 -16.781 1 94.88 130 ASN B O 1
ATOM 6139 N N . ASN B 1 131 ? -8.969 -45.344 -15.68 1 91.94 131 ASN B N 1
ATOM 6140 C CA . ASN B 1 131 ? -8.922 -46.375 -14.664 1 91.94 131 ASN B CA 1
ATOM 6141 C C . ASN B 1 131 ? -7.742 -46.188 -13.711 1 91.94 131 ASN B C 1
ATOM 6143 O O . ASN B 1 131 ? -7.316 -47.125 -13.047 1 91.94 131 ASN B O 1
ATOM 6147 N N . GLU B 1 132 ? -7.168 -45.062 -13.727 1 92 132 GLU B N 1
ATOM 6148 C CA . GLU B 1 132 ? -6.105 -44.719 -12.781 1 92 132 GLU B CA 1
ATOM 6149 C C . GLU B 1 132 ? -6.547 -43.625 -11.836 1 92 132 GLU B C 1
ATOM 6151 O O . GLU B 1 132 ? -7.062 -42.594 -12.273 1 92 132 GLU B O 1
ATOM 6156 N N . LYS B 1 133 ? -6.383 -43.875 -10.578 1 93.81 133 LYS B N 1
ATOM 6157 C CA . LYS B 1 133 ? -6.656 -42.844 -9.586 1 93.81 133 LYS B CA 1
ATOM 6158 C C . LYS B 1 133 ? -5.633 -41.719 -9.672 1 93.81 133 LYS B C 1
ATOM 6160 O O . LYS B 1 133 ? -4.441 -41.938 -9.438 1 93.81 133 LYS B O 1
ATOM 6165 N N . ILE B 1 134 ? -6.055 -40.531 -9.992 1 92.88 134 ILE B N 1
ATOM 6166 C CA . ILE B 1 134 ? -5.141 -39.438 -10.227 1 92.88 134 ILE B CA 1
ATOM 6167 C C . ILE B 1 134 ? -5 -38.594 -8.945 1 92.88 134 ILE B C 1
ATOM 6169 O O . ILE B 1 134 ? -3.885 -38.375 -8.469 1 92.88 134 ILE B O 1
ATOM 6173 N N . ILE B 1 135 ? -6.184 -38.188 -8.445 1 93.19 135 ILE B N 1
ATOM 6174 C CA . ILE B 1 135 ? -6.113 -37.344 -7.242 1 93.19 135 ILE B CA 1
ATOM 6175 C C . ILE B 1 135 ? -7.371 -37.562 -6.402 1 93.19 135 ILE B C 1
ATOM 6177 O O . ILE B 1 135 ? -8.406 -38 -6.914 1 93.19 135 ILE B O 1
ATOM 6181 N N . VAL B 1 136 ? -7.219 -37.281 -5.109 1 94.31 136 VAL B N 1
ATOM 6182 C CA . VAL B 1 136 ? -8.328 -37.219 -4.16 1 94.31 136 VAL B CA 1
ATOM 6183 C C . VAL B 1 136 ? -8.312 -35.906 -3.418 1 94.31 136 VAL B C 1
ATOM 6185 O O . VAL B 1 136 ? -7.273 -35.5 -2.887 1 94.31 136 VAL B O 1
ATOM 6188 N N . ASN B 1 137 ? -9.289 -35.188 -3.551 1 93.88 137 ASN B N 1
ATOM 6189 C CA . ASN B 1 137 ? -9.469 -33.969 -2.77 1 93.88 137 ASN B CA 1
ATOM 6190 C C . ASN B 1 137 ? -10.352 -34.219 -1.547 1 93.88 137 ASN B C 1
ATOM 6192 O O . ASN B 1 137 ? -11.57 -34.312 -1.661 1 93.88 137 ASN B O 1
ATOM 6196 N N . GLY B 1 138 ? -9.711 -34.312 -0.459 1 92.69 138 GLY B N 1
ATOM 6197 C CA . GLY B 1 138 ? -10.406 -34.75 0.731 1 92.69 138 GLY B CA 1
ATOM 6198 C C . GLY B 1 138 ? -10.555 -36.281 0.79 1 92.69 138 GLY B C 1
ATOM 6199 O O . GLY B 1 138 ? -9.617 -37 0.478 1 92.69 138 GLY B O 1
ATOM 6200 N N . ALA B 1 139 ? -11.641 -36.688 1.351 1 94.88 139 ALA B N 1
ATOM 6201 C CA . ALA B 1 139 ? -11.977 -38.094 1.39 1 94.88 139 ALA B CA 1
ATOM 6202 C C . ALA B 1 139 ? -13.461 -38.312 1.103 1 94.88 139 ALA B C 1
ATOM 6204 O O . ALA B 1 139 ? -14.32 -37.812 1.829 1 94.88 139 ALA B O 1
ATOM 6205 N N . VAL B 1 140 ? -13.664 -38.969 0.01 1 96.31 140 VAL B N 1
ATOM 6206 C CA . VAL B 1 140 ? -15.039 -39.219 -0.373 1 96.31 140 VAL B CA 1
ATOM 6207 C C . VAL B 1 140 ? -15.617 -40.344 0.516 1 96.31 140 VAL B C 1
ATOM 6209 O O . VAL B 1 140 ? -14.914 -41.281 0.868 1 96.31 140 VAL B O 1
ATOM 6212 N N . ASN B 1 141 ? -16.828 -40.094 0.879 1 94.75 141 ASN B N 1
ATOM 6213 C CA . ASN B 1 141 ? -17.547 -41.094 1.683 1 94.75 141 ASN B CA 1
ATOM 6214 C C . ASN B 1 141 ? -19.062 -40.938 1.519 1 94.75 141 ASN B C 1
ATOM 6216 O O . ASN B 1 141 ? -19.547 -39.969 0.942 1 94.75 141 ASN B O 1
ATOM 6220 N N . ASN B 1 142 ? -19.812 -41.938 2.049 1 93 142 ASN B N 1
ATOM 6221 C CA . ASN B 1 142 ? -21.281 -41.938 1.931 1 93 142 ASN B CA 1
ATOM 6222 C C . ASN B 1 142 ? -21.938 -41.406 3.199 1 93 142 ASN B C 1
ATOM 6224 O O . ASN B 1 142 ? -23.156 -41.5 3.355 1 93 142 ASN B O 1
ATOM 6228 N N . SER B 1 143 ? -21.078 -40.844 4.059 1 92.06 143 SER B N 1
ATOM 6229 C CA . SER B 1 143 ? -21.625 -40.312 5.305 1 92.06 143 SER B CA 1
ATOM 6230 C C . SER B 1 143 ? -20.938 -39.031 5.703 1 92.06 143 SER B C 1
ATOM 6232 O O . SER B 1 143 ? -19.797 -38.781 5.312 1 92.06 143 SER B O 1
ATOM 6234 N N . TYR B 1 144 ? -21.656 -38.344 6.457 1 89.12 144 TYR B N 1
ATOM 6235 C CA . TYR B 1 144 ? -21.172 -37.062 6.949 1 89.12 144 TYR B CA 1
ATOM 6236 C C . TYR B 1 144 ? -19.953 -37.25 7.844 1 89.12 144 TYR B C 1
ATOM 6238 O O . TYR B 1 144 ? -19 -36.469 7.773 1 89.12 144 TYR B O 1
ATOM 6246 N N . VAL B 1 145 ? -19.891 -38.219 8.648 1 89.25 145 VAL B N 1
ATOM 6247 C CA . VAL B 1 145 ? -18.891 -38.438 9.688 1 89.25 145 VAL B CA 1
ATOM 6248 C C . VAL B 1 145 ? -17.562 -38.844 9.047 1 89.25 145 VAL B C 1
ATOM 6250 O O . VAL B 1 145 ? -16.5 -38.406 9.508 1 89.25 145 VAL B O 1
ATOM 6253 N N . ASN B 1 146 ? -17.609 -39.5 7.914 1 92.5 146 ASN B N 1
ATOM 6254 C CA . ASN B 1 146 ? -16.375 -40.031 7.352 1 92.5 146 ASN B CA 1
ATOM 6255 C C . ASN B 1 146 ? -15.867 -39.188 6.18 1 92.5 146 ASN B C 1
ATOM 6257 O O . ASN B 1 146 ? -14.734 -39.344 5.734 1 92.5 146 ASN B O 1
ATOM 6261 N N . GLU B 1 147 ? -16.734 -38.344 5.738 1 93.81 147 GLU B N 1
ATOM 6262 C CA . GLU B 1 147 ? -16.297 -37.469 4.656 1 93.81 147 GLU B CA 1
ATOM 6263 C C . GLU B 1 147 ? -15.352 -36.375 5.168 1 93.81 147 GLU B C 1
ATOM 6265 O O . GLU B 1 147 ? -15.578 -35.812 6.234 1 93.81 147 GLU B O 1
ATOM 6270 N N . ILE B 1 148 ? -14.258 -36.219 4.535 1 93.38 148 ILE B N 1
ATOM 6271 C CA . ILE B 1 148 ? -13.359 -35.094 4.801 1 93.38 148 ILE B CA 1
ATOM 6272 C C . ILE B 1 148 ? -13.438 -34.094 3.658 1 93.38 148 ILE B C 1
ATOM 6274 O O . ILE B 1 148 ? -12.953 -34.344 2.555 1 93.38 148 ILE B O 1
ATOM 6278 N N . PRO B 1 149 ? -14.062 -32.969 3.93 1 91.88 149 PRO B N 1
ATOM 6279 C CA . PRO B 1 149 ? -14.227 -31.969 2.871 1 91.88 149 PRO B CA 1
ATOM 6280 C C . PRO B 1 149 ? -12.938 -31.203 2.566 1 91.88 149 PRO B C 1
ATOM 6282 O O . PRO B 1 149 ? -12.086 -31.047 3.449 1 91.88 149 PRO B O 1
ATOM 6285 N N . SER B 1 150 ? -12.734 -30.797 1.247 1 90.5 150 SER B N 1
ATOM 6286 C CA . SER B 1 150 ? -11.633 -29.938 0.806 1 90.5 150 SER B CA 1
ATOM 6287 C C . SER B 1 150 ? -12.031 -29.094 -0.399 1 90.5 150 SER B C 1
ATOM 6289 O O . SER B 1 150 ? -12.531 -29.625 -1.396 1 90.5 150 SER B O 1
ATOM 6291 N N . TRP B 1 151 ? -11.805 -27.844 -0.312 1 88 151 TRP B N 1
ATOM 6292 C CA . TRP B 1 151 ? -12.148 -26.922 -1.396 1 88 151 TRP B CA 1
ATOM 6293 C C . TRP B 1 151 ? -10.898 -26.469 -2.137 1 88 151 TRP B C 1
ATOM 6295 O O . TRP B 1 151 ? -10.93 -25.469 -2.869 1 88 151 TRP B O 1
ATOM 6305 N N . LYS B 1 152 ? -9.875 -27.203 -1.996 1 88.75 152 LYS B N 1
ATOM 6306 C CA . LYS B 1 152 ? -8.609 -26.812 -2.621 1 88.75 152 LYS B CA 1
ATOM 6307 C C . LYS B 1 152 ? -8.703 -26.906 -4.141 1 88.75 152 LYS B C 1
ATOM 6309 O O . LYS B 1 152 ? -9.148 -27.922 -4.684 1 88.75 152 LYS B O 1
ATOM 6314 N N . LEU B 1 153 ? -8.367 -25.797 -4.785 1 90.12 153 LEU B N 1
ATOM 6315 C CA . LEU B 1 153 ? -8.258 -25.812 -6.238 1 90.12 153 LEU B CA 1
ATOM 6316 C C . LEU B 1 153 ? -7.109 -26.719 -6.684 1 90.12 153 LEU B C 1
ATOM 6318 O O . LEU B 1 153 ? -6.031 -26.688 -6.086 1 90.12 153 LEU B O 1
ATOM 6322 N N . ARG B 1 154 ? -7.391 -27.516 -7.711 1 92 154 ARG B N 1
ATOM 6323 C CA . ARG B 1 154 ? -6.367 -28.453 -8.164 1 92 154 ARG B CA 1
ATOM 6324 C C . ARG B 1 154 ? -6.105 -28.281 -9.664 1 92 154 ARG B C 1
ATOM 6326 O O . ARG B 1 154 ? -7.047 -28.156 -10.445 1 92 154 ARG B O 1
ATOM 6333 N N . VAL B 1 155 ? -4.906 -28.156 -9.977 1 93.25 155 VAL B N 1
ATOM 6334 C CA . VAL B 1 155 ? -4.426 -28.312 -11.344 1 93.25 155 VAL B CA 1
ATOM 6335 C C . VAL B 1 155 ? -3.824 -29.703 -11.508 1 93.25 155 VAL B C 1
ATOM 6337 O O . VAL B 1 155 ? -2.809 -30.031 -10.891 1 93.25 155 VAL B O 1
ATOM 6340 N N . VAL B 1 156 ? -4.457 -30.484 -12.352 1 95.19 156 VAL B N 1
ATOM 6341 C CA . VAL B 1 156 ? -4.137 -31.906 -12.383 1 95.19 156 VAL B CA 1
ATOM 6342 C C . VAL B 1 156 ? -3.646 -32.312 -13.773 1 95.19 156 VAL B C 1
ATOM 6344 O O . VAL B 1 156 ? -4.445 -32.656 -14.641 1 95.19 156 VAL B O 1
ATOM 6347 N N . PRO B 1 157 ? -2.342 -32.344 -13.906 1 95.88 157 PRO B N 1
ATOM 6348 C CA . PRO B 1 157 ? -1.816 -32.875 -15.156 1 95.88 157 PRO B CA 1
ATOM 6349 C C . PRO B 1 157 ? -1.912 -34.406 -15.211 1 95.88 157 PRO B C 1
ATOM 6351 O O . PRO B 1 157 ? -1.776 -35.062 -14.188 1 95.88 157 PRO B O 1
ATOM 6354 N N . PHE B 1 158 ? -2.195 -34.969 -16.344 1 94.81 158 PHE B N 1
ATOM 6355 C CA . PHE B 1 158 ? -2.193 -36.438 -16.562 1 94.81 158 PHE B CA 1
ATOM 6356 C C . PHE B 1 158 ? -1.771 -36.781 -17.984 1 94.81 158 PHE B C 1
ATOM 6358 O O . PHE B 1 158 ? -1.919 -35.938 -18.891 1 94.81 158 PHE B O 1
ATOM 6365 N N . TYR B 1 159 ? -1.199 -37.906 -18.109 1 93.62 159 TYR B N 1
ATOM 6366 C CA . TYR B 1 159 ? -0.747 -38.406 -19.406 1 93.62 159 TYR B CA 1
ATOM 6367 C C . TYR B 1 159 ? -1.678 -39.469 -19.953 1 93.62 159 TYR B C 1
ATOM 6369 O O . TYR B 1 159 ? -2.123 -40.344 -19.203 1 93.62 159 TYR B O 1
ATOM 6377 N N . THR B 1 160 ? -2.094 -39.312 -21.203 1 93.75 160 THR B N 1
ATOM 6378 C CA . THR B 1 160 ? -2.934 -40.312 -21.828 1 93.75 160 THR B CA 1
ATOM 6379 C C . THR B 1 160 ? -2.209 -40.969 -23 1 93.75 160 THR B C 1
ATOM 6381 O O . THR B 1 160 ? -1.583 -40.281 -23.812 1 93.75 160 THR B O 1
ATOM 6384 N N . GLN B 1 161 ? -2.281 -42.25 -23.062 1 90.06 161 GLN B N 1
ATOM 6385 C CA . GLN B 1 161 ? -1.682 -43 -24.156 1 90.06 161 GLN B CA 1
ATOM 6386 C C . GLN B 1 161 ? -2.684 -43.25 -25.281 1 90.06 161 GLN B C 1
ATOM 6388 O O . GLN B 1 161 ? -2.311 -43.688 -26.375 1 90.06 161 GLN B O 1
ATOM 6393 N N . SER B 1 162 ? -3.891 -42.906 -25 1 93.44 162 SER B N 1
ATOM 6394 C CA . SER B 1 162 ? -4.953 -43.094 -25.984 1 93.44 162 SER B CA 1
ATOM 6395 C C . SER B 1 162 ? -5.656 -41.781 -26.297 1 93.44 162 SER B C 1
ATOM 6397 O O . SER B 1 162 ? -5.59 -40.812 -25.5 1 93.44 162 SER B O 1
ATOM 6399 N N . LYS B 1 163 ? -6.312 -41.75 -27.484 1 95.88 163 LYS B N 1
ATOM 6400 C CA . LYS B 1 163 ? -7.094 -40.562 -27.844 1 95.88 163 LYS B CA 1
ATOM 6401 C C . LYS B 1 163 ? -8.422 -40.531 -27.094 1 95.88 163 LYS B C 1
ATOM 6403 O O . LYS B 1 163 ? -9.055 -39.5 -26.984 1 95.88 163 LYS B O 1
ATOM 6408 N N . ASP B 1 164 ? -8.789 -41.719 -26.688 1 96.81 164 ASP B N 1
ATOM 6409 C CA . ASP B 1 164 ? -10.016 -41.812 -25.906 1 96.81 164 ASP B CA 1
ATOM 6410 C C . ASP B 1 164 ? -9.734 -41.719 -24.422 1 96.81 164 ASP B C 1
ATOM 6412 O O . ASP B 1 164 ? -8.938 -42.469 -23.859 1 96.81 164 ASP B O 1
ATOM 6416 N N . ILE B 1 165 ? -10.328 -40.781 -23.812 1 97.25 165 ILE B N 1
ATOM 6417 C CA . ILE B 1 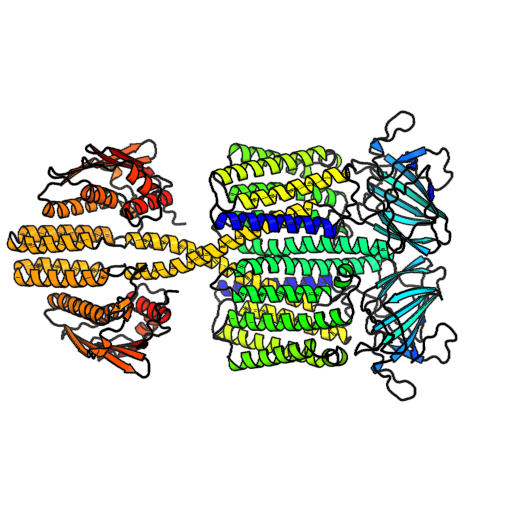165 ? -10.125 -40.531 -22.391 1 97.25 165 ILE B CA 1
ATOM 6418 C C . ILE B 1 165 ? -11.43 -40.75 -21.625 1 97.25 165 ILE B C 1
ATOM 6420 O O . ILE B 1 165 ? -12.492 -40.281 -22.078 1 97.25 165 ILE B O 1
ATOM 6424 N N . GLU B 1 166 ? -11.352 -41.438 -20.594 1 97.44 166 GLU B N 1
ATOM 6425 C CA . GLU B 1 166 ? -12.484 -41.625 -19.688 1 97.44 166 GLU B CA 1
ATOM 6426 C C . GLU B 1 166 ? -12.25 -40.938 -18.359 1 97.44 166 GLU B C 1
ATOM 6428 O O . GLU B 1 166 ? -11.289 -41.219 -17.656 1 97.44 166 GLU B O 1
ATOM 6433 N N . ILE B 1 167 ? -13.109 -40 -18.078 1 97.88 167 ILE B N 1
ATOM 6434 C CA . ILE B 1 167 ? -13.008 -39.25 -16.828 1 97.88 167 ILE B CA 1
ATOM 6435 C C . ILE B 1 167 ? -14.125 -39.688 -15.883 1 97.88 167 ILE B C 1
ATOM 6437 O O . ILE B 1 167 ? -15.305 -39.594 -16.219 1 97.88 167 ILE B O 1
ATOM 6441 N N . ILE B 1 168 ? -13.781 -40.156 -14.719 1 98.19 168 ILE B N 1
ATOM 6442 C CA . ILE B 1 168 ? -14.727 -40.531 -13.664 1 98.19 168 ILE B CA 1
ATOM 6443 C C . ILE B 1 168 ? -14.461 -39.688 -12.414 1 98.19 168 ILE B C 1
ATOM 6445 O O . ILE B 1 168 ? -13.328 -39.625 -11.93 1 98.19 168 ILE B O 1
ATOM 6449 N N . ILE B 1 169 ? -15.453 -39 -11.984 1 98.12 169 ILE B N 1
ATOM 6450 C CA . ILE B 1 169 ? -15.344 -38.219 -10.766 1 98.12 169 ILE B CA 1
ATOM 6451 C C . ILE B 1 169 ? -16.359 -38.719 -9.742 1 98.12 169 ILE B C 1
ATOM 6453 O O . ILE B 1 169 ? -17.578 -38.625 -9.969 1 98.12 169 ILE B O 1
ATOM 6457 N N . GLN B 1 170 ? -15.914 -39.25 -8.68 1 97.81 170 GLN B N 1
ATOM 6458 C CA . GLN B 1 170 ? -16.766 -39.594 -7.555 1 97.81 170 GLN B CA 1
ATOM 6459 C C . GLN B 1 170 ? -16.891 -38.438 -6.574 1 97.81 170 GLN B C 1
ATOM 6461 O O . GLN B 1 170 ? -15.898 -37.938 -6.043 1 97.81 170 GLN B O 1
ATOM 6466 N N . VAL B 1 171 ? -18.094 -38 -6.367 1 97.38 171 VAL B N 1
ATOM 6467 C CA . VAL B 1 171 ? -18.344 -36.812 -5.559 1 97.38 171 VAL B CA 1
ATOM 6468 C C . VAL B 1 171 ? -19.188 -37.188 -4.34 1 97.38 171 VAL B C 1
ATOM 6470 O O . VAL B 1 171 ? -20.109 -37.969 -4.438 1 97.38 171 VAL B O 1
ATOM 6473 N N . SER B 1 172 ? -18.797 -36.719 -3.195 1 96.44 172 SER B N 1
ATOM 6474 C CA . SER B 1 172 ? -19.609 -36.781 -1.985 1 96.44 172 SER B CA 1
ATOM 6475 C C . SER B 1 172 ? -19.828 -35.375 -1.408 1 96.44 172 SER B C 1
ATOM 6477 O O . SER B 1 172 ? -18.891 -34.562 -1.365 1 96.44 172 SER B O 1
ATOM 6479 N N . ASN B 1 173 ? -21.062 -35.062 -1.05 1 94.44 173 ASN B N 1
ATOM 6480 C CA . ASN B 1 173 ? -21.359 -33.75 -0.476 1 94.44 173 ASN B CA 1
ATOM 6481 C C . ASN B 1 173 ? -22.172 -33.875 0.806 1 94.44 173 ASN B C 1
ATOM 6483 O O . ASN B 1 173 ? -23.375 -34.156 0.757 1 94.44 173 ASN B O 1
ATOM 6487 N N . TYR B 1 174 ? -21.547 -33.562 1.888 1 90.69 174 TYR B N 1
ATOM 6488 C CA . TYR B 1 174 ? -22.25 -33.625 3.164 1 90.69 174 TYR B CA 1
ATOM 6489 C C . TYR B 1 174 ? -21.953 -32.375 4.004 1 90.69 174 TYR B C 1
ATOM 6491 O O . TYR B 1 174 ? -22.391 -32.281 5.148 1 90.69 174 TYR B O 1
ATOM 6499 N N . HIS B 1 175 ? -21.219 -31.453 3.412 1 87.19 175 HIS B N 1
ATOM 6500 C CA . HIS B 1 175 ? -20.797 -30.312 4.203 1 87.19 175 HIS B CA 1
ATOM 6501 C C . HIS B 1 175 ? -21.125 -29 3.492 1 87.19 175 HIS B C 1
ATOM 6503 O O . HIS B 1 175 ? -20.828 -27.922 4.008 1 87.19 175 HIS B O 1
ATOM 6509 N N . HIS B 1 176 ? -21.625 -29.094 2.338 1 83.56 176 HIS B N 1
ATOM 6510 C CA . HIS B 1 176 ? -21.969 -27.891 1.571 1 83.56 176 HIS B CA 1
ATOM 6511 C C . HIS B 1 176 ? -23.438 -27.906 1.158 1 83.56 176 HIS B C 1
ATOM 6513 O O . HIS B 1 176 ? -24.016 -28.969 0.96 1 83.56 176 HIS B O 1
ATOM 6519 N N . ASN B 1 177 ? -23.969 -26.781 0.963 1 80.88 177 ASN B N 1
ATOM 6520 C CA . ASN B 1 177 ? -25.406 -26.656 0.684 1 80.88 177 ASN B CA 1
ATOM 6521 C C . ASN B 1 177 ? -25.703 -26.875 -0.797 1 80.88 177 ASN B C 1
ATOM 6523 O O . ASN B 1 177 ? -26.859 -26.984 -1.189 1 80.88 177 ASN B O 1
ATOM 6527 N N . LYS B 1 178 ? -24.734 -26.906 -1.565 1 82.56 178 LYS B N 1
ATOM 6528 C CA . LYS B 1 178 ? -24.875 -27.234 -2.98 1 82.56 178 LYS B CA 1
ATOM 6529 C C . LYS B 1 178 ? -24.062 -28.484 -3.34 1 82.56 178 LYS B C 1
ATOM 6531 O O . LYS B 1 178 ? -22.844 -28.5 -3.203 1 82.56 178 LYS B O 1
ATOM 6536 N N . GLY B 1 179 ? -24.781 -29.422 -3.855 1 88.25 179 GLY B N 1
ATOM 6537 C CA . GLY B 1 179 ? -24.109 -30.672 -4.145 1 88.25 179 GLY B CA 1
ATOM 6538 C C . GLY B 1 179 ? -23.781 -30.859 -5.613 1 88.25 179 GLY B C 1
ATOM 6539 O O . GLY B 1 179 ? -24.422 -30.266 -6.477 1 88.25 179 GLY B O 1
ATOM 6540 N N . GLY B 1 180 ? -22.688 -31.625 -5.844 1 92.88 180 GLY B N 1
ATOM 6541 C CA . GLY B 1 180 ? -22.328 -31.953 -7.215 1 92.88 180 GLY B CA 1
ATOM 6542 C C . GLY B 1 180 ? -21.25 -31.047 -7.789 1 92.88 180 GLY B C 1
ATOM 6543 O O . GLY B 1 180 ? -20.5 -30.422 -7.043 1 92.88 180 GLY B O 1
ATOM 6544 N N . ILE B 1 181 ? -21.109 -31.078 -9.078 1 94.31 181 ILE B N 1
ATOM 6545 C CA . ILE B 1 181 ? -20.156 -30.234 -9.781 1 94.31 181 ILE B CA 1
ATOM 6546 C C . ILE B 1 181 ? -20.812 -28.922 -10.188 1 94.31 181 ILE B C 1
ATOM 6548 O O . ILE B 1 181 ? -21.484 -28.859 -11.227 1 94.31 181 ILE B O 1
ATOM 6552 N N . ILE B 1 182 ? -20.516 -27.922 -9.422 1 87.88 182 ILE B N 1
ATOM 6553 C CA . ILE B 1 182 ? -21.25 -26.672 -9.586 1 87.88 182 ILE B CA 1
ATOM 6554 C C . ILE B 1 182 ? -20.359 -25.672 -10.328 1 87.88 182 ILE B C 1
ATOM 6556 O O . ILE B 1 182 ? -20.828 -24.609 -10.734 1 87.88 182 ILE B O 1
ATOM 6560 N N . ASN B 1 183 ? -19.062 -25.984 -10.484 1 86.25 183 ASN B N 1
ATOM 6561 C CA . ASN B 1 183 ? -18.125 -25.109 -11.172 1 86.25 183 ASN B CA 1
ATOM 6562 C C . ASN B 1 183 ? -17.625 -25.719 -12.477 1 86.25 183 ASN B C 1
ATOM 6564 O O . ASN B 1 183 ? -17.672 -26.953 -12.641 1 86.25 183 ASN B O 1
ATOM 6568 N N . ASN B 1 184 ? -17.125 -24.844 -13.273 1 86.31 184 ASN B N 1
ATOM 6569 C CA . ASN B 1 184 ? -16.594 -25.297 -14.547 1 86.31 184 ASN B CA 1
ATOM 6570 C C . ASN B 1 184 ? -15.273 -26.062 -14.367 1 86.31 184 ASN B C 1
ATOM 6572 O O . ASN B 1 184 ? -14.469 -25.703 -13.508 1 86.31 184 ASN B O 1
ATOM 6576 N N . ILE B 1 185 ? -15.148 -27.062 -15.109 1 92.31 185 ILE B N 1
ATOM 6577 C CA . ILE B 1 185 ? -13.883 -27.781 -15.188 1 92.31 185 ILE B CA 1
ATOM 6578 C C . ILE B 1 185 ? -13.156 -27.438 -16.484 1 92.31 185 ILE B C 1
ATOM 6580 O O . ILE B 1 185 ? -13.711 -27.594 -17.578 1 92.31 185 ILE B O 1
ATOM 6584 N N . VAL B 1 186 ? -11.992 -26.938 -16.344 1 92.12 186 VAL B N 1
ATOM 6585 C CA . VAL B 1 186 ? -11.219 -26.5 -17.5 1 92.12 186 VAL B CA 1
ATOM 6586 C C . VAL B 1 186 ? -10.289 -27.625 -17.953 1 92.12 186 VAL B C 1
ATOM 6588 O O . VAL B 1 186 ? -9.672 -28.312 -17.141 1 92.12 186 VAL B O 1
ATOM 6591 N N . PHE B 1 187 ? -10.289 -27.844 -19.219 1 94.62 187 PHE B N 1
ATOM 6592 C CA . PHE B 1 187 ? -9.492 -28.891 -19.828 1 94.62 187 PHE B CA 1
ATOM 6593 C C . PHE B 1 187 ? -8.648 -28.344 -20.969 1 94.62 187 PHE B C 1
ATOM 6595 O O . PHE B 1 187 ? -9.109 -27.5 -21.734 1 94.62 187 PHE B O 1
ATOM 6602 N N . GLY B 1 188 ? -7.406 -28.734 -21.031 1 93.62 188 GLY B N 1
ATOM 6603 C CA . GLY B 1 188 ? -6.508 -28.328 -22.094 1 93.62 188 GLY B CA 1
ATOM 6604 C C . GLY B 1 188 ? -5.105 -28.891 -21.938 1 93.62 188 GLY B C 1
ATOM 6605 O O . GLY B 1 188 ? -4.879 -29.797 -21.141 1 93.62 188 GLY B O 1
ATOM 6606 N N . ARG B 1 189 ? -4.223 -28.438 -22.766 1 92.88 189 ARG B N 1
ATOM 6607 C CA . ARG B 1 189 ? -2.818 -28.797 -22.594 1 92.88 189 ARG B CA 1
ATOM 6608 C C . ARG B 1 189 ? -2.25 -28.188 -21.312 1 92.88 189 ARG B C 1
ATOM 6610 O O . ARG B 1 189 ? -2.684 -27.109 -20.891 1 92.88 189 ARG B O 1
ATOM 6617 N N . PHE B 1 190 ? -1.317 -28.828 -20.797 1 92.19 190 PHE B N 1
ATOM 6618 C CA . PHE B 1 190 ? -0.789 -28.422 -19.5 1 92.19 190 PHE B CA 1
ATOM 6619 C C . PHE B 1 190 ? -0.294 -26.984 -19.547 1 92.19 190 PHE B C 1
ATOM 6621 O O . PHE B 1 190 ? -0.627 -26.188 -18.672 1 92.19 190 PHE B O 1
ATOM 6628 N N . ASN B 1 191 ? 0.434 -26.641 -20.547 1 87.56 191 ASN B N 1
ATOM 6629 C CA . ASN B 1 191 ? 1.045 -25.312 -20.625 1 87.56 191 ASN B CA 1
ATOM 6630 C C . ASN B 1 191 ? -0.009 -24.219 -20.625 1 87.56 191 ASN B C 1
ATOM 6632 O O . ASN B 1 191 ? 0.166 -23.188 -19.984 1 87.56 191 ASN B O 1
ATOM 6636 N N . VAL B 1 192 ? -1.098 -24.422 -21.297 1 88.25 192 VAL B N 1
ATOM 6637 C CA . VAL B 1 192 ? -2.145 -23.422 -21.422 1 88.25 192 VAL B CA 1
ATOM 6638 C C . VAL B 1 192 ? -2.936 -23.328 -20.125 1 88.25 192 VAL B C 1
ATOM 6640 O O . VAL B 1 192 ? -3.17 -22.219 -19.609 1 88.25 192 VAL B O 1
ATOM 6643 N N . VAL B 1 193 ? -3.291 -24.469 -19.547 1 90.81 193 VAL B N 1
ATOM 6644 C CA . VAL B 1 193 ? -4.086 -24.5 -18.328 1 90.81 193 VAL B CA 1
ATOM 6645 C C . VAL B 1 193 ? -3.266 -23.953 -17.156 1 90.81 193 VAL B C 1
ATOM 6647 O O . VAL B 1 193 ? -3.777 -23.188 -16.328 1 90.81 193 VAL B O 1
ATOM 6650 N N . ASP B 1 194 ? -2.02 -24.312 -17.141 1 89.44 194 ASP B N 1
ATOM 6651 C CA . ASP B 1 194 ? -1.136 -23.844 -16.078 1 89.44 194 ASP B CA 1
ATOM 6652 C C . ASP B 1 194 ? -0.953 -22.328 -16.141 1 89.44 194 ASP B C 1
ATOM 6654 O O . ASP B 1 194 ? -0.863 -21.656 -15.102 1 89.44 194 ASP B O 1
ATOM 6658 N N . ASN B 1 195 ? -0.839 -21.812 -17.328 1 87.5 195 ASN B N 1
ATOM 6659 C CA . ASN B 1 195 ? -0.706 -20.375 -17.5 1 87.5 195 ASN B CA 1
ATOM 6660 C C . ASN B 1 195 ? -1.921 -19.625 -16.953 1 87.5 195 ASN B C 1
ATOM 6662 O O . ASN B 1 195 ? -1.778 -18.594 -16.281 1 87.5 195 ASN B O 1
ATOM 6666 N N . ILE B 1 196 ? -3.033 -20.156 -17.219 1 85.88 196 ILE B N 1
ATOM 6667 C CA . ILE B 1 196 ? -4.262 -19.531 -16.75 1 85.88 196 ILE B CA 1
ATOM 6668 C C . ILE B 1 196 ? -4.316 -19.594 -15.219 1 85.88 196 ILE B C 1
ATOM 6670 O O . ILE B 1 196 ? -4.641 -18.609 -14.562 1 85.88 196 ILE B O 1
ATOM 6674 N N . ALA B 1 197 ? -3.988 -20.75 -14.688 1 89.19 197 ALA B N 1
ATOM 6675 C CA . ALA B 1 197 ? -3.986 -20.922 -13.242 1 89.19 197 ALA B CA 1
ATOM 6676 C C . ALA B 1 197 ? -2.98 -19.984 -12.578 1 89.19 197 ALA B C 1
ATOM 6678 O O . ALA B 1 197 ? -3.271 -19.391 -11.539 1 89.19 197 ALA B O 1
ATOM 6679 N N . SER B 1 198 ? -1.817 -19.844 -13.203 1 90.12 198 SER B N 1
ATOM 6680 C CA . SER B 1 198 ? -0.76 -19 -12.656 1 90.12 198 SER B CA 1
ATOM 6681 C C . SER B 1 198 ? -1.155 -17.516 -12.688 1 90.12 198 SER B C 1
ATOM 6683 O O . SER B 1 198 ? -0.926 -16.797 -11.727 1 90.12 198 SER B O 1
ATOM 6685 N N . ILE B 1 199 ? -1.773 -17.125 -13.742 1 87.75 199 ILE B N 1
ATOM 6686 C CA . ILE B 1 199 ? -2.193 -15.734 -13.867 1 87.75 199 ILE B CA 1
ATOM 6687 C C . ILE B 1 199 ? -3.236 -15.414 -12.805 1 87.75 199 ILE B C 1
ATOM 6689 O O . ILE B 1 199 ? -3.213 -14.328 -12.211 1 87.75 199 ILE B O 1
ATOM 6693 N N . ASN B 1 200 ? -4.098 -16.312 -12.562 1 87.88 200 ASN B N 1
ATOM 6694 C CA . ASN B 1 200 ? -5.102 -16.109 -11.523 1 87.88 200 ASN B CA 1
ATOM 6695 C C . ASN B 1 200 ? -4.461 -16.016 -10.141 1 87.88 200 ASN B C 1
ATOM 6697 O O . ASN B 1 200 ? -4.898 -15.219 -9.305 1 87.88 200 ASN B O 1
ATOM 6701 N N . MET B 1 201 ? -3.545 -16.828 -10 1 90.75 201 MET B N 1
ATOM 6702 C CA . MET B 1 201 ? -2.834 -16.812 -8.719 1 90.75 201 MET B CA 1
ATOM 6703 C C . MET B 1 201 ? -2.086 -15.492 -8.531 1 90.75 201 MET B C 1
ATOM 6705 O O . MET B 1 201 ? -2.102 -14.922 -7.441 1 90.75 201 MET B O 1
ATOM 6709 N N . ILE B 1 202 ? -1.444 -15.031 -9.578 1 91.62 202 ILE B N 1
ATOM 6710 C CA . ILE B 1 202 ? -0.702 -13.773 -9.539 1 91.62 202 ILE B CA 1
ATOM 6711 C C . ILE B 1 202 ? -1.656 -12.625 -9.242 1 91.62 202 ILE B C 1
ATOM 6713 O O . ILE B 1 202 ? -1.376 -11.781 -8.383 1 91.62 202 ILE B O 1
ATOM 6717 N N . LYS B 1 203 ? -2.752 -12.633 -9.875 1 88.62 203 LYS B N 1
ATOM 6718 C CA . LYS B 1 203 ? -3.736 -11.578 -9.672 1 88.62 203 LYS B CA 1
ATOM 6719 C C . LYS B 1 203 ? -4.223 -11.539 -8.227 1 88.62 203 LYS B C 1
ATOM 6721 O O . LYS B 1 203 ? -4.273 -10.477 -7.613 1 88.62 203 LYS B O 1
ATOM 6726 N N . SER B 1 204 ? -4.566 -12.672 -7.738 1 91.44 204 SER B N 1
ATOM 6727 C CA . SER B 1 204 ? -5.059 -12.758 -6.367 1 91.44 204 SER B CA 1
ATOM 6728 C C . SER B 1 204 ? -4 -12.289 -5.371 1 91.44 204 SER B C 1
ATOM 6730 O O . SER B 1 204 ? -4.293 -11.516 -4.461 1 91.44 204 SER B O 1
ATOM 6732 N N . ALA B 1 205 ? -2.793 -12.734 -5.613 1 93 205 ALA B N 1
ATOM 6733 C CA . ALA B 1 205 ? -1.712 -12.367 -4.703 1 93 205 ALA B CA 1
ATOM 6734 C C . ALA B 1 205 ? -1.397 -10.875 -4.793 1 93 205 ALA B C 1
ATOM 6736 O O . ALA B 1 205 ? -1.095 -10.242 -3.781 1 93 205 ALA B O 1
ATOM 6737 N N . LEU B 1 206 ? -1.477 -10.359 -5.965 1 93.06 206 LEU B N 1
ATOM 6738 C CA . LEU B 1 206 ? -1.242 -8.93 -6.168 1 93.06 206 LEU B CA 1
ATOM 6739 C C . LEU B 1 206 ? -2.254 -8.094 -5.391 1 93.06 206 LEU B C 1
ATOM 6741 O O . LEU B 1 206 ? -1.883 -7.129 -4.719 1 93.06 206 LEU B O 1
ATOM 6745 N N . ILE B 1 207 ? -3.467 -8.484 -5.488 1 92.94 207 ILE B N 1
ATOM 6746 C CA . ILE B 1 207 ? -4.535 -7.746 -4.82 1 92.94 207 ILE B CA 1
ATOM 6747 C C . ILE B 1 207 ? -4.348 -7.828 -3.307 1 92.94 207 ILE B C 1
ATOM 6749 O O . ILE B 1 207 ? -4.48 -6.824 -2.604 1 92.94 207 ILE B O 1
ATOM 6753 N N . ILE B 1 208 ? -3.971 -8.984 -2.824 1 94.75 208 ILE B N 1
ATOM 6754 C CA . ILE B 1 208 ? -3.695 -9.148 -1.401 1 94.75 208 ILE B CA 1
ATOM 6755 C C . ILE B 1 208 ? -2.547 -8.234 -0.986 1 94.75 208 ILE B C 1
ATOM 6757 O O . ILE B 1 208 ? -2.605 -7.594 0.066 1 94.75 208 ILE B O 1
ATOM 6761 N N . GLY B 1 209 ? -1.564 -8.164 -1.855 1 94.94 209 GLY B N 1
ATOM 6762 C CA . GLY B 1 209 ? -0.431 -7.301 -1.566 1 94.94 209 GLY B CA 1
ATOM 6763 C C . GLY B 1 209 ? -0.806 -5.836 -1.472 1 94.94 209 GLY B C 1
ATOM 6764 O O . GLY B 1 209 ? -0.327 -5.121 -0.588 1 94.94 209 GLY B O 1
ATOM 6765 N N . VAL B 1 210 ? -1.667 -5.406 -2.324 1 95.19 210 VAL B N 1
ATOM 6766 C CA . VAL B 1 210 ? -2.1 -4.016 -2.312 1 95.19 210 VAL B CA 1
ATOM 6767 C C . VAL B 1 210 ? -2.844 -3.715 -1.012 1 95.19 210 VAL B C 1
ATOM 6769 O O . VAL B 1 210 ? -2.562 -2.717 -0.344 1 95.19 210 VAL B O 1
ATOM 6772 N N . PHE B 1 211 ? -3.742 -4.613 -0.642 1 96.12 211 PHE B N 1
ATOM 6773 C CA . PHE B 1 211 ? -4.473 -4.441 0.607 1 96.12 211 PHE B CA 1
ATOM 6774 C C . PHE B 1 211 ? -3.521 -4.449 1.797 1 96.12 211 PHE B C 1
ATOM 6776 O O . PHE B 1 211 ? -3.709 -3.695 2.756 1 96.12 211 PHE B O 1
ATOM 6783 N N . ALA B 1 212 ? -2.508 -5.281 1.682 1 94 212 ALA B N 1
ATOM 6784 C CA . ALA B 1 212 ? -1.561 -5.402 2.785 1 94 212 ALA B CA 1
ATOM 6785 C C . ALA B 1 212 ? -0.723 -4.133 2.93 1 94 212 ALA B C 1
ATOM 6787 O O . ALA B 1 212 ? -0.535 -3.629 4.039 1 94 212 ALA B O 1
ATOM 6788 N N . GLY B 1 213 ? -0.247 -3.631 1.823 1 92.81 213 GLY B N 1
ATOM 6789 C CA . GLY B 1 213 ? 0.546 -2.412 1.864 1 92.81 213 GLY B CA 1
ATOM 6790 C C . GLY B 1 213 ? -0.23 -1.211 2.373 1 92.81 213 GLY B C 1
ATOM 6791 O O . GLY B 1 213 ? 0.213 -0.525 3.295 1 92.81 213 GLY B O 1
ATOM 6792 N N . LEU B 1 214 ? -1.37 -1.016 1.857 1 93.69 214 LEU B N 1
ATOM 6793 C CA . LEU B 1 214 ? -2.201 0.118 2.252 1 93.69 214 LEU B CA 1
ATOM 6794 C C . LEU B 1 214 ? -2.732 -0.065 3.67 1 93.69 214 LEU B C 1
ATOM 6796 O O . LEU B 1 214 ? -2.814 0.898 4.434 1 93.69 214 LEU B O 1
ATOM 6800 N N . GLY B 1 215 ? -3.086 -1.367 3.961 1 92.31 215 GLY B N 1
ATOM 6801 C CA . GLY B 1 215 ? -3.535 -1.65 5.316 1 92.31 215 GLY B CA 1
ATOM 6802 C C . GLY B 1 215 ? -2.479 -1.37 6.367 1 92.31 215 GLY B C 1
ATOM 6803 O O . GLY B 1 215 ? -2.783 -0.827 7.43 1 92.31 215 GLY B O 1
ATOM 6804 N N . PHE B 1 216 ? -1.294 -1.648 6.035 1 88.31 216 PHE B N 1
ATOM 6805 C CA . PHE B 1 216 ? -0.185 -1.387 6.945 1 88.31 216 PHE B CA 1
ATOM 6806 C C . PHE B 1 216 ? -0.041 0.107 7.207 1 88.31 216 PHE B C 1
ATOM 6808 O O . PHE B 1 216 ? 0.115 0.53 8.359 1 88.31 216 PHE B O 1
ATOM 6815 N N . TYR B 1 217 ? -0.078 0.846 6.188 1 90 217 TYR B N 1
ATOM 6816 C CA . TYR B 1 217 ? 0.02 2.295 6.316 1 90 217 TYR B CA 1
ATOM 6817 C C . TYR B 1 217 ? -1.12 2.846 7.168 1 90 217 TYR B C 1
ATOM 6819 O O . TYR B 1 217 ? -0.903 3.699 8.031 1 90 217 TYR B O 1
ATOM 6827 N N . LEU B 1 218 ? -2.287 2.352 6.934 1 90.56 218 LEU B N 1
ATOM 6828 C CA . LEU B 1 218 ? -3.459 2.822 7.664 1 90.56 218 LEU B CA 1
ATOM 6829 C C . LEU B 1 218 ? -3.355 2.469 9.148 1 90.56 218 LEU B C 1
ATOM 6831 O O . LEU B 1 218 ? -3.777 3.246 10.008 1 90.56 218 LEU B O 1
ATOM 6835 N N . LEU B 1 219 ? -2.777 1.379 9.453 1 88.44 219 LEU B N 1
ATOM 6836 C CA . LEU B 1 219 ? -2.59 0.968 10.844 1 88.44 219 LEU B CA 1
ATOM 6837 C C . LEU B 1 219 ? -1.607 1.892 11.555 1 88.44 219 LEU B C 1
ATOM 6839 O O . LEU B 1 219 ? -1.75 2.152 12.75 1 88.44 219 LEU B O 1
ATOM 6843 N N . LEU B 1 220 ? -0.655 2.402 10.789 1 85.69 220 LEU B N 1
ATOM 6844 C CA . LEU B 1 220 ? 0.324 3.314 11.375 1 85.69 220 LEU B CA 1
ATOM 6845 C C . LEU B 1 220 ? -0.316 4.66 11.703 1 85.69 220 LEU B C 1
ATOM 6847 O O . LEU B 1 220 ? 0.065 5.312 12.68 1 85.69 220 LEU B O 1
ATOM 6851 N N . LEU B 1 221 ? -1.274 5.031 10.914 1 86.56 221 LEU B N 1
ATOM 6852 C CA . LEU B 1 221 ? -1.921 6.324 11.102 1 86.56 221 LEU B CA 1
ATOM 6853 C C . LEU B 1 221 ? -2.924 6.27 12.25 1 86.56 221 LEU B C 1
ATOM 6855 O O . LEU B 1 221 ? -3.453 7.301 12.664 1 86.56 221 LEU B O 1
ATOM 6859 N N . TYR B 1 222 ? -3.148 5.125 12.773 1 81.56 222 TYR B N 1
ATOM 6860 C CA . TYR B 1 222 ? -4.051 4.957 13.906 1 81.56 222 TYR B CA 1
ATOM 6861 C C . TYR B 1 222 ? -3.594 5.797 15.094 1 81.56 222 TYR B C 1
ATOM 6863 O O . TYR B 1 222 ? -4.406 6.188 15.93 1 81.56 222 TYR B O 1
ATOM 6871 N N . LYS B 1 223 ? -2.381 6.203 15.164 1 76.06 223 LYS B N 1
ATOM 6872 C CA . LYS B 1 223 ? -1.832 6.984 16.266 1 76.06 223 LYS B CA 1
ATOM 6873 C C . LYS B 1 223 ? -2.311 8.43 16.203 1 76.06 223 LYS B C 1
ATOM 6875 O O . LYS B 1 223 ? -2.16 9.188 17.172 1 76.06 223 LYS B O 1
ATOM 6880 N N . LEU B 1 224 ? -2.963 8.688 15.078 1 75 224 LEU B N 1
ATOM 6881 C CA . LEU B 1 224 ? -3.533 10.023 14.945 1 75 224 LEU B CA 1
ATOM 6882 C C . LEU B 1 224 ? -4.805 10.156 15.773 1 75 224 LEU B C 1
ATOM 6884 O O . LEU B 1 224 ? -5.816 9.508 15.477 1 75 224 LEU B O 1
ATOM 6888 N N . GLU B 1 225 ? -4.758 10.82 16.781 1 70.44 225 GLU B N 1
ATOM 6889 C CA . GLU B 1 225 ? -5.816 10.898 17.781 1 70.44 225 GLU B CA 1
ATOM 6890 C C . GLU B 1 225 ? -7.102 11.469 17.188 1 70.44 225 GLU B C 1
ATOM 6892 O O . GLU B 1 225 ? -8.195 10.992 17.484 1 70.44 225 GLU B O 1
ATOM 6897 N N . SER B 1 226 ? -6.965 12.445 16.328 1 70.12 226 SER B N 1
ATOM 6898 C CA . SER B 1 226 ? -8.148 13.148 15.852 1 70.12 226 SER B CA 1
ATOM 6899 C C . SER B 1 226 ? -8.961 12.273 14.898 1 70.12 226 SER B C 1
ATOM 6901 O O . SER B 1 226 ? -10.18 12.445 14.781 1 70.12 226 SER B O 1
ATOM 6903 N N . ARG B 1 227 ? -8.352 11.273 14.305 1 80.25 227 ARG B N 1
ATOM 6904 C CA . ARG B 1 227 ? -9.023 10.453 13.305 1 80.25 227 ARG B CA 1
ATOM 6905 C C . ARG B 1 227 ? -8.695 8.977 13.492 1 80.25 227 ARG B C 1
ATOM 6907 O O . ARG B 1 227 ? -8.664 8.211 12.523 1 80.25 227 ARG B O 1
ATOM 6914 N N . LYS B 1 228 ? -8.43 8.609 14.664 1 78.75 228 LYS B N 1
ATOM 6915 C CA . LYS B 1 228 ? -7.918 7.285 14.984 1 78.75 228 LYS B CA 1
ATOM 6916 C C . LYS B 1 228 ? -8.898 6.195 14.555 1 78.75 228 LYS B C 1
ATOM 6918 O O . LYS B 1 228 ? -8.5 5.184 13.977 1 78.75 228 LYS B O 1
ATOM 6923 N N . TYR B 1 229 ? -10.117 6.418 14.664 1 84.81 229 TYR B N 1
ATOM 6924 C CA . TYR B 1 229 ? -11.102 5.379 14.398 1 84.81 229 TYR B CA 1
ATOM 6925 C C . TYR B 1 229 ? -11.328 5.219 12.898 1 84.81 229 TYR B C 1
ATOM 6927 O O . TYR B 1 229 ? -11.5 4.102 12.406 1 84.81 229 TYR B O 1
ATOM 6935 N N . THR B 1 230 ? -11.234 6.289 12.234 1 88 230 THR B N 1
ATOM 6936 C CA . THR B 1 230 ? -11.422 6.238 10.789 1 88 230 THR B CA 1
ATOM 6937 C C . THR B 1 230 ? -10.352 5.367 10.133 1 88 230 THR B C 1
ATOM 6939 O O . THR B 1 230 ? -10.672 4.48 9.336 1 88 230 THR B O 1
ATOM 6942 N N . TYR B 1 231 ? -9.141 5.531 10.555 1 89.88 231 TYR B N 1
ATOM 6943 C CA . TYR B 1 231 ? -8.039 4.77 9.977 1 89.88 231 TYR B CA 1
ATOM 6944 C C . TYR B 1 231 ? -8.086 3.318 10.445 1 89.88 231 TYR B C 1
ATOM 6946 O O . TYR B 1 231 ? -7.785 2.404 9.672 1 89.88 231 TYR B O 1
ATOM 6954 N N . MET B 1 232 ? -8.516 3.137 11.625 1 91.56 232 MET B N 1
ATOM 6955 C CA . MET B 1 232 ? -8.609 1.782 12.164 1 91.56 232 MET B CA 1
ATOM 6956 C C . MET B 1 232 ? -9.664 0.972 11.43 1 91.56 232 MET B C 1
ATOM 6958 O O . MET B 1 232 ? -9.445 -0.194 11.094 1 91.56 232 MET B O 1
ATOM 6962 N N . TYR B 1 233 ? -10.797 1.573 11.172 1 94.38 233 TYR B N 1
ATOM 6963 C CA . TYR B 1 233 ? -11.867 0.871 10.477 1 94.38 233 TYR B CA 1
ATOM 6964 C C . TYR B 1 233 ? -11.453 0.51 9.055 1 94.38 233 TYR B C 1
ATOM 6966 O O . TYR B 1 233 ? -11.758 -0.584 8.578 1 94.38 233 TYR B O 1
ATOM 6974 N N . LEU B 1 234 ? -10.766 1.387 8.461 1 93.62 234 LEU B N 1
ATOM 6975 C CA . LEU B 1 234 ? -10.289 1.099 7.109 1 93.62 234 LEU B CA 1
ATOM 6976 C C . LEU B 1 234 ? -9.219 0.01 7.129 1 93.62 234 LEU B C 1
ATOM 6978 O O . LEU B 1 234 ? -9.125 -0.794 6.199 1 93.62 234 LEU B O 1
ATOM 6982 N N . ALA B 1 235 ? -8.383 0.034 8.188 1 94.12 235 ALA B N 1
ATOM 6983 C CA . ALA B 1 235 ? -7.402 -1.036 8.328 1 94.12 235 ALA B CA 1
ATOM 6984 C C . ALA B 1 235 ? -8.086 -2.387 8.523 1 94.12 235 ALA B C 1
ATOM 6986 O O . ALA B 1 235 ? -7.66 -3.393 7.949 1 94.12 235 ALA B O 1
ATOM 6987 N N . LEU B 1 236 ? -9.133 -2.375 9.258 1 95.12 236 LEU B N 1
ATOM 6988 C CA . LEU B 1 236 ? -9.906 -3.598 9.461 1 95.12 236 LEU B CA 1
ATOM 6989 C C . LEU B 1 236 ? -10.555 -4.051 8.156 1 95.12 236 LEU B C 1
ATOM 6991 O O . LEU B 1 236 ? -10.633 -5.25 7.883 1 95.12 236 LEU B O 1
ATOM 6995 N N . PHE B 1 237 ? -11.016 -3.072 7.395 1 96.56 237 PHE B N 1
ATOM 6996 C CA . PHE B 1 237 ? -11.539 -3.35 6.062 1 96.56 237 PHE B CA 1
ATOM 6997 C C . PHE B 1 237 ? -10.492 -4.059 5.207 1 96.56 237 PHE B C 1
ATOM 6999 O O . PHE B 1 237 ? -10.805 -5.039 4.527 1 96.56 237 PHE B O 1
ATOM 7006 N N . CYS B 1 238 ? -9.258 -3.65 5.262 1 96.19 238 CYS B N 1
ATOM 7007 C CA . CYS B 1 238 ? -8.172 -4.238 4.484 1 96.19 238 CYS B CA 1
ATOM 7008 C C . CYS B 1 238 ? -7.852 -5.645 4.98 1 96.19 238 CYS B C 1
ATOM 7010 O O . CYS B 1 238 ? -7.688 -6.566 4.18 1 96.19 238 CYS B O 1
ATOM 7012 N N . ILE B 1 239 ? -7.824 -5.848 6.285 1 95.81 239 ILE B N 1
ATOM 7013 C CA . ILE B 1 239 ? -7.504 -7.148 6.859 1 95.81 239 ILE B CA 1
ATOM 7014 C C . ILE B 1 239 ? -8.57 -8.164 6.461 1 95.81 239 ILE B C 1
ATOM 7016 O O . ILE B 1 239 ? -8.25 -9.281 6.039 1 95.81 239 ILE B O 1
ATOM 7020 N N . SER B 1 240 ? -9.805 -7.742 6.52 1 96.69 240 SER B N 1
ATOM 7021 C CA . SER B 1 240 ? -10.898 -8.625 6.145 1 96.69 240 SER B CA 1
ATOM 7022 C C . SER B 1 240 ? -10.859 -8.953 4.652 1 96.69 240 SER B C 1
ATOM 7024 O O . SER B 1 240 ? -11.141 -10.086 4.254 1 96.69 240 SER B O 1
ATOM 7026 N N . SER B 1 241 ? -10.5 -7.98 3.881 1 96.19 241 SER B N 1
ATOM 7027 C CA . SER B 1 241 ? -10.414 -8.195 2.439 1 96.19 241 SER B CA 1
ATOM 7028 C C . SER B 1 241 ? -9.273 -9.148 2.088 1 96.19 241 SER B C 1
ATOM 7030 O O . SER B 1 241 ? -9.398 -9.945 1.156 1 96.19 241 SER B O 1
ATOM 7032 N N . ILE B 1 242 ? -8.164 -9.086 2.859 1 96.12 242 ILE B N 1
ATOM 7033 C CA . ILE B 1 242 ? -7.023 -9.977 2.654 1 96.12 242 ILE B CA 1
ATOM 7034 C C . ILE B 1 242 ? -7.445 -11.422 2.926 1 96.12 242 ILE B C 1
ATOM 7036 O O . ILE B 1 242 ? -7.188 -12.312 2.113 1 96.12 242 ILE B O 1
ATOM 7040 N N . ILE B 1 243 ? -8.125 -11.594 3.967 1 95.25 243 ILE B N 1
ATOM 7041 C CA . ILE B 1 243 ? -8.562 -12.938 4.34 1 95.25 243 ILE B CA 1
ATOM 7042 C C . ILE B 1 243 ? -9.562 -13.461 3.312 1 95.25 243 ILE B C 1
ATOM 7044 O O . ILE B 1 243 ? -9.445 -14.602 2.855 1 95.25 243 ILE B O 1
ATOM 7048 N N . LEU B 1 244 ? -10.422 -12.648 2.922 1 94.25 244 LEU B N 1
ATOM 7049 C CA . LEU B 1 244 ? -11.445 -13.055 1.959 1 94.25 244 LEU B CA 1
ATOM 7050 C C . LEU B 1 244 ? -10.805 -13.445 0.63 1 94.25 244 LEU B C 1
ATOM 7052 O O . LEU B 1 244 ? -11.117 -14.508 0.08 1 94.25 244 LEU B O 1
ATOM 7056 N N . GLU B 1 245 ? -9.938 -12.594 0.143 1 92.94 245 GLU B N 1
ATOM 7057 C CA . GLU B 1 245 ? -9.297 -12.859 -1.138 1 92.94 245 GLU B CA 1
ATOM 7058 C C . GLU B 1 245 ? -8.438 -14.125 -1.069 1 92.94 245 GLU B C 1
ATOM 7060 O O . GLU B 1 245 ? -8.305 -14.844 -2.061 1 92.94 245 GLU B O 1
ATOM 7065 N N . SER B 1 246 ? -7.828 -14.422 0.111 1 92.88 246 SER B N 1
ATOM 7066 C CA . SER B 1 246 ? -7 -15.609 0.266 1 92.88 246 SER B CA 1
ATOM 7067 C C . SER B 1 246 ? -7.832 -16.875 0.175 1 92.88 246 SER B C 1
ATOM 7069 O O . SER B 1 246 ? -7.309 -17.953 -0.12 1 92.88 246 SER B O 1
ATOM 7071 N N . ILE B 1 247 ? -9.094 -16.703 0.371 1 91.06 247 ILE B N 1
ATOM 7072 C CA . ILE B 1 247 ? -9.969 -17.875 0.388 1 91.06 247 ILE B CA 1
ATOM 7073 C C . ILE B 1 247 ? -10.719 -17.984 -0.941 1 91.06 247 ILE B C 1
ATOM 7075 O O . ILE B 1 247 ? -10.883 -19.078 -1.481 1 91.06 247 ILE B O 1
ATOM 7079 N N . LEU B 1 248 ? -10.945 -16.781 -1.481 1 83.75 248 LEU B N 1
ATOM 7080 C CA . LEU B 1 248 ? -11.742 -16.766 -2.703 1 83.75 248 LEU B CA 1
ATOM 7081 C C . LEU B 1 248 ? -10.883 -17.078 -3.92 1 83.75 248 LEU B C 1
ATOM 7083 O O . LEU B 1 248 ? -9.672 -16.828 -3.91 1 83.75 248 LEU B O 1
ATOM 7087 N N . ASP B 1 249 ? -11.305 -17.672 -4.871 1 77.81 249 ASP B N 1
ATOM 7088 C CA . ASP B 1 249 ? -10.75 -17.859 -6.207 1 77.81 249 ASP B CA 1
ATOM 7089 C C . ASP B 1 249 ? -9.695 -18.969 -6.207 1 77.81 249 ASP B C 1
ATOM 7091 O O . ASP B 1 249 ? -10.031 -20.156 -6.148 1 77.81 249 ASP B O 1
ATOM 7095 N N . VAL B 1 250 ? -8.312 -18.516 -5.871 1 83.19 250 VAL B N 1
ATOM 7096 C CA . VAL B 1 250 ? -7.227 -19.484 -6.031 1 83.19 250 VAL B CA 1
ATOM 7097 C C . VAL B 1 250 ? -6.926 -20.156 -4.691 1 83.19 250 VAL B C 1
ATOM 7099 O O . VAL B 1 250 ? -6.156 -21.109 -4.629 1 83.19 250 VAL B O 1
ATOM 7102 N N . ASN B 1 251 ? -7.66 -19.781 -3.594 1 88.69 251 ASN B N 1
ATOM 7103 C CA . ASN B 1 251 ? -7.48 -20.344 -2.264 1 88.69 251 ASN B CA 1
ATOM 7104 C C . ASN B 1 251 ? -6.012 -20.344 -1.846 1 88.69 251 ASN B C 1
ATOM 7106 O O . ASN B 1 251 ? -5.469 -21.375 -1.471 1 88.69 251 ASN B O 1
ATOM 7110 N N . ILE B 1 252 ? -5.438 -19.25 -1.906 1 91.12 252 ILE B N 1
ATOM 7111 C CA . ILE B 1 252 ? -4.035 -19.062 -1.549 1 91.12 252 ILE B CA 1
ATOM 7112 C C . ILE B 1 252 ? -3.803 -19.516 -0.111 1 91.12 252 ILE B C 1
ATOM 7114 O O . ILE B 1 252 ? -2.705 -19.969 0.236 1 91.12 252 ILE B O 1
ATOM 7118 N N . ILE B 1 253 ? -4.855 -19.547 0.652 1 90.12 253 ILE B N 1
ATOM 7119 C CA . ILE B 1 253 ? -4.758 -19.875 2.068 1 90.12 253 ILE B CA 1
ATOM 7120 C C . ILE B 1 253 ? -4.25 -21.312 2.229 1 90.12 253 ILE B C 1
ATOM 7122 O O . ILE B 1 253 ? -3.535 -21.625 3.186 1 90.12 253 ILE B O 1
ATOM 7126 N N . TYR B 1 254 ? -4.551 -22.188 1.233 1 88.56 254 TYR B N 1
ATOM 7127 C CA . TYR B 1 254 ? -4.133 -23.578 1.311 1 88.56 254 TYR B CA 1
ATOM 7128 C C . TYR B 1 254 ? -2.639 -23.719 1.051 1 88.56 254 TYR B C 1
ATOM 7130 O O . TYR B 1 254 ? -2.018 -24.703 1.457 1 88.56 254 TYR B O 1
ATOM 7138 N N . TYR B 1 255 ? -2.068 -22.766 0.341 1 86.06 255 TYR B N 1
ATOM 7139 C CA . TYR B 1 255 ? -0.634 -22.797 0.074 1 86.06 255 TYR B CA 1
ATOM 7140 C C . TYR B 1 255 ? 0.158 -22.328 1.292 1 86.06 255 TYR B C 1
ATOM 7142 O O . TYR B 1 255 ? 1.277 -22.797 1.523 1 86.06 255 TYR B O 1
ATOM 7150 N N . VAL B 1 256 ? -0.496 -21.531 2.045 1 82 256 VAL B N 1
ATOM 7151 C CA . VAL B 1 256 ? 0.175 -20.969 3.219 1 82 256 VAL B CA 1
ATOM 7152 C C . VAL B 1 256 ? -0.06 -21.891 4.422 1 82 256 VAL B C 1
ATOM 7154 O O . VAL B 1 256 ? 0.866 -22.156 5.191 1 82 256 VAL B O 1
ATOM 7157 N N . PHE B 1 257 ? -1.308 -22.312 4.496 1 85.44 257 PHE B N 1
ATOM 7158 C CA . PHE B 1 257 ? -1.675 -23.219 5.582 1 85.44 257 PHE B CA 1
ATOM 7159 C C . PHE B 1 257 ? -2.104 -24.562 5.031 1 85.44 257 PHE B C 1
ATOM 7161 O O . PHE B 1 257 ? -3.27 -24.766 4.68 1 85.44 257 PHE B O 1
ATOM 7168 N N . LYS B 1 258 ? -1.23 -25.547 5.035 1 80 258 LYS B N 1
ATOM 7169 C CA . LYS B 1 258 ? -1.429 -26.828 4.363 1 80 258 LYS B CA 1
ATOM 7170 C C . LYS B 1 258 ? -2.49 -27.656 5.078 1 80 258 LYS B C 1
ATOM 7172 O O . LYS B 1 258 ? -3.262 -28.375 4.434 1 80 258 LYS B O 1
ATOM 7177 N N . ASN B 1 259 ? -2.639 -27.5 6.434 1 83.88 259 ASN B N 1
ATOM 7178 C CA . ASN B 1 259 ? -3.529 -28.391 7.164 1 83.88 259 ASN B CA 1
ATOM 7179 C C . ASN B 1 259 ? -4.707 -27.641 7.773 1 83.88 259 ASN B C 1
ATOM 7181 O O . ASN B 1 259 ? -5.207 -28.016 8.836 1 83.88 259 ASN B O 1
ATOM 7185 N N . ILE B 1 260 ? -5.16 -26.688 6.977 1 88.06 260 ILE B N 1
ATOM 7186 C CA . ILE B 1 260 ? -6.297 -25.938 7.504 1 88.06 260 ILE B CA 1
ATOM 7187 C C . ILE B 1 260 ? -7.59 -26.688 7.199 1 88.06 260 ILE B C 1
ATOM 7189 O O . ILE B 1 260 ? -7.766 -27.219 6.102 1 88.06 260 ILE B O 1
ATOM 7193 N N . SER B 1 261 ? -8.414 -26.766 8.211 1 88.75 261 SER B N 1
ATOM 7194 C CA . SER B 1 261 ? -9.664 -27.5 8.055 1 88.75 261 SER B CA 1
ATOM 7195 C C . SER B 1 261 ? -10.688 -26.703 7.258 1 88.75 261 SER B C 1
ATOM 7197 O O . SER B 1 261 ? -10.648 -25.469 7.242 1 88.75 261 SER B O 1
ATOM 7199 N N . PHE B 1 262 ? -11.586 -27.406 6.637 1 87.88 262 PHE B N 1
ATOM 7200 C CA . PHE B 1 262 ? -12.648 -26.797 5.84 1 87.88 262 PHE B CA 1
ATOM 7201 C C . PHE B 1 262 ? -13.555 -25.938 6.715 1 87.88 262 PHE B C 1
ATOM 7203 O O . PHE B 1 262 ? -14 -24.875 6.297 1 87.88 262 PHE B O 1
ATOM 7210 N N . ASN B 1 263 ? -13.828 -26.312 7.902 1 85.62 263 ASN B N 1
ATOM 7211 C CA . ASN B 1 263 ? -14.703 -25.594 8.812 1 85.62 263 ASN B CA 1
ATOM 7212 C C . ASN B 1 263 ? -14.141 -24.219 9.156 1 85.62 263 ASN B C 1
ATOM 7214 O O . ASN B 1 263 ? -14.883 -23.234 9.188 1 85.62 263 ASN B O 1
ATOM 7218 N N . VAL B 1 264 ? -12.875 -24.234 9.352 1 90.06 264 VAL B N 1
ATOM 7219 C CA . VAL B 1 264 ? -12.227 -22.969 9.695 1 90.06 264 VAL B CA 1
ATOM 7220 C C . VAL B 1 264 ? -12.258 -22.031 8.492 1 90.06 264 VAL B C 1
ATOM 7222 O O . VAL B 1 264 ? -12.539 -20.844 8.633 1 90.06 264 VAL B O 1
ATOM 7225 N N . ILE B 1 265 ? -12.039 -22.562 7.336 1 90.5 265 ILE B N 1
ATOM 7226 C CA . ILE B 1 265 ? -11.992 -21.75 6.121 1 90.5 265 ILE B CA 1
ATOM 7227 C C . ILE B 1 265 ? -13.375 -21.156 5.832 1 90.5 265 ILE B C 1
ATOM 7229 O O . ILE B 1 265 ? -13.492 -19.984 5.48 1 90.5 265 ILE B O 1
ATOM 7233 N N . SER B 1 266 ? -14.398 -21.969 5.988 1 87.69 266 SER B N 1
ATOM 7234 C CA . SER B 1 266 ? -15.758 -21.5 5.73 1 87.69 266 SER B CA 1
ATOM 7235 C C . SER B 1 266 ? -16.156 -20.406 6.715 1 87.69 266 SER B C 1
ATOM 7237 O O . SER B 1 266 ? -16.766 -19.406 6.324 1 87.69 266 SER B O 1
ATOM 7239 N N . LYS B 1 267 ? -15.82 -20.609 7.941 1 90.12 267 LYS B N 1
ATOM 7240 C CA . LYS B 1 267 ? -16.141 -19.578 8.938 1 90.12 267 LYS B CA 1
ATOM 7241 C C . LYS B 1 267 ? -15.367 -18.297 8.664 1 90.12 267 LYS B C 1
ATOM 7243 O O . LYS B 1 267 ? -15.922 -17.203 8.781 1 90.12 267 LYS B O 1
ATOM 7248 N N . LEU B 1 268 ? -14.109 -18.469 8.273 1 91.69 268 LEU B N 1
ATOM 7249 C CA . LEU B 1 268 ? -13.289 -17.312 7.98 1 91.69 268 LEU B CA 1
ATOM 7250 C C . LEU B 1 268 ? -13.852 -16.531 6.789 1 91.69 268 LEU B C 1
ATOM 7252 O O . LEU B 1 268 ? -13.766 -15.305 6.746 1 91.69 268 LEU B O 1
ATOM 7256 N N . GLU B 1 269 ? -14.336 -17.25 5.859 1 90.75 269 GLU B N 1
ATOM 7257 C CA . GLU B 1 269 ? -14.914 -16.609 4.684 1 90.75 269 GLU B CA 1
ATOM 7258 C C . GLU B 1 269 ? -16.094 -15.711 5.066 1 90.75 269 GLU B C 1
ATOM 7260 O O . GLU B 1 269 ? -16.109 -14.523 4.719 1 90.75 269 GLU B O 1
ATOM 7265 N N . TYR B 1 270 ? -16.969 -16.188 5.855 1 90 270 TYR B N 1
ATOM 7266 C CA . TYR B 1 270 ? -18.156 -15.43 6.223 1 90 270 TYR B CA 1
ATOM 7267 C C . TYR B 1 270 ? -17.812 -14.344 7.23 1 90 270 TYR B C 1
ATOM 7269 O O . TYR B 1 270 ? -18.406 -13.258 7.215 1 90 270 TYR B O 1
ATOM 7277 N N . LEU B 1 271 ? -16.859 -14.664 8.062 1 92.25 271 LEU B N 1
ATOM 7278 C CA . LEU B 1 271 ? -16.406 -13.641 9 1 92.25 271 LEU B CA 1
ATOM 7279 C C . LEU B 1 271 ? -15.789 -12.461 8.258 1 92.25 271 LEU B C 1
ATOM 7281 O O . LEU B 1 271 ? -15.938 -11.312 8.672 1 92.25 271 LEU B O 1
ATOM 7285 N N . SER B 1 272 ? -15.109 -12.789 7.207 1 93.38 272 SER B N 1
ATOM 7286 C CA . SER B 1 272 ? -14.484 -11.727 6.426 1 93.38 272 SER B CA 1
ATOM 7287 C C . SER B 1 272 ? -15.531 -10.852 5.742 1 93.38 272 SER B C 1
ATOM 7289 O O . SER B 1 272 ? -15.398 -9.625 5.703 1 93.38 272 SER B O 1
ATOM 7291 N N . TYR B 1 273 ? -16.562 -11.445 5.258 1 89.94 273 TYR B N 1
ATOM 7292 C CA . TYR B 1 273 ? -17.656 -10.664 4.668 1 89.94 273 TYR B CA 1
ATOM 7293 C C . TYR B 1 273 ? -18.266 -9.719 5.688 1 89.94 273 TYR B C 1
ATOM 7295 O O . TYR B 1 273 ? -18.5 -8.547 5.391 1 89.94 273 TYR B O 1
ATOM 7303 N N . MET B 1 274 ? -18.453 -10.211 6.828 1 92.06 274 MET B N 1
ATOM 7304 C CA . MET B 1 274 ? -19.047 -9.391 7.879 1 92.06 274 MET B CA 1
ATOM 7305 C C . MET B 1 274 ? -18.078 -8.305 8.336 1 92.06 274 MET B C 1
ATOM 7307 O O . MET B 1 274 ? -18.484 -7.18 8.625 1 92.06 274 MET B O 1
ATOM 7311 N N . GLY B 1 275 ? -16.797 -8.75 8.406 1 93.56 275 GLY B N 1
ATOM 7312 C CA . GLY B 1 275 ? -15.797 -7.75 8.766 1 93.56 275 GLY B CA 1
ATOM 7313 C C . GLY B 1 275 ? -15.758 -6.574 7.805 1 93.56 275 GLY B C 1
ATOM 7314 O O . GLY B 1 275 ? -15.617 -5.426 8.227 1 93.56 275 GLY B O 1
ATOM 7315 N N . ILE B 1 276 ? -15.938 -6.844 6.574 1 94.19 276 ILE B N 1
ATOM 7316 C CA . ILE B 1 276 ? -15.945 -5.809 5.547 1 94.19 276 ILE B CA 1
ATOM 7317 C C . ILE B 1 276 ? -17.172 -4.914 5.723 1 94.19 276 ILE B C 1
ATOM 7319 O O . ILE B 1 276 ? -17.047 -3.686 5.73 1 94.19 276 ILE B O 1
ATOM 7323 N N . ASN B 1 277 ? -18.281 -5.508 5.973 1 92.75 277 ASN B N 1
ATOM 7324 C CA . ASN B 1 277 ? -19.516 -4.742 6.113 1 92.75 277 ASN B CA 1
ATOM 7325 C C . ASN B 1 277 ? -19.5 -3.881 7.375 1 92.75 277 ASN B C 1
ATOM 7327 O O . ASN B 1 277 ? -19.844 -2.699 7.324 1 92.75 277 ASN B O 1
ATOM 7331 N N . ILE B 1 278 ? -19.078 -4.469 8.445 1 94.31 278 ILE B N 1
ATOM 7332 C CA . ILE B 1 278 ? -19.047 -3.75 9.711 1 94.31 278 ILE B CA 1
ATOM 7333 C C . ILE B 1 278 ? -18.047 -2.602 9.633 1 94.31 278 ILE B C 1
ATOM 7335 O O . ILE B 1 278 ? -18.344 -1.474 10.031 1 94.31 278 ILE B O 1
ATOM 7339 N N . SER B 1 279 ? -16.891 -2.885 9.102 1 94.62 279 SER B N 1
ATOM 7340 C CA . SER B 1 279 ? -15.867 -1.849 8.984 1 94.62 279 SER B CA 1
ATOM 7341 C C . SER B 1 279 ? -16.328 -0.721 8.062 1 94.62 279 SER B C 1
ATOM 7343 O O . SER B 1 279 ? -16.062 0.452 8.336 1 94.62 279 SER B O 1
ATOM 7345 N N . LEU B 1 280 ? -17.016 -1.09 7.055 1 92.75 280 LEU B N 1
ATOM 7346 C CA . LEU B 1 280 ? -17.516 -0.095 6.109 1 92.75 280 LEU B CA 1
ATOM 7347 C C . LEU B 1 280 ? -18.516 0.83 6.773 1 92.75 280 LEU B C 1
ATOM 7349 O O . LEU B 1 280 ? -18.438 2.051 6.629 1 92.75 280 LEU B O 1
ATOM 7353 N N . GLN B 1 281 ? -19.438 0.309 7.516 1 92.88 281 GLN B N 1
ATOM 7354 C CA . GLN B 1 281 ? -20.469 1.104 8.188 1 92.88 281 GLN B CA 1
ATOM 7355 C C . GLN B 1 281 ? -19.844 2.012 9.25 1 92.88 281 GLN B C 1
ATOM 7357 O O . GLN B 1 281 ? -20.203 3.186 9.352 1 92.88 281 GLN B O 1
ATOM 7362 N N . LEU B 1 282 ? -18.953 1.428 10 1 93.06 282 LEU B N 1
ATOM 7363 C CA . LEU B 1 282 ? -18.281 2.209 11.039 1 93.06 282 LEU B CA 1
ATOM 7364 C C . LEU B 1 282 ? -17.438 3.322 10.422 1 93.06 282 LEU B C 1
ATOM 7366 O O . LEU B 1 282 ? -17.391 4.434 10.953 1 93.06 282 LEU B O 1
ATOM 7370 N N . PHE B 1 283 ? -16.875 3.088 9.32 1 93.06 283 PHE B N 1
ATOM 7371 C CA . PHE B 1 283 ? -16.047 4.062 8.625 1 93.06 283 PHE B CA 1
ATOM 7372 C C . PHE B 1 283 ? -16.875 5.238 8.141 1 93.06 283 PHE B C 1
ATOM 7374 O O . PHE B 1 283 ? -16.531 6.398 8.383 1 93.06 283 PHE B O 1
ATOM 7381 N N . ILE B 1 284 ? -17.969 4.922 7.496 1 90.5 284 ILE B N 1
ATOM 7382 C CA . ILE B 1 284 ? -18.828 5.969 6.953 1 90.5 284 ILE B CA 1
ATOM 7383 C C . ILE B 1 284 ? -19.391 6.816 8.094 1 90.5 284 ILE B C 1
ATOM 7385 O O . ILE B 1 284 ? -19.438 8.047 7.992 1 90.5 284 ILE B O 1
ATOM 7389 N N . LYS B 1 285 ? -19.703 6.16 9.195 1 90.62 285 LYS B N 1
ATOM 7390 C CA . LYS B 1 285 ? -20.219 6.883 10.352 1 90.62 285 LYS B CA 1
ATOM 7391 C C . LYS B 1 285 ? -19.141 7.793 10.953 1 90.62 285 LYS B C 1
ATOM 7393 O O . LYS B 1 285 ? -19.453 8.883 11.438 1 90.62 285 LYS B O 1
ATOM 7398 N N . SER B 1 286 ? -17.922 7.363 10.844 1 89.5 286 SER B N 1
ATOM 7399 C CA . SER B 1 286 ? -16.828 8.133 11.43 1 89.5 286 SER B CA 1
ATOM 7400 C C . SER B 1 286 ? -16.531 9.383 10.602 1 89.5 286 SER B C 1
ATOM 7402 O O . SER B 1 286 ? -16.141 10.414 11.148 1 89.5 286 SER B O 1
ATOM 7404 N N . ILE B 1 287 ? -16.734 9.312 9.336 1 86.44 287 ILE B N 1
ATOM 7405 C CA . ILE B 1 287 ? -16.438 10.438 8.453 1 86.44 287 ILE B CA 1
ATOM 7406 C C . ILE B 1 287 ? -17.609 11.414 8.438 1 86.44 287 ILE B C 1
ATOM 7408 O O . ILE B 1 287 ? -17.422 12.625 8.406 1 86.44 287 ILE B O 1
ATOM 7412 N N . TYR B 1 288 ? -18.797 10.812 8.398 1 87.31 288 TYR B N 1
ATOM 7413 C CA . TYR B 1 288 ? -20 11.633 8.375 1 87.31 288 TYR B CA 1
ATOM 7414 C C . TYR B 1 288 ? -20.891 11.32 9.57 1 87.31 288 TYR B C 1
ATOM 7416 O O . TYR B 1 288 ? -21.984 10.766 9.406 1 87.31 288 TYR B O 1
ATOM 7424 N N . PRO B 1 289 ? -20.5 11.719 10.656 1 84 289 PRO B N 1
ATOM 7425 C CA . PRO B 1 289 ? -21.219 11.352 11.875 1 84 289 PRO B CA 1
ATOM 7426 C C . PRO B 1 289 ? -22.609 11.969 11.938 1 84 289 PRO B C 1
ATOM 7428 O O . PRO B 1 289 ? -23.531 11.367 12.5 1 84 289 PRO B O 1
ATOM 7431 N N . ASN B 1 290 ? -22.812 13.125 11.336 1 81.56 290 ASN B N 1
ATOM 7432 C CA . ASN B 1 290 ? -24.078 13.836 11.469 1 81.56 290 ASN B CA 1
ATOM 7433 C C . ASN B 1 290 ? -25.094 13.383 10.43 1 81.56 290 ASN B C 1
ATOM 7435 O O . ASN B 1 290 ? -26.297 13.594 10.602 1 81.56 290 ASN B O 1
ATOM 7439 N N . GLU B 1 291 ? -24.594 12.852 9.422 1 82.38 291 GLU B N 1
ATOM 7440 C CA . GLU B 1 291 ? -25.5 12.484 8.328 1 82.38 291 GLU B CA 1
ATOM 7441 C C . GLU B 1 291 ? -26.016 11.055 8.5 1 82.38 291 GLU B C 1
ATOM 7443 O O . GLU B 1 291 ? -26.984 10.664 7.848 1 82.38 291 GLU B O 1
ATOM 7448 N N . SER B 1 292 ? -25.375 10.383 9.375 1 80.12 292 SER B N 1
ATOM 7449 C CA . SER B 1 292 ? -25.828 9.031 9.656 1 80.12 292 SER B CA 1
ATOM 7450 C C . SER B 1 292 ? -26.891 9.016 10.758 1 80.12 292 SER B C 1
ATOM 7452 O O . SER B 1 292 ? -26.625 9.477 11.867 1 80.12 292 SER B O 1
ATOM 7454 N N . ASN B 1 293 ? -28.125 8.68 10.359 1 82.81 293 ASN B N 1
ATOM 7455 C CA . ASN B 1 293 ? -29.172 8.555 11.367 1 82.81 293 ASN B CA 1
ATOM 7456 C C . ASN B 1 293 ? -28.797 7.531 12.438 1 82.81 293 ASN B C 1
ATOM 7458 O O . ASN B 1 293 ? -28.422 6.402 12.117 1 82.81 293 ASN B O 1
ATOM 7462 N N . ARG B 1 294 ? -28.938 7.902 13.625 1 85.75 294 ARG B N 1
ATOM 7463 C CA . ARG B 1 294 ? -28.5 7.066 14.742 1 85.75 294 ARG B CA 1
ATOM 7464 C C . ARG B 1 294 ? -29.297 5.762 14.797 1 85.75 294 ARG B C 1
ATOM 7466 O O . ARG B 1 294 ? -28.719 4.688 14.961 1 85.75 294 ARG B O 1
ATOM 7473 N N . SER B 1 295 ? -30.547 5.887 14.594 1 87.5 295 SER B N 1
ATOM 7474 C CA . SER B 1 295 ? -31.406 4.707 14.688 1 87.5 295 SER B CA 1
ATOM 7475 C C . SER B 1 295 ? -31.094 3.711 13.578 1 87.5 295 SER B C 1
ATOM 7477 O O . SER B 1 295 ? -30.984 2.51 13.82 1 87.5 295 SER B O 1
ATOM 7479 N N . SER B 1 296 ? -30.953 4.238 12.398 1 86.81 296 SER B N 1
ATOM 7480 C CA . SER B 1 296 ? -30.641 3.371 11.266 1 86.81 296 SER B CA 1
ATOM 7481 C C . SER B 1 296 ? -29.281 2.713 11.43 1 86.81 296 SER B C 1
ATOM 7483 O O . SER B 1 296 ? -29.109 1.54 11.102 1 86.81 296 SER B O 1
ATOM 7485 N N . PHE B 1 297 ? -28.375 3.414 11.977 1 90.94 297 PHE B N 1
ATOM 7486 C CA . PHE B 1 297 ? -27.031 2.9 12.195 1 90.94 297 PHE B CA 1
ATOM 7487 C C . PHE B 1 297 ? -27.031 1.771 13.219 1 90.94 297 PHE B C 1
ATOM 7489 O O . PHE B 1 297 ? -26.422 0.729 13.008 1 90.94 297 PHE B O 1
ATOM 7496 N N . ILE B 1 298 ? -27.781 1.978 14.258 1 92.12 298 ILE B N 1
ATOM 7497 C CA . ILE B 1 298 ? -27.875 0.973 15.312 1 92.12 298 ILE B CA 1
ATOM 7498 C C . ILE B 1 298 ? -28.562 -0.28 14.781 1 92.12 298 ILE B C 1
ATOM 7500 O O . ILE B 1 298 ? -28.109 -1.4 15.047 1 92.12 298 ILE B O 1
ATOM 7504 N N . LEU B 1 299 ? -29.547 -0.035 13.984 1 92.06 299 LEU B N 1
ATOM 7505 C CA . LEU B 1 299 ? -30.297 -1.154 13.422 1 92.06 299 LEU B CA 1
ATOM 7506 C C . LEU B 1 299 ? -29.422 -1.986 12.5 1 92.06 299 LEU B C 1
ATOM 7508 O O . LEU B 1 299 ? -29.406 -3.217 12.586 1 92.06 299 LEU B O 1
ATOM 7512 N N . ILE B 1 300 ? -28.734 -1.381 11.648 1 92.5 300 ILE B N 1
ATOM 7513 C CA . ILE B 1 300 ? -27.891 -2.074 10.68 1 92.5 300 ILE B CA 1
ATOM 7514 C C . ILE B 1 300 ? -26.781 -2.824 11.414 1 92.5 300 ILE B C 1
ATOM 7516 O O . ILE B 1 300 ? -26.453 -3.961 11.062 1 92.5 300 ILE B O 1
ATOM 7520 N N . ASN B 1 301 ? -26.219 -2.238 12.414 1 91.38 301 ASN B N 1
ATOM 7521 C CA . ASN B 1 301 ? -25.156 -2.896 13.156 1 91.38 301 ASN B CA 1
ATOM 7522 C C . ASN B 1 301 ? -25.688 -4.051 14 1 91.38 301 ASN B C 1
ATOM 7524 O O . ASN B 1 301 ? -25 -5.051 14.195 1 91.38 301 ASN B O 1
ATOM 7528 N N . LEU B 1 302 ? -26.875 -3.818 14.414 1 92.62 302 LEU B N 1
ATOM 7529 C CA . LEU B 1 302 ? -27.5 -4.922 15.133 1 92.62 302 LEU B CA 1
ATOM 7530 C C . LEU B 1 302 ? -27.672 -6.133 14.219 1 92.62 302 LEU B C 1
ATOM 7532 O O . LEU B 1 302 ? -27.375 -7.262 14.617 1 92.62 302 LEU B O 1
ATOM 7536 N N . ILE B 1 303 ? -28.141 -5.895 13.055 1 92.31 303 ILE B N 1
ATOM 7537 C CA . ILE B 1 303 ? -28.312 -6.961 12.07 1 92.31 303 ILE B CA 1
ATOM 7538 C C . ILE B 1 303 ? -26.953 -7.617 11.789 1 92.31 303 ILE B C 1
ATOM 7540 O O . ILE B 1 303 ? -26.859 -8.844 11.766 1 92.31 303 ILE B O 1
ATOM 7544 N N . ASN B 1 304 ? -25.938 -6.852 11.641 1 92.62 304 ASN B N 1
ATOM 7545 C CA . ASN B 1 304 ? -24.594 -7.359 11.344 1 92.62 304 ASN B CA 1
ATOM 7546 C C . ASN B 1 304 ? -24.031 -8.172 12.508 1 92.62 304 ASN B C 1
ATOM 7548 O O . ASN B 1 304 ? -23.469 -9.25 12.297 1 92.62 304 ASN B O 1
ATOM 7552 N N . PHE B 1 305 ? -24.281 -7.703 13.68 1 92.38 305 PHE B N 1
ATOM 7553 C CA . PHE B 1 305 ? -23.703 -8.391 14.836 1 92.38 305 PHE B CA 1
ATOM 7554 C C . PHE B 1 305 ? -24.5 -9.656 15.156 1 92.38 305 PHE B C 1
ATOM 7556 O O . PHE B 1 305 ? -23.922 -10.648 15.617 1 92.38 305 PHE B O 1
ATOM 7563 N N . ILE B 1 306 ? -25.75 -9.625 14.844 1 91 306 ILE B N 1
ATOM 7564 C CA . ILE B 1 306 ? -26.547 -10.836 15 1 91 306 ILE B CA 1
ATOM 7565 C C . ILE B 1 306 ? -26.047 -11.906 14.031 1 91 306 ILE B C 1
ATOM 7567 O O . ILE B 1 306 ? -25.844 -13.062 14.422 1 91 306 ILE B O 1
ATOM 7571 N N . TYR B 1 307 ? -25.875 -11.523 12.883 1 88.81 307 TYR B N 1
ATOM 7572 C CA . TYR B 1 307 ? -25.375 -12.477 11.898 1 88.81 307 TYR B CA 1
ATOM 7573 C C . TYR B 1 307 ? -23.953 -12.93 12.25 1 88.81 307 TYR B C 1
ATOM 7575 O O . TYR B 1 307 ? -23.609 -14.094 12.055 1 88.81 307 TYR B O 1
ATOM 7583 N N . LEU B 1 308 ? -23.141 -12 12.711 1 90.69 308 LEU B N 1
ATOM 7584 C CA . LEU B 1 308 ? -21.797 -12.344 13.172 1 90.69 308 LEU B CA 1
ATOM 7585 C C . LEU B 1 308 ? -21.844 -13.383 14.289 1 90.69 308 LEU B C 1
ATOM 7587 O O . LEU B 1 308 ? -21.094 -14.352 14.281 1 90.69 308 LEU B O 1
ATOM 7591 N N . GLY B 1 309 ? -22.719 -13.18 15.219 1 89.94 309 GLY B N 1
ATOM 7592 C CA . GLY B 1 309 ? -22.922 -14.133 16.297 1 89.94 309 GLY B CA 1
ATOM 7593 C C . GLY B 1 309 ? -23.375 -15.5 15.812 1 89.94 309 GLY B C 1
ATOM 7594 O O . GLY B 1 309 ? -22.922 -16.531 16.312 1 89.94 309 GLY B O 1
ATOM 7595 N N . LEU B 1 310 ? -24.203 -15.484 14.781 1 88.56 310 LEU B N 1
ATOM 7596 C CA . LEU B 1 310 ? -24.688 -16.734 14.195 1 88.56 310 LEU B CA 1
ATOM 7597 C C . LEU B 1 310 ? -23.531 -17.516 13.555 1 88.56 310 LEU B C 1
ATOM 7599 O O . LEU B 1 310 ? -23.484 -18.734 13.672 1 88.56 310 LEU B O 1
ATOM 7603 N N . ILE B 1 311 ? -22.641 -16.844 12.914 1 89.25 311 ILE B N 1
ATOM 7604 C CA . ILE B 1 311 ? -21.5 -17.484 12.258 1 89.25 311 ILE B CA 1
ATOM 7605 C C . ILE B 1 311 ? -20.578 -18.109 13.305 1 89.25 311 ILE B C 1
ATOM 7607 O O . ILE B 1 311 ? -20.125 -19.234 13.133 1 89.25 311 ILE B O 1
ATOM 7611 N N . ILE B 1 312 ? -20.375 -17.391 14.391 1 89.75 312 ILE B N 1
ATOM 7612 C CA . ILE B 1 312 ? -19.422 -17.844 15.406 1 89.75 312 ILE B CA 1
ATOM 7613 C C . ILE B 1 312 ? -20.031 -19 16.188 1 89.75 312 ILE B C 1
ATOM 7615 O O . ILE B 1 312 ? -19.328 -19.984 16.5 1 89.75 312 ILE B O 1
ATOM 7619 N N . LEU B 1 313 ? -21.344 -19.094 16.375 1 88.88 313 LEU B N 1
ATOM 7620 C CA . LEU B 1 313 ? -21.953 -20.016 17.328 1 88.88 313 LEU B CA 1
ATOM 7621 C C . LEU B 1 313 ? -22.516 -21.234 16.625 1 88.88 313 LEU B C 1
ATOM 7623 O O . LEU B 1 313 ? -22.703 -22.281 17.25 1 88.88 313 LEU B O 1
ATOM 7627 N N . THR B 1 314 ? -22.797 -21.172 15.359 1 85.69 314 THR B N 1
ATOM 7628 C CA . THR B 1 314 ? -23.484 -22.266 14.703 1 85.69 314 THR B CA 1
ATOM 7629 C C . THR B 1 314 ? -22.578 -22.938 13.672 1 85.69 314 THR B C 1
ATOM 7631 O O . THR B 1 314 ? -21.609 -22.344 13.219 1 85.69 314 THR B O 1
ATOM 7634 N N . PRO B 1 315 ? -22.875 -24.234 13.406 1 81.56 315 PRO B N 1
ATOM 7635 C CA . PRO B 1 315 ? -22.109 -24.922 12.359 1 81.56 315 PRO B CA 1
ATOM 7636 C C . PRO B 1 315 ? -22.469 -24.422 10.953 1 81.56 315 PRO B C 1
ATOM 7638 O O . PRO B 1 315 ? -23.422 -23.672 10.789 1 81.56 315 PRO B O 1
ATOM 7641 N N . ILE B 1 316 ? -21.688 -24.781 10.055 1 78.5 316 ILE B N 1
ATOM 7642 C CA . ILE B 1 316 ? -21.734 -24.297 8.68 1 78.5 316 ILE B CA 1
ATOM 7643 C C . ILE B 1 316 ? -23.094 -24.594 8.07 1 78.5 316 ILE B C 1
ATOM 7645 O O . ILE B 1 316 ? -23.594 -23.828 7.238 1 78.5 316 ILE B O 1
ATOM 7649 N N . LYS B 1 317 ? -23.688 -25.688 8.445 1 73.88 317 LYS B N 1
ATOM 7650 C CA . LYS B 1 317 ? -24.953 -26.094 7.867 1 73.88 317 LYS B CA 1
ATOM 7651 C C . LYS B 1 317 ? -26.031 -25.047 8.117 1 73.88 317 LYS B C 1
ATOM 7653 O O . LYS B 1 317 ? -26.953 -24.891 7.312 1 73.88 317 LYS B O 1
ATOM 7658 N N . ILE B 1 318 ? -25.828 -24.266 9.156 1 73.62 318 ILE B N 1
ATOM 7659 C CA . ILE B 1 318 ? -26.844 -23.297 9.547 1 73.62 318 ILE B CA 1
ATOM 7660 C C . ILE B 1 318 ? -26.547 -21.938 8.898 1 73.62 318 ILE B C 1
ATOM 7662 O O . ILE B 1 318 ? -27.391 -21.391 8.172 1 73.62 318 ILE B O 1
ATOM 7666 N N . PHE B 1 319 ? -25.297 -21.5 9.109 1 69.75 319 PHE B N 1
ATOM 7667 C CA . PHE B 1 319 ? -25.062 -20.141 8.648 1 69.75 319 PHE B CA 1
ATOM 7668 C C . PHE B 1 319 ? -24.734 -20.125 7.164 1 69.75 319 PHE B C 1
ATOM 7670 O O . PHE B 1 319 ? -24.859 -19.078 6.508 1 69.75 319 PHE B O 1
ATOM 7677 N N . GLY B 1 320 ? -24.234 -21.281 6.613 1 61.56 320 GLY B N 1
ATOM 7678 C CA . GLY B 1 320 ? -23.844 -21.375 5.215 1 61.56 320 GLY B CA 1
ATOM 7679 C C . GLY B 1 320 ? -25.031 -21.484 4.273 1 61.56 320 GLY B C 1
ATOM 7680 O O . GLY B 1 320 ? -24.891 -21.328 3.062 1 61.56 320 GLY B O 1
ATOM 7681 N N . TYR B 1 321 ? -26.156 -22.266 4.867 1 56.22 321 TYR B N 1
ATOM 7682 C CA . TYR B 1 321 ? -27.328 -22.641 4.074 1 56.22 321 TYR B CA 1
ATOM 7683 C C . TYR B 1 321 ? -27.859 -21.453 3.283 1 56.22 321 TYR B C 1
ATOM 7685 O O . TYR B 1 321 ? -28.375 -21.625 2.178 1 56.22 321 TYR B O 1
ATOM 7693 N N . SER B 1 322 ? -27.766 -20.141 3.691 1 60.06 322 SER B N 1
ATOM 7694 C CA . SER B 1 322 ? -28.625 -19.25 2.916 1 60.06 322 SER B CA 1
ATOM 7695 C C . SER B 1 322 ? -27.797 -18.172 2.211 1 60.06 322 SER B C 1
ATOM 7697 O O . SER B 1 322 ? -27.516 -17.125 2.783 1 60.06 322 SER B O 1
ATOM 7699 N N . ASP B 1 323 ? -27.031 -18.625 1.194 1 65.12 323 ASP B N 1
ATOM 7700 C CA . ASP B 1 323 ? -26.422 -17.594 0.354 1 65.12 323 ASP B CA 1
ATOM 7701 C C . ASP B 1 323 ? -27.359 -16.391 0.215 1 65.12 323 ASP B C 1
ATOM 7703 O O . ASP B 1 323 ? -26.906 -15.25 0.185 1 65.12 323 ASP B O 1
ATOM 7707 N N . VAL B 1 324 ? -28.594 -16.812 0.401 1 70.38 324 VAL B N 1
ATOM 7708 C CA . VAL B 1 324 ? -29.594 -15.758 0.229 1 70.38 324 VAL B CA 1
ATOM 7709 C C . VAL B 1 324 ? -29.531 -14.797 1.415 1 70.38 324 VAL B C 1
ATOM 7711 O O . VAL B 1 324 ? -29.641 -13.578 1.242 1 70.38 324 VAL B O 1
ATOM 7714 N N . ILE B 1 325 ? -29.25 -15.391 2.547 1 76.19 325 ILE B N 1
ATOM 7715 C CA . ILE B 1 325 ? -29.266 -14.555 3.744 1 76.19 325 ILE B CA 1
ATOM 7716 C C . ILE B 1 325 ? -28.062 -13.609 3.721 1 76.19 325 ILE B C 1
ATOM 7718 O O . ILE B 1 325 ? -28.219 -12.398 3.914 1 76.19 325 ILE B O 1
ATOM 7722 N N . TYR B 1 326 ? -26.938 -14.188 3.443 1 78.12 326 TYR B N 1
ATOM 7723 C CA . TYR B 1 326 ? -25.75 -13.336 3.447 1 78.12 326 TYR B CA 1
ATOM 7724 C C . TYR B 1 326 ? -25.828 -12.281 2.35 1 78.12 326 TYR B C 1
ATOM 7726 O O . TYR B 1 326 ? -25.438 -11.133 2.559 1 78.12 326 TYR B O 1
ATOM 7734 N N . MET B 1 327 ? -26.312 -12.68 1.254 1 76.94 327 MET B N 1
ATOM 7735 C CA . MET B 1 327 ? -26.438 -11.727 0.153 1 76.94 327 MET B CA 1
ATOM 7736 C C . MET B 1 327 ? -27.406 -10.602 0.507 1 76.94 327 MET B C 1
ATOM 7738 O O . MET B 1 327 ? -27.188 -9.445 0.152 1 76.94 327 MET B O 1
ATOM 7742 N N . THR B 1 328 ? -28.469 -10.961 1.186 1 78.69 328 THR B N 1
ATOM 7743 C CA . THR B 1 328 ? -29.422 -9.953 1.607 1 78.69 328 THR B CA 1
ATOM 7744 C C . THR B 1 328 ? -28.797 -8.977 2.604 1 78.69 328 THR B C 1
ATOM 7746 O O . THR B 1 328 ? -29 -7.766 2.508 1 78.69 328 THR B O 1
ATOM 7749 N N . ILE B 1 329 ? -28.031 -9.539 3.471 1 84.19 329 ILE B N 1
ATOM 7750 C CA . ILE B 1 329 ? -27.375 -8.695 4.465 1 84.19 329 ILE B CA 1
ATOM 7751 C C . ILE B 1 329 ? -26.375 -7.766 3.775 1 84.19 329 ILE B C 1
ATOM 7753 O O . ILE B 1 329 ? -26.281 -6.586 4.113 1 84.19 329 ILE B O 1
ATOM 7757 N N . LEU B 1 330 ? -25.672 -8.281 2.801 1 83.19 330 LEU B N 1
ATOM 7758 C CA . LEU B 1 330 ? -24.719 -7.48 2.057 1 83.19 330 LEU B CA 1
ATOM 7759 C C . LEU B 1 330 ? -25.406 -6.34 1.322 1 83.19 330 LEU B C 1
ATOM 7761 O O . LEU B 1 330 ? -24.938 -5.199 1.354 1 83.19 330 LEU B O 1
ATOM 7765 N N . ILE B 1 331 ? -26.531 -6.629 0.761 1 81 331 ILE B N 1
ATOM 7766 C CA . ILE B 1 331 ? -27.266 -5.637 -0.012 1 81 331 ILE B CA 1
ATOM 7767 C C . ILE B 1 331 ? -27.828 -4.559 0.921 1 81 331 ILE B C 1
ATOM 7769 O O . ILE B 1 331 ? -27.75 -3.367 0.617 1 81 331 ILE B O 1
ATOM 7773 N N . VAL B 1 332 ? -28.312 -4.984 2.006 1 85.94 332 VAL B N 1
ATOM 7774 C CA . VAL B 1 332 ? -28.891 -4.051 2.975 1 85.94 332 VAL B CA 1
ATOM 7775 C C . VAL B 1 332 ? -27.797 -3.113 3.488 1 85.94 332 VAL B C 1
ATOM 7777 O O . VAL B 1 332 ? -28.016 -1.91 3.641 1 85.94 332 VAL B O 1
ATOM 7780 N N . ASN B 1 333 ? -26.641 -3.646 3.746 1 89.94 333 ASN B N 1
ATOM 7781 C CA . ASN B 1 333 ? -25.531 -2.822 4.211 1 89.94 333 ASN B CA 1
ATOM 7782 C C . ASN B 1 333 ? -25.078 -1.825 3.145 1 89.94 333 ASN B C 1
ATOM 7784 O O . ASN B 1 333 ? -24.844 -0.656 3.445 1 89.94 333 ASN B O 1
ATOM 7788 N N . CYS B 1 334 ? -25.016 -2.27 1.918 1 86.31 334 CYS B N 1
ATOM 7789 C CA . CYS B 1 334 ? -24.594 -1.388 0.83 1 86.31 334 CYS B CA 1
ATOM 7790 C C . CYS B 1 334 ? -25.625 -0.28 0.611 1 86.31 334 CYS B C 1
ATOM 7792 O O . CYS B 1 334 ? -25.25 0.878 0.405 1 86.31 334 CYS B O 1
ATOM 7794 N N . LEU B 1 335 ? -26.875 -0.64 0.723 1 84.69 335 LEU B N 1
ATOM 7795 C CA . LEU B 1 335 ? -27.938 0.342 0.535 1 84.69 335 LEU B CA 1
ATOM 7796 C C . LEU B 1 335 ? -27.922 1.382 1.65 1 84.69 335 LEU B C 1
ATOM 7798 O O . LEU B 1 335 ? -28.094 2.574 1.396 1 84.69 335 LEU B O 1
ATOM 7802 N N . ALA B 1 336 ? -27.734 0.906 2.803 1 89.88 336 ALA B N 1
ATOM 7803 C CA . ALA B 1 336 ? -27.672 1.829 3.932 1 89.88 336 ALA B CA 1
ATOM 7804 C C . ALA B 1 336 ? -26.5 2.803 3.773 1 89.88 336 ALA B C 1
ATOM 7806 O O . ALA B 1 336 ? -26.641 3.998 4.043 1 89.88 336 ALA B O 1
ATOM 7807 N N . ALA B 1 337 ? -25.391 2.279 3.35 1 90.19 337 ALA B N 1
ATOM 7808 C CA . ALA B 1 337 ? -24.219 3.129 3.123 1 90.19 337 ALA B CA 1
ATOM 7809 C C . ALA B 1 337 ? -24.484 4.141 2.012 1 90.19 337 ALA B C 1
ATOM 7811 O O . ALA B 1 337 ? -24.109 5.309 2.125 1 90.19 337 ALA B O 1
ATOM 7812 N N . MET B 1 338 ? -25.156 3.68 1.012 1 88.38 338 MET B N 1
ATOM 7813 C CA . MET B 1 338 ? -25.453 4.555 -0.118 1 88.38 338 MET B CA 1
ATOM 7814 C C . MET B 1 338 ? -26.391 5.684 0.304 1 88.38 338 MET B C 1
ATOM 7816 O O . MET B 1 338 ? -26.203 6.832 -0.103 1 88.38 338 MET B O 1
ATOM 7820 N N . ILE B 1 339 ? -27.312 5.422 1.097 1 88.75 339 ILE B N 1
ATOM 7821 C CA . ILE B 1 339 ? -28.266 6.418 1.551 1 88.75 339 ILE B CA 1
ATOM 7822 C C . ILE B 1 339 ? -27.562 7.488 2.371 1 88.75 339 ILE B C 1
ATOM 7824 O O . ILE B 1 339 ? -27.781 8.688 2.17 1 88.75 339 ILE B O 1
ATOM 7828 N N . THR B 1 340 ? -26.719 7.031 3.229 1 90.81 340 THR B N 1
ATOM 7829 C CA . THR B 1 340 ? -25.969 7.973 4.047 1 90.81 340 THR B CA 1
ATOM 7830 C C . THR B 1 340 ? -25.094 8.859 3.176 1 90.81 340 THR B C 1
ATOM 7832 O O . THR B 1 340 ? -24.969 10.062 3.42 1 90.81 340 THR B O 1
ATOM 7835 N N . LEU B 1 341 ? -24.531 8.312 2.172 1 90.62 341 LEU B N 1
ATOM 7836 C CA . LEU B 1 341 ? -23.625 9.07 1.312 1 90.62 341 LEU B CA 1
ATOM 7837 C C . LEU B 1 341 ? -24.406 10.039 0.427 1 90.62 341 LEU B C 1
ATOM 7839 O O . LEU B 1 341 ? -23.938 11.156 0.175 1 90.62 341 LEU B O 1
ATOM 7843 N N . VAL B 1 342 ? -25.547 9.602 -0.001 1 89.12 342 VAL B N 1
ATOM 7844 C CA . VAL B 1 342 ? -26.391 10.484 -0.802 1 89.12 342 VAL B CA 1
ATOM 7845 C C . VAL B 1 342 ? -26.828 11.68 0.041 1 89.12 342 VAL B C 1
ATOM 7847 O O . VAL B 1 342 ? -26.781 12.82 -0.42 1 89.12 342 VAL B O 1
ATOM 7850 N N . LYS B 1 343 ? -27.172 11.469 1.271 1 90.88 343 LYS B N 1
ATOM 7851 C CA . LYS B 1 343 ? -27.5 12.547 2.189 1 90.88 343 LYS B CA 1
ATOM 7852 C C . LYS B 1 343 ? -26.328 13.492 2.393 1 90.88 343 LYS B C 1
ATOM 7854 O O . LYS B 1 343 ? -26.5 14.711 2.439 1 90.88 343 LYS B O 1
ATOM 7859 N N . SER B 1 344 ? -25.188 12.867 2.449 1 89.75 344 SER B N 1
ATOM 7860 C CA . SER B 1 344 ? -23.969 13.648 2.662 1 89.75 344 SER B CA 1
ATOM 7861 C C . SER B 1 344 ? -23.641 14.508 1.44 1 89.75 344 SER B C 1
ATOM 7863 O O . SER B 1 344 ? -23.109 15.609 1.572 1 89.75 344 SER B O 1
ATOM 7865 N N . ILE B 1 345 ? -23.969 14.055 0.319 1 88.06 345 ILE B N 1
ATOM 7866 C CA . ILE B 1 345 ? -23.734 14.805 -0.913 1 88.06 345 ILE B CA 1
ATOM 7867 C C . ILE B 1 345 ? -24.672 16 -0.974 1 88.06 345 ILE B C 1
ATOM 7869 O O . ILE B 1 345 ? -24.266 17.109 -1.345 1 88.06 345 ILE B O 1
ATOM 7873 N N . PHE B 1 346 ? -25.859 15.789 -0.566 1 88.5 346 PHE B N 1
ATOM 7874 C CA . PHE B 1 346 ? -26.844 16.875 -0.587 1 88.5 346 PHE B CA 1
ATOM 7875 C C . PHE B 1 346 ? -26.484 17.953 0.417 1 88.5 346 PHE B C 1
ATOM 7877 O O . PHE B 1 346 ? -26.766 19.141 0.195 1 88.5 346 PHE B O 1
ATOM 7884 N N . LYS B 1 347 ? -25.781 17.594 1.417 1 86.94 347 LYS B N 1
ATOM 7885 C CA . LYS B 1 347 ? -25.344 18.562 2.42 1 86.94 347 LYS B CA 1
ATOM 7886 C C . LYS B 1 347 ? -23.969 19.125 2.062 1 86.94 347 LYS B C 1
ATOM 7888 O O . LYS B 1 347 ? -23.344 19.812 2.879 1 86.94 347 LYS B O 1
ATOM 7893 N N . LYS B 1 348 ? -23.406 18.656 0.902 1 83.06 348 LYS B N 1
ATOM 7894 C CA . LYS B 1 348 ? -22.172 19.172 0.302 1 83.06 348 LYS B CA 1
ATOM 7895 C C . LYS B 1 348 ? -20.969 18.859 1.169 1 83.06 348 LYS B C 1
ATOM 7897 O O . LYS B 1 348 ? -20.094 19.719 1.377 1 83.06 348 LYS B O 1
ATOM 7902 N N . ARG B 1 349 ? -21.047 17.719 1.723 1 83.31 349 ARG B N 1
ATOM 7903 C CA . ARG B 1 349 ? -19.891 17.281 2.506 1 83.31 349 ARG B CA 1
ATOM 7904 C C . ARG B 1 349 ? -18.719 16.922 1.601 1 83.31 349 ARG B C 1
ATOM 7906 O O . ARG B 1 349 ? -18.922 16.391 0.503 1 83.31 349 ARG B O 1
ATOM 7913 N N . LYS B 1 350 ? -17.578 17.203 2.104 1 81.38 350 LYS B N 1
ATOM 7914 C CA . LYS B 1 350 ? -16.359 17 1.332 1 81.38 350 LYS B CA 1
ATOM 7915 C C . LYS B 1 350 ? -16.156 15.531 0.981 1 81.38 350 LYS B C 1
ATOM 7917 O O . LYS B 1 350 ? -16.297 14.664 1.842 1 81.38 350 LYS B O 1
ATOM 7922 N N . PHE B 1 351 ? -15.969 15.141 -0.271 1 82.06 351 PHE B N 1
ATOM 7923 C CA . PHE B 1 351 ? -15.531 13.883 -0.859 1 82.06 351 PHE B CA 1
ATOM 7924 C C . PHE B 1 351 ? -16.609 12.812 -0.723 1 82.06 351 PHE B C 1
ATOM 7926 O O . PHE B 1 351 ? -16.328 11.625 -0.885 1 82.06 351 PHE B O 1
ATOM 7933 N N . ALA B 1 352 ? -17.891 13.102 -0.408 1 87.94 352 ALA B N 1
ATOM 7934 C CA . ALA B 1 352 ? -18.984 12.133 -0.3 1 87.94 352 ALA B CA 1
ATOM 7935 C C . ALA B 1 352 ? -19.281 11.492 -1.651 1 87.94 352 ALA B C 1
ATOM 7937 O O . ALA B 1 352 ? -19.594 10.297 -1.724 1 87.94 352 ALA B O 1
ATOM 7938 N N . TRP B 1 353 ? -19.109 12.234 -2.666 1 85.06 353 TRP B N 1
ATOM 7939 C CA . TRP B 1 353 ? -19.375 11.727 -4.008 1 85.06 353 TRP B CA 1
ATOM 7940 C C . TRP B 1 353 ? -18.391 10.641 -4.395 1 85.06 353 TRP B C 1
ATOM 7942 O O . TRP B 1 353 ? -18.75 9.656 -5.047 1 85.06 353 TRP B O 1
ATOM 7952 N N . LEU B 1 354 ? -17.156 10.805 -4.09 1 85.69 354 LEU B N 1
ATOM 7953 C CA . LEU B 1 354 ? -16.141 9.82 -4.422 1 85.69 354 LEU B CA 1
ATOM 7954 C C . LEU B 1 354 ? -16.375 8.516 -3.67 1 85.69 354 LEU B C 1
ATOM 7956 O O . LEU B 1 354 ? -16.156 7.43 -4.219 1 85.69 354 LEU B O 1
ATOM 7960 N N . LEU B 1 355 ? -16.844 8.617 -2.449 1 87.94 355 LEU B N 1
ATOM 7961 C CA . LEU B 1 355 ? -17.172 7.422 -1.679 1 87.94 355 LEU B CA 1
ATOM 7962 C C . LEU B 1 355 ? -18.359 6.691 -2.283 1 87.94 355 LEU B C 1
ATOM 7964 O O . LEU B 1 355 ? -18.406 5.461 -2.283 1 87.94 355 LEU B O 1
ATOM 7968 N N . LEU B 1 356 ? -19.25 7.48 -2.832 1 88.62 356 LEU B N 1
ATOM 7969 C CA . LEU B 1 356 ? -20.406 6.875 -3.484 1 88.62 356 LEU B CA 1
ATOM 7970 C C . LEU B 1 356 ? -19.984 6.102 -4.73 1 88.62 356 LEU B C 1
ATOM 7972 O O . LEU B 1 356 ? -20.5 5.008 -4.988 1 88.62 356 LEU B O 1
ATOM 7976 N N . ILE B 1 357 ? -19.062 6.633 -5.441 1 85.38 357 ILE B N 1
ATOM 7977 C CA . ILE B 1 357 ? -18.547 5.949 -6.621 1 85.38 357 ILE B CA 1
ATOM 7978 C C . ILE B 1 357 ? -17.859 4.648 -6.203 1 85.38 357 ILE B C 1
ATOM 7980 O O . ILE B 1 357 ? -17.984 3.627 -6.879 1 85.38 357 ILE B O 1
ATOM 7984 N N . GLY B 1 358 ? -17.141 4.664 -5.098 1 86.88 358 GLY B N 1
ATOM 7985 C CA . GLY B 1 358 ? -16.5 3.465 -4.582 1 86.88 358 GLY B CA 1
ATOM 7986 C C . GLY B 1 358 ? -17.484 2.369 -4.227 1 86.88 358 GLY B C 1
ATOM 7987 O O . GLY B 1 358 ? -17.312 1.217 -4.629 1 86.88 358 GLY B O 1
ATOM 7988 N N . ILE B 1 359 ? -18.547 2.713 -3.613 1 87.56 359 ILE B N 1
ATOM 7989 C CA . ILE B 1 359 ? -19.547 1.738 -3.197 1 87.56 359 ILE B CA 1
ATOM 7990 C C . ILE B 1 359 ? -20.312 1.235 -4.418 1 87.56 359 ILE B C 1
ATOM 7992 O O . ILE B 1 359 ? -20.656 0.056 -4.496 1 87.56 359 ILE B O 1
ATOM 7996 N N . ALA B 1 360 ? -20.516 2.104 -5.328 1 84.06 360 ALA B N 1
ATOM 7997 C CA . ALA B 1 360 ? -21.156 1.697 -6.57 1 84.06 360 ALA B CA 1
ATOM 7998 C C . ALA B 1 360 ? -20.328 0.655 -7.309 1 84.06 360 ALA B C 1
ATOM 8000 O O . ALA B 1 360 ? -20.875 -0.277 -7.906 1 84.06 360 ALA B O 1
ATOM 8001 N N . GLY B 1 361 ? -19.047 0.837 -7.301 1 81.69 361 GLY B N 1
ATOM 8002 C CA . GLY B 1 361 ? -18.156 -0.163 -7.887 1 81.69 361 GLY B CA 1
ATOM 8003 C C . GLY B 1 361 ? -18.266 -1.519 -7.215 1 81.69 361 GLY B C 1
ATOM 8004 O O . GLY B 1 361 ? -18.281 -2.551 -7.887 1 81.69 361 GLY B O 1
ATOM 8005 N N . MET B 1 362 ? -18.422 -1.483 -5.898 1 84 362 MET B N 1
ATOM 8006 C CA . MET B 1 362 ? -18.562 -2.727 -5.148 1 84 362 MET B CA 1
ATOM 8007 C C . MET B 1 362 ? -19.875 -3.422 -5.512 1 84 362 MET B C 1
ATOM 8009 O O . MET B 1 362 ? -19.906 -4.637 -5.715 1 84 362 MET B O 1
ATOM 8013 N N . ILE B 1 363 ? -20.922 -2.672 -5.656 1 82.19 363 ILE B N 1
ATOM 8014 C CA . ILE B 1 363 ? -22.234 -3.215 -5.996 1 82.19 363 ILE B CA 1
ATOM 8015 C C . ILE B 1 363 ? -22.203 -3.771 -7.418 1 82.19 363 ILE B C 1
ATOM 8017 O O . ILE B 1 363 ? -22.719 -4.863 -7.672 1 82.19 363 ILE B O 1
ATOM 8021 N N . PHE B 1 364 ? -21.625 -3.064 -8.227 1 80.25 364 PHE B N 1
ATOM 8022 C CA . PHE B 1 364 ? -21.547 -3.473 -9.617 1 80.25 364 PHE B CA 1
ATOM 8023 C C . PHE B 1 364 ? -20.844 -4.816 -9.75 1 80.25 364 PHE B C 1
ATOM 8025 O O . PHE B 1 364 ? -21.328 -5.711 -10.445 1 80.25 364 PHE B O 1
ATOM 8032 N N . THR B 1 365 ? -19.703 -4.992 -9.086 1 80.94 365 THR B N 1
ATOM 8033 C CA . THR B 1 365 ? -18.953 -6.242 -9.188 1 80.94 365 THR B CA 1
ATOM 8034 C C . THR B 1 365 ? -19.734 -7.387 -8.531 1 80.94 365 THR B C 1
ATOM 8036 O O . THR B 1 365 ? -19.641 -8.531 -8.984 1 80.94 365 THR B O 1
ATOM 8039 N N . THR B 1 366 ? -20.469 -7.082 -7.516 1 77.12 366 THR B N 1
ATOM 8040 C CA . THR B 1 366 ? -21.312 -8.102 -6.891 1 77.12 366 THR B CA 1
ATOM 8041 C C . THR B 1 366 ? -22.406 -8.562 -7.844 1 77.12 366 THR B C 1
ATOM 8043 O O . THR B 1 366 ? -22.688 -9.758 -7.949 1 77.12 366 THR B O 1
ATOM 8046 N N . ILE B 1 367 ? -22.969 -7.629 -8.539 1 76.44 367 ILE B N 1
ATOM 8047 C CA . ILE B 1 367 ? -24.016 -7.953 -9.5 1 76.44 367 ILE B CA 1
ATOM 8048 C C . ILE B 1 367 ? -23.438 -8.797 -10.625 1 76.44 367 ILE B C 1
ATOM 8050 O O . ILE B 1 367 ? -24.047 -9.789 -11.047 1 76.44 367 ILE B O 1
ATOM 8054 N N . VAL B 1 368 ? -22.312 -8.492 -11.055 1 75.44 368 VAL B N 1
ATOM 8055 C CA . VAL B 1 368 ? -21.656 -9.234 -12.117 1 75.44 368 VAL B CA 1
ATOM 8056 C C . VAL B 1 368 ? -21.391 -10.664 -11.664 1 75.44 368 VAL B C 1
ATOM 8058 O O . VAL B 1 368 ? -21.609 -11.617 -12.422 1 75.44 368 VAL B O 1
ATOM 8061 N N . ASP B 1 369 ? -20.953 -10.805 -10.43 1 74.81 369 ASP B N 1
ATOM 8062 C CA . ASP B 1 369 ? -20.688 -12.141 -9.898 1 74.81 369 ASP B CA 1
ATOM 8063 C C . ASP B 1 369 ? -21.969 -12.961 -9.797 1 74.81 369 ASP B C 1
ATOM 8065 O O . ASP B 1 369 ? -21.969 -14.156 -10.086 1 74.81 369 ASP B O 1
ATOM 8069 N N . ILE B 1 370 ? -23.047 -12.305 -9.469 1 72.56 370 ILE B N 1
ATOM 8070 C CA . ILE B 1 370 ? -24.328 -12.984 -9.352 1 72.56 370 ILE B CA 1
ATOM 8071 C C . ILE B 1 370 ? -24.812 -13.414 -10.734 1 72.56 370 ILE B C 1
ATOM 8073 O O . ILE B 1 370 ? -25.297 -14.539 -10.906 1 72.56 370 ILE B O 1
ATOM 8077 N N . LEU B 1 371 ? -24.641 -12.57 -11.672 1 70.5 371 LEU B N 1
ATOM 8078 C CA . LEU B 1 371 ? -25.078 -12.875 -13.031 1 70.5 371 LEU B CA 1
ATOM 8079 C C . LEU B 1 371 ? -24.25 -14.023 -13.609 1 70.5 371 LEU B C 1
ATOM 8081 O O . LEU B 1 371 ? -24.797 -14.883 -14.312 1 70.5 371 LEU B O 1
ATOM 8085 N N . TYR B 1 372 ? -23.062 -14.125 -13.211 1 68.94 372 TYR B N 1
ATOM 8086 C CA . TYR B 1 372 ? -22.172 -15.172 -13.703 1 68.94 372 TYR B CA 1
ATOM 8087 C C . TYR B 1 372 ? -22.5 -16.516 -13.055 1 68.94 372 TYR B C 1
ATOM 8089 O O . TYR B 1 372 ? -22.578 -17.531 -13.734 1 68.94 372 TYR B O 1
ATOM 8097 N N . THR B 1 373 ? -22.656 -16.484 -11.789 1 65.62 373 THR B N 1
ATOM 8098 C CA . THR B 1 373 ? -22.906 -17.719 -11.07 1 65.62 373 THR B CA 1
ATOM 8099 C C . THR B 1 373 ? -24.219 -18.359 -11.523 1 65.62 373 THR B C 1
ATOM 8101 O O . THR B 1 373 ? -24.375 -19.578 -11.5 1 65.62 373 THR B O 1
ATOM 8104 N N . ASN B 1 374 ? -25.094 -17.469 -12.031 1 64.38 374 ASN B N 1
ATOM 8105 C CA . ASN B 1 374 ? -26.391 -18 -12.445 1 64.38 374 ASN B CA 1
ATOM 8106 C C . ASN B 1 374 ? -26.453 -18.203 -13.961 1 64.38 374 ASN B C 1
ATOM 8108 O O . ASN B 1 374 ? -27.531 -18.422 -14.516 1 64.38 374 ASN B O 1
ATOM 8112 N N . ASN B 1 375 ? -25.281 -18.125 -14.648 1 62.97 375 ASN B N 1
ATOM 8113 C CA . ASN B 1 375 ? -25.078 -18.406 -16.062 1 62.97 375 ASN B CA 1
ATOM 8114 C C . ASN B 1 375 ? -25.922 -17.484 -16.938 1 62.97 375 ASN B C 1
ATOM 8116 O O . ASN B 1 375 ? -26.453 -17.922 -17.969 1 62.97 375 ASN B O 1
ATOM 8120 N N . TYR B 1 376 ? -26.125 -16.312 -16.469 1 64 376 TYR B N 1
ATOM 8121 C CA . TYR B 1 376 ? -26.859 -15.367 -17.297 1 64 376 TYR B CA 1
ATOM 8122 C C . TYR B 1 376 ? -25.953 -14.711 -18.328 1 64 376 TYR B C 1
ATOM 8124 O O . TYR B 1 376 ? -26.422 -14.195 -19.344 1 64 376 TYR B O 1
ATOM 8132 N N . VAL B 1 377 ? -24.625 -14.766 -18.078 1 61.19 377 VAL B N 1
ATOM 8133 C CA . VAL B 1 377 ? -23.641 -14.18 -18.984 1 61.19 377 VAL B CA 1
ATOM 8134 C C . VAL B 1 377 ? -22.609 -15.234 -19.375 1 61.19 377 VAL B C 1
ATOM 8136 O O . VAL B 1 377 ? -22.188 -16.031 -18.531 1 61.19 377 VAL B O 1
ATOM 8139 N N . ASN B 1 378 ? -22.328 -15.352 -20.688 1 60.34 378 ASN B N 1
ATOM 8140 C CA . ASN B 1 378 ? -21.391 -16.328 -21.234 1 60.34 378 ASN B CA 1
ATOM 8141 C C . ASN B 1 378 ? -19.953 -15.859 -21.109 1 60.34 378 ASN B C 1
ATOM 8143 O O . ASN B 1 378 ? -19.234 -15.789 -22.109 1 60.34 378 ASN B O 1
ATOM 8147 N N . ILE B 1 379 ? -19.625 -15.195 -20.156 1 60.75 379 ILE B N 1
ATOM 8148 C CA . ILE B 1 379 ? -18.25 -14.773 -19.922 1 60.75 379 ILE B CA 1
ATOM 8149 C C . ILE B 1 379 ? -17.672 -15.562 -18.734 1 60.75 379 ILE B C 1
ATOM 8151 O O . ILE B 1 379 ? -18.312 -15.672 -17.688 1 60.75 379 ILE B O 1
ATOM 8155 N N . TYR B 1 380 ? -16.609 -16.391 -19.172 1 62.47 380 TYR B N 1
ATOM 8156 C CA . TYR B 1 380 ? -15.938 -17.125 -18.094 1 62.47 380 TYR B CA 1
ATOM 8157 C C . TYR B 1 380 ? -15.008 -16.203 -17.312 1 62.47 380 TYR B C 1
ATOM 8159 O O . TYR B 1 380 ? -14.125 -15.562 -17.891 1 62.47 380 TYR B O 1
ATOM 8167 N N . PHE B 1 381 ? -15.477 -16.062 -16.094 1 62.59 381 PHE B N 1
ATOM 8168 C CA . PHE B 1 381 ? -14.539 -15.383 -15.203 1 62.59 381 PHE B CA 1
ATOM 8169 C C . PHE B 1 381 ? -13.766 -16.375 -14.352 1 62.59 381 PHE B C 1
ATOM 8171 O O . PHE B 1 381 ? -14.359 -17.25 -13.711 1 62.59 381 PHE B O 1
ATOM 8178 N N . SER B 1 382 ? -12.43 -16.266 -14.531 1 62.78 382 SER B N 1
ATOM 8179 C CA . SER B 1 382 ? -11.586 -17.188 -13.781 1 62.78 382 SER B CA 1
ATOM 8180 C C . SER B 1 382 ? -11.609 -16.891 -12.289 1 62.78 382 SER B C 1
ATOM 8182 O O . SER B 1 382 ? -11.25 -17.734 -11.469 1 62.78 382 SER B O 1
ATOM 8184 N N . SER B 1 383 ? -12.023 -15.641 -11.984 1 66.31 383 SER B N 1
ATOM 8185 C CA . SER B 1 383 ? -11.961 -15.273 -10.578 1 66.31 383 SER B CA 1
ATOM 8186 C C . SER B 1 383 ? -13.125 -14.367 -10.188 1 66.31 383 SER B C 1
ATOM 8188 O O . SER B 1 383 ? -13.844 -13.867 -11.055 1 66.31 383 SER B O 1
ATOM 8190 N N . SER B 1 384 ? -13.43 -14.32 -8.875 1 72.44 384 SER B N 1
ATOM 8191 C CA . SER B 1 384 ? -14.438 -13.414 -8.328 1 72.44 384 SER B CA 1
ATOM 8192 C C . SER B 1 384 ? -14.055 -11.953 -8.555 1 72.44 384 SER B C 1
ATOM 8194 O O . SER B 1 384 ? -12.875 -11.602 -8.477 1 72.44 384 SER B O 1
ATOM 8196 N N . ASN B 1 385 ? -15.133 -11.18 -8.961 1 79.25 385 ASN B N 1
ATOM 8197 C CA . ASN B 1 385 ? -14.906 -9.758 -9.227 1 79.25 385 ASN B CA 1
ATOM 8198 C C . ASN B 1 385 ? -15.203 -8.906 -7.996 1 79.25 385 ASN B C 1
ATOM 8200 O O . ASN B 1 385 ? -14.914 -7.711 -7.98 1 79.25 385 ASN B O 1
ATOM 8204 N N . TYR B 1 386 ? -15.719 -9.5 -6.98 1 81.75 386 TYR B N 1
ATOM 8205 C CA . TYR B 1 386 ? -16.094 -8.766 -5.781 1 81.75 386 TYR B CA 1
ATOM 8206 C C . TYR B 1 386 ? -14.875 -8.07 -5.172 1 81.75 386 TYR B C 1
ATOM 8208 O O . TYR B 1 386 ? -14.969 -6.91 -4.754 1 81.75 386 TYR B O 1
ATOM 8216 N N . ILE B 1 387 ? -13.789 -8.766 -5.168 1 86.88 387 ILE B N 1
ATOM 8217 C CA . ILE B 1 387 ? -12.586 -8.242 -4.535 1 86.88 387 ILE B CA 1
ATOM 8218 C C . ILE B 1 387 ? -12.086 -7.016 -5.297 1 86.88 387 ILE B C 1
ATOM 8220 O O . ILE B 1 387 ? -11.516 -6.094 -4.707 1 86.88 387 ILE B O 1
ATOM 8224 N N . LEU B 1 388 ? -12.359 -7.039 -6.559 1 85.81 388 LEU B N 1
ATOM 8225 C CA . LEU B 1 388 ? -11.969 -5.883 -7.355 1 85.81 388 LEU B CA 1
ATOM 8226 C C . LEU B 1 388 ? -12.781 -4.652 -6.965 1 85.81 388 LEU B C 1
ATOM 8228 O O . LEU B 1 388 ? -12.281 -3.529 -7 1 85.81 388 LEU B O 1
ATOM 8232 N N . GLY B 1 389 ? -14.023 -4.945 -6.688 1 86.81 389 GLY B N 1
ATOM 8233 C CA . GLY B 1 389 ? -14.844 -3.852 -6.195 1 86.81 389 GLY B CA 1
ATOM 8234 C C . GLY B 1 389 ? -14.359 -3.295 -4.867 1 86.81 389 GLY B C 1
ATOM 8235 O O . GLY B 1 389 ? -14.367 -2.08 -4.66 1 86.81 389 GLY B O 1
ATOM 8236 N N . LEU B 1 390 ? -13.961 -4.156 -3.979 1 91.44 390 LEU B N 1
ATOM 8237 C CA . LEU B 1 390 ? -13.406 -3.738 -2.693 1 91.44 390 LEU B CA 1
ATOM 8238 C C . LEU B 1 390 ? -12.148 -2.904 -2.891 1 91.44 390 LEU B C 1
ATOM 8240 O O . LEU B 1 390 ? -11.953 -1.895 -2.209 1 91.44 390 LEU B O 1
ATOM 8244 N N . LEU B 1 391 ? -11.328 -3.387 -3.834 1 90.94 391 LEU B N 1
ATOM 8245 C CA . LEU B 1 391 ? -10.086 -2.676 -4.121 1 90.94 391 LEU B CA 1
ATOM 8246 C C . LEU B 1 391 ? -10.375 -1.285 -4.676 1 90.94 391 LEU B C 1
ATOM 8248 O O . LEU B 1 391 ? -9.703 -0.316 -4.309 1 90.94 391 LEU B O 1
ATOM 8252 N N . PHE B 1 392 ? -11.32 -1.227 -5.484 1 88.56 392 PHE B N 1
ATOM 8253 C CA . PHE B 1 392 ? -11.703 0.053 -6.07 1 88.56 392 PHE B CA 1
ATOM 8254 C C . PHE B 1 392 ? -12.156 1.027 -4.988 1 88.56 392 PHE B C 1
ATOM 8256 O O . PHE B 1 392 ? -11.789 2.203 -5.012 1 88.56 392 PHE B O 1
ATOM 8263 N N . PHE B 1 393 ? -12.938 0.592 -4.102 1 90.94 393 PHE B N 1
ATOM 8264 C CA . PHE B 1 393 ? -13.383 1.423 -2.988 1 90.94 393 PHE B CA 1
ATOM 8265 C C . PHE B 1 393 ? -12.195 1.919 -2.17 1 90.94 393 PHE B C 1
ATOM 8267 O O . PHE B 1 393 ? -12.141 3.094 -1.801 1 90.94 393 PHE B O 1
ATOM 8274 N N . LEU B 1 394 ? -11.32 0.983 -1.885 1 92.06 394 LEU B N 1
ATOM 8275 C CA . LEU B 1 394 ? -10.156 1.333 -1.081 1 92.06 394 LEU B CA 1
ATOM 8276 C C . LEU B 1 394 ? -9.328 2.414 -1.77 1 92.06 394 LEU B C 1
ATOM 8278 O O . LEU B 1 394 ? -8.859 3.352 -1.119 1 92.06 394 LEU B O 1
ATOM 8282 N N . LEU B 1 395 ? -9.141 2.309 -3.084 1 89.06 395 LEU B N 1
ATOM 8283 C CA . LEU B 1 395 ? -8.344 3.281 -3.824 1 89.06 395 LEU B CA 1
ATOM 8284 C C . LEU B 1 395 ? -9.008 4.652 -3.807 1 89.06 395 LEU B C 1
ATOM 8286 O O . LEU B 1 395 ? -8.32 5.676 -3.693 1 89.06 395 LEU B O 1
ATOM 8290 N N . CYS B 1 396 ? -10.312 4.684 -3.883 1 88.5 396 CYS B N 1
ATOM 8291 C CA . CYS B 1 396 ? -11.039 5.941 -3.764 1 88.5 396 CYS B CA 1
ATOM 8292 C C . CYS B 1 396 ? -10.828 6.57 -2.391 1 88.5 396 CYS B C 1
ATOM 8294 O O . CYS B 1 396 ? -10.602 7.777 -2.283 1 88.5 396 CYS B O 1
ATOM 8296 N N . GLU B 1 397 ? -10.805 5.727 -1.464 1 88.44 397 GLU B N 1
ATOM 8297 C CA . GLU B 1 397 ? -10.641 6.219 -0.099 1 88.44 397 GLU B CA 1
ATOM 8298 C C . GLU B 1 397 ? -9.227 6.719 0.142 1 88.44 397 GLU B C 1
ATOM 8300 O O . GLU B 1 397 ? -9.023 7.695 0.867 1 88.44 397 GLU B O 1
ATOM 8305 N N . ILE B 1 398 ? -8.297 6.031 -0.41 1 87.56 398 ILE B N 1
ATOM 8306 C CA . ILE B 1 398 ? -6.906 6.445 -0.241 1 87.56 398 ILE B CA 1
ATOM 8307 C C . ILE B 1 398 ? -6.688 7.809 -0.893 1 87.56 398 ILE B C 1
ATOM 8309 O O . ILE B 1 398 ? -5.926 8.633 -0.382 1 87.56 398 ILE B O 1
ATOM 8313 N N . TYR B 1 399 ? -7.379 8.023 -1.921 1 86.62 399 TYR B N 1
ATOM 8314 C CA . TYR B 1 399 ? -7.32 9.344 -2.543 1 86.62 399 TYR B CA 1
ATOM 8315 C C . TYR B 1 399 ? -7.871 10.414 -1.605 1 86.62 399 TYR B C 1
ATOM 8317 O O . TYR 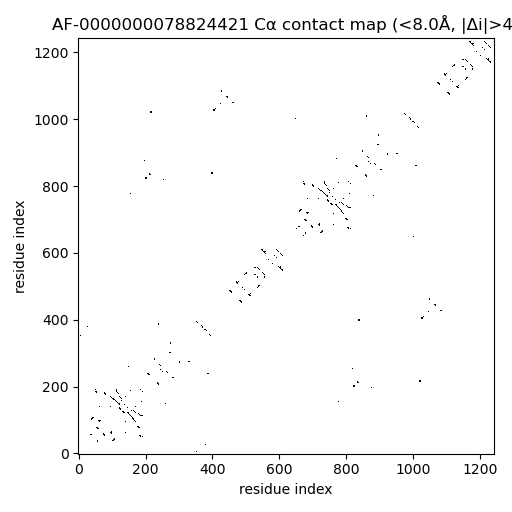B 1 399 ? -7.262 11.469 -1.438 1 86.62 399 TYR B O 1
ATOM 8325 N N . VAL B 1 400 ? -8.969 10.156 -1.017 1 86.5 400 VAL B N 1
ATOM 8326 C CA . VAL B 1 400 ? -9.602 11.094 -0.098 1 86.5 400 VAL B CA 1
ATOM 8327 C C . VAL B 1 400 ? -8.672 11.383 1.078 1 86.5 400 VAL B C 1
ATOM 8329 O O . VAL B 1 400 ? -8.492 12.539 1.467 1 86.5 400 VAL B O 1
ATOM 8332 N N . LEU B 1 401 ? -8.141 10.391 1.599 1 83.94 401 LEU B N 1
ATOM 8333 C CA . LEU B 1 401 ? -7.242 10.531 2.738 1 83.94 401 LEU B CA 1
ATOM 8334 C C . LEU B 1 401 ? -5.992 11.312 2.352 1 83.94 401 LEU B C 1
ATOM 8336 O O . LEU B 1 401 ? -5.473 12.094 3.15 1 83.94 401 LEU B O 1
ATOM 8340 N N . SER B 1 402 ? -5.496 11.109 1.146 1 87 402 SER B N 1
ATOM 8341 C CA . SER B 1 402 ? -4.324 11.836 0.679 1 87 402 SER B CA 1
ATOM 8342 C C . SER B 1 402 ? -4.598 13.336 0.607 1 87 402 SER B C 1
ATOM 8344 O O . SER B 1 402 ? -3.738 14.148 0.957 1 87 402 SER B O 1
ATOM 8346 N N . VAL B 1 403 ? -5.773 13.688 0.233 1 85.38 403 VAL B N 1
ATOM 8347 C CA . VAL B 1 403 ? -6.145 15.094 0.159 1 85.38 403 VAL B CA 1
ATOM 8348 C C . VAL B 1 403 ? -6.215 15.688 1.565 1 85.38 403 VAL B C 1
ATOM 8350 O O . VAL B 1 403 ? -5.789 16.828 1.789 1 85.38 403 VAL B O 1
ATOM 8353 N N . ASP B 1 404 ? -6.715 14.93 2.438 1 85 404 ASP B N 1
ATOM 8354 C CA . ASP B 1 404 ? -6.781 15.367 3.828 1 85 404 ASP B CA 1
ATOM 8355 C C . ASP B 1 404 ? -5.387 15.633 4.387 1 85 404 ASP B C 1
ATOM 8357 O O . ASP B 1 404 ? -5.184 16.594 5.137 1 85 404 ASP B O 1
ATOM 8361 N N . VAL B 1 405 ? -4.52 14.82 4.066 1 85.31 405 VAL B N 1
ATOM 8362 C CA . VAL B 1 405 ? -3.143 14.969 4.531 1 85.31 405 VAL B CA 1
ATOM 8363 C C . VAL B 1 405 ? -2.521 16.219 3.918 1 85.31 405 VAL B C 1
ATOM 8365 O O . VAL B 1 405 ? -1.86 17 4.613 1 85.31 405 VAL B O 1
ATOM 8368 N N . ILE B 1 406 ? -2.773 16.438 2.662 1 86.06 406 ILE B N 1
ATOM 8369 C CA . ILE B 1 406 ? -2.256 17.609 1.967 1 86.06 406 ILE B CA 1
ATOM 8370 C C . ILE B 1 406 ? -2.797 18.875 2.623 1 86.06 406 ILE B C 1
ATOM 8372 O O . ILE B 1 406 ? -2.049 19.828 2.865 1 86.06 406 ILE B O 1
ATOM 8376 N N . ASP B 1 407 ? -4.016 18.844 2.982 1 84.5 407 ASP B N 1
ATOM 8377 C CA . ASP B 1 407 ? -4.648 19.984 3.639 1 84.5 407 ASP B CA 1
ATOM 8378 C C . ASP B 1 407 ? -4.062 20.203 5.031 1 84.5 407 ASP B C 1
ATOM 8380 O O . ASP B 1 407 ? -3.896 21.344 5.461 1 84.5 407 ASP B O 1
ATOM 8384 N N . ALA B 1 408 ? -3.824 19.141 5.652 1 83.75 408 ALA B N 1
ATOM 8385 C CA . ALA B 1 408 ? -3.238 19.25 6.988 1 83.75 408 ALA B CA 1
ATOM 8386 C C . ALA B 1 408 ? -1.864 19.906 6.934 1 83.75 408 ALA B C 1
ATOM 8388 O O . ALA B 1 408 ? -1.531 20.734 7.789 1 83.75 408 ALA B O 1
ATOM 8389 N N . PHE B 1 409 ? -1.138 19.578 5.988 1 84.56 409 PHE B N 1
ATOM 8390 C CA . PHE B 1 409 ? 0.186 20.172 5.836 1 84.56 409 PHE B CA 1
ATOM 8391 C C . PHE B 1 409 ? 0.079 21.656 5.48 1 84.56 409 PHE B C 1
ATOM 8393 O O . PHE B 1 409 ? 0.857 22.469 5.973 1 84.56 409 PHE B O 1
ATOM 8400 N N . LYS B 1 410 ? -0.853 21.969 4.68 1 82.94 410 LYS B N 1
ATOM 8401 C CA . LYS B 1 410 ? -1.08 23.359 4.34 1 82.94 410 LYS B CA 1
ATOM 8402 C C . LYS B 1 410 ? -1.466 24.172 5.57 1 82.94 410 LYS B C 1
ATOM 8404 O O . LYS B 1 410 ? -0.955 25.281 5.777 1 82.94 410 LYS B O 1
ATOM 8409 N N . SER B 1 411 ? -2.326 23.578 6.297 1 81.19 411 SER B N 1
ATOM 8410 C CA . SER B 1 411 ? -2.768 24.234 7.52 1 81.19 411 SER B CA 1
ATOM 8411 C C . SER B 1 411 ? -1.625 24.375 8.523 1 81.19 411 SER B C 1
ATOM 8413 O O . SER B 1 411 ? -1.543 25.359 9.25 1 81.19 411 SER B O 1
ATOM 8415 N N . SER B 1 412 ? -0.866 23.344 8.57 1 78.69 412 SER B N 1
ATOM 8416 C CA . SER B 1 412 ? 0.292 23.375 9.461 1 78.69 412 SER B CA 1
ATOM 8417 C C . SER B 1 412 ? 1.239 24.516 9.094 1 78.69 412 SER B C 1
ATOM 8419 O O . SER B 1 412 ? 1.778 25.188 9.977 1 78.69 412 SER B O 1
ATOM 8421 N N . ASN B 1 413 ? 1.38 24.688 7.848 1 76.12 413 ASN B N 1
ATOM 8422 C CA . ASN B 1 413 ? 2.211 25.797 7.398 1 76.12 413 ASN B CA 1
ATOM 8423 C C . ASN B 1 413 ? 1.587 27.141 7.746 1 76.12 413 ASN B C 1
ATOM 8425 O O . ASN B 1 413 ? 2.291 28.078 8.141 1 76.12 413 ASN B O 1
ATOM 8429 N N . LYS B 1 414 ? 0.369 27.203 7.66 1 73.81 414 LYS B N 1
ATOM 8430 C CA . LYS B 1 414 ? -0.349 28.406 8.031 1 73.81 414 LYS B CA 1
ATOM 8431 C C . LYS B 1 414 ? -0.235 28.672 9.531 1 73.81 414 LYS B C 1
ATOM 8433 O O . LYS B 1 414 ? -0.117 29.828 9.953 1 73.81 414 LYS B O 1
ATOM 8438 N N . ALA B 1 415 ? -0.268 27.641 10.234 1 72.81 415 ALA B N 1
ATOM 8439 C CA . ALA B 1 415 ? -0.13 27.766 11.68 1 72.81 415 ALA B CA 1
ATOM 8440 C C . ALA B 1 415 ? 1.198 28.422 12.055 1 72.81 415 ALA B C 1
ATOM 8442 O O . ALA B 1 415 ? 1.252 29.266 12.945 1 72.81 415 ALA B O 1
ATOM 8443 N N . LYS B 1 416 ? 2.176 28.016 11.398 1 69.69 416 LYS B N 1
ATOM 8444 C CA . LYS B 1 416 ? 3.486 28.594 11.656 1 69.69 416 LYS B CA 1
ATOM 8445 C C . LYS B 1 416 ? 3.5 30.094 11.336 1 69.69 416 LYS B C 1
ATOM 8447 O O . LYS B 1 416 ? 4.035 30.891 12.102 1 69.69 416 LYS B O 1
ATOM 8452 N N . ASP B 1 417 ? 2.814 30.406 10.336 1 68.5 417 ASP B N 1
ATOM 8453 C CA . ASP B 1 417 ? 2.705 31.812 9.945 1 68.5 417 ASP B CA 1
ATOM 8454 C C . ASP B 1 417 ? 1.894 32.594 10.961 1 68.5 417 ASP B C 1
ATOM 8456 O O . ASP B 1 417 ? 2.258 33.719 11.32 1 68.5 417 ASP B O 1
ATOM 8460 N N . MET B 1 418 ? 0.905 31.984 11.461 1 68.56 418 MET B N 1
ATOM 8461 C CA . MET B 1 418 ? 0.026 32.625 12.422 1 68.56 418 MET B CA 1
ATOM 8462 C C . MET B 1 418 ? 0.722 32.812 13.773 1 68.56 418 MET B C 1
ATOM 8464 O O . MET B 1 418 ? 0.509 33.781 14.469 1 68.56 418 MET B O 1
ATOM 8468 N N . GLU B 1 419 ? 1.393 31.797 14.055 1 68.75 419 GLU B N 1
ATOM 8469 C CA . GLU B 1 419 ? 2.166 31.891 15.289 1 68.75 419 GLU B CA 1
ATOM 8470 C C . GLU B 1 419 ? 3.109 33.094 15.266 1 68.75 419 GLU B C 1
ATOM 8472 O O . GLU B 1 419 ? 3.215 33.812 16.25 1 68.75 419 GLU B O 1
ATOM 8477 N N . ILE B 1 420 ? 3.686 33.281 14.148 1 62.25 420 ILE B N 1
ATOM 8478 C CA . ILE B 1 420 ? 4.586 34.406 13.977 1 62.25 420 ILE B CA 1
ATOM 8479 C C . ILE B 1 420 ? 3.795 35.719 14.062 1 62.25 420 ILE B C 1
ATOM 8481 O O . ILE B 1 420 ? 4.219 36.656 14.734 1 62.25 420 ILE B O 1
ATOM 8485 N N . ALA B 1 421 ? 2.67 35.656 13.445 1 63.19 421 ALA B N 1
ATOM 8486 C CA . ALA B 1 421 ? 1.802 36.812 13.469 1 63.19 421 ALA B CA 1
ATOM 8487 C C . ALA B 1 421 ? 1.328 37.125 14.883 1 63.19 421 ALA B C 1
ATOM 8489 O O . ALA B 1 421 ? 1.262 38.281 15.289 1 63.19 421 ALA B O 1
ATOM 8490 N N . PHE B 1 422 ? 1.015 36.062 15.539 1 64 422 PHE B N 1
ATOM 8491 C CA . PHE B 1 422 ? 0.538 36.188 16.906 1 64 422 PHE B CA 1
ATOM 8492 C C . PHE B 1 422 ? 1.615 36.812 17.797 1 64 422 PHE B C 1
ATOM 8494 O O . PHE B 1 422 ? 1.339 37.719 18.578 1 64 422 PHE B O 1
ATOM 8501 N N . LEU B 1 423 ? 2.713 36.312 17.703 1 59.84 423 LEU B N 1
ATOM 8502 C CA . LEU B 1 423 ? 3.824 36.812 18.5 1 59.84 423 LEU B CA 1
ATOM 8503 C C . LEU B 1 423 ? 4.086 38.312 18.188 1 59.84 423 LEU B C 1
ATOM 8505 O O . LEU B 1 423 ? 4.414 39.062 19.094 1 59.84 423 LEU B O 1
ATOM 8509 N N . GLN B 1 424 ? 3.734 38.625 17.031 1 60.19 424 GLN B N 1
ATOM 8510 C CA . GLN B 1 424 ? 3.943 40 16.594 1 60.19 424 GLN B CA 1
ATOM 8511 C C . GLN B 1 424 ? 2.834 40.938 17.109 1 60.19 424 GLN B C 1
ATOM 8513 O O . GLN B 1 424 ? 3.068 42.094 17.391 1 60.19 424 GLN B O 1
ATOM 8518 N N . ALA B 1 425 ? 1.69 40.219 17.094 1 59.03 425 ALA B N 1
ATOM 8519 C CA . ALA B 1 425 ? 0.526 41 17.531 1 59.03 425 ALA B CA 1
ATOM 8520 C C . ALA B 1 425 ? 0.552 41.25 19.031 1 59.03 425 ALA B C 1
ATOM 8522 O O . ALA B 1 425 ? -0.111 42.156 19.531 1 59.03 425 ALA B O 1
ATOM 8523 N N . GLN B 1 426 ? 1.266 40.406 19.641 1 56.75 426 GLN B N 1
ATOM 8524 C CA . GLN B 1 426 ? 1.297 40.594 21.078 1 56.75 426 GLN B CA 1
ATOM 8525 C C . GLN B 1 426 ? 1.897 41.938 21.469 1 56.75 426 GLN B C 1
ATOM 8527 O O . GLN B 1 426 ? 3.004 42.281 21.047 1 56.75 426 GLN B O 1
ATOM 8532 N N . ILE B 1 427 ? 0.993 42.906 21.688 1 55.16 427 ILE B N 1
ATOM 8533 C CA . ILE B 1 427 ? 1.401 44.188 22.234 1 55.16 427 ILE B CA 1
ATOM 8534 C C . ILE B 1 427 ? 1.972 44 23.641 1 55.16 427 ILE B C 1
ATOM 8536 O O . ILE B 1 427 ? 1.453 43.188 24.422 1 55.16 427 ILE B O 1
ATOM 8540 N N . ALA B 1 428 ? 3.123 44.562 23.922 1 58.72 428 ALA B N 1
ATOM 8541 C CA . ALA B 1 428 ? 3.684 44.5 25.281 1 58.72 428 ALA B CA 1
ATOM 8542 C C . ALA B 1 428 ? 2.791 45.219 26.281 1 58.72 428 ALA B C 1
ATOM 8544 O O . ALA B 1 428 ? 2.812 46.469 26.359 1 58.72 428 ALA B O 1
ATOM 8545 N N . PRO B 1 429 ? 1.874 44.594 26.938 1 62.97 429 PRO B N 1
ATOM 8546 C CA . PRO B 1 429 ? 0.939 45.219 27.859 1 62.97 429 PRO B CA 1
ATOM 8547 C C . PRO B 1 429 ? 1.643 46.062 28.922 1 62.97 429 PRO B C 1
ATOM 8549 O O . PRO B 1 429 ? 1.171 47.156 29.25 1 62.97 429 PRO B O 1
ATOM 8552 N N . HIS B 1 430 ? 2.797 45.688 29.328 1 66.25 430 HIS B N 1
ATOM 8553 C CA . HIS B 1 430 ? 3.545 46.406 30.359 1 66.25 430 HIS B CA 1
ATOM 8554 C C . HIS B 1 430 ? 4 47.781 29.859 1 66.25 430 HIS B C 1
ATOM 8556 O O . HIS B 1 430 ? 3.885 48.781 30.578 1 66.25 430 HIS B O 1
ATOM 8562 N N . PHE B 1 431 ? 4.426 47.781 28.703 1 73.62 431 PHE B N 1
ATOM 8563 C CA . PHE B 1 431 ? 4.859 49.031 28.109 1 73.62 431 PHE B CA 1
ATOM 8564 C C . PHE B 1 431 ? 3.689 50 28 1 73.62 431 PHE B C 1
ATOM 8566 O O . PHE B 1 431 ? 3.824 51.188 28.297 1 73.62 431 PHE B O 1
ATOM 8573 N N . PHE B 1 432 ? 2.592 49.5 27.688 1 75.56 432 PHE B N 1
ATOM 8574 C CA . PHE B 1 432 ? 1.393 50.312 27.531 1 75.56 432 PHE B CA 1
ATOM 8575 C C . PHE B 1 432 ? 0.95 50.875 28.875 1 75.56 432 PHE B C 1
ATOM 8577 O O . PHE B 1 432 ? 0.693 52.094 29 1 75.56 432 PHE B O 1
ATOM 8584 N N . PHE B 1 433 ? 0.993 50.031 29.828 1 76 433 PHE B N 1
ATOM 8585 C CA . PHE B 1 433 ? 0.577 50.438 31.172 1 76 433 PHE B CA 1
ATOM 8586 C C . PHE B 1 433 ? 1.521 51.5 31.734 1 76 433 PHE B C 1
ATOM 8588 O O . PHE B 1 433 ? 1.077 52.5 32.312 1 76 433 PHE B O 1
ATOM 8595 N N . ASN B 1 434 ? 2.711 51.312 31.531 1 75.12 434 ASN B N 1
ATOM 8596 C CA . ASN B 1 434 ? 3.703 52.25 32.031 1 75.12 434 ASN B CA 1
ATOM 8597 C C . ASN B 1 434 ? 3.572 53.625 31.344 1 75.12 434 ASN B C 1
ATOM 8599 O O . ASN B 1 434 ? 3.676 54.656 32 1 75.12 434 ASN B O 1
ATOM 8603 N N . THR B 1 435 ? 3.373 53.562 30.141 1 84.81 435 THR B N 1
ATOM 8604 C CA . THR B 1 435 ? 3.254 54.781 29.375 1 84.81 435 THR B CA 1
ATOM 8605 C C . THR B 1 435 ? 2.014 55.562 29.812 1 84.81 435 THR B C 1
ATOM 8607 O O . THR B 1 435 ? 2.086 56.781 30.047 1 84.81 435 THR B O 1
ATOM 8610 N N . LEU B 1 436 ? 0.953 54.906 30 1 86.19 436 LEU B N 1
ATOM 8611 C CA . LEU B 1 436 ? -0.29 55.562 30.406 1 86.19 436 LEU B CA 1
ATOM 8612 C C . LEU B 1 436 ? -0.172 56.094 31.828 1 86.19 436 LEU B C 1
ATOM 8614 O O . LEU B 1 436 ? -0.657 57.188 32.125 1 86.19 436 LEU B O 1
ATOM 8618 N N . ASN B 1 437 ? 0.474 55.406 32.625 1 82.31 437 ASN B N 1
ATOM 8619 C CA . ASN B 1 437 ? 0.72 55.875 33.969 1 82.31 437 ASN B CA 1
ATOM 8620 C C . ASN B 1 437 ? 1.62 57.125 34 1 82.31 437 ASN B C 1
ATOM 8622 O O . ASN B 1 437 ? 1.433 58 34.812 1 82.31 437 ASN B O 1
ATOM 8626 N N . ASN B 1 438 ? 2.594 57.125 33.188 1 86 438 ASN B N 1
ATOM 8627 C CA . ASN B 1 438 ? 3.463 58.281 33.062 1 86 438 ASN B CA 1
ATOM 8628 C C . ASN B 1 438 ? 2.689 59.531 32.594 1 86 438 ASN B C 1
ATOM 8630 O O . ASN B 1 438 ? 2.912 60.625 33.062 1 86 438 ASN B O 1
ATOM 8634 N N . ILE B 1 439 ? 1.848 59.219 31.672 1 89 439 ILE B N 1
ATOM 8635 C CA . ILE B 1 439 ? 1.003 60.312 31.172 1 89 439 ILE B CA 1
ATOM 8636 C C . ILE B 1 439 ? 0.115 60.844 32.312 1 89 439 ILE B C 1
ATOM 8638 O O . ILE B 1 439 ? -0.012 62.031 32.5 1 89 439 ILE B O 1
ATOM 8642 N N . TYR B 1 440 ? -0.419 59.938 33.031 1 88.62 440 TYR B N 1
ATOM 8643 C CA . TYR B 1 440 ? -1.273 60.25 34.188 1 88.62 440 TYR B CA 1
ATOM 8644 C C . TYR B 1 440 ? -0.538 61.125 35.188 1 88.62 440 TYR B C 1
ATOM 8646 O O . TYR B 1 440 ? -1.061 62.125 35.625 1 88.62 440 TYR B O 1
ATOM 8654 N N . CYS B 1 441 ? 0.636 60.844 35.531 1 88.81 441 CYS B N 1
ATOM 8655 C CA . CYS B 1 441 ? 1.424 61.562 36.5 1 88.81 441 CYS B CA 1
ATOM 8656 C C . CYS B 1 441 ? 1.905 62.906 35.969 1 88.81 441 CYS B C 1
ATOM 8658 O O . CYS B 1 441 ? 1.898 63.906 36.656 1 88.81 441 CYS B O 1
ATOM 8660 N N . LEU B 1 442 ? 2.271 62.969 34.781 1 88.5 442 LEU B N 1
ATOM 8661 C CA . LEU B 1 442 ? 2.811 64.125 34.125 1 88.5 442 LEU B CA 1
ATOM 8662 C C . LEU B 1 442 ? 1.739 65.25 34 1 88.5 442 LEU B C 1
ATOM 8664 O O . LEU B 1 442 ? 2.055 66.438 33.969 1 88.5 442 LEU B O 1
ATOM 8668 N N . MET B 1 443 ? 0.538 64.75 33.906 1 90.06 443 MET B N 1
ATOM 8669 C CA . MET B 1 443 ? -0.563 65.75 33.75 1 90.06 443 MET B CA 1
ATOM 8670 C C . MET B 1 443 ? -0.609 66.688 34.938 1 90.06 443 MET B C 1
ATOM 8672 O O . MET B 1 443 ? -1.002 67.875 34.781 1 90.06 443 MET B O 1
ATOM 8676 N N . ASP B 1 444 ? -0.172 66.25 36.125 1 88.62 444 ASP B N 1
ATOM 8677 C CA . ASP B 1 444 ? -0.156 67.125 37.281 1 88.62 444 ASP B CA 1
ATOM 8678 C C . ASP B 1 444 ? 1.015 68.062 37.25 1 88.62 444 ASP B C 1
ATOM 8680 O O . ASP B 1 444 ? 0.953 69.188 37.844 1 88.62 444 ASP B O 1
ATOM 8684 N N . GLU B 1 445 ? 2.068 67.812 36.594 1 87 445 GLU B N 1
ATOM 8685 C CA . GLU B 1 445 ? 3.268 68.625 36.531 1 87 445 GLU B CA 1
ATOM 8686 C C . GLU B 1 445 ? 3.191 69.562 35.344 1 87 445 GLU B C 1
ATOM 8688 O O . GLU B 1 445 ? 3.418 70.812 35.5 1 87 445 GLU B O 1
ATOM 8693 N N . SER B 1 446 ? 2.924 69.062 34.156 1 89.38 446 SER B N 1
ATOM 8694 C CA . SER B 1 446 ? 2.875 69.875 32.938 1 89.38 446 SER B CA 1
ATOM 8695 C C . SER B 1 446 ? 1.956 69.25 31.891 1 89.38 446 SER B C 1
ATOM 8697 O O . SER B 1 446 ? 2.242 68.125 31.375 1 89.38 446 SER B O 1
ATOM 8699 N N . VAL B 1 447 ? 0.892 69.875 31.578 1 90.75 447 VAL B N 1
ATOM 8700 C CA . VAL B 1 447 ? -0.056 69.438 30.562 1 90.75 447 VAL B CA 1
ATOM 8701 C C . VAL B 1 447 ? 0.642 69.375 29.203 1 90.75 447 VAL B C 1
ATOM 8703 O O . VAL B 1 447 ? 0.391 68.438 28.422 1 90.75 447 VAL B O 1
ATOM 8706 N N . SER B 1 448 ? 1.522 70.312 28.969 1 89.88 448 SER B N 1
ATOM 8707 C CA . SER B 1 448 ? 2.23 70.312 27.703 1 89.88 448 SER B CA 1
ATOM 8708 C C . SER B 1 448 ? 3.127 69.125 27.516 1 89.88 448 SER B C 1
ATOM 8710 O O . SER B 1 448 ? 3.139 68.5 26.453 1 89.88 448 SER B O 1
ATOM 8712 N N . LYS B 1 449 ? 3.816 68.75 28.484 1 88.06 449 LYS B N 1
ATOM 8713 C CA . LYS B 1 449 ? 4.684 67.562 28.438 1 88.06 449 LYS B CA 1
ATOM 8714 C C . LYS B 1 449 ? 3.865 66.312 28.281 1 88.06 449 LYS B C 1
ATOM 8716 O O . LYS B 1 449 ? 4.281 65.375 27.562 1 88.06 449 LYS B O 1
ATOM 8721 N N . SER B 1 450 ? 2.818 66.25 28.953 1 91.56 450 SER B N 1
ATOM 8722 C CA . SER B 1 450 ? 1.929 65.062 28.859 1 91.56 450 SER B CA 1
ATOM 8723 C C . SER B 1 450 ? 1.368 64.938 27.453 1 91.56 450 SER B C 1
ATOM 8725 O O . SER B 1 450 ? 1.277 63.844 26.922 1 91.56 450 SER B O 1
ATOM 8727 N N . LYS B 1 451 ? 0.964 65.938 26.875 1 91 451 LYS B N 1
ATOM 8728 C CA . LYS B 1 451 ? 0.445 65.938 25.516 1 91 451 LYS B CA 1
ATOM 8729 C C . LYS B 1 451 ? 1.508 65.5 24.531 1 91 451 LYS B C 1
ATOM 8731 O O . LYS B 1 451 ? 1.211 64.75 23.594 1 91 451 LYS B O 1
ATOM 8736 N N . ASP B 1 452 ? 2.656 65.938 24.719 1 88.31 452 ASP B N 1
ATOM 8737 C CA . ASP B 1 452 ? 3.766 65.5 23.875 1 88.31 452 ASP B CA 1
ATOM 8738 C C . ASP B 1 452 ? 3.971 64 23.984 1 88.31 452 ASP B C 1
ATOM 8740 O O . ASP B 1 452 ? 4.203 63.312 22.969 1 88.31 452 ASP B O 1
ATOM 8744 N N . LEU B 1 453 ? 3.902 63.5 25.125 1 88.88 453 LEU B N 1
ATOM 8745 C CA . LEU B 1 453 ? 4.074 62.062 25.344 1 88.88 453 LEU B CA 1
ATOM 8746 C C . LEU B 1 453 ? 2.969 61.281 24.656 1 88.88 453 LEU B C 1
ATOM 8748 O O . LEU B 1 453 ? 3.225 60.219 24.094 1 88.88 453 LEU B O 1
ATOM 8752 N N . ILE B 1 454 ? 1.781 61.688 24.734 1 89.94 454 ILE B N 1
ATOM 8753 C CA . ILE B 1 454 ? 0.661 61.031 24.062 1 89.94 454 ILE B CA 1
ATOM 8754 C C . ILE B 1 454 ? 0.916 60.969 22.562 1 89.94 454 ILE B C 1
ATOM 8756 O O . ILE B 1 454 ? 0.647 59.969 21.922 1 89.94 454 ILE B O 1
ATOM 8760 N N . LEU B 1 455 ? 1.389 62 22 1 87.25 455 LEU B N 1
ATOM 8761 C CA . LEU B 1 455 ? 1.658 62.062 20.578 1 87.25 455 LEU B CA 1
ATOM 8762 C C . LEU B 1 455 ? 2.734 61.062 20.188 1 87.25 455 LEU B C 1
ATOM 8764 O O . LEU B 1 455 ? 2.607 60.375 19.172 1 87.25 455 LEU B O 1
ATOM 8768 N N . HIS B 1 456 ? 3.738 61.031 20.969 1 84 456 HIS B N 1
ATOM 8769 C CA . HIS B 1 456 ? 4.777 60.062 20.703 1 84 456 HIS B CA 1
ATOM 8770 C C . HIS B 1 456 ? 4.227 58.625 20.828 1 84 456 HIS B C 1
ATOM 8772 O O . HIS B 1 456 ? 4.625 57.75 20.062 1 84 456 HIS B O 1
ATOM 8778 N N . PHE B 1 457 ? 3.457 58.469 21.766 1 86.12 457 PHE B N 1
ATOM 8779 C CA . PHE B 1 457 ? 2.838 57.156 21.953 1 86.12 457 PHE B CA 1
ATOM 8780 C C . PHE B 1 457 ? 1.95 56.812 20.781 1 86.12 457 PHE B C 1
ATOM 8782 O O . PHE B 1 457 ? 1.957 55.656 20.312 1 86.12 457 PHE B O 1
ATOM 8789 N N . CYS B 1 458 ? 1.136 57.625 20.281 1 81.75 458 CYS B N 1
ATOM 8790 C CA . CYS B 1 458 ? 0.315 57.438 19.094 1 81.75 458 CYS B CA 1
ATOM 8791 C C . CYS B 1 458 ? 1.179 57.062 17.891 1 81.75 458 CYS B C 1
ATOM 8793 O O . CYS B 1 458 ? 0.825 56.188 17.109 1 81.75 458 CYS B O 1
ATOM 8795 N N . ASP B 1 459 ? 2.238 57.781 17.734 1 79.88 459 ASP B N 1
ATOM 8796 C CA . ASP B 1 459 ? 3.156 57.5 16.641 1 79.88 459 ASP B CA 1
ATOM 8797 C C . ASP B 1 459 ? 3.713 56.062 16.734 1 79.88 459 ASP B C 1
ATOM 8799 O O . ASP B 1 459 ? 3.838 55.375 15.727 1 79.88 459 ASP B O 1
ATOM 8803 N N . PHE B 1 460 ? 4.059 55.781 17.875 1 79.06 460 PHE B N 1
ATOM 8804 C CA . PHE B 1 460 ? 4.551 54.438 18.141 1 79.06 460 PHE B CA 1
ATOM 8805 C C . PHE B 1 460 ? 3.508 53.406 17.75 1 79.06 460 PHE B C 1
ATOM 8807 O O . PHE B 1 460 ? 3.824 52.438 17.062 1 79.06 460 PHE B O 1
ATOM 8814 N N . LEU B 1 461 ? 2.309 53.562 18.156 1 75 461 LEU B N 1
ATOM 8815 C CA . LEU B 1 461 ? 1.223 52.625 17.891 1 75 461 LEU B CA 1
ATOM 8816 C C . LEU B 1 461 ? 0.902 52.562 16.406 1 75 461 LEU B C 1
ATOM 8818 O O . LEU B 1 461 ? 0.582 51.5 15.867 1 75 461 LEU B O 1
ATOM 8822 N N . ARG B 1 462 ? 0.938 53.625 15.812 1 71.31 462 ARG B N 1
ATOM 8823 C CA . ARG B 1 462 ? 0.646 53.719 14.383 1 71.31 462 ARG B CA 1
ATOM 8824 C C . ARG B 1 462 ? 1.597 52.844 13.57 1 71.31 462 ARG B C 1
ATOM 8826 O O . ARG B 1 462 ? 1.164 52.094 12.688 1 71.31 462 ARG B O 1
ATOM 8833 N N . VAL B 1 463 ? 2.803 53 13.883 1 69.94 463 VAL B N 1
ATOM 8834 C CA . VAL B 1 463 ? 3.801 52.219 13.148 1 69.94 463 VAL B CA 1
ATOM 8835 C C . VAL B 1 463 ? 3.689 50.75 13.508 1 69.94 463 VAL B C 1
ATOM 8837 O O . VAL B 1 463 ? 3.762 49.875 12.641 1 69.94 463 VAL B O 1
ATOM 8840 N N . LYS B 1 464 ? 3.486 50.469 14.719 1 69.69 464 LYS B N 1
ATOM 8841 C CA . LYS B 1 464 ? 3.434 49.094 15.203 1 69.69 464 LYS B CA 1
ATOM 8842 C C . LYS B 1 464 ? 2.244 48.344 14.609 1 69.69 464 LYS B C 1
ATOM 8844 O O . LYS B 1 464 ? 2.326 47.156 14.359 1 69.69 464 LYS B O 1
ATOM 8849 N N . HIS B 1 465 ? 1.192 48.969 14.328 1 66.81 465 HIS B N 1
ATOM 8850 C CA . HIS B 1 465 ? -0.031 48.312 13.898 1 66.81 465 HIS B CA 1
ATOM 8851 C C . HIS B 1 465 ? -0.133 48.281 12.375 1 66.81 465 HIS B C 1
ATOM 8853 O O . HIS B 1 465 ? -1.063 47.688 11.828 1 66.81 465 HIS B O 1
ATOM 8859 N N . LYS B 1 466 ? 0.673 48.906 11.742 1 61.47 466 LYS B N 1
ATOM 8860 C CA . LYS B 1 466 ? 0.713 48.719 10.289 1 61.47 466 LYS B CA 1
ATOM 8861 C C . LYS B 1 466 ? 0.966 47.25 9.922 1 61.47 466 LYS B C 1
ATOM 8863 O O . LYS B 1 466 ? 0.767 46.875 8.773 1 61.47 466 LYS B O 1
ATOM 8868 N N . PHE B 1 467 ? 1.2 46.594 10.922 1 55.25 467 PHE B N 1
ATOM 8869 C CA . PHE B 1 467 ? 1.547 45.188 10.711 1 55.25 467 PHE B CA 1
ATOM 8870 C C . PHE B 1 467 ? 0.31 44.375 10.352 1 55.25 467 PHE B C 1
ATOM 8872 O O . PHE B 1 467 ? -0.671 44.344 11.094 1 55.25 467 PHE B O 1
ATOM 8879 N N . ASP B 1 468 ? 0.137 44.031 9.102 1 55.59 468 ASP B N 1
ATOM 8880 C CA . ASP B 1 468 ? -0.819 43.031 8.641 1 55.59 468 ASP B CA 1
ATOM 8881 C C . ASP B 1 468 ? -0.103 41.812 8.094 1 55.59 468 ASP B C 1
ATOM 8883 O O . ASP B 1 468 ? 0.566 41.875 7.062 1 55.59 468 ASP B O 1
ATOM 8887 N N . TYR B 1 469 ? -0.099 40.688 8.914 1 54.25 469 TYR B N 1
ATOM 8888 C CA . TYR B 1 469 ? 0.627 39.5 8.539 1 54.25 469 TYR B CA 1
ATOM 8889 C C . TYR B 1 469 ? 0.213 39.031 7.148 1 54.25 469 TYR B C 1
ATOM 8891 O O . TYR B 1 469 ? 0.931 38.25 6.512 1 54.25 469 TYR B O 1
ATOM 8899 N N . ARG B 1 470 ? -0.945 39.25 6.781 1 54.06 470 ARG B N 1
ATOM 8900 C CA . ARG B 1 470 ? -1.443 38.812 5.484 1 54.06 470 ARG B CA 1
ATOM 8901 C C . ARG B 1 470 ? -0.94 39.719 4.363 1 54.06 470 ARG B C 1
ATOM 8903 O O . ARG B 1 470 ? -0.758 39.25 3.232 1 54.06 470 ARG B O 1
ATOM 8910 N N . ARG B 1 471 ? -0.781 41 4.613 1 53.78 471 ARG B N 1
ATOM 8911 C CA . ARG B 1 471 ? -0.644 41.906 3.48 1 53.78 471 ARG B CA 1
ATOM 8912 C C . ARG B 1 471 ? 0.675 42.656 3.547 1 53.78 471 ARG B C 1
ATOM 8914 O O . ARG B 1 471 ? 1.307 42.906 2.518 1 53.78 471 ARG B O 1
ATOM 8921 N N . ASN B 1 472 ? 1.096 43.094 4.816 1 55.94 472 ASN B N 1
ATOM 8922 C CA . ASN B 1 472 ? 2.252 43.969 4.906 1 55.94 472 ASN B CA 1
ATOM 8923 C C . ASN B 1 472 ? 3.234 43.5 5.977 1 55.94 472 ASN B C 1
ATOM 8925 O O . ASN B 1 472 ? 3.158 43.938 7.129 1 55.94 472 ASN B O 1
ATOM 8929 N N . VAL B 1 473 ? 4.098 42.625 5.48 1 67.5 473 VAL B N 1
ATOM 8930 C CA . VAL B 1 473 ? 5.051 42.031 6.426 1 67.5 473 VAL B CA 1
ATOM 8931 C C . VAL B 1 473 ? 6.32 42.906 6.461 1 67.5 473 VAL B C 1
ATOM 8933 O O . VAL B 1 473 ? 7.062 42.875 7.445 1 67.5 473 VAL B O 1
ATOM 8936 N N . PHE B 1 474 ? 6.438 43.812 5.441 1 76.31 474 PHE B N 1
ATOM 8937 C CA . PHE B 1 474 ? 7.66 44.594 5.344 1 76.31 474 PHE B CA 1
ATOM 8938 C C . PHE B 1 474 ? 7.355 46.094 5.473 1 76.31 474 PHE B C 1
ATOM 8940 O O . PHE B 1 474 ? 6.262 46.531 5.125 1 76.31 474 PHE B O 1
ATOM 8947 N N . TYR B 1 475 ? 8.156 46.781 6.105 1 79.81 475 TYR B N 1
ATOM 8948 C CA . TYR B 1 475 ? 8.18 48.25 6.047 1 79.81 475 TYR B CA 1
ATOM 8949 C C . TYR B 1 475 ? 9.602 48.75 5.887 1 79.81 475 TYR B C 1
ATOM 8951 O O . TYR B 1 475 ? 10.539 47.969 5.746 1 79.81 475 TYR B O 1
ATOM 8959 N N . SER B 1 476 ? 9.797 50.062 5.789 1 87.5 476 SER B N 1
ATOM 8960 C CA . SER B 1 476 ? 11.117 50.625 5.523 1 87.5 476 SER B CA 1
ATOM 8961 C C . SER B 1 476 ? 11.953 50.719 6.797 1 87.5 476 SER B C 1
ATOM 8963 O O . SER B 1 476 ? 11.398 50.781 7.898 1 87.5 476 SER B O 1
ATOM 8965 N N . LEU B 1 477 ? 13.219 50.719 6.551 1 92.06 477 LEU B N 1
ATOM 8966 C CA . LEU B 1 477 ? 14.133 50.938 7.672 1 92.06 477 LEU B CA 1
ATOM 8967 C C . LEU B 1 477 ? 13.836 52.25 8.383 1 92.06 477 LEU B C 1
ATOM 8969 O O . LEU B 1 477 ? 13.961 52.344 9.609 1 92.06 477 LEU B O 1
ATOM 8973 N N . ARG B 1 478 ? 13.438 53.219 7.641 1 91.12 478 ARG B N 1
ATOM 8974 C CA . ARG B 1 478 ? 13.07 54.531 8.203 1 91.12 478 ARG B CA 1
ATOM 8975 C C . ARG B 1 478 ? 11.922 54.375 9.195 1 91.12 478 ARG B C 1
ATOM 8977 O O . ARG B 1 478 ? 11.969 54.938 10.281 1 91.12 478 ARG B O 1
ATOM 8984 N N . GLU B 1 479 ? 10.969 53.656 8.789 1 87.25 479 GLU B N 1
ATOM 8985 C CA . GLU B 1 479 ? 9.812 53.469 9.648 1 87.25 479 GLU B CA 1
ATOM 8986 C C . GLU B 1 479 ? 10.203 52.75 10.945 1 87.25 479 GLU B C 1
ATOM 8988 O O . GLU B 1 479 ? 9.695 53.062 12.016 1 87.25 479 GLU B O 1
ATOM 8993 N N . GLU B 1 480 ? 11.07 51.844 10.836 1 90.06 480 GLU B N 1
ATOM 8994 C CA . GLU B 1 480 ? 11.547 51.125 12.008 1 90.06 480 GLU B CA 1
ATOM 8995 C C . GLU B 1 480 ? 12.305 52.062 12.961 1 90.06 480 GLU B C 1
ATOM 8997 O O . GLU B 1 480 ? 12.102 52 14.172 1 90.06 480 GLU B O 1
ATOM 9002 N N . ILE B 1 481 ? 13.062 52.844 12.359 1 92.81 481 ILE B N 1
ATOM 9003 C CA . ILE B 1 481 ? 13.867 53.781 13.156 1 92.81 481 ILE B CA 1
ATOM 9004 C C . ILE B 1 481 ? 12.961 54.812 13.812 1 92.81 481 ILE B C 1
ATOM 9006 O O . ILE B 1 481 ? 13.172 55.188 14.969 1 92.81 481 ILE B O 1
ATOM 9010 N N . ASP B 1 482 ? 12.047 55.25 13.062 1 88.25 482 ASP B N 1
ATOM 9011 C CA . ASP B 1 482 ? 11.094 56.219 13.633 1 88.25 482 ASP B CA 1
ATOM 9012 C C . ASP B 1 482 ? 10.352 55.594 14.82 1 88.25 482 ASP B C 1
ATOM 9014 O O . ASP B 1 482 ? 10.102 56.281 15.82 1 88.25 482 ASP B O 1
ATOM 9018 N N . LEU B 1 483 ? 10.008 54.406 14.656 1 87.38 483 LEU B N 1
ATOM 9019 C CA . LEU B 1 483 ? 9.359 53.688 15.742 1 87.38 483 LEU B CA 1
ATOM 9020 C C . LEU B 1 483 ? 10.258 53.625 16.969 1 87.38 483 LEU B C 1
ATOM 9022 O O . LEU B 1 483 ? 9.797 53.844 18.094 1 87.38 483 LEU B O 1
ATOM 9026 N N . ILE B 1 484 ? 11.453 53.406 16.75 1 91.56 484 ILE B N 1
ATOM 9027 C CA . ILE B 1 484 ? 12.43 53.281 17.844 1 91.56 484 ILE B CA 1
ATOM 9028 C C . ILE B 1 484 ? 12.625 54.625 18.516 1 91.56 484 ILE B C 1
ATOM 9030 O O . ILE B 1 484 ? 12.703 54.719 19.75 1 91.56 484 ILE B O 1
ATOM 9034 N N . LYS B 1 485 ? 12.727 55.656 17.719 1 90.31 485 LYS B N 1
ATOM 9035 C CA . LYS B 1 485 ? 12.875 57 18.281 1 90.31 485 LYS B CA 1
ATOM 9036 C C . LYS B 1 485 ? 11.688 57.344 19.172 1 90.31 485 LYS B C 1
ATOM 9038 O O . LYS B 1 485 ? 11.867 57.906 20.25 1 90.31 485 LYS B O 1
ATOM 9043 N N . SER B 1 486 ? 10.547 57.031 18.688 1 85.69 486 SER B N 1
ATOM 9044 C CA . SER B 1 486 ? 9.359 57.312 19.484 1 85.69 486 SER B CA 1
ATOM 9045 C C . SER B 1 486 ? 9.367 56.5 20.781 1 85.69 486 SER B C 1
ATOM 9047 O O . SER B 1 486 ? 9.023 57.031 21.844 1 85.69 486 SER B O 1
ATOM 9049 N N . TYR B 1 487 ? 9.758 55.375 20.672 1 87.75 487 TYR B N 1
ATOM 9050 C CA . TYR B 1 487 ? 9.844 54.469 21.844 1 87.75 487 TYR B CA 1
ATOM 9051 C C . TYR B 1 487 ? 10.812 55.031 22.875 1 87.75 487 TYR B C 1
ATOM 9053 O O . TYR B 1 487 ? 10.492 55.094 24.062 1 87.75 487 TYR B O 1
ATOM 9061 N N . VAL B 1 488 ? 11.922 55.438 22.438 1 90.94 488 VAL B N 1
ATOM 9062 C CA . VAL B 1 488 ? 12.961 55.938 23.312 1 90.94 488 VAL B CA 1
ATOM 9063 C C . VAL B 1 488 ? 12.477 57.25 23.969 1 90.94 488 VAL B C 1
ATOM 9065 O O . VAL B 1 488 ? 12.742 57.5 25.141 1 90.94 488 VAL B O 1
ATOM 9068 N N . LYS B 1 489 ? 11.836 58.031 23.156 1 88.12 489 LYS B N 1
ATOM 9069 C CA . LYS B 1 489 ? 11.297 59.281 23.688 1 88.12 489 LYS B CA 1
ATOM 9070 C C . LYS B 1 489 ? 10.297 59 24.812 1 88.12 489 LYS B C 1
ATOM 9072 O O . LYS B 1 489 ? 10.281 59.688 25.828 1 88.12 489 LYS B O 1
ATOM 9077 N N . ILE B 1 490 ? 9.523 58.031 24.656 1 86.31 490 ILE B N 1
ATOM 9078 C CA . ILE B 1 490 ? 8.531 57.656 25.656 1 86.31 490 ILE B CA 1
ATOM 9079 C C . ILE B 1 490 ? 9.234 57.156 26.906 1 86.31 490 ILE B C 1
ATOM 9081 O O . ILE B 1 490 ? 8.93 57.562 28.016 1 86.31 490 ILE B O 1
ATOM 9085 N N . GLU B 1 491 ? 10.172 56.344 26.766 1 86.56 491 GLU B N 1
ATOM 9086 C CA . GLU B 1 491 ? 10.891 55.75 27.875 1 86.56 491 GLU B CA 1
ATOM 9087 C C . GLU B 1 491 ? 11.703 56.812 28.641 1 86.56 491 GLU B C 1
ATOM 9089 O O . GLU B 1 491 ? 11.859 56.719 29.859 1 86.56 491 GLU B O 1
ATOM 9094 N N . ASN B 1 492 ? 12.219 57.75 27.906 1 88.12 492 ASN B N 1
ATOM 9095 C CA . ASN B 1 492 ? 13.008 58.812 28.516 1 88.12 492 ASN B CA 1
ATOM 9096 C C . ASN B 1 492 ? 12.172 59.656 29.438 1 88.12 492 ASN B C 1
ATOM 9098 O O . ASN B 1 492 ? 12.688 60.25 30.391 1 88.12 492 ASN B O 1
ATOM 9102 N N . THR B 1 493 ? 10.945 59.781 29.188 1 83.25 493 THR B N 1
ATOM 9103 C CA . THR B 1 493 ? 10.078 60.5 30.109 1 83.25 493 THR B CA 1
ATOM 9104 C C . THR B 1 493 ? 10.016 59.781 31.453 1 83.25 493 THR B C 1
ATOM 9106 O O . THR B 1 493 ? 9.891 60.438 32.5 1 83.25 493 THR B O 1
ATOM 9109 N N . ARG B 1 494 ? 10.219 58.594 31.375 1 80.69 494 ARG B N 1
ATOM 9110 C CA . ARG B 1 494 ? 10.18 57.75 32.594 1 80.69 494 ARG B CA 1
ATOM 9111 C C . ARG B 1 494 ? 11.539 57.719 33.281 1 80.69 494 ARG B C 1
ATOM 9113 O O . ARG B 1 494 ? 11.617 57.656 34.5 1 80.69 494 ARG B O 1
ATOM 9120 N N . PHE B 1 495 ? 12.523 57.812 32.531 1 85.56 495 PHE B N 1
ATOM 9121 C CA . PHE B 1 495 ? 13.859 57.594 33.094 1 85.56 495 PHE B CA 1
ATOM 9122 C C . PHE B 1 495 ? 14.664 58.875 33.094 1 85.56 495 PHE B C 1
ATOM 9124 O O . PHE B 1 495 ? 15.898 58.844 33.062 1 85.56 495 PHE B O 1
ATOM 9131 N N . ASN B 1 496 ? 13.977 60 33.062 1 83 496 ASN B N 1
ATOM 9132 C CA . ASN B 1 496 ? 14.562 61.312 33.188 1 83 496 ASN B CA 1
ATOM 9133 C C . ASN B 1 496 ? 15.703 61.531 32.219 1 83 496 ASN B C 1
ATOM 9135 O O . ASN B 1 496 ? 16.812 61.906 32.594 1 83 496 ASN B O 1
ATOM 9139 N N . ASP B 1 497 ? 15.461 61.125 30.922 1 88.56 497 ASP B N 1
ATOM 9140 C CA . ASP B 1 497 ? 16.375 61.344 29.812 1 88.56 497 ASP B CA 1
ATOM 9141 C C . ASP B 1 497 ? 17.703 60.625 30.031 1 88.56 497 ASP B C 1
ATOM 9143 O O . ASP B 1 497 ? 18.766 61.156 29.719 1 88.56 497 ASP B O 1
ATOM 9147 N N . SER B 1 498 ? 17.625 59.469 30.609 1 91.94 498 SER B N 1
ATOM 9148 C CA . SER B 1 498 ? 18.812 58.656 30.891 1 91.94 498 SER B CA 1
ATOM 9149 C C . SER B 1 498 ? 19.141 57.75 29.703 1 91.94 498 SER B C 1
ATOM 9151 O O . SER B 1 498 ? 20.078 56.969 29.781 1 91.94 498 SER B O 1
ATOM 9153 N N . ILE B 1 499 ? 18.391 57.875 28.672 1 94.06 499 ILE B N 1
ATOM 9154 C CA . ILE B 1 499 ? 18.609 57 27.516 1 94.06 499 ILE B CA 1
ATOM 9155 C C . ILE B 1 499 ? 19.078 57.844 26.328 1 94.06 499 ILE B C 1
ATOM 9157 O O . ILE B 1 499 ? 18.391 58.781 25.891 1 94.06 499 ILE B O 1
ATOM 9161 N N . ASN B 1 500 ? 20.266 57.531 25.797 1 94.62 500 ASN B N 1
ATOM 9162 C CA . ASN B 1 500 ? 20.812 58.219 24.641 1 94.62 500 ASN B CA 1
ATOM 9163 C C . ASN B 1 500 ? 20.844 57.281 23.422 1 94.62 500 ASN B C 1
ATOM 9165 O O . ASN B 1 500 ? 21.453 56.219 23.453 1 94.62 500 ASN B O 1
ATOM 9169 N N . LEU B 1 501 ? 20.156 57.656 22.375 1 96.19 501 LEU B N 1
ATOM 9170 C CA . LEU B 1 501 ? 20.078 56.875 21.156 1 96.19 501 LEU B CA 1
ATOM 9171 C C . LEU B 1 501 ? 20.859 57.562 20.016 1 96.19 501 LEU B C 1
ATOM 9173 O O . LEU B 1 501 ? 20.641 58.719 19.734 1 96.19 501 LEU B O 1
ATOM 9177 N N . THR B 1 502 ? 21.812 56.844 19.469 1 95.94 502 THR B N 1
ATOM 9178 C CA . THR B 1 502 ? 22.547 57.344 18.297 1 95.94 502 THR B CA 1
ATOM 9179 C C . THR B 1 502 ? 22.281 56.438 17.094 1 95.94 502 THR B C 1
ATOM 9181 O O . THR B 1 502 ? 22.312 55.219 17.203 1 95.94 502 THR B O 1
ATOM 9184 N N . VAL B 1 503 ? 21.875 57.031 15.984 1 96.25 503 VAL B N 1
ATOM 9185 C CA . VAL B 1 503 ? 21.578 56.312 14.766 1 96.25 503 VAL B CA 1
ATOM 9186 C C . VAL B 1 503 ? 22.547 56.719 13.664 1 96.25 503 VAL B C 1
ATOM 9188 O O . VAL B 1 503 ? 22.609 57.875 13.281 1 96.25 503 VAL B O 1
ATOM 9191 N N . ASP B 1 504 ? 23.375 55.781 13.281 1 95.56 504 ASP B N 1
ATOM 9192 C CA . ASP B 1 504 ? 24.328 56 12.203 1 95.56 504 ASP B CA 1
ATOM 9193 C C . ASP B 1 504 ? 23.969 55.188 10.977 1 95.56 504 ASP B C 1
ATOM 9195 O O . ASP B 1 504 ? 24.484 54.062 10.797 1 95.56 504 ASP B O 1
ATOM 9199 N N . ILE B 1 505 ? 23.078 55.75 10.172 1 95.19 505 ILE B N 1
ATOM 9200 C CA . ILE B 1 505 ? 22.609 55.062 8.961 1 95.19 505 ILE B CA 1
ATOM 9201 C C . ILE B 1 505 ? 22.656 56.031 7.785 1 95.19 505 ILE B C 1
ATOM 9203 O O . ILE B 1 505 ? 22.172 57.156 7.883 1 95.19 505 ILE B O 1
ATOM 9207 N N . LYS B 1 506 ? 23.25 55.625 6.742 1 92.56 506 LYS B N 1
ATOM 9208 C CA . LYS B 1 506 ? 23.25 56.438 5.531 1 92.56 506 LYS B CA 1
ATOM 9209 C C . LYS B 1 506 ? 21.844 56.531 4.945 1 92.56 506 LYS B C 1
ATOM 9211 O O . LYS B 1 506 ? 21.062 55.594 4.988 1 92.56 506 LYS B O 1
ATOM 9216 N N . GLU B 1 507 ? 21.531 57.688 4.387 1 91.56 507 GLU B N 1
ATOM 9217 C CA . GLU B 1 507 ? 20.203 57.969 3.842 1 91.56 507 GLU B CA 1
ATOM 9218 C C . GLU B 1 507 ? 19.844 56.969 2.742 1 91.56 507 GLU B C 1
ATOM 9220 O O . GLU B 1 507 ? 18.672 56.625 2.557 1 91.56 507 GLU B O 1
ATOM 9225 N N . GLU B 1 508 ? 20.844 56.438 2.117 1 90.5 508 GLU B N 1
ATOM 9226 C CA . GLU B 1 508 ? 20.609 55.5 1.01 1 90.5 508 GLU B CA 1
ATOM 9227 C C . GLU B 1 508 ? 20.016 54.188 1.501 1 90.5 508 GLU B C 1
ATOM 9229 O O . GLU B 1 508 ? 19.312 53.5 0.757 1 90.5 508 GLU B O 1
ATOM 9234 N N . TYR B 1 509 ? 20.234 53.938 2.771 1 92.5 509 TYR B N 1
ATOM 9235 C CA . TYR B 1 509 ? 19.797 52.625 3.291 1 92.5 509 TYR B CA 1
ATOM 9236 C C . TYR B 1 509 ? 18.438 52.75 3.975 1 92.5 509 TYR B C 1
ATOM 9238 O O . TYR B 1 509 ? 17.781 51.75 4.27 1 92.5 509 TYR B O 1
ATOM 9246 N N . MET B 1 510 ? 17.875 53.906 4.191 1 91.75 510 MET B N 1
ATOM 9247 C CA . MET B 1 510 ? 16.672 54.156 4.98 1 91.75 510 MET B CA 1
ATOM 9248 C C . MET B 1 510 ? 15.438 53.625 4.25 1 91.75 510 MET B C 1
ATOM 9250 O O . MET B 1 510 ? 14.422 53.312 4.879 1 91.75 510 MET B O 1
ATOM 9254 N N . SER B 1 511 ? 15.594 53.438 2.979 1 89.69 511 SER B N 1
ATOM 9255 C CA . SER B 1 511 ? 14.453 52.969 2.199 1 89.69 511 SER B CA 1
ATOM 9256 C C . SER B 1 511 ? 14.461 51.469 2.049 1 89.69 511 SER B C 1
ATOM 9258 O O . SER B 1 511 ? 13.531 50.875 1.481 1 89.69 511 SER B O 1
ATOM 9260 N N . THR B 1 512 ? 15.414 50.844 2.639 1 89.25 512 THR B N 1
ATOM 9261 C CA . THR B 1 512 ? 15.523 49.375 2.529 1 89.25 512 THR B CA 1
ATOM 9262 C C . THR B 1 512 ? 14.336 48.688 3.213 1 89.25 512 THR B C 1
ATOM 9264 O O . THR B 1 512 ? 14.016 49 4.363 1 89.25 512 THR B O 1
ATOM 9267 N N . PRO B 1 513 ? 13.641 47.781 2.51 1 87.06 513 PRO B N 1
ATOM 9268 C CA . PRO B 1 513 ? 12.555 47.031 3.141 1 87.06 513 PRO B CA 1
ATOM 9269 C C . PRO B 1 513 ? 13.055 46 4.148 1 87.06 513 PRO B C 1
ATOM 9271 O O . PRO B 1 513 ? 14.023 45.281 3.875 1 87.06 513 PRO B O 1
ATOM 9274 N N . ILE B 1 514 ? 12.477 45.969 5.367 1 86.12 514 ILE B N 1
ATOM 9275 C CA . ILE B 1 514 ? 12.82 45 6.383 1 86.12 514 ILE B CA 1
ATOM 9276 C C . ILE B 1 514 ? 11.547 44.406 7 1 86.12 514 ILE B C 1
ATOM 9278 O O . ILE B 1 514 ? 10.508 45.094 7.016 1 86.12 514 ILE B O 1
ATOM 9282 N N . PRO B 1 515 ? 11.656 43.219 7.508 1 80.62 515 PRO B N 1
ATOM 9283 C CA . PRO B 1 515 ? 10.516 42.719 8.297 1 80.62 515 PRO B CA 1
ATOM 9284 C C . PRO B 1 515 ? 10.219 43.625 9.5 1 80.62 515 PRO B C 1
ATOM 9286 O O . PRO B 1 515 ? 11.141 44.125 10.148 1 80.62 515 PRO B O 1
ATOM 9289 N N . GLN B 1 516 ? 8.992 43.781 9.758 1 77.88 516 GLN B N 1
ATOM 9290 C CA . GLN B 1 516 ? 8.57 44.688 10.82 1 77.88 516 GLN B CA 1
ATOM 9291 C C . GLN B 1 516 ? 9.062 44.219 12.18 1 77.88 516 GLN B C 1
ATOM 9293 O O . GLN B 1 516 ? 9.102 43 12.438 1 77.88 516 GLN B O 1
ATOM 9298 N N . LEU B 1 517 ? 9.492 45.094 13.016 1 80.81 517 LEU B N 1
ATOM 9299 C CA . LEU B 1 517 ? 9.828 44.875 14.422 1 80.81 517 LEU B CA 1
ATOM 9300 C C . LEU B 1 517 ? 11.031 43.938 14.547 1 80.81 517 LEU B C 1
ATOM 9302 O O . LEU B 1 517 ? 11.008 43 15.336 1 80.81 517 LEU B O 1
ATOM 9306 N N . LEU B 1 518 ? 11.984 44.188 13.781 1 86.25 518 LEU B N 1
ATOM 9307 C CA . LEU B 1 518 ? 13.219 43.406 13.891 1 86.25 518 LEU B CA 1
ATOM 9308 C C . LEU B 1 518 ? 14.18 44.062 14.883 1 86.25 518 LEU B C 1
ATOM 9310 O O . LEU B 1 518 ? 14.805 43.375 15.695 1 86.25 518 LEU B O 1
ATOM 9314 N N . ILE B 1 519 ? 14.258 45.406 14.797 1 91 519 ILE B N 1
ATOM 9315 C CA . ILE B 1 519 ? 15.258 46.125 15.57 1 91 519 ILE B CA 1
ATOM 9316 C C . ILE B 1 519 ? 14.664 46.562 16.906 1 91 519 ILE B C 1
ATOM 9318 O O . ILE B 1 519 ? 15.344 46.531 17.938 1 91 519 ILE B O 1
ATOM 9322 N N . GLN B 1 520 ? 13.406 46.844 16.844 1 88 520 GLN B N 1
ATOM 9323 C CA . GLN B 1 520 ? 12.734 47.406 18 1 88 520 GLN B CA 1
ATOM 9324 C C . GLN B 1 520 ? 12.836 46.469 19.203 1 88 520 GLN B C 1
ATOM 9326 O O . GLN B 1 520 ? 13.141 46.906 20.312 1 88 520 GLN B O 1
ATOM 9331 N N . PRO B 1 521 ? 12.602 45.219 19.031 1 85.06 521 PRO B N 1
ATOM 9332 C CA . PRO B 1 521 ? 12.719 44.312 20.188 1 85.06 521 PRO B CA 1
ATOM 9333 C C . PRO B 1 521 ? 14.133 44.281 20.75 1 85.06 521 PRO B C 1
ATOM 9335 O O . PRO B 1 521 ? 14.312 44.094 21.953 1 85.06 521 PRO B O 1
ATOM 9338 N N . ILE B 1 522 ? 15.086 44.531 19.969 1 90.12 522 ILE B N 1
ATOM 9339 C CA . ILE B 1 522 ? 16.469 44.531 20.406 1 90.12 522 ILE B CA 1
ATOM 9340 C C . ILE B 1 522 ? 16.734 45.781 21.266 1 90.12 522 ILE B C 1
ATOM 9342 O O . ILE B 1 522 ? 17.359 45.688 22.328 1 90.12 522 ILE B O 1
ATOM 9346 N N . VAL B 1 523 ? 16.297 46.875 20.828 1 91.44 523 VAL B N 1
ATOM 9347 C CA . VAL B 1 523 ? 16.438 48.094 21.562 1 91.44 523 VAL B CA 1
ATOM 9348 C C . VAL B 1 523 ? 15.695 48 22.891 1 91.44 523 VAL B C 1
ATOM 9350 O O . VAL B 1 523 ? 16.188 48.469 23.938 1 91.44 523 VAL B O 1
ATOM 9353 N N . GLU B 1 524 ? 14.539 47.438 22.797 1 87 524 GLU B N 1
ATOM 9354 C CA . GLU B 1 524 ? 13.75 47.219 24 1 87 524 GLU B CA 1
ATOM 9355 C C . GLU B 1 524 ? 14.523 46.406 25.031 1 87 524 GLU B C 1
ATOM 9357 O O . GLU B 1 524 ? 14.523 46.719 26.219 1 87 524 GLU B O 1
ATOM 9362 N N . ASN B 1 525 ? 15.125 45.5 24.625 1 84.69 525 ASN B N 1
ATOM 9363 C CA . ASN B 1 525 ? 15.914 44.625 25.5 1 84.69 525 ASN B CA 1
ATOM 9364 C C . ASN B 1 525 ? 17.094 45.375 26.094 1 84.69 525 ASN B C 1
ATOM 9366 O O . ASN B 1 525 ? 17.453 45.156 27.25 1 84.69 525 ASN B O 1
ATOM 9370 N N . SER B 1 526 ? 17.703 46.188 25.281 1 90.38 526 SER B N 1
ATOM 9371 C CA . SER B 1 526 ? 18.797 47 25.766 1 90.38 526 SER B CA 1
ATOM 9372 C C . SER B 1 526 ? 18.375 47.875 26.922 1 90.38 526 SER B C 1
ATOM 9374 O O . SER B 1 526 ? 19.109 48.031 27.906 1 90.38 526 SER B O 1
ATOM 9376 N N . ILE B 1 527 ? 17.266 48.438 26.812 1 88.75 527 ILE B N 1
ATOM 9377 C CA . ILE B 1 527 ? 16.766 49.375 27.812 1 88.75 527 ILE B CA 1
ATOM 9378 C C . ILE B 1 527 ? 16.328 48.594 29.047 1 88.75 527 ILE B C 1
ATOM 9380 O O . ILE B 1 527 ? 16.688 48.938 30.172 1 88.75 527 ILE B O 1
ATOM 9384 N N . LYS B 1 528 ? 15.547 47.531 28.859 1 83.62 528 LYS B N 1
ATOM 9385 C CA . LYS B 1 528 ? 14.961 46.75 29.953 1 83.62 528 LYS B CA 1
ATOM 9386 C C . LYS B 1 528 ? 16.047 46.094 30.797 1 83.62 528 LYS B C 1
ATOM 9388 O O . LYS B 1 528 ? 15.906 46 32.031 1 83.62 528 LYS B O 1
ATOM 9393 N N . HIS B 1 529 ? 16.984 45.719 30.141 1 84.69 529 HIS B N 1
ATOM 9394 C CA . HIS B 1 529 ? 17.969 44.906 30.844 1 84.69 529 HIS B CA 1
ATOM 9395 C C . HIS B 1 529 ? 19.297 45.625 31 1 84.69 529 HIS B C 1
ATOM 9397 O O . HIS B 1 529 ? 20.141 45.25 31.812 1 84.69 529 HIS B O 1
ATOM 9403 N N . GLY B 1 530 ? 19.469 46.656 30.281 1 85.75 530 GLY B N 1
ATOM 9404 C CA . GLY B 1 530 ? 20.766 47.344 30.25 1 85.75 530 GLY B CA 1
ATOM 9405 C C . GLY B 1 530 ? 20.781 48.625 31.047 1 85.75 530 GLY B C 1
ATOM 9406 O O . GLY B 1 530 ? 21.844 49.125 31.406 1 85.75 530 GLY B O 1
ATOM 9407 N N . LEU B 1 531 ? 19.656 49.125 31.297 1 85.62 531 LEU B N 1
ATOM 9408 C CA . LEU B 1 531 ? 19.594 50.438 31.969 1 85.62 531 LEU B CA 1
ATOM 9409 C C . LEU B 1 531 ? 20.219 50.344 33.375 1 85.62 531 LEU B C 1
ATOM 9411 O O . LEU B 1 531 ? 19.891 49.438 34.125 1 85.62 531 LEU B O 1
ATOM 9415 N N . ASN B 1 532 ? 21.156 51.312 33.562 1 82.25 532 ASN B N 1
ATOM 9416 C CA . ASN B 1 532 ? 21.812 51.438 34.875 1 82.25 532 ASN B CA 1
ATOM 9417 C C . ASN B 1 532 ? 21.578 52.812 35.5 1 82.25 532 ASN B C 1
ATOM 9419 O O . ASN B 1 532 ? 20.781 53.594 34.969 1 82.25 532 ASN B O 1
ATOM 9423 N N . SER B 1 533 ? 22.203 53.031 36.656 1 79.38 533 SER B N 1
ATOM 9424 C CA . SER B 1 533 ? 22.016 54.281 37.406 1 79.38 533 SER B CA 1
ATOM 9425 C C . SER B 1 533 ? 22.531 55.469 36.625 1 79.38 533 SER B C 1
ATOM 9427 O O . SER B 1 533 ? 22.016 56.594 36.781 1 79.38 533 SER B O 1
ATOM 9429 N N . TYR B 1 534 ? 23.516 55.281 35.688 1 81.81 534 TYR B N 1
ATOM 9430 C CA . TYR B 1 534 ? 24.125 56.375 34.938 1 81.81 534 TYR B CA 1
ATOM 9431 C C . TYR B 1 534 ? 23.469 56.531 33.562 1 81.81 534 TYR B C 1
ATOM 9433 O O . TYR B 1 534 ? 23.859 57.406 32.781 1 81.81 534 TYR B O 1
ATOM 9441 N N . GLY B 1 535 ? 22.516 55.75 33.375 1 89.75 535 GLY B N 1
ATOM 9442 C CA . GLY B 1 535 ? 21.875 55.812 32.062 1 89.75 535 GLY B CA 1
ATOM 9443 C C . GLY B 1 535 ? 22.422 54.781 31.078 1 89.75 535 GLY B C 1
ATOM 9444 O O . GLY B 1 535 ? 23.172 53.875 31.469 1 89.75 535 GLY B O 1
ATOM 9445 N N . ILE B 1 536 ? 21.891 54.844 29.844 1 93.69 536 ILE B N 1
ATOM 9446 C CA . ILE B 1 536 ? 22.328 53.875 28.828 1 93.69 536 ILE B CA 1
ATOM 9447 C C . ILE B 1 536 ? 22.453 54.594 27.484 1 93.69 536 ILE B C 1
ATOM 9449 O O . ILE B 1 536 ? 21.703 55.531 27.203 1 93.69 536 ILE B O 1
ATOM 9453 N N . THR B 1 537 ? 23.516 54.25 26.75 1 94.75 537 THR B N 1
ATOM 9454 C CA . THR B 1 537 ? 23.672 54.688 25.375 1 94.75 537 THR B CA 1
ATOM 9455 C C . THR B 1 537 ? 23.484 53.531 24.391 1 94.75 537 THR B C 1
ATOM 9457 O O . THR B 1 537 ? 24.109 52.469 24.547 1 94.75 537 THR B O 1
ATOM 9460 N N . ILE B 1 538 ? 22.562 53.719 23.516 1 96.19 538 ILE B N 1
ATOM 9461 C CA . ILE B 1 538 ? 22.281 52.719 22.484 1 96.19 538 ILE B CA 1
ATOM 9462 C C . ILE B 1 538 ? 22.672 53.25 21.109 1 96.19 538 ILE B C 1
ATOM 9464 O O . ILE B 1 538 ? 22.281 54.375 20.734 1 96.19 538 ILE B O 1
ATOM 9468 N N . ASN B 1 539 ? 23.484 52.469 20.391 1 96.38 539 ASN B N 1
ATOM 9469 C CA . ASN B 1 539 ? 23.938 52.875 19.062 1 96.38 539 ASN B CA 1
ATOM 9470 C C . ASN B 1 539 ? 23.422 51.875 17.984 1 96.38 539 ASN B C 1
ATOM 9472 O O . ASN B 1 539 ? 23.609 50.688 18.125 1 96.38 539 ASN B O 1
ATOM 9476 N N . ILE B 1 540 ? 22.719 52.438 17 1 97.06 540 ILE B N 1
ATOM 9477 C CA . ILE B 1 540 ? 22.297 51.656 15.844 1 97.06 540 ILE B CA 1
ATOM 9478 C C . ILE B 1 540 ? 23.141 52.031 14.625 1 97.06 540 ILE B C 1
ATOM 9480 O O . ILE B 1 540 ? 23.156 53.188 14.219 1 97.06 540 ILE B O 1
ATOM 9484 N N . LYS B 1 541 ? 23.812 51.031 14.086 1 96.56 541 LYS B N 1
ATOM 9485 C CA . LYS B 1 541 ? 24.672 51.281 12.922 1 96.56 541 LYS B CA 1
ATOM 9486 C C . LYS B 1 541 ? 24.328 50.312 11.789 1 96.56 541 LYS B C 1
ATOM 9488 O O . LYS B 1 541 ? 24.062 49.125 12.023 1 96.56 541 LYS B O 1
ATOM 9493 N N . VAL B 1 542 ? 24.172 50.844 10.625 1 95.12 542 VAL B N 1
ATOM 9494 C CA . VAL B 1 542 ? 23.969 50.031 9.43 1 95.12 542 VAL B CA 1
ATOM 9495 C C . VAL B 1 542 ? 25.094 50.281 8.43 1 95.12 542 VAL B C 1
ATOM 9497 O O . VAL B 1 542 ? 25.406 51.438 8.125 1 95.12 542 VAL B O 1
ATOM 9500 N N . SER B 1 543 ? 25.75 49.281 8.047 1 92.69 543 SER B N 1
ATOM 9501 C CA . SER B 1 543 ? 26.844 49.406 7.094 1 92.69 543 SER B CA 1
ATOM 9502 C C . SER B 1 543 ? 26.766 48.312 6.016 1 92.69 543 SER B C 1
ATOM 9504 O O . SER B 1 543 ? 26.125 47.281 6.211 1 92.69 543 SER B O 1
ATOM 9506 N N . LYS B 1 544 ? 27.344 48.656 4.871 1 91.31 544 LYS B N 1
ATOM 9507 C CA . LYS B 1 544 ? 27.422 47.688 3.781 1 91.31 544 LYS B CA 1
ATOM 9508 C C . LYS B 1 544 ? 28.562 46.688 3.998 1 91.31 544 LYS B C 1
ATOM 9510 O O . LYS B 1 544 ? 29.672 47.094 4.344 1 91.31 544 LYS B O 1
ATOM 9515 N N . LYS B 1 545 ? 28.188 45.469 3.975 1 88.38 545 LYS B N 1
ATOM 9516 C CA . LYS B 1 545 ? 29.172 44.406 4.035 1 88.38 545 LYS B CA 1
ATOM 9517 C C . LYS B 1 545 ? 29.016 43.469 2.842 1 88.38 545 LYS B C 1
ATOM 9519 O O . LYS B 1 545 ? 28.156 42.562 2.85 1 88.38 545 LYS B O 1
ATOM 9524 N N . ASP B 1 546 ? 29.875 43.625 1.892 1 81.5 546 ASP B N 1
ATOM 9525 C CA . ASP B 1 546 ? 29.797 42.844 0.663 1 81.5 546 ASP B CA 1
ATOM 9526 C C . ASP B 1 546 ? 28.469 43.094 -0.06 1 81.5 546 ASP B C 1
ATOM 9528 O O . ASP B 1 546 ? 28.172 44.188 -0.486 1 81.5 546 ASP B O 1
ATOM 9532 N N . ASN B 1 547 ? 27.562 42.094 -0.161 1 82.25 547 ASN B N 1
ATOM 9533 C CA . ASN B 1 547 ? 26.281 42.219 -0.838 1 82.25 547 ASN B CA 1
ATOM 9534 C C . ASN B 1 547 ? 25.125 42.281 0.158 1 82.25 547 ASN B C 1
ATOM 9536 O O . ASN B 1 547 ? 23.953 42.188 -0.231 1 82.25 547 ASN B O 1
ATOM 9540 N N . ASN B 1 548 ? 25.578 42.469 1.379 1 89.81 548 ASN B N 1
ATOM 9541 C CA . ASN B 1 548 ? 24.562 42.5 2.426 1 89.81 548 ASN B CA 1
ATOM 9542 C C . ASN B 1 548 ? 24.672 43.781 3.246 1 89.81 548 ASN B C 1
ATOM 9544 O O . ASN B 1 548 ? 25.656 44.531 3.133 1 89.81 548 ASN B O 1
ATOM 9548 N N . LEU B 1 549 ? 23.609 44.125 3.883 1 92 549 LEU B N 1
ATOM 9549 C CA . LEU B 1 549 ? 23.594 45.188 4.895 1 92 549 LEU B CA 1
ATOM 9550 C C . LEU B 1 549 ? 23.719 44.594 6.297 1 92 549 LEU B C 1
ATOM 9552 O O . LEU B 1 549 ? 23.031 43.625 6.633 1 92 549 LEU B O 1
ATOM 9556 N N . GLU B 1 550 ? 24.672 45.031 6.957 1 94.56 550 GLU B N 1
ATOM 9557 C CA . GLU B 1 550 ? 24.828 44.594 8.344 1 94.56 550 GLU B CA 1
ATOM 9558 C C . GLU B 1 550 ? 24.219 45.625 9.305 1 94.56 550 GLU B C 1
ATOM 9560 O O . GLU B 1 550 ? 24.531 46.812 9.234 1 94.56 550 GLU B O 1
ATOM 9565 N N . ILE B 1 551 ? 23.328 45.156 10.172 1 95.06 551 ILE B N 1
ATOM 9566 C CA . ILE B 1 551 ? 22.688 46 11.188 1 95.06 551 ILE B CA 1
ATOM 9567 C C . ILE B 1 551 ? 23.25 45.625 12.562 1 95.06 551 ILE B C 1
ATOM 9569 O O . ILE B 1 551 ? 23.219 44.469 12.961 1 95.06 551 ILE B O 1
ATOM 9573 N N . ILE B 1 552 ? 23.766 46.656 13.266 1 96 552 ILE B N 1
ATOM 9574 C CA . ILE B 1 552 ? 24.375 46.438 14.57 1 96 552 ILE B CA 1
ATOM 9575 C C . ILE B 1 552 ? 23.688 47.312 15.617 1 96 552 ILE B C 1
ATOM 9577 O O . ILE B 1 552 ? 23.547 48.531 15.422 1 96 552 ILE B O 1
ATOM 9581 N N . VAL B 1 553 ? 23.188 46.75 16.656 1 95.88 553 VAL B N 1
ATOM 9582 C CA . VAL B 1 553 ? 22.672 47.469 17.828 1 95.88 553 VAL B CA 1
ATOM 9583 C C . VAL B 1 553 ? 23.578 47.219 19.031 1 95.88 553 VAL B C 1
ATOM 9585 O O . VAL B 1 553 ? 23.766 46.062 19.438 1 95.88 553 VAL B O 1
ATOM 9588 N N . SER B 1 554 ? 24.188 48.281 19.531 1 95.56 554 SER B N 1
ATOM 9589 C CA . SER B 1 554 ? 25.094 48.156 20.656 1 95.56 554 SER B CA 1
ATOM 9590 C C . SER B 1 554 ? 24.672 49.062 21.812 1 95.56 554 SER B C 1
ATOM 9592 O O . SER B 1 554 ? 24.219 50.188 21.594 1 95.56 554 SER B O 1
ATOM 9594 N N . ASP B 1 555 ? 24.75 48.531 22.969 1 93.62 555 ASP B N 1
ATOM 9595 C CA . ASP B 1 555 ? 24.469 49.344 24.172 1 93.62 555 ASP B CA 1
ATOM 9596 C C . ASP B 1 555 ? 25.609 49.25 25.172 1 93.62 555 ASP B C 1
ATOM 9598 O O . ASP B 1 555 ? 26.484 48.375 25.062 1 93.62 555 ASP B O 1
ATOM 9602 N N . ASN B 1 556 ? 25.812 50.219 26.062 1 92 556 ASN B N 1
ATOM 9603 C CA . ASN B 1 556 ? 26.812 50.219 27.109 1 92 556 ASN B CA 1
ATOM 9604 C C . ASN B 1 556 ? 26.203 49.844 28.469 1 92 556 ASN B C 1
ATOM 9606 O O . ASN B 1 556 ? 26.562 50.469 29.484 1 92 556 ASN B O 1
ATOM 9610 N N . GLY B 1 557 ? 25.203 49.062 28.438 1 88.62 557 GLY B N 1
ATOM 9611 C CA . GLY B 1 557 ? 24.5 48.688 29.656 1 88.62 557 GLY B CA 1
ATOM 9612 C C . GLY B 1 557 ? 25.234 47.656 30.469 1 88.62 557 GLY B C 1
ATOM 9613 O O . GLY B 1 557 ? 26.469 47.531 30.406 1 88.62 557 GLY B O 1
ATOM 9614 N N . LYS B 1 558 ? 24.453 46.906 31.344 1 86.38 558 LYS B N 1
ATOM 9615 C CA . LYS B 1 558 ? 24.984 45.938 32.312 1 86.38 558 LYS B CA 1
ATOM 9616 C C . LYS B 1 558 ? 25.625 44.75 31.609 1 86.38 558 LYS B C 1
ATOM 9618 O O . LYS B 1 558 ? 26.516 44.125 32.156 1 86.38 558 LYS B O 1
ATOM 9623 N N . GLY B 1 559 ? 25.203 44.5 30.391 1 84.75 559 GLY B N 1
ATOM 9624 C CA . GLY B 1 559 ? 25.688 43.344 29.688 1 84.75 559 GLY B CA 1
ATOM 9625 C C . GLY B 1 559 ? 24.984 42.062 30.078 1 84.75 559 GLY B C 1
ATOM 9626 O O . GLY B 1 559 ? 24.172 42.062 31.016 1 84.75 559 GLY B O 1
ATOM 9627 N N . ILE B 1 560 ? 25.094 41.062 29.25 1 79.62 560 ILE B N 1
ATOM 9628 C CA . ILE B 1 560 ? 24.469 39.75 29.469 1 79.62 560 ILE B CA 1
ATOM 9629 C C . ILE B 1 560 ? 25.531 38.719 29.734 1 79.62 560 ILE B C 1
ATOM 9631 O O . ILE B 1 560 ? 26.578 38.688 29.062 1 79.62 560 ILE B O 1
ATOM 9635 N N . GLY B 1 561 ? 25.328 37.906 30.719 1 78.19 561 GLY B N 1
ATOM 9636 C CA . GLY B 1 561 ? 26.25 36.844 31.016 1 78.19 561 GLY B CA 1
ATOM 9637 C C . GLY B 1 561 ? 26.281 35.75 29.953 1 78.19 561 GLY B C 1
ATOM 9638 O O . GLY B 1 561 ? 25.312 35.594 29.219 1 78.19 561 GLY B O 1
ATOM 9639 N N . LYS B 1 562 ? 27.328 35.062 29.766 1 76.25 562 LYS B N 1
ATOM 9640 C CA . LYS B 1 562 ? 27.562 34.062 28.75 1 76.25 562 LYS B CA 1
ATOM 9641 C C . LYS B 1 562 ? 26.531 32.938 28.859 1 76.25 562 LYS B C 1
ATOM 9643 O O . LYS B 1 562 ? 26.078 32.406 27.844 1 76.25 562 LYS B O 1
ATOM 9648 N N . GLU B 1 563 ? 26.141 32.625 30 1 71 563 GLU B N 1
ATOM 9649 C CA . GLU B 1 563 ? 25.203 31.547 30.188 1 71 563 GLU B CA 1
ATOM 9650 C C . GLU B 1 563 ? 23.812 31.891 29.641 1 71 563 GLU B C 1
ATOM 9652 O O . GLU B 1 563 ? 23.156 31.047 29.031 1 71 563 GLU B O 1
ATOM 9657 N N . VAL B 1 564 ? 23.406 33.094 29.781 1 73.06 564 VAL B N 1
ATOM 9658 C CA . VAL B 1 564 ? 22.094 33.531 29.359 1 73.06 564 VAL B CA 1
ATOM 9659 C C . VAL B 1 564 ? 22.031 33.594 27.828 1 73.06 564 VAL B C 1
ATOM 9661 O O . VAL B 1 564 ? 21.016 33.25 27.219 1 73.06 564 VAL B O 1
ATOM 9664 N N . ILE B 1 565 ? 23.125 33.906 27.297 1 74.12 565 ILE B N 1
ATOM 9665 C CA . ILE B 1 565 ? 23.203 34.031 25.844 1 74.12 565 ILE B CA 1
ATOM 9666 C C . ILE B 1 565 ? 22.984 32.656 25.203 1 74.12 565 ILE B C 1
ATOM 9668 O O . ILE B 1 565 ? 22.25 32.531 24.234 1 74.12 565 ILE B O 1
ATOM 9672 N N . SER B 1 566 ? 23.578 31.719 25.781 1 69.94 566 SER B N 1
ATOM 9673 C CA . SER B 1 566 ? 23.438 30.359 25.266 1 69.94 566 SER B CA 1
ATOM 9674 C C . SER B 1 566 ? 22 29.859 25.359 1 69.94 566 SER B C 1
ATOM 9676 O O . SER B 1 566 ? 21.5 29.203 24.453 1 69.94 566 SER B O 1
ATOM 9678 N N . GLN B 1 567 ? 21.375 30.281 26.359 1 65.62 567 GLN B N 1
ATOM 9679 C CA . GLN B 1 567 ? 19.984 29.859 26.562 1 65.62 567 GLN B CA 1
ATOM 9680 C C . GLN B 1 567 ? 19.047 30.547 25.562 1 65.62 567 GLN B C 1
ATOM 9682 O O . GLN B 1 567 ? 18.125 29.938 25.047 1 65.62 567 GLN B O 1
ATOM 9687 N N . LEU B 1 568 ? 19.281 31.766 25.344 1 66.19 568 LEU B N 1
ATOM 9688 C CA . LEU B 1 568 ? 18.453 32.562 24.469 1 66.19 568 LEU B CA 1
ATOM 9689 C C . LEU B 1 568 ? 18.5 32.031 23.031 1 66.19 568 LEU B C 1
ATOM 9691 O O . LEU B 1 568 ? 17.484 32.031 22.328 1 66.19 568 LEU B O 1
ATOM 9695 N N . LEU B 1 569 ? 19.672 31.531 22.703 1 62.78 569 LEU B N 1
ATOM 9696 C CA . LEU B 1 569 ? 19.859 31.125 21.328 1 62.78 569 LEU B CA 1
ATOM 9697 C C . LEU B 1 569 ? 19.469 29.656 21.125 1 62.78 569 LEU B C 1
ATOM 9699 O O . LEU B 1 569 ? 19.062 29.266 20.031 1 62.78 569 LEU B O 1
ATOM 9703 N N . HIS B 1 570 ? 19.641 28.891 22.203 1 58.44 570 HIS B N 1
ATOM 9704 C CA . HIS B 1 570 ? 19.484 27.453 21.984 1 58.44 570 HIS B CA 1
ATOM 9705 C C . HIS B 1 570 ? 18.203 26.938 22.625 1 58.44 570 HIS B C 1
ATOM 9707 O O . HIS B 1 570 ? 17.734 25.859 22.297 1 58.44 570 HIS B O 1
ATOM 9713 N N . ASN B 1 571 ? 17.781 27.688 23.719 1 51.78 571 ASN B N 1
ATOM 9714 C CA . ASN B 1 571 ? 16.672 27.094 24.453 1 51.78 571 ASN B CA 1
ATOM 9715 C C . ASN B 1 571 ? 15.32 27.547 23.922 1 51.78 571 ASN B C 1
ATOM 9717 O O . ASN B 1 571 ? 14.93 28.703 24.094 1 51.78 571 ASN B O 1
ATOM 9721 N N . ARG B 1 572 ? 14.734 26.75 23.25 1 49.69 572 ARG B N 1
ATOM 9722 C CA . ARG B 1 572 ? 13.453 26.891 22.562 1 49.69 572 ARG B CA 1
ATOM 9723 C C . ARG B 1 572 ? 12.32 27.141 23.547 1 49.69 572 ARG B C 1
ATOM 9725 O O . ARG B 1 572 ? 11.25 27.609 23.172 1 49.69 572 ARG B O 1
ATOM 9732 N N . ASP B 1 573 ? 12.531 26.594 24.766 1 45.97 573 ASP B N 1
ATOM 9733 C CA . ASP B 1 573 ? 11.344 26.484 25.625 1 45.97 573 ASP B CA 1
ATOM 9734 C C . ASP B 1 573 ? 11.281 27.625 26.641 1 45.97 573 ASP B C 1
ATOM 9736 O O . ASP B 1 573 ? 10.383 27.656 27.469 1 45.97 573 ASP B O 1
ATOM 9740 N N . SER B 1 574 ? 12.227 28.547 26.594 1 46.12 574 SER B N 1
ATOM 9741 C CA . SER B 1 574 ? 12.156 29.516 27.688 1 46.12 574 SER B CA 1
ATOM 9742 C C . SER B 1 574 ? 11.219 30.672 27.344 1 46.12 574 SER B C 1
ATOM 9744 O O . SER B 1 574 ? 11.25 31.188 26.219 1 46.12 574 SER B O 1
ATOM 9746 N N . ILE B 1 575 ? 10.25 30.859 28.203 1 46.22 575 ILE B N 1
ATOM 9747 C CA . ILE B 1 575 ? 9.242 31.922 28.203 1 46.22 575 ILE B CA 1
ATOM 9748 C C . ILE B 1 575 ? 9.938 33.281 28.156 1 46.22 575 ILE B C 1
ATOM 9750 O O . ILE B 1 575 ? 9.383 34.25 27.625 1 46.22 575 ILE B O 1
ATOM 9754 N N . SER B 1 576 ? 11.32 33.312 28.719 1 50.16 576 SER B N 1
ATOM 9755 C CA . SER B 1 576 ? 12.102 34.531 28.75 1 50.16 576 SER B CA 1
ATOM 9756 C C . SER B 1 576 ? 12.805 34.781 27.422 1 50.16 576 SER B C 1
ATOM 9758 O O . SER B 1 576 ? 13.242 33.844 26.766 1 50.16 576 SER B O 1
ATOM 9760 N N . GLY B 1 577 ? 12.516 35.906 26.766 1 58.34 577 GLY B N 1
ATOM 9761 C CA . GLY B 1 577 ? 13.273 36.344 25.594 1 58.34 577 GLY B CA 1
ATOM 9762 C C . GLY B 1 577 ? 12.547 36.094 24.297 1 58.34 577 GLY B C 1
ATOM 9763 O O . GLY B 1 577 ? 13.18 35.844 23.266 1 58.34 577 GLY B O 1
ATOM 9764 N N . VAL B 1 578 ? 11.281 36 24.406 1 60.34 578 VAL B N 1
ATOM 9765 C CA . VAL B 1 578 ? 10.398 35.719 23.281 1 60.34 578 VAL B CA 1
ATOM 9766 C C . VAL B 1 578 ? 10.672 36.688 22.141 1 60.34 578 VAL B C 1
ATOM 9768 O O . VAL B 1 578 ? 10.656 36.281 20.969 1 60.34 578 VAL B O 1
ATOM 9771 N N . GLY B 1 579 ? 11.094 37.875 22.609 1 71.94 579 GLY B N 1
ATOM 9772 C CA . GLY B 1 579 ? 11.32 38.906 21.578 1 71.94 579 GLY B CA 1
ATOM 9773 C C . GLY B 1 579 ? 12.492 38.562 20.672 1 71.94 579 GLY B C 1
ATOM 9774 O O . GLY B 1 579 ? 12.352 38.562 19.453 1 71.94 579 GLY B O 1
ATOM 9775 N N . LEU B 1 580 ? 13.562 38.188 21.281 1 77.31 580 LEU B N 1
ATOM 9776 C CA . LEU B 1 580 ? 14.766 37.938 20.5 1 77.31 580 LEU B CA 1
ATOM 9777 C C . LEU B 1 580 ? 14.648 36.625 19.719 1 77.31 580 LEU B C 1
ATOM 9779 O O . LEU B 1 580 ? 15.172 36.5 18.609 1 77.31 580 LEU B O 1
ATOM 9783 N N . LYS B 1 581 ? 13.945 35.75 20.328 1 73.62 581 LYS B N 1
ATOM 9784 C CA . LYS B 1 581 ? 13.711 34.469 19.641 1 73.62 581 LYS B CA 1
ATOM 9785 C C . LYS B 1 581 ? 12.891 34.688 18.375 1 73.62 581 LYS B C 1
ATOM 9787 O O . LYS B 1 581 ? 13.164 34.062 17.344 1 73.62 581 LYS B O 1
ATOM 9792 N N . ASN B 1 582 ? 11.953 35.5 18.531 1 72.75 582 ASN B N 1
ATOM 9793 C CA . ASN B 1 582 ? 11.125 35.812 17.375 1 72.75 582 ASN B CA 1
ATOM 9794 C C . ASN B 1 582 ? 11.938 36.469 16.266 1 72.75 582 ASN B C 1
ATOM 9796 O O . ASN B 1 582 ? 11.711 36.219 15.078 1 72.75 582 ASN B O 1
ATOM 9800 N N . VAL B 1 583 ? 12.805 37.344 16.734 1 82.25 583 VAL B N 1
ATOM 9801 C CA . VAL B 1 583 ? 13.648 38.031 15.773 1 82.25 583 VAL B CA 1
ATOM 9802 C C . VAL B 1 583 ? 14.555 37.031 15.062 1 82.25 583 VAL B C 1
ATOM 9804 O O . VAL B 1 583 ? 14.695 37.062 13.844 1 82.25 583 VAL B O 1
ATOM 9807 N N . SER B 1 584 ? 15.102 36.125 15.836 1 81.19 584 SER B N 1
ATOM 9808 C CA . SER B 1 584 ? 15.977 35.125 15.273 1 81.19 584 SER B CA 1
ATOM 9809 C C . SER B 1 584 ? 15.227 34.219 14.297 1 81.19 584 SER B C 1
ATOM 9811 O O . SER B 1 584 ? 15.742 33.875 13.227 1 81.19 584 SER B O 1
ATOM 9813 N N . PHE B 1 585 ? 14.125 33.875 14.711 1 73.88 585 PHE B N 1
ATOM 9814 C CA . PHE B 1 585 ? 13.305 33 13.883 1 73.88 585 PHE B CA 1
ATOM 9815 C C . PHE B 1 585 ? 12.969 33.688 12.555 1 73.88 585 PHE B C 1
ATOM 9817 O O . PHE B 1 585 ? 13.07 33.062 11.492 1 73.88 585 PHE B O 1
ATOM 9824 N N . ARG B 1 586 ? 12.594 34.844 12.57 1 74.88 586 ARG B N 1
ATOM 9825 C CA . ARG B 1 586 ? 12.188 35.594 11.375 1 74.88 586 ARG B CA 1
ATOM 9826 C C . ARG B 1 586 ? 13.375 35.844 10.453 1 74.88 586 ARG B C 1
ATOM 9828 O O . ARG B 1 586 ? 13.234 35.781 9.227 1 74.88 586 ARG B O 1
ATOM 9835 N N . LEU B 1 587 ? 14.461 36.125 11.102 1 82.38 587 LEU B N 1
ATOM 9836 C CA . LEU B 1 587 ? 15.672 36.344 10.32 1 82.38 587 LEU B CA 1
ATOM 9837 C C . LEU B 1 587 ? 16.062 35.062 9.57 1 82.38 587 LEU B C 1
ATOM 9839 O O . LEU B 1 587 ? 16.453 35.125 8.398 1 82.38 587 LEU B O 1
ATOM 9843 N N . MET B 1 588 ? 15.898 34 10.227 1 77.19 588 MET B N 1
ATOM 9844 C CA . MET B 1 588 ? 16.219 32.719 9.609 1 77.19 588 MET B CA 1
ATOM 9845 C C . MET B 1 588 ? 15.234 32.406 8.492 1 77.19 588 MET B C 1
ATOM 9847 O O . MET B 1 588 ? 15.641 31.938 7.418 1 77.19 588 MET B O 1
ATOM 9851 N N . LYS B 1 589 ? 14.039 32.625 8.789 1 70.12 589 LYS B N 1
ATOM 9852 C CA . LYS B 1 589 ? 12.977 32.312 7.84 1 70.12 589 LYS B CA 1
ATOM 9853 C C . LYS B 1 589 ? 13.055 33.188 6.602 1 70.12 589 LYS B C 1
ATOM 9855 O O . LYS B 1 589 ? 12.891 32.719 5.477 1 70.12 589 LYS B O 1
ATOM 9860 N N . CYS B 1 590 ? 13.352 34.406 6.754 1 71.38 590 CYS B N 1
ATOM 9861 C CA . CYS B 1 590 ? 13.273 35.375 5.664 1 71.38 590 CYS B CA 1
ATOM 9862 C C . CYS B 1 590 ? 14.602 35.469 4.906 1 71.38 590 CYS B C 1
ATOM 9864 O O . CYS B 1 590 ? 14.609 35.656 3.688 1 71.38 590 CYS B O 1
ATOM 9866 N N . TYR B 1 591 ? 15.656 35.344 5.719 1 76.25 591 TYR B N 1
ATOM 9867 C CA . TYR B 1 591 ? 16.938 35.688 5.102 1 76.25 591 TYR B CA 1
ATOM 9868 C C . TYR B 1 591 ? 17.953 34.562 5.332 1 76.25 591 TYR B C 1
ATOM 9870 O O . TYR B 1 591 ? 19.094 34.656 4.855 1 76.25 591 TYR B O 1
ATOM 9878 N N . GLN B 1 592 ? 17.547 33.469 6.027 1 73.38 592 GLN B N 1
ATOM 9879 C CA . GLN B 1 592 ? 18.5 32.469 6.445 1 73.38 592 GLN B CA 1
ATOM 9880 C C . GLN B 1 592 ? 19.703 33.094 7.164 1 73.38 592 GLN B C 1
ATOM 9882 O O . GLN B 1 592 ? 20.844 32.688 6.93 1 73.38 592 GLN B O 1
ATOM 9887 N N . SER B 1 593 ? 19.422 34.219 7.828 1 78.38 593 SER B N 1
ATOM 9888 C CA . SER B 1 593 ? 20.422 34.938 8.602 1 78.38 593 SER B CA 1
ATOM 9889 C C . SER B 1 593 ? 20.312 34.625 10.086 1 78.38 593 SER B C 1
ATOM 9891 O O . SER B 1 593 ? 19.266 34.188 10.562 1 78.38 593 SER B O 1
ATOM 9893 N N . LYS B 1 594 ? 21.438 34.688 10.742 1 82.75 594 LYS B N 1
ATOM 9894 C CA . LYS B 1 594 ? 21.469 34.375 12.172 1 82.75 594 LYS B CA 1
ATOM 9895 C C . LYS B 1 594 ? 21.75 35.625 12.992 1 82.75 594 LYS B C 1
ATOM 9897 O O . LYS B 1 594 ? 22.484 36.531 12.547 1 82.75 594 LYS B O 1
ATOM 9902 N N . LEU B 1 595 ? 21.125 35.688 14.156 1 87.31 595 LEU B N 1
ATOM 9903 C CA . LEU B 1 595 ? 21.375 36.75 15.125 1 87.31 595 LEU B CA 1
ATOM 9904 C C . LEU B 1 595 ? 22.672 36.5 15.875 1 87.31 595 LEU B C 1
ATOM 9906 O O . LEU B 1 595 ? 22.922 35.406 16.359 1 87.31 595 LEU B O 1
ATOM 9910 N N . LYS B 1 596 ? 23.656 37.406 15.805 1 88.88 596 LYS B N 1
ATOM 9911 C CA . LYS B 1 596 ? 24.922 37.344 16.531 1 88.88 596 LYS B CA 1
ATOM 9912 C C . LYS B 1 596 ? 24.875 38.219 17.781 1 88.88 596 LYS B C 1
ATOM 9914 O O . LYS B 1 596 ? 24.562 39.406 17.688 1 88.88 596 LYS B O 1
ATOM 9919 N N . ILE B 1 597 ? 25.141 37.688 18.938 1 89.88 597 ILE B N 1
ATOM 9920 C CA . ILE B 1 597 ? 25.125 38.406 20.188 1 89.88 597 ILE B CA 1
ATOM 9921 C C . ILE B 1 597 ? 26.516 38.406 20.812 1 89.88 597 ILE B C 1
ATOM 9923 O O . ILE B 1 597 ? 27.094 37.344 21.031 1 89.88 597 ILE B O 1
ATOM 9927 N N . VAL B 1 598 ? 27.109 39.531 20.938 1 89.06 598 VAL B N 1
ATOM 9928 C CA . VAL B 1 598 ? 28.375 39.688 21.641 1 89.06 598 VAL B CA 1
ATOM 9929 C C . VAL B 1 598 ? 28.172 40.562 22.875 1 89.06 598 VAL B C 1
ATOM 9931 O O . VAL B 1 598 ? 27.688 41.688 22.766 1 89.06 598 VAL B O 1
ATOM 9934 N N . SER B 1 599 ? 28.328 39.969 24.031 1 88.19 599 SER B N 1
ATOM 9935 C CA . SER B 1 599 ? 28.078 40.75 25.25 1 88.19 599 SER B CA 1
ATOM 9936 C C . SER B 1 599 ? 29.156 40.469 26.297 1 88.19 599 SER B C 1
ATOM 9938 O O . SER B 1 599 ? 29.75 39.375 26.312 1 88.19 599 SER B O 1
ATOM 9940 N N . LYS B 1 600 ? 29.625 41.469 26.969 1 83.06 600 LYS B N 1
ATOM 9941 C CA . LYS B 1 600 ? 30.516 41.375 28.125 1 83.06 600 LYS B CA 1
ATOM 9942 C C . LYS B 1 600 ? 29.906 42.094 29.344 1 83.06 600 LYS B C 1
ATOM 9944 O O . LYS B 1 600 ? 29.344 43.188 29.219 1 83.06 600 LYS B O 1
ATOM 9949 N N . LEU B 1 601 ? 29.984 41.469 30.422 1 83 601 LEU B N 1
ATOM 9950 C CA . LEU B 1 601 ? 29.438 42.031 31.641 1 83 601 LEU B CA 1
ATOM 9951 C C . LEU B 1 601 ? 30.078 43.375 31.938 1 83 601 LEU B C 1
ATOM 9953 O O . LEU B 1 601 ? 31.297 43.531 31.828 1 83 601 LEU B O 1
ATOM 9957 N N . SER B 1 602 ? 29.359 44.312 32.281 1 80.69 602 SER B N 1
ATOM 9958 C CA . SER B 1 602 ? 29.734 45.688 32.656 1 80.69 602 SER B CA 1
ATOM 9959 C C . SER B 1 602 ? 30.188 46.5 31.469 1 80.69 602 SER B C 1
ATOM 9961 O O . SER B 1 602 ? 30.531 47.688 31.609 1 80.69 602 SER B O 1
ATOM 9963 N N . TYR B 1 603 ? 30.266 45.938 30.297 1 83.94 603 TYR B N 1
ATOM 9964 C CA . TYR B 1 603 ? 30.719 46.688 29.125 1 83.94 603 TYR B CA 1
ATOM 9965 C C . TYR B 1 603 ? 29.562 46.906 28.141 1 83.94 603 TYR B C 1
ATOM 9967 O O . TYR B 1 603 ? 29.625 47.781 27.297 1 83.94 603 TYR B O 1
ATOM 9975 N N . GLY B 1 604 ? 28.625 46.062 28.219 1 90.44 604 GLY B N 1
ATOM 9976 C CA . GLY B 1 604 ? 27.469 46.25 27.344 1 90.44 604 GLY B CA 1
ATOM 9977 C C . GLY B 1 604 ? 27.234 45.062 26.422 1 90.44 604 GLY B C 1
ATOM 9978 O O . GLY B 1 604 ? 27.766 43.969 26.641 1 90.44 604 GLY B O 1
ATOM 9979 N N . THR B 1 605 ? 26.281 45.156 25.531 1 92.31 605 THR B N 1
ATOM 9980 C CA . THR B 1 605 ? 25.875 44.094 24.625 1 92.31 605 THR B CA 1
ATOM 9981 C C . THR B 1 605 ? 25.766 44.625 23.203 1 92.31 605 THR B C 1
ATOM 9983 O O . THR B 1 605 ? 25.344 45.75 22.969 1 92.31 605 THR B O 1
ATOM 9986 N N . SER B 1 606 ? 26.281 43.812 22.25 1 94 606 SER B N 1
ATOM 9987 C CA . SER B 1 606 ? 26.141 44.125 20.828 1 94 606 SER B CA 1
ATOM 9988 C C . SER B 1 606 ? 25.438 43 20.078 1 94 606 SER B C 1
ATOM 9990 O O . SER B 1 606 ? 25.844 41.812 20.172 1 94 606 SER B O 1
ATOM 9992 N N . ILE B 1 607 ? 24.344 43.312 19.469 1 93.69 607 ILE B N 1
ATOM 9993 C CA . ILE B 1 607 ? 23.578 42.375 18.672 1 93.69 607 ILE B CA 1
ATOM 9994 C C . ILE B 1 607 ? 23.609 42.75 17.203 1 93.69 607 ILE B C 1
ATOM 9996 O O . ILE B 1 607 ? 23.391 43.906 16.859 1 93.69 607 ILE B O 1
ATOM 10000 N N . SER B 1 608 ? 23.953 41.844 16.328 1 94.31 608 SER B N 1
ATOM 10001 C CA . SER B 1 608 ? 24.062 42.188 14.914 1 94.31 608 SER B CA 1
ATOM 10002 C C . SER B 1 608 ? 23.422 41.094 14.047 1 94.31 608 SER B C 1
ATOM 10004 O O . SER B 1 608 ? 23.312 39.938 14.469 1 94.31 608 SER B O 1
ATOM 10006 N N . PHE B 1 609 ? 22.953 41.469 12.914 1 93.12 609 PHE B N 1
ATOM 10007 C CA . PHE B 1 609 ? 22.438 40.531 11.906 1 93.12 609 PHE B CA 1
ATOM 10008 C C . PHE B 1 609 ? 22.578 41.125 10.516 1 93.12 609 PHE B C 1
ATOM 10010 O O . PHE B 1 609 ? 22.828 42.344 10.359 1 93.12 609 PHE B O 1
ATOM 10017 N N . GLU B 1 610 ? 22.531 40.312 9.492 1 92 610 GLU B N 1
ATOM 10018 C CA . GLU B 1 610 ? 22.719 40.75 8.109 1 92 610 GLU B CA 1
ATOM 10019 C C . GLU B 1 610 ? 21.453 40.531 7.289 1 92 610 GLU B C 1
ATOM 10021 O O . GLU B 1 610 ? 20.734 39.531 7.48 1 92 610 GLU B O 1
ATOM 10026 N N . ILE B 1 611 ? 21.109 41.469 6.41 1 88.56 611 ILE B N 1
ATOM 10027 C CA . ILE B 1 611 ? 20 41.344 5.469 1 88.56 611 ILE B CA 1
ATOM 10028 C C . ILE B 1 611 ? 20.484 41.656 4.059 1 88.56 611 ILE B C 1
ATOM 10030 O O . ILE B 1 611 ? 21.438 42.406 3.883 1 88.56 611 ILE B O 1
ATOM 10034 N N . PRO B 1 612 ? 19.922 41.062 3.018 1 85.06 612 PRO B N 1
ATOM 10035 C CA . PRO B 1 612 ? 20.344 41.375 1.65 1 85.06 612 PRO B CA 1
ATOM 10036 C C . PRO B 1 612 ? 20.047 42.812 1.253 1 85.06 612 PRO B C 1
ATOM 10038 O O . PRO B 1 612 ? 19.031 43.375 1.657 1 85.06 612 PRO B O 1
ATOM 10041 N N . GLU B 1 613 ? 21.016 43.562 0.647 1 75.31 613 GLU B N 1
ATOM 10042 C CA . GLU B 1 613 ? 20.859 44.969 0.227 1 75.31 613 GLU B CA 1
ATOM 10043 C C . GLU B 1 613 ? 19.703 45.125 -0.765 1 75.31 613 GLU B C 1
ATOM 10045 O O . GLU B 1 613 ? 18.938 46.094 -0.689 1 75.31 613 GLU B O 1
ATOM 10050 N N . ASN B 1 614 ? 19.672 44.375 -2.031 1 60.22 614 ASN B N 1
ATOM 10051 C CA . ASN B 1 614 ? 18.75 44.625 -3.131 1 60.22 614 ASN B CA 1
ATOM 10052 C C . ASN B 1 614 ? 17.484 43.781 -3.025 1 60.22 614 ASN B C 1
ATOM 10054 O O . ASN B 1 614 ? 16.641 43.812 -3.922 1 60.22 614 ASN B O 1
ATOM 10058 N N . LYS B 1 615 ? 17.453 42.562 -2.643 1 49.19 615 LYS B N 1
ATOM 10059 C CA . LYS B 1 615 ? 16.531 41.594 -3.186 1 49.19 615 LYS B CA 1
ATOM 10060 C C . LYS B 1 615 ? 15.125 41.781 -2.621 1 49.19 615 LYS B C 1
ATOM 10062 O O . LYS B 1 615 ? 14.867 41.469 -1.459 1 49.19 615 LYS B O 1
ATOM 10067 N N . TYR B 1 616 ? 14.445 42.75 -3.014 1 45.91 616 TYR B N 1
ATOM 10068 C CA . TYR B 1 616 ? 13.016 42.562 -2.826 1 45.91 616 TYR B CA 1
ATOM 10069 C C . TYR B 1 616 ? 12.578 41.188 -3.354 1 45.91 616 TYR B C 1
ATOM 10071 O O . TYR B 1 616 ? 12.055 41.094 -4.465 1 45.91 616 TYR B O 1
ATOM 10079 N N . LYS B 1 617 ? 13.047 40.219 -3.801 1 37.5 617 LYS B N 1
ATOM 10080 C CA . LYS B 1 617 ? 11.984 39.375 -4.367 1 37.5 617 LYS B CA 1
ATOM 10081 C C . LYS B 1 617 ? 10.883 39.125 -3.34 1 37.5 617 LYS B C 1
ATOM 10083 O O . LYS B 1 617 ? 11.125 38.5 -2.309 1 37.5 617 LYS B O 1
ATOM 10088 N N . ILE B 1 618 ? 9.969 40.062 -3.219 1 36.72 618 ILE B N 1
ATOM 10089 C CA . ILE B 1 618 ? 8.633 39.75 -2.717 1 36.72 618 ILE B CA 1
ATOM 10090 C C . ILE B 1 618 ? 8.219 38.375 -3.182 1 36.72 618 ILE B C 1
ATOM 10092 O O . ILE B 1 618 ? 8.125 38.094 -4.383 1 36.72 618 ILE B O 1
ATOM 10096 N N . GLY B 1 619 ? 8.727 37.406 -2.779 1 32.56 619 GLY B N 1
ATOM 10097 C CA . GLY B 1 619 ? 8.094 36.188 -3.225 1 32.56 619 GLY B CA 1
ATOM 10098 C C . GLY B 1 619 ? 6.59 36.281 -3.355 1 32.56 619 GLY B C 1
ATOM 10099 O O . GLY B 1 619 ? 5.863 36.094 -2.379 1 32.56 619 GLY B O 1
ATOM 10100 N N . GLY B 1 620 ? 6.02 37.375 -4 1 27.72 620 GLY B N 1
ATOM 10101 C CA . GLY B 1 620 ? 4.676 37.25 -4.539 1 27.72 620 GLY B CA 1
ATOM 10102 C C . GLY B 1 620 ? 4.422 35.938 -5.27 1 27.72 620 GLY B C 1
ATOM 10103 O O . GLY B 1 620 ? 3.279 35.625 -5.582 1 27.72 620 GLY B O 1
ATOM 10104 N N . GLU B 1 621 ? 5.207 35.344 -6.203 1 25.38 621 GLU B N 1
ATOM 10105 C CA . GLU B 1 621 ? 4.531 34.281 -6.949 1 25.38 621 GLU B CA 1
ATOM 10106 C C . GLU B 1 621 ? 4.281 33.062 -6.066 1 25.38 621 GLU B C 1
ATOM 10108 O O . GLU B 1 621 ? 5.141 32.656 -5.266 1 25.38 621 GLU B O 1
#

InterPro domains:
  IPR003594 Histidine kinase/HSP90-like ATPase domain [PF02518] (516-614)
  IPR003594 Histidine kinase/HSP90-like ATPase domain [SM00387] (510-615)
  IPR005467 Histidine kinase domain [PS50109] (518-615)
  IPR008979 Galactose-binding-like domain superfamily [SSF49785] (44-185)
  IPR010559 Signal transduction histidine kinase, internal region [PF06580] (418-498)
  IPR011623 7TM-DISM receptor, extracellular domain, type 1 [PF07695] (204-401)
  IPR036890 Histidine kinase/HSP90-like ATPase superfamily [G3DSA:3.30.565.10] (481-618)
  IPR036890 Histidine kinase/HSP90-like ATPase superfamily [SSF55874] (476-612)
  IPR050640 Bacterial two-component sensor kinase systems [PTHR34220] (204-614)

Solvent-accessible surface area (backbone atoms only — not comparable to full-atom values): 63926 Å² total; per-residue (Å²): 130,57,74,67,55,52,52,50,49,50,49,50,48,50,52,52,46,53,51,51,50,48,54,55,74,70,31,63,61,82,55,69,80,82,58,53,27,53,89,22,33,32,84,37,52,83,60,62,44,86,83,38,51,42,55,71,30,31,27,28,30,38,39,80,72,39,84,67,91,64,79,86,70,81,80,36,75,41,60,33,54,32,50,40,44,79,36,70,54,95,90,37,63,36,59,36,60,43,31,22,20,37,36,39,36,37,31,43,65,62,59,43,64,32,24,35,41,36,52,48,37,27,20,6,31,35,38,28,46,73,90,36,82,74,52,64,39,54,33,61,38,95,42,64,88,68,35,36,56,32,66,68,57,42,76,47,70,48,74,39,91,46,37,65,43,40,40,35,39,33,34,13,11,66,79,40,76,55,12,42,45,62,48,70,35,38,37,27,27,39,72,54,49,49,49,53,53,48,51,50,37,34,50,51,23,23,53,36,12,23,34,48,30,44,23,50,54,27,52,61,42,34,76,30,75,93,50,22,63,42,29,40,24,50,21,45,28,23,55,19,48,35,55,31,51,28,58,42,69,66,29,52,46,51,78,77,39,76,84,65,53,54,67,57,50,55,49,46,44,54,48,17,53,48,36,33,52,51,21,48,53,53,26,52,38,61,76,39,56,85,53,40,54,64,67,61,52,50,51,54,48,48,55,51,51,51,51,50,50,42,51,74,74,43,57,59,76,64,58,59,55,36,64,62,53,56,50,48,51,52,48,52,52,52,50,52,52,47,50,36,30,52,53,27,41,76,70,63,43,86,68,25,62,53,53,45,53,17,50,48,41,29,50,51,23,44,50,51,44,52,38,40,77,68,63,74,44,98,58,50,59,82,54,75,41,41,62,55,11,51,50,48,27,50,54,45,47,51,52,55,52,42,51,52,51,44,49,25,44,54,37,23,54,47,16,56,52,30,44,53,39,29,64,64,42,52,68,64,63,65,60,52,52,52,51,52,49,50,38,51,57,31,46,78,75,35,57,67,60,24,44,51,46,52,51,33,48,50,52,32,51,54,59,64,59,61,59,33,79,88,79,35,56,58,41,36,40,44,57,53,48,51,36,41,52,27,48,51,55,54,51,19,71,72,51,74,64,32,62,44,79,45,77,50,61,58,77,84,55,34,70,38,75,37,62,64,72,55,59,48,52,51,54,50,46,43,52,76,60,11,56,48,97,88,26,31,46,37,38,39,37,50,44,80,50,90,74,24,32,35,42,37,43,33,31,53,15,46,34,45,55,72,69,56,53,51,40,58,77,68,43,85,80,51,82,69,56,54,57,59,41,50,35,35,50,49,34,33,72,75,62,71,25,63,72,43,78,49,52,39,68,72,57,7,36,35,41,34,37,55,44,72,63,78,73,70,70,69,78,73,126,128,56,74,69,54,52,52,49,50,49,49,51,49,50,53,51,48,52,50,49,48,47,54,56,73,72,31,63,60,82,53,70,80,81,59,53,28,52,90,21,33,33,86,35,53,83,58,62,44,86,82,37,50,40,53,71,29,32,28,26,29,39,39,78,73,38,83,68,92,65,80,87,69,83,82,36,73,42,59,33,55,30,50,39,44,79,36,70,55,96,90,36,63,37,59,37,59,45,30,23,20,39,37,40,36,36,30,42,65,60,59,43,64,31,23,35,40,37,51,47,37,28,19,7,31,36,39,28,47,73,90,36,82,74,51,64,40,53,33,60,38,95,42,64,89,67,35,34,58,32,67,67,56,42,76,47,71,48,73,39,91,46,38,66,42,41,42,35,38,34,33,13,10,66,76,40,77,54,12,41,45,61,49,67,33,38,37,28,25,39,73,55,49,49,48,55,53,48,51,50,39,35,51,51,22,23,53,37,12,23,34,48,30,44,22,51,53,27,52,59,42,32,76,28,75,94,50,23,63,43,28,41,23,51,23,44,28,23,54,19,47,35,53,30,52,29,56,43,68,65,29,52,46,51,76,75,39,77,84,65,54,54,68,58,52,56,48,47,43,54,49,17,56,48,36,33,53,52,20,48,54,53,25,52,38,60,76,38,55,84,54,40,55,65,67,60,50,52,50,53,49,46,55,51,50,50,51,51,50,42,51,75,73,43,59,59,75,64,60,57,57,37,64,62,54,56,51,50,53,51,50,52,52,53,50,54,51,47,51,34,30,53,52,27,40,77,70,65,43,88,67,26,61,52,53,44,54,17,51,47,42,30,51,50,22,44,50,52,45,52,38,39,78,68,64,75,45,97,58,51,59,82,54,76,43,42,61,55,11,52,51,47,26,50,54,45,46,50,51,54,51,42,52,51,50,44,50,25,44,52,38,21,53,47,16,56,52,31,46,53,39,30,63,64,42,53,67,64,62,64,59,52,52,51,50,53,50,50,38,52,56,30,46,77,78,36,56,68,60,24,46,53,46,51,51,34,49,51,52,30,50,54,59,63,58,60,58,32,80,88,80,35,54,57,41,35,42,44,56,53,49,52,34,41,52,27,47,48,54,52,51,20,71,73,49,74,63,33,63,45,78,43,78,49,63,58,77,85,55,34,68,37,75,36,63,63,72,54,60,47,49,53,54,50,46,44,53,77,62,11,57,51,97,89,26,29,46,37,39,40,38,49,45,80,51,91,74,26,31,34,42,36,43,34,33,54,16,45,34,48,56,73,69,57,52,52,39,58,75,67,43,83,80,52,83,73,56,55,57,59,42,50,37,35,48,49,34,33,72,74,62,71,25,62,70,44,78,50,52,40,68,72,59,6,35,34,41,35,38,57,44,73,64,77,74,68,72,67,78,73,126

pLDDT: mean 83.63, std 12.83, range [25.02, 98.25]

Sequence (1242 aa):
MHNKDIAKIILAIILTAIFLIYLRLFNGISYEKDIKANLGYMDLSSADFDNDIIILQGKWEFYPYEFRTSNFEPINYIDVPNQWNNYTYNGRKMNTYGCGTYRLRLKVPEKGLYCLKINFISSAYKLIINNEKIIVNGAVNNSYVNEIPSWKLRVVPFYTQSKDIEIIIQVSNYHHNKGGIINNIVFGRFNVVDNIASINMIKSALIIGVFAGLGFYLLLLYKLESRKYTYMYLALFCISSIILESILDVNIIYYVFKNISFNVISKLEYLSYMGINISLQLFIKSIYPNESNRSSFILINLINFIYLGLIILTPIKIFGYSDVIYMTILIVNCLAAMITLVKSIFKKRKFAWLLLIGIAGMIFTTIVDILYTNNYVNIYFSSSNYILGLLFFLLCEIYVLSVDVIDAFKSSNKAKDMEIAFLQAQIAPHFFFNTLNNIYCLMDESVSKSKDLILHFCDFLRVKHKFDYRRNVFYSLREEIDLIKSYVKIENTRFNDSINLTVDIKEEYMSTPIPQLLIQPIVENSIKHGLNSYGITINIKVSKKDNNLEIIVSDNGKGIGKEVISQLLHNRDSISGVGLKNVSFRLMKCYQSKLKIVSKLSYGTSISFEIPENKYKIGGEMHNKDIAKIILAIILTAIFLIYLRLFNGISYEKDIKANLGYMDLSSADFDNDIIILQGKWEFYPYEFRTSNFEPINYIDVPNQWNNYTYNGRKMNTYGCGTYRLRLKVPEKGLYCLKINFISSAYKLIINNEKIIVNGAVNNSYVNEIPSWKLRVVPFYTQSKDIEIIIQVSNYHHNKGGIINNIVFGRFNVVDNIASINMIKSALIIGVFAGLGFYLLLLYKLESRKYTYMYLALFCISSIILESILDVNIIYYVFKNISF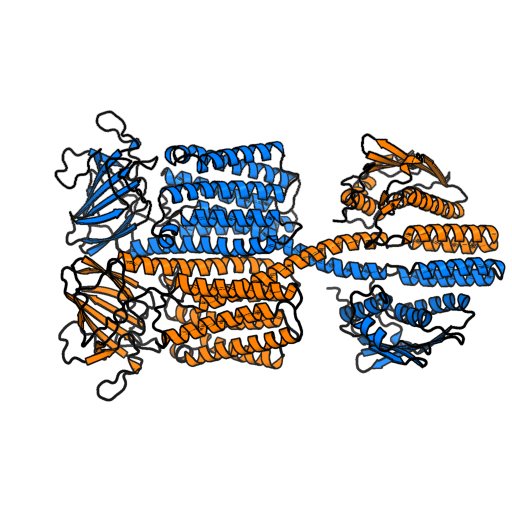NVISKLEYLSYMGINISLQLFIKSIYPNESNRSSFILINLINFIYLGLIILTPIKIFGYSDVIYMTILIVNCLAAMITLVKSIFKKRKFAWLLLIGIAGMIFTTIVDILYTNNYVNIYFSSSNYILGLLFFLLCEIYVLSVDVIDAFKSSNKAKDMEIAFLQAQIAPHFFFNTLNNIYCLMDESVSKSKDLILHFCDFLRVKHKFDYRRNVFYSLREEIDLIKSYVKIENTRFNDSINLTVDIKEEYMSTPIPQLLIQPIVENSIKHGLNSYGITINIKVSKKDNNLEIIVSDNGKGIGKEVISQLLHNRDSISGVGLKNVSFRLMKCYQSKLKIVSKLSYGTSISFEIPENKYKIGGE

Radius of gyration: 41.14 Å; Cα contacts (8 Å, |Δi|>4): 2151; chains: 2; bounding box: 83×123×76 Å

Nearest PDB structures (foldseek):
  3a0z-assembly2_B  TM=7.568E-01  e=7.939E-06  Thermotoga maritima
  2c2a-assembly1_A-2  TM=5.134E-01  e=7.860E-08  Thermotoga maritima
  4u7n-assembly1_A  TM=5.531E-01  e=5.125E-07  Lactiplantibacillus plantarum JDM1
  4biy-assembly2_C  TM=5.409E-01  e=2.757E-06  Escherichia coli K-12
  4biz-assembly1_F  TM=5.622E-01  e=6.872E-06  Escherichia coli K-12

Organism: Clostridium kluyveri (strain ATCC 8527 / DSM 555 / NBRC 12016 / NCIMB 10680 / K1) (NCBI:txid431943)